Protein 1R0K (pdb70)

Radius of gyration: 46.24 Å; Cα contacts (8 Å, |Δi|>4): 3233; chains: 4; bounding box: 137×102×82 Å

Nearest PDB structures (foldseek):
  1r0k-assembly2_C  TM=1.003E+00  e=1.838E-68  Zymomonas mobilis
  1r0k-assembly1_B  TM=1.001E+00  e=4.245E-64  Zymomonas mobilis
  1r0k-assembly2_D  TM=1.001E+00  e=3.640E-64  Zymomonas mobilis
  1r0l-assembly1_A  TM=9.999E-01  e=1.976E-63  Zymomonas mobilis
  1r0l-assembly2_D  TM=9.991E-01  e=1.616E-62  Zymomonas mobilis

Foldseek 3Di:
DQAAEEEEEALPDPLNVLLLVVCLVPLRRHAYEEYEHAACLPVQLVSCQSSVYQEYEYADPVCQVVNCVSQPPHNYHYYYHLVVLLVSLQPDGLEYEQADEDLSSQNNQLSNLLSQHEYAYDYLCCQLLVLVVSLVSNVVSNHHYAYQDQQLLFCVVADDPPCLVFFQAKEAEALCAPCVPPDLVVQQADALCSQLCVSLVSLCSSLVLVVLSVLRSNCSVRVDDSVRYFYKYKNVCQFRIWTAGPVGDIRTDGADPSSSQSSQVSVQPVHGDDDPGDGDDCVVVVDIDIDHHDCPSRVSNVQSSVQVVVNFRSSLLLVLLLVLLSVCRNVVNHTSVCSSVLSVVLSVPDDDGGDPDSVVSVVSSVVSNVSSVVCSVVPD/DAAEEEEEALPDPLNVLLLQVCLVPLVRYQYAEYEHAACLPVQLVSCQSRVYQEYEYADPVCQVVNCVSCPPGNYHTYYHLVVLLVSLQPDGLEYEQADEDLSSQNNQLSNLLSQHEYADDHLCCQLQVLVVSLVSCVVRVYHYHYQDLLRLFCVVAADPPCLVQFQAKEAEALCAPCNPPALVVLQVDALVRQQDDVPDDSLVSLCSVLVLVVLSVLRSNCSVRVDDSVRYFYKHKNVCQFRIWTAGPVRDIRTDGADPSSSQSSQPSVQPVHGDDDPGDGDDCVVVVDIDIDHGDCVSRVSNVQSSVQVVVDARSSLLLVLLLVLLSVCRSVVLHGSVCSVVLSVVLSVVDDDGGDPDSVVSVVSSVVSNVSSNVVSNVD/DAAEEEEQALPDPLNVLLLVVCLVPLVNHQYAEYEHAAPLLSQLVSCQSSVYQEYEYADPVCQVVNCVSNPPGNYHYYYHLVVSLVSLQPQGLEYEQQDEDLSSQNNQLSNLLSAHEYADDYQCCQLLVLVVSLVSNVVRVHHYAYQDLLLLFCVVAADPPCNVQFQAKEAEALCAPCNPPFLVVLQADALVSQQVSLCSLCSSLVLVVLSVLRNNCSVRVDDSVRYFYKHKNVCQFRIWTAGPVGDIDTDGADPSSSQSSQPSVQPVHGDDDPGDGDDCVVVVDIDIDHHDCVSRVSNVQSSVQVVVDFSSSLLLVLLLVLLSVCRNVVLHTSVCSSVLSVVLSVPDDDGGDPDSVVSVVSSVVSNVSSNVCSVVPPD/DLAEEEEEALPDPLNVLLLVVCLVPLVSYQYEEYEHEACLPVQLCSCQSSVYQEYEYADPVCQVVNCVSQPPHNYHYYYHLVVLLVSLQPDGLEYEQADEDLSSQNNQLSNLLSAHEYAYDYLCCQLQVLVVSLVSCVVRVYHYAYQDLQLLFCVVAADPPCLVQFQAKEAEALCAPCNPPDLVVQQVDALVNQQDDCDDSLVSLCNNLVLVVLSVLRSSCSVSVDDSVRYFYKHKNVCQFRIWTAGPVRDIRTDGADPDSSQSSQPSVQPVHGDDDPGDGDDCVVVVDIDIDHHDCPSRVSNVQSSVQVVVDARSSLLLVLLLVLLSVCRSVVLHTSVCSSVLSVVLSVVDDDGGDPDSVSSVVSSVVSNVSSNVVSVD

InterPro domains:
  IPR003821 1-deoxy-D-xylulose 5-phosphate reductoisomerase [MF_00183] (7-382)
  IPR003821 1-deoxy-D-xylulose 5-phosphate reductoisomerase [PIRSF006205] (5-384)
  IPR003821 1-deoxy-D-xylulose 5-phosphate reductoisomerase [PTHR30525] (3-383)
  IPR003821 1-deoxy-D-xylulose 5-phosphate reductoisomerase [TIGR00243] (6-379)
  IPR013512 1-deoxy-D-xylulose 5-phosphate reductoisomerase, N-terminal [PF02670] (7-132)
  IPR013644 1-deoxy-D-xylulose 5-phosphate reductoisomerase, C-terminal [PF08436] (146-229)
  IPR026877 DXP reductoisomerase, C-terminal domain [PF13288] (261-376)
  IPR036169 DXP reductoisomerase, C-terminal domain superfamily [SSF69055] (291-384)
  IPR036291 NAD(P)-binding domain superfamily [SSF51735] (3-150)

Organism: Zymomonas mobilis subsp. mobilis (strain ATCC 31821 / ZM4 / CP4) (NCBI:txid264203)

Solvent-accessible surface area: 60230 Å² total; per-residue (Å²): 156,156,65,57,36,0,2,0,0,12,1,32,42,95,31,0,127,25,0,9,37,0,0,53,139,20,65,117,110,20,90,2,13,0,0,0,5,96,131,57,20,171,67,0,6,61,5,0,120,132,4,105,2,94,54,0,0,0,17,44,92,93,23,83,89,76,0,92,128,46,7,76,97,35,95,10,77,28,23,27,8,74,113,11,10,37,97,1,6,92,54,46,8,54,0,6,0,0,13,24,147,24,28,80,0,0,90,2,1,15,9,3,0,136,89,18,105,13,1,0,9,10,3,65,19,0,1,4,8,4,4,42,42,0,12,68,10,17,152,138,70,59,13,42,24,0,3,0,21,36,29,4,2,0,0,22,25,2,16,16,63,174,62,114,111,36,0,58,27,0,0,0,6,2,44,3,18,50,0,71,106,27,54,72,80,121,0,46,113,24,70,14,98,88,2,52,150,98,40,46,86,36,0,1,27,0,10,3,1,27,10,0,7,17,8,0,5,0,57,28,30,8,73,4,68,18,125,58,19,76,16,13,4,0,37,58,46,12,0,25,0,0,0,0,10,42,0,1,0,0,19,0,5,0,2,12,120,36,50,50,4,12,0,0,6,0,1,14,85,104,128,38,4,98,8,60,6,124,38,20,52,4,57,173,42,139,40,0,36,4,64,58,18,49,95,143,48,6,62,2,1,52,11,0,56,94,2,8,134,79,18,48,5,75,6,2,1,0,7,0,0,0,45,35,0,0,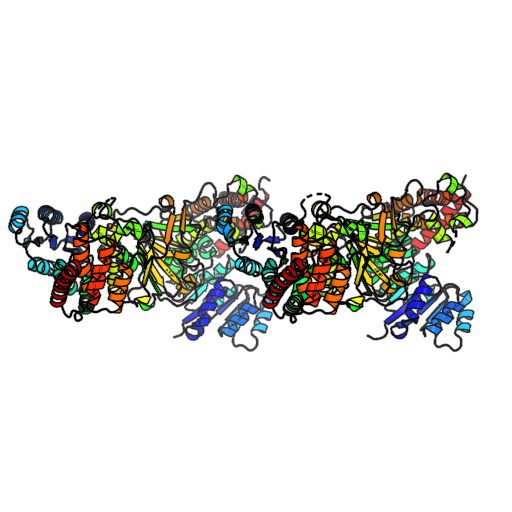58,6,4,54,87,142,140,21,28,4,48,33,1,11,109,0,0,85,79,0,7,89,141,32,86,36,87,87,21,90,38,6,91,54,0,57,60,8,7,90,65,0,84,108,51,0,35,52,38,28,129,91,46,161,221,58,59,32,0,1,0,0,13,1,25,42,92,32,0,93,26,0,5,43,0,0,52,138,20,56,82,95,11,90,5,22,0,0,1,4,96,142,73,15,149,27,0,2,46,0,0,67,110,9,43,1,109,49,0,0,0,20,31,92,94,26,88,102,74,0,107,123,34,7,79,43,48,73,13,71,29,20,28,9,74,111,11,11,35,96,1,5,92,48,44,8,54,0,6,0,0,12,23,147,24,30,80,0,0,89,1,0,12,11,4,0,134,88,16,106,13,1,0,9,10,3,98,21,0,2,3,9,3,3,39,36,0,20,78,10,24,167,134,64,60,12,40,22,1,3,0,21,35,32,4,2,1,0,21,25,3,18,15,68,179,66,118,118,34,0,61,26,0,1,0,6,2,46,2,18,79,5,70,108,16,58,70,81,78,1,55,95,7,67,15,93,108,2,38,128,72,174,142,95,38,43,53,96,6,0,8,29,0,11,3,0,45,10,0,11,18,0,0,6,0,56,32,30,7,74,5,69,13,142,57,10,73,8,9,6,0,35,60,49,14,0,25,0,0,0,0,10,30,0,0,0,0,20,0,6,0,2,9,123,38,47,47,6,13,0,0,8,0,0,8,86,106,139,38,5,110,4,63,6,130,40,22,76,4,67,179,42,138,40,0,38,5,62,59,25,46,81,143,47,7,49,1,0,50,6,0,31,89,2,12,149,72,21,39,1,73,9,1,0,0,7,0,0,0,47,32,0,1,56,4,2,55,92,132,123,18,29,5,41,30,0,11,109,0,0,83,97,0,18,110,118,34,67,29,85,96,16,90,37,4,92,52,0,64,58,7,14,80,61,0,86,98,39,0,29,60,38,17,127,100,88,219,69,56,34,0,1,0,0,13,0,24,40,88,31,0,88,26,0,6,44,0,0,54,137,41,66,123,87,12,80,4,13,0,0,1,5,92,135,74,19,152,32,0,1,44,0,0,91,127,6,101,1,99,48,0,0,0,18,44,94,94,25,80,103,68,0,120,122,33,6,77,92,43,93,11,81,27,21,26,8,76,113,12,12,34,98,1,6,88,60,44,9,53,0,6,0,0,14,23,147,23,30,83,0,0,88,2,0,13,8,4,0,134,91,18,106,14,1,0,9,12,3,77,20,0,2,5,10,4,3,38,39,0,14,71,10,19,155,136,68,58,12,42,22,0,4,0,21,35,32,4,2,0,0,22,22,2,18,18,68,182,65,122,109,38,0,63,30,0,0,0,6,2,45,3,17,56,6,57,80,31,52,72,81,119,0,44,114,21,63,12,48,98,3,79,94,41,44,96,35,0,2,28,0,10,5,1,33,9,0,11,19,7,0,4,0,51,30,29,10,66,4,64,18,138,58,24,51,12,0,5,0,38,58,46,12,0,25,0,0,0,0,9,29,0,0,0,0,19,0,6,0,2,10,120,35,48,49,5,13,0,0,6,0,2,5,83,107,126,36,7,103,7,62,7,126,43,22,69,4,61,173,40,120,35,0,40,3,41,58,18,46,103,152,47,6,58,1,2,52,10,0,40,87,2,10,124,80,18,46,5,73,6,3,1,0,8,0,0,0,43,34,0,0,57,4,3,55,88,126,122,20,28,6,45,32,1,11,108,0,0,83,78,0,6,90,141,32,92,37,88,89,18,91,38,6,95,54,0,62,60,8,12,90,63,0,84,100,53,0,33,55,40,17,118,84,25,122,150,151,85,44,34,0,1,0,0,11,1,37,42,97,31,0,128,25,0,10,33,0,0,59,143,23,64,121,78,12,101,3,19,0,0,1,5,101,139,56,18,168,70,0,6,64,6,0,112,131,4,108,2,97,49,0,0,0,20,38,89,92,24,77,92,72,0,90,120,45,8,76,94,31,97,11,70,29,20,26,8,75,110,11,10,36,96,1,5,92,50,44,8,52,0,6,0,0,11,24,146,23,26,80,0,0,87,1,0,15,11,4,0,134,88,18,106,14,2,0,8,9,4,88,20,0,3,4,8,2,3,40,40,0,21,75,8,24,161,137,67,61,12,40,23,0,4,0,22,33,29,4,2,0,0,21,24,3,20,17,70,181,70,123,114,35,0,62,24,0,1,0,6,2,46,3,19,76,4,71,109,13,61,82,80,78,1,54,96,7,66,16,92,108,2,41,130,86,180,133,34,41,50,101,5,0,9,28,0,12,3,0,40,10,0,11,19,0,0,5,0,59,33,30,9,72,5,65,12,143,59,8,75,8,9,5,0,35,62,48,14,0,23,0,0,0,0,10,27,0,1,0,0,18,0,5,0,2,7,121,35,49,50,5,13,0,0,7,0,0,13,86,104,134,36,5,103,8,60,6,131,42,22,56,1,38,162,43,132,68,0,38,5,66,62,23,48,75,152,49,8,56,1,0,50,7,0,35,89,2,11,154,67,21,41,1,59,8,1,0,0,7,0,0,0,47,31,0,2,56,3,2,52,92,135,130,27,29,5,47,49,0,12,111,8,0,86,113,0,13,110,117,31,75,34,86,90,16,92,40,5,92,54,0,66,60,8,13,86,66,0,87,103,36,0,37,54,44,30,142,131

Secondary structure (DSSP, 8-state):
-PPEEEEEETTTSHHHHHHHHHHHHTGGGEEEEEEEESS-HHHHHHHHHHTT-SEEEES-GGGHHHHHHHTTT-SSEEEESHHHHHHHHTS--SEEEE---SGGGHHHHHHHHHTTSEEEE--SHHHHTTHHHHHHHHHHHT-EEEE-SHHHHHHHHH--TT-GGGEEEEEEEE---TTTT--HHHHTT--HHHHH--HHHHHHHHHTHHHHHHHHHHHHHH---GGGEEEEE-TT--EEEEEEETTS-EEEEE--S-THHHHHHHHHTTS-----PPPP-HHHH-EEE-B---TTT-HHHHHHHHHHHH-TTHHHHHHHHHHHHHHHHHTTSS-TTHHHHHHHHHHHH---PPPSSHHHHHHHHHHHHHHHHHHHHT--/-PEEEEEES-SSHHHHHHHHHHHTTTTTEEEEEEEESS-HHHHHHHHHHTT-SEEEES-GGGHHHHHHHHTTSS-EEEESHHHHHHHHTS--SEEEE---SGGGHHHHHHHHHTTSEEEE--SHHHHTTHHHHHHHHHHHT-EEEE-SHHHHHHHHHS-TT-GGGEEEEEEEE---TTTT--HHHHTT--HHHHT------HHHHHHHHHTHHHHHHHHHHHHHH---GGGEEEEE-TT--EEEEEEETTS-EEEEE--S-THHHHHHHHHTTS-----PPPP-HHHH-EEE-B---TTT-THHHHHHHHHHH-TTHHHHHHHHHHHHHHHHHTTSS-TTHHHHHHHHHHHH--PPPPSSHHHHHHHHHHHHHHHHHHHHH-/-PEEEEEET-SSHHHHHHHHHHHHTTTTEEEEEEEESS-HHHHHHHHHHTT-SEEEESSGGGHHHHHHHTTTSS-EEEESHHHHHHHHTS--SEEEE---SGGGHHHHHHHHHTTSEEEE--SHHHHTTHHHHHHHHHHHT-EEEE-SHHHHHHHHH--TT-GGGEEEEEEEE---TTTT--HHHHTT--HHHH--HHHHHHHHHTHHHHHHHHHHHHHH---GGGEEEEE-TT--EEEEEEETTS-EEEEE--S-THHHHHHHHHTTS-----PPPP-HHHH-EEE-B---TTT-THHHHHHHHHHH-TTHHHHHHHHHHHHHHHHHTTSS-TTHHHHHHHHHHHH---PPPSSHHHHHHHHHHHHHHHHHHHHHS--/-PEEEEEESTTSHHHHHHHHHHHHTGGGEEEEEEEESS-HHHHHHHHHHTT-SEEEES-GGGHHHHHHHTTTSS-EEEESHHHHHHHHTS--SEEEE---SGGGHHHHHHHHHTTSEEEE--SHHHHTSHHHHHHHHHHHT-EEEE-SHHHHHHHHHS-TT-GGGEEEEEEEE---TTTT--HHHHTT--HHHHT-----HHHHHHHHHTHHHHHHHHHHHHHH---GGGEEEEE-TT--EEEEEEETTS-EEEEE--S-THHHHHHHHHTTS-----PPPP-HHHH-EEE-B---TTT-HHHHHHHHHHHH-TTHHHHHHHHHHHHHHHHHTTSS-TTHHHHHHHHHHHH--PPPPSSHHHHHHHHHHHHHHHHHHHH-

Sequence (1521 aa):
SQPRTVTVLGATGSIGHSTLDLIERNLDRYQVIALTANRNVKDLADAAKRTNAKRAVIADPSLYNDLKEALAGSSVEAAAGADALVEAAMMGADWTMAAIIGCAGLKATLAAIRKGKTVALANKESLVSAGGLMIDAVREHGTTLLPVDSEHNAIFQCFPHHNRDYVRRIIITASGGPFRTTSLAEMATVTPERAVQGAKISIDSATMMNKGLELIEAFHLFQIPLEKFEILVHPQSVIHSMVEYLDGSILAQIGSPDMRTPIGHTLAWPKRMETPAESLDFTKLRQMDFEAPDYERFPALTLAMESIKSGGARPAVMNAANEIAVAAFLDKKIGFLDIAKIVEKTLDHYTPATPSSLEDVFAIDNEARIQAAALMESLPQPRTVTVLGATGSIGHSTLDLIERNLDRYQVIALTANRNVKDLADAAKRTNAKRAVIADPSLYNDLKEALAGSSVEAAAGADALVEAAMMGADWTMAAIIGCAGLKATLAAIRKGKTVALANKESLVSAGGLMIDAVREHGTTLLPVDSEHNAIFQCFPHHNRDYVRRIIITASGGPFRTTSLAEMATVTPERAVQHPSMGAKISIDSATMMNKGLELIEAFHLFQIPLEKFEILVHPQSVIHSMVEYLDGSILAQIGSPDMRTPIGHTLAWPKRMETPAESLDFTKLRQMDFEAPDYERFPALTLAMESIKSGGARPAVMNAANEIAVAAFLDKKIGFLDIAKIVEKTLDHYTPATPSSLEDVFAIDNEARIQAAALMESLQPRTVTVLGATGSIGHSTLDLIERNLDRYQVIALTANRNVKDLADAAKRTNAKRAVIADPSLYNDLKEALAGSSVEAAAGADALVEAAMMGADWTMAAIIGCAGLKATLAAIRKGKTVALANKESLVSAGGLMIDAVREHGTTLLPVDSEHNAIFQCFPHHNRDYVRRIIITASGGPFRTTSLAEMATVTPERAVGAKISIDSATMMNKGLELIEAFHLFQIPLEKFEILVHPQSVIHSMVEYLDGSILAQIGSPDMRTPIGHTLAWPKRMETPAESLDFTKLRQMDFEAPDYERFPALTLAMESIKSGGARPAVMNAANEIAVAAFLDKKIGFLDIAKIVEKTLDHYTPATPSSLEDVFAIDNEARIQAAALMESLPAQPRTVTVLGATGSIGHSTLDLIERNLDRYQVIALTANRNVKDLADAAKRTNAKRAVIADPSLYNDLKEALAGSSVEAAAGADALVEAAMMGADWTMAAIIGCAGLKATLAAIRKGKTVALANKESLVSAGGLMIDAVREHGTTLLPVDSEHNAIFQCFPHHNRDYVRRIIITASGGPFRTTSLAEMATVTPERAVQHPMGAKISIDSATMMNKGLELIEAFHLFQIPLEKFEILVHPQSVIHSMVEYLDGSILAQIGSPDMRTPIGHTLAWPKRMETPAESLDFTKLRQMDFEAPDYERFPALTLAMESIKSGGARPAVMNAANEIAVAAFLDKKIGFLDIAKIVEKTLDHYTPATPSSLEDVFAIDNEARIQAAALMES

B-factor: mean 20.62, std 8.51, range [6.1, 66.74]

Structure (mmCIF, N/CA/C/O backbone):
data_1R0K
#
_entry.id   1R0K
#
_cell.length_a   87.700
_cell.length_b   93.200
_cell.length_c   98.600
_cell.angle_alpha   90.00
_cell.angle_beta   90.50
_cell.angle_gamma   90.00
#
_symmetry.space_group_name_H-M   'P 1 21 1'
#
loop_
_entity.id
_entity.type
_entity.pdbx_description
1 polymer '1-deoxy-D-xylulose 5-phosphate reductoisomerase'
2 non-polymer 'ACETATE ION'
3 water water
#
loop_
_atom_site.group_PDB
_atom_site.id
_atom_site.type_symbol
_atom_site.label_atom_id
_atom_site.label_alt_id
_atom_site.label_comp_id
_atom_site.label_asym_id
_atom_site.label_entity_id
_atom_site.label_seq_id
_atom_site.pdbx_PDB_ins_code
_atom_site.Cartn_x
_atom_site.Cartn_y
_atom_site.Cartn_z
_atom_site.occupancy
_atom_site.B_iso_or_equiv
_atom_site.auth_seq_id
_atom_site.auth_comp_id
_atom_site.auth_asym_id
_atom_site.auth_atom_id
_atom_site.pdbx_PDB_model_num
ATOM 1 N N . SER A 1 2 ? 70.709 70.267 40.378 1.00 37.32 2 SER A N 1
ATOM 2 C CA . SER A 1 2 ? 71.874 69.478 40.879 1.00 36.81 2 SER A CA 1
ATOM 3 C C . SER A 1 2 ? 73.145 70.328 40.932 1.00 34.54 2 SER A C 1
ATOM 4 O O . SER A 1 2 ? 73.215 71.396 40.318 1.00 34.63 2 SER A O 1
ATOM 7 N N . GLN A 1 3 ? 74.144 69.857 41.673 1.00 31.16 3 GLN A N 1
ATOM 8 C CA . GLN A 1 3 ? 75.407 70.577 41.799 1.00 28.50 3 GLN A CA 1
ATOM 9 C C . GLN A 1 3 ? 76.112 70.699 40.449 1.00 25.70 3 GLN A C 1
ATOM 10 O O . GLN A 1 3 ? 75.744 70.032 39.480 1.00 23.27 3 GLN A O 1
ATOM 16 N N . PRO A 1 4 ? 77.133 71.565 40.367 1.00 23.00 4 PRO A N 1
ATOM 17 C CA . PRO A 1 4 ? 77.851 71.727 39.101 1.00 22.06 4 PRO A CA 1
ATOM 18 C C . PRO A 1 4 ? 78.462 70.406 38.640 1.00 19.71 4 PRO A C 1
ATOM 19 O O . PRO A 1 4 ? 78.960 69.626 39.450 1.00 20.24 4 PRO A O 1
ATOM 23 N N . ARG A 1 5 ? 78.409 70.159 37.338 1.00 16.21 5 ARG A N 1
ATOM 24 C CA . ARG A 1 5 ? 78.964 68.938 36.766 1.00 14.55 5 ARG A CA 1
ATOM 25 C C . ARG A 1 5 ? 80.421 69.162 36.364 1.00 13.99 5 ARG A C 1
ATOM 26 O O . ARG A 1 5 ? 80.768 70.225 35.846 1.00 12.45 5 ARG A O 1
ATOM 34 N N . THR A 1 6 ? 81.266 68.162 36.600 1.00 10.78 6 THR A N 1
ATOM 35 C CA . THR A 1 6 ? 82.680 68.272 36.265 1.00 11.29 6 THR A CA 1
ATOM 36 C C . THR A 1 6 ? 82.900 67.971 34.778 1.00 11.48 6 THR A C 1
ATOM 37 O O . THR A 1 6 ? 82.415 66.965 34.258 1.00 10.65 6 THR A O 1
ATOM 41 N N . VAL A 1 7 ? 83.632 68.856 34.110 1.00 9.24 7 VAL A N 1
ATOM 42 C CA . VAL A 1 7 ? 83.903 68.735 32.684 1.00 10.75 7 VAL A CA 1
ATOM 43 C C . VAL A 1 7 ? 85.377 68.963 32.358 1.00 11.05 7 VAL A C 1
ATOM 44 O O . VAL A 1 7 ? 86.061 69.740 33.024 1.00 12.40 7 VAL A O 1
ATOM 48 N N . THR A 1 8 ? 85.864 68.263 31.340 1.00 11.21 8 THR A N 1
ATOM 49 C CA . THR A 1 8 ? 87.242 68.405 30.883 1.00 10.89 8 THR A CA 1
ATOM 50 C C . THR A 1 8 ? 87.188 68.503 29.367 1.00 12.22 8 THR A C 1
ATOM 51 O O . THR A 1 8 ? 86.402 67.807 28.725 1.00 11.02 8 THR A O 1
ATOM 55 N N . VAL A 1 9 ? 88.006 69.381 28.797 1.00 11.43 9 VAL A N 1
ATOM 56 C CA . VAL A 1 9 ? 88.033 69.528 27.347 1.00 11.07 9 VAL A CA 1
ATOM 57 C C . VAL A 1 9 ? 89.442 69.300 26.812 1.00 11.23 9 VAL A C 1
ATOM 58 O O . VAL A 1 9 ? 90.367 70.073 27.084 1.00 10.37 9 VAL A O 1
ATOM 62 N N . LEU A 1 10 ? 89.596 68.205 26.076 1.00 8.99 10 LEU A N 1
ATOM 63 C CA . LEU A 1 10 ? 90.869 67.855 25.468 1.00 10.30 10 LEU A CA 1
ATOM 64 C C . LEU A 1 10 ? 90.810 68.481 24.077 1.00 11.61 10 LEU A C 1
ATOM 65 O O . LEU A 1 10 ? 89.964 68.101 23.258 1.00 11.70 10 LEU A O 1
ATOM 70 N N . GLY A 1 11 ? 91.698 69.441 23.822 1.00 10.43 11 GLY A N 1
ATOM 71 C CA . GLY A 1 11 ? 91.706 70.133 22.542 1.00 13.29 11 GLY A CA 1
ATOM 72 C C . GLY A 1 11 ? 90.713 71.273 22.651 1.00 12.36 11 GLY A C 1
ATOM 73 O O . GLY A 1 11 ? 89.799 71.403 21.845 1.00 15.12 11 GLY A O 1
ATOM 74 N N . ALA A 1 12 ? 90.913 72.116 23.654 1.00 12.78 12 ALA A N 1
ATOM 75 C CA . ALA A 1 12 ? 90.007 73.224 23.930 1.00 12.68 12 ALA A CA 1
ATOM 76 C C . ALA A 1 12 ? 90.174 74.507 23.120 1.00 14.93 12 ALA A C 1
ATOM 77 O O . ALA A 1 12 ? 89.369 75.426 23.266 1.00 14.05 12 ALA A O 1
ATOM 79 N N . THR A 1 13 ? 91.191 74.581 22.268 1.00 16.74 13 THR A N 1
ATOM 80 C CA . THR A 1 13 ? 91.413 75.804 21.496 1.00 18.67 13 THR A CA 1
ATOM 81 C C . THR A 1 13 ? 91.121 75.703 20.006 1.00 20.16 13 THR A C 1
ATOM 82 O O . THR A 1 13 ? 91.238 76.694 19.288 1.00 22.93 13 THR A O 1
ATOM 86 N N . GLY A 1 14 ? 90.746 74.512 19.545 1.00 19.78 14 GLY A N 1
ATOM 87 C CA . GLY A 1 14 ? 90.418 74.333 18.138 1.00 19.12 14 GLY A CA 1
ATOM 88 C C . GLY A 1 14 ? 88.979 74.761 17.897 1.00 17.12 14 GLY A C 1
ATOM 89 O O . GLY A 1 14 ? 88.340 75.293 18.798 1.00 15.86 14 GLY A O 1
ATOM 90 N N . SER A 1 15 ? 88.458 74.532 16.694 1.00 19.28 15 SER A N 1
ATOM 91 C CA . SER A 1 15 ? 87.085 74.924 16.392 1.00 18.77 15 SER A CA 1
ATOM 92 C C . SER A 1 15 ? 86.087 74.240 17.321 1.00 16.48 15 SER A C 1
ATOM 93 O O . SER A 1 15 ? 85.270 74.906 17.953 1.00 13.91 15 SER A O 1
ATOM 96 N N . ILE A 1 16 ? 86.154 72.916 17.414 1.00 14.74 16 ILE A N 1
ATOM 97 C CA . ILE A 1 16 ? 85.236 72.192 18.292 1.00 15.91 16 ILE A CA 1
ATOM 98 C C . ILE A 1 16 ? 85.439 72.625 19.743 1.00 12.89 16 ILE A C 1
ATOM 99 O O . ILE A 1 16 ? 84.479 72.859 20.472 1.00 13.43 16 ILE A O 1
ATOM 104 N N . GLY A 1 17 ? 86.695 72.733 20.156 1.00 13.79 17 GLY A N 1
ATOM 105 C CA . GLY A 1 17 ? 86.987 73.141 21.517 1.00 13.07 17 GLY A CA 1
ATOM 106 C C . GLY A 1 17 ? 86.461 74.526 21.826 1.00 13.81 17 GLY A C 1
ATOM 107 O O . GLY A 1 17 ? 85.919 74.773 22.903 1.00 13.52 17 GLY A O 1
ATOM 108 N N . HIS A 1 18 ? 86.615 75.442 20.878 1.00 15.08 18 HIS A N 1
ATOM 109 C CA . HIS A 1 18 ? 86.141 76.805 21.081 1.00 16.09 18 HIS A CA 1
ATOM 110 C C . HIS A 1 18 ? 84.621 76.838 21.220 1.00 15.22 18 HIS A C 1
ATOM 111 O O . HIS A 1 18 ? 84.073 77.555 22.062 1.00 14.74 18 HIS A O 1
ATOM 118 N N . SER A 1 19 ? 83.935 76.067 20.385 1.00 15.20 19 SER A N 1
ATOM 119 C CA . SER A 1 19 ? 82.477 76.024 20.444 1.00 13.91 19 SER A CA 1
ATOM 120 C C . SER A 1 19 ? 82.031 75.395 21.761 1.00 14.10 19 SER A C 1
ATOM 121 O O . SER A 1 19 ? 81.015 75.783 22.339 1.00 12.05 19 SER A O 1
ATOM 124 N N . THR A 1 20 ? 82.808 74.428 22.240 1.00 13.43 20 THR A N 1
ATOM 125 C CA . THR A 1 20 ? 82.494 73.753 23.490 1.00 12.11 20 THR A CA 1
ATOM 126 C C . THR A 1 20 ? 82.616 74.738 24.644 1.00 14.15 20 THR A C 1
ATOM 127 O O . THR A 1 20 ? 81.699 74.886 25.458 1.00 14.58 20 THR A O 1
ATOM 131 N N . LEU A 1 21 ? 83.754 75.414 24.712 1.00 14.38 21 LEU A N 1
ATOM 132 C CA . LEU A 1 21 ? 83.978 76.385 25.768 1.00 15.44 21 LEU A CA 1
ATOM 133 C C . LEU A 1 21 ? 82.939 77.489 25.728 1.00 15.99 21 LEU A C 1
ATOM 134 O O . LEU A 1 21 ? 82.532 78.000 26.766 1.00 17.41 21 LEU A O 1
ATOM 139 N N . ASP A 1 22 ? 82.501 77.856 24.531 1.00 15.49 22 ASP A N 1
ATOM 140 C CA . ASP A 1 22 ? 81.504 78.903 24.425 1.00 15.15 22 ASP A CA 1
ATOM 141 C C . ASP A 1 22 ? 80.274 78.484 25.213 1.00 15.91 22 ASP A C 1
ATOM 142 O O . ASP A 1 22 ? 79.689 79.280 25.942 1.00 14.77 22 ASP A O 1
ATOM 147 N N . LEU A 1 23 ? 79.890 77.221 25.077 1.00 14.57 23 LEU A N 1
ATOM 148 C CA . LEU A 1 23 ? 78.723 76.730 25.788 1.00 14.47 23 LEU A CA 1
ATOM 149 C C . LEU A 1 23 ? 78.992 76.561 27.273 1.00 13.51 23 LEU A C 1
ATOM 150 O O . LEU A 1 23 ? 78.136 76.869 28.097 1.00 14.65 23 LEU A O 1
ATOM 155 N N . ILE A 1 24 ? 80.181 76.069 27.615 1.00 13.68 24 ILE A N 1
ATOM 156 C CA . ILE A 1 24 ? 80.528 75.870 29.017 1.00 14.57 24 ILE A CA 1
ATOM 157 C C . ILE A 1 24 ? 80.553 77.224 29.722 1.00 15.77 24 ILE A C 1
ATOM 158 O O . ILE A 1 24 ? 79.954 77.402 30.779 1.00 15.51 24 ILE A O 1
ATOM 163 N N . GLU A 1 25 ? 81.239 78.181 29.114 1.00 17.32 25 GLU A N 1
ATOM 164 C CA . GLU A 1 25 ? 81.329 79.519 29.674 1.00 18.31 25 GLU A CA 1
ATOM 165 C C . GLU A 1 25 ? 79.950 80.151 29.820 1.00 18.00 25 GLU A C 1
ATOM 166 O O . GLU A 1 25 ? 79.629 80.717 30.867 1.00 17.01 25 GLU A O 1
ATOM 172 N N . ARG A 1 26 ? 79.130 80.048 28.778 1.00 18.76 26 ARG A N 1
ATOM 173 C CA . ARG A 1 26 ? 77.781 80.610 28.823 1.00 19.39 26 ARG A CA 1
ATOM 174 C C . ARG A 1 26 ? 76.975 80.022 29.973 1.00 19.49 26 ARG A C 1
ATOM 175 O O . ARG A 1 26 ? 76.037 80.645 30.465 1.00 21.62 26 ARG A O 1
ATOM 183 N N . ASN A 1 27 ? 77.344 78.818 30.398 1.00 20.07 27 ASN A N 1
ATOM 184 C CA . ASN A 1 27 ? 76.655 78.133 31.489 1.00 19.81 27 ASN A CA 1
ATOM 185 C C . ASN A 1 27 ? 77.639 77.723 32.579 1.00 20.66 27 ASN A C 1
ATOM 186 O O . ASN A 1 27 ? 77.514 76.647 33.175 1.00 18.37 27 ASN A O 1
ATOM 191 N N . LEU A 1 28 ? 78.613 78.585 32.849 1.00 19.77 28 LEU A N 1
ATOM 192 C CA . LEU A 1 28 ? 79.618 78.283 33.857 1.00 20.16 28 LEU A CA 1
ATOM 193 C C . LEU A 1 28 ? 79.010 77.942 35.212 1.00 20.70 28 LEU A C 1
ATOM 194 O O . LEU A 1 28 ? 79.605 77.201 36.000 1.00 20.35 28 LEU A O 1
ATOM 199 N N . ASP A 1 29 ? 77.828 78.485 35.484 1.00 21.20 29 ASP A N 1
ATOM 200 C CA . ASP A 1 29 ? 77.149 78.224 36.750 1.00 22.40 29 ASP A CA 1
ATOM 201 C C . ASP A 1 29 ? 76.801 76.738 36.907 1.00 23.16 29 ASP A C 1
ATOM 202 O O . ASP A 1 29 ? 76.631 76.244 38.021 1.00 23.25 29 ASP A O 1
ATOM 207 N N . ARG A 1 30 ? 76.704 76.028 35.788 1.00 22.73 30 ARG A N 1
ATOM 208 C CA . ARG A 1 30 ? 76.354 74.609 35.810 1.00 24.10 30 ARG A CA 1
ATOM 209 C C . ARG A 1 30 ?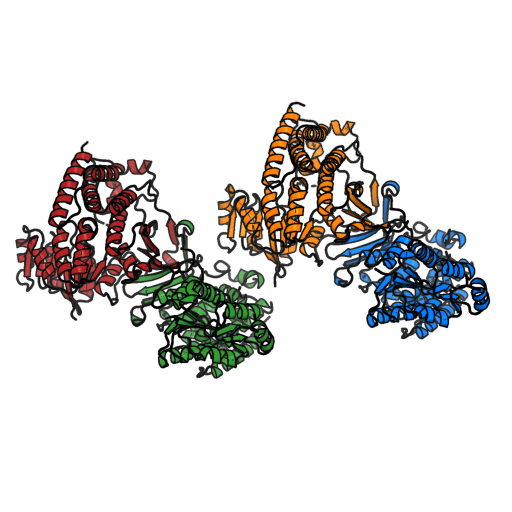 77.552 73.671 35.749 1.00 21.96 30 ARG A C 1
ATOM 210 O O . ARG A 1 30 ? 77.401 72.463 35.929 1.00 20.96 30 ARG A O 1
ATOM 218 N N . TYR A 1 31 ? 78.736 74.216 35.503 1.00 19.90 31 TYR A N 1
ATOM 219 C CA . TYR A 1 31 ? 79.912 73.373 35.355 1.00 18.75 31 TYR A CA 1
ATOM 220 C C . TYR A 1 31 ? 81.149 73.696 36.182 1.00 18.10 31 TYR A C 1
ATOM 221 O O . TYR A 1 31 ? 81.427 74.852 36.488 1.00 19.37 31 TYR A O 1
ATOM 230 N N . GLN A 1 32 ? 81.885 72.649 36.540 1.00 15.68 32 GLN A N 1
ATOM 231 C CA . GLN A 1 32 ? 83.134 72.793 37.277 1.00 16.02 32 GLN A CA 1
ATOM 232 C C . GLN A 1 32 ? 84.194 72.244 36.327 1.00 14.97 32 GLN A C 1
ATOM 233 O O . GLN A 1 32 ? 84.295 71.031 36.123 1.00 14.50 32 GLN A O 1
ATOM 239 N N . VAL A 1 33 ? 84.968 73.143 35.735 1.00 12.85 33 VAL A N 1
ATOM 240 C CA . VAL A 1 33 ? 85.996 72.751 34.786 1.00 12.20 33 VAL A CA 1
ATOM 241 C C . VAL A 1 33 ? 87.203 72.148 35.473 1.00 11.13 33 VAL A C 1
ATOM 242 O O . VAL A 1 33 ? 87.821 72.771 36.333 1.00 10.71 33 VAL A O 1
ATOM 246 N N . ILE A 1 34 ? 87.531 70.923 35.086 1.00 10.71 34 ILE A N 1
ATOM 247 C CA . ILE A 1 34 ? 88.666 70.226 35.660 1.00 10.79 34 ILE A CA 1
ATOM 248 C C . ILE A 1 34 ? 89.906 70.535 34.830 1.00 10.41 34 ILE A C 1
ATOM 249 O O . ILE A 1 34 ? 90.756 71.312 35.248 1.00 12.44 34 ILE A O 1
ATOM 254 N N . ALA A 1 35 ? 90.004 69.949 33.644 1.00 9.71 35 ALA A N 1
ATOM 255 C CA . ALA A 1 35 ? 91.166 70.200 32.810 1.00 9.51 35 ALA A CA 1
ATOM 256 C C . ALA A 1 35 ? 90.836 70.649 31.394 1.00 11.18 35 ALA A C 1
ATOM 257 O O . ALA A 1 35 ? 89.809 70.271 30.819 1.00 12.47 35 ALA A O 1
ATOM 259 N N . LEU A 1 36 ? 91.719 71.479 30.852 1.00 10.37 36 LEU A N 1
ATOM 260 C CA . LEU A 1 36 ? 91.606 71.972 29.484 1.00 10.50 36 LEU A CA 1
ATOM 261 C C . LEU A 1 36 ? 92.986 71.761 28.882 1.00 9.10 36 LEU A C 1
ATOM 262 O O . LEU A 1 36 ? 93.992 71.946 29.563 1.00 10.42 36 LEU A O 1
ATOM 267 N N . THR A 1 37 ? 93.046 71.362 27.617 1.00 11.34 37 THR A N 1
ATOM 268 C CA . THR A 1 37 ? 94.332 71.153 26.976 1.00 11.31 37 THR A CA 1
ATOM 269 C C . THR A 1 37 ? 94.336 71.784 25.599 1.00 12.71 37 THR A C 1
ATOM 270 O O . THR A 1 37 ? 93.284 72.007 25.007 1.00 11.29 37 THR A O 1
ATOM 274 N N . ALA A 1 38 ? 95.532 72.080 25.101 1.00 13.47 38 ALA A N 1
ATOM 275 C CA . ALA A 1 38 ? 95.694 72.664 23.779 1.00 14.72 38 ALA A CA 1
ATOM 276 C C . ALA A 1 38 ? 96.978 72.081 23.211 1.00 15.41 38 ALA A C 1
ATOM 277 O O . ALA A 1 38 ? 97.724 71.406 23.919 1.00 15.74 38 ALA A O 1
ATOM 279 N N . ASN A 1 39 ? 97.237 72.335 21.935 1.00 16.05 39 ASN A N 1
ATOM 280 C CA . ASN A 1 39 ? 98.437 71.809 21.300 1.00 17.65 39 ASN A CA 1
ATOM 281 C C . ASN A 1 39 ? 99.578 72.812 21.429 1.00 16.53 39 ASN A C 1
ATOM 282 O O . ASN A 1 39 ? 100.592 72.533 22.074 1.00 16.47 39 ASN A O 1
ATOM 287 N N . ARG A 1 40 ? 99.409 73.989 20.836 1.00 15.47 40 ARG A N 1
ATOM 288 C CA . ARG A 1 40 ? 100.438 75.016 20.917 1.00 17.16 40 ARG A CA 1
ATOM 289 C C . ARG A 1 40 ? 99.865 76.391 21.220 1.00 17.62 40 ARG A C 1
ATOM 290 O O . ARG A 1 40 ? 100.611 77.338 21.455 1.00 16.99 40 ARG A O 1
ATOM 298 N N . ASN A 1 41 ? 98.541 76.502 21.225 1.00 18.23 41 ASN A N 1
ATOM 299 C CA . ASN A 1 41 ? 97.898 77.784 21.493 1.00 18.48 41 ASN A CA 1
ATOM 300 C C . ASN A 1 41 ? 97.903 78.113 22.982 1.00 18.01 41 ASN A C 1
ATOM 301 O O . ASN A 1 41 ? 96.866 78.036 23.642 1.00 17.58 41 ASN A O 1
ATOM 306 N N . VAL A 1 42 ? 99.067 78.491 23.503 1.00 18.12 42 VAL A N 1
ATOM 307 C CA . VAL A 1 42 ? 99.200 78.823 24.918 1.00 17.82 42 VAL A CA 1
ATOM 308 C C . VAL A 1 42 ? 98.328 79.999 25.341 1.00 19.11 42 VAL A C 1
ATOM 309 O O . VAL A 1 42 ? 97.758 79.987 26.432 1.00 16.10 42 VAL A O 1
ATOM 313 N N . LYS A 1 43 ? 98.220 81.013 24.487 1.00 19.56 43 LYS A N 1
ATOM 314 C CA . LYS A 1 43 ? 97.417 82.179 24.834 1.00 20.53 43 LYS A CA 1
ATOM 315 C C . LYS A 1 43 ? 95.938 81.864 25.031 1.00 19.29 43 LYS A C 1
ATOM 316 O O . LYS A 1 43 ? 95.350 82.250 26.039 1.00 20.90 43 LYS A O 1
ATOM 322 N N . ASP A 1 44 ? 95.328 81.178 24.073 1.00 18.31 44 ASP A N 1
ATOM 323 C CA . ASP A 1 44 ? 93.912 80.845 24.204 1.00 19.79 44 ASP A CA 1
ATOM 324 C C . ASP A 1 44 ? 93.667 79.802 25.296 1.00 18.12 44 ASP A C 1
ATOM 325 O O . ASP A 1 44 ? 92.597 79.774 25.911 1.00 18.54 44 ASP A O 1
ATOM 330 N N . LEU A 1 45 ? 94.659 78.952 25.542 1.00 15.65 45 LEU A N 1
ATOM 331 C CA . LEU A 1 45 ? 94.525 77.925 26.569 1.00 13.83 45 LEU A CA 1
ATOM 332 C C . LEU A 1 45 ? 94.474 78.575 27.946 1.00 14.30 45 LEU A C 1
ATOM 333 O O . LEU A 1 45 ? 93.540 78.342 28.714 1.00 13.36 45 LEU A O 1
ATOM 338 N N . ALA A 1 46 ? 95.477 79.397 28.252 1.00 15.36 46 ALA A N 1
ATOM 339 C CA . ALA A 1 46 ? 95.540 80.079 29.542 1.00 15.40 46 ALA A CA 1
ATOM 340 C C . ALA A 1 46 ? 94.293 80.925 29.751 1.00 15.42 46 ALA A C 1
ATOM 341 O O . ALA A 1 46 ? 93.726 80.954 30.839 1.00 15.21 46 ALA A O 1
ATOM 343 N N . ASP A 1 47 ? 93.871 81.617 28.700 1.00 15.50 47 ASP A N 1
ATOM 344 C CA . ASP A 1 47 ? 92.685 82.449 28.778 1.00 14.37 47 ASP A CA 1
ATOM 345 C C . ASP A 1 47 ? 91.447 81.604 29.075 1.00 15.25 47 ASP A C 1
ATOM 346 O O . ASP A 1 47 ? 90.634 81.961 29.925 1.00 13.88 47 ASP A O 1
ATOM 351 N N . ALA A 1 48 ? 91.296 80.485 28.371 1.00 15.29 48 ALA A N 1
ATOM 352 C CA . ALA A 1 48 ? 90.143 79.615 28.599 1.00 13.73 48 ALA A CA 1
ATOM 353 C C . ALA A 1 48 ? 90.182 79.064 30.020 1.00 14.68 48 ALA A C 1
ATOM 354 O O . ALA A 1 48 ? 89.158 78.968 30.686 1.00 15.10 48 ALA A O 1
ATOM 356 N N . ALA A 1 49 ? 91.374 78.704 30.482 1.00 14.24 49 ALA A N 1
ATOM 357 C CA . ALA A 1 49 ? 91.520 78.158 31.822 1.00 13.40 49 ALA A CA 1
ATOM 358 C C . ALA A 1 49 ? 91.137 79.185 32.887 1.00 12.53 49 ALA A C 1
ATOM 359 O O . ALA A 1 49 ? 90.379 78.881 33.802 1.00 11.65 49 ALA A O 1
ATOM 361 N N . LYS A 1 50 ? 91.656 80.402 32.765 1.00 13.74 50 LYS A N 1
ATOM 362 C CA . LYS A 1 50 ? 91.358 81.448 33.741 1.00 17.01 50 LYS A CA 1
ATOM 363 C C . LYS A 1 50 ? 89.903 81.895 33.660 1.00 16.85 50 LYS A C 1
ATOM 364 O O . LYS A 1 50 ? 89.300 82.274 34.657 1.00 16.84 50 LYS A O 1
ATOM 370 N N . ARG A 1 51 ? 89.358 81.833 32.452 1.00 18.56 51 ARG A N 1
ATOM 371 C CA . ARG A 1 51 ? 87.987 82.229 32.149 1.00 20.27 51 ARG A CA 1
ATOM 372 C C . ARG A 1 51 ? 86.951 81.251 32.719 1.00 20.45 51 ARG A C 1
ATOM 373 O O . ARG A 1 51 ? 85.773 81.588 32.857 1.00 18.08 51 ARG A O 1
ATOM 381 N N . THR A 1 52 ? 87.393 80.043 33.052 1.00 17.70 52 THR A N 1
ATOM 382 C CA . THR A 1 52 ? 86.495 79.030 33.594 1.00 15.91 52 THR A CA 1
ATOM 383 C C . THR A 1 52 ? 86.958 78.546 34.971 1.00 17.18 52 THR A C 1
ATOM 384 O O . THR A 1 52 ? 86.403 77.590 35.524 1.00 17.01 52 THR A O 1
ATOM 388 N N . ASN A 1 53 ? 87.977 79.203 35.520 1.00 16.36 53 ASN A N 1
ATOM 389 C CA . ASN A 1 53 ? 88.527 78.826 36.824 1.00 16.03 53 ASN A CA 1
ATOM 390 C C . ASN A 1 53 ? 88.887 77.339 36.813 1.00 16.03 53 ASN A C 1
ATOM 391 O O . ASN A 1 53 ? 88.652 76.623 37.789 1.00 14.92 53 ASN A O 1
ATOM 396 N N . ALA A 1 54 ? 89.456 76.885 35.701 1.00 15.12 54 ALA A N 1
ATOM 397 C CA . ALA A 1 54 ? 89.840 75.485 35.530 1.00 13.54 54 ALA A CA 1
ATOM 398 C C . ALA A 1 54 ? 90.878 75.028 36.553 1.00 13.77 54 ALA A C 1
ATOM 399 O O . ALA A 1 54 ? 91.686 75.828 37.027 1.00 13.74 54 ALA A O 1
ATOM 401 N N . LYS A 1 55 ? 90.861 73.739 36.888 1.00 13.16 55 LYS A N 1
ATOM 402 C CA . LYS A 1 55 ? 91.835 73.209 37.838 1.00 14.14 55 LYS A CA 1
ATOM 403 C C . LYS A 1 55 ? 93.202 73.080 37.189 1.00 12.84 55 LYS A C 1
ATOM 404 O O . LYS A 1 55 ? 94.222 73.338 37.823 1.00 12.22 55 LYS A O 1
ATOM 410 N N . ARG A 1 56 ? 93.225 72.692 35.918 1.00 10.73 56 ARG A N 1
ATOM 411 C CA . ARG A 1 56 ? 94.498 72.501 35.243 1.00 10.19 56 ARG A CA 1
ATOM 412 C C . ARG A 1 56 ? 94.457 72.771 33.748 1.00 10.33 56 ARG A C 1
ATOM 413 O O . ARG A 1 56 ? 93.451 72.511 33.084 1.00 8.55 56 ARG A O 1
ATOM 421 N N . ALA A 1 57 ? 95.565 73.296 33.234 1.00 9.95 57 ALA A N 1
ATOM 422 C CA . ALA A 1 57 ? 95.707 73.583 31.811 1.00 11.06 57 ALA A CA 1
ATOM 423 C C . ALA A 1 57 ? 96.943 72.822 31.337 1.00 12.34 57 ALA A C 1
ATOM 424 O O . ALA A 1 57 ? 97.991 72.850 31.988 1.00 12.07 57 ALA A O 1
ATOM 426 N N . VAL A 1 58 ? 96.818 72.125 30.214 1.00 12.25 58 VAL A N 1
ATOM 427 C CA . VAL A 1 58 ? 97.934 71.353 29.688 1.00 10.57 58 VAL A CA 1
ATOM 428 C C . VAL A 1 58 ? 98.248 71.728 28.247 1.00 12.08 58 VAL A C 1
ATOM 429 O O . VAL A 1 58 ? 97.363 71.730 27.385 1.00 11.23 58 VAL A O 1
ATOM 433 N N . ILE A 1 59 ? 99.507 72.067 27.994 1.00 11.91 59 ILE A N 1
ATOM 434 C CA . ILE A 1 59 ? 99.930 72.411 26.646 1.00 12.75 59 ILE A CA 1
ATOM 435 C C . ILE A 1 59 ? 100.666 71.173 26.126 1.00 14.23 59 ILE A C 1
ATOM 436 O O . ILE A 1 59 ? 101.569 70.657 26.784 1.00 13.50 59 ILE A O 1
ATOM 441 N N . ALA A 1 60 ? 100.263 70.687 24.956 1.00 14.65 60 ALA A N 1
ATOM 442 C CA . ALA A 1 60 ? 100.849 69.476 24.381 1.00 16.56 60 ALA A CA 1
ATOM 443 C C . ALA A 1 60 ? 102.368 69.482 24.209 1.00 18.46 60 ALA A C 1
ATOM 444 O O . ALA A 1 60 ? 103.029 68.504 24.549 1.00 17.35 60 ALA A O 1
ATOM 446 N N . ASP A 1 61 ? 102.911 70.579 23.682 1.00 19.51 61 ASP A N 1
ATOM 447 C CA . ASP A 1 61 ? 104.350 70.698 23.444 1.00 20.59 61 ASP A CA 1
ATOM 448 C C . ASP A 1 61 ? 105.131 71.060 24.698 1.00 19.31 61 ASP A C 1
ATOM 449 O O . ASP A 1 61 ? 104.977 72.156 25.237 1.00 18.66 61 ASP A O 1
ATOM 454 N N . PRO A 1 62 ? 105.996 70.145 25.168 1.00 19.62 62 PRO A N 1
ATOM 455 C CA . PRO A 1 62 ? 106.810 70.365 26.370 1.00 19.62 62 PRO A CA 1
ATOM 456 C C . PRO A 1 62 ? 107.578 71.681 26.272 1.00 20.35 62 PRO A C 1
ATOM 457 O O . PRO A 1 62 ? 107.831 72.350 27.273 1.00 19.24 62 PRO A O 1
ATOM 461 N N . SER A 1 63 ? 107.930 72.041 25.043 1.00 20.87 63 SER A N 1
ATOM 462 C CA . SER A 1 63 ? 108.674 73.259 24.750 1.00 21.75 63 SER A CA 1
ATOM 463 C C . SER A 1 63 ? 107.960 74.513 25.233 1.00 19.21 63 SER A C 1
ATOM 464 O O . SER A 1 63 ? 108.597 75.516 25.546 1.00 19.18 63 SER A O 1
ATOM 467 N N . LEU A 1 64 ? 106.635 74.454 25.290 1.00 18.16 64 LEU A N 1
ATOM 468 C CA . LEU A 1 64 ? 105.843 75.611 25.694 1.00 17.79 64 LEU A CA 1
ATOM 469 C C . LEU A 1 64 ? 105.464 75.654 27.171 1.00 17.71 64 LEU A C 1
ATOM 470 O O . LEU A 1 64 ? 104.726 76.541 27.602 1.00 16.31 64 LEU A O 1
ATOM 475 N N . TYR A 1 65 ? 105.983 74.709 27.947 1.00 18.08 65 TYR A N 1
ATOM 476 C CA . TYR A 1 65 ? 105.677 74.634 29.376 1.00 19.38 65 TYR A CA 1
ATOM 477 C C . TYR A 1 65 ? 105.942 75.931 30.144 1.00 20.12 65 TYR A C 1
ATOM 478 O O . TYR A 1 65 ? 105.078 76.413 30.879 1.00 20.17 65 TYR A O 1
ATOM 487 N N . ASN A 1 66 ? 107.130 76.501 29.981 1.00 21.65 66 ASN A N 1
ATOM 488 C CA . ASN A 1 66 ? 107.451 77.740 30.676 1.00 22.65 66 ASN A CA 1
ATOM 489 C C . ASN A 1 66 ? 106.499 78.860 30.280 1.00 21.18 66 ASN A C 1
ATOM 490 O O . ASN A 1 66 ? 106.067 79.642 31.123 1.00 22.85 66 ASN A O 1
ATOM 495 N N . ASP A 1 67 ? 106.162 78.931 28.998 1.00 21.22 67 ASP A N 1
ATOM 496 C CA . ASP A 1 67 ? 105.242 79.957 28.517 1.00 21.19 67 ASP A CA 1
ATOM 497 C C . ASP A 1 67 ? 103.878 79.816 29.191 1.00 20.50 67 ASP A C 1
ATOM 498 O O . ASP A 1 67 ? 103.252 80.814 29.568 1.00 18.35 67 ASP A O 1
ATOM 503 N N . LEU A 1 68 ? 103.412 78.579 29.335 1.00 18.75 68 LEU A N 1
ATOM 504 C CA . LEU A 1 68 ? 102.125 78.344 29.972 1.00 19.42 68 LEU A CA 1
ATOM 505 C C . LEU A 1 68 ? 102.211 78.764 31.439 1.00 21.54 68 LEU A C 1
ATOM 506 O O . LEU A 1 68 ? 101.336 79.471 31.942 1.00 20.09 68 LEU A O 1
ATOM 511 N N . LYS A 1 69 ? 103.271 78.339 32.123 1.00 24.60 69 LYS A N 1
ATOM 512 C CA . LYS A 1 69 ? 103.452 78.694 33.532 1.00 28.00 69 LYS A CA 1
ATOM 513 C C . LYS A 1 69 ? 103.397 80.205 33.723 1.00 27.65 69 LYS A C 1
ATOM 514 O O . LYS A 1 69 ? 102.753 80.703 34.646 1.00 27.74 69 LYS A O 1
ATOM 520 N N . GLU A 1 70 ? 104.080 80.934 32.849 1.00 29.59 70 GLU A N 1
ATOM 521 C CA . GLU A 1 70 ? 104.097 82.387 32.940 1.00 30.74 70 GLU A CA 1
ATOM 522 C C . GLU A 1 70 ? 102.715 82.974 32.707 1.00 30.15 70 GLU A C 1
ATOM 523 O O . GLU A 1 70 ? 102.277 83.858 33.444 1.00 28.99 70 GLU A O 1
ATOM 529 N N . ALA A 1 71 ? 102.024 82.476 31.689 1.00 28.60 71 ALA A N 1
ATOM 530 C CA . ALA A 1 71 ? 100.683 82.957 31.395 1.00 27.89 71 ALA A CA 1
ATOM 531 C C . ALA A 1 71 ? 99.772 82.674 32.589 1.00 26.98 71 ALA A C 1
ATOM 532 O O . ALA A 1 71 ? 98.815 83.405 32.836 1.00 27.79 71 ALA A O 1
ATOM 534 N N . LEU A 1 72 ? 100.081 81.618 33.337 1.00 25.37 72 LEU A N 1
ATOM 535 C CA . LEU A 1 72 ? 99.276 81.249 34.501 1.00 25.00 72 LEU A CA 1
ATOM 536 C C . LEU A 1 72 ? 99.896 81.683 35.824 1.00 26.86 72 LEU A C 1
ATOM 537 O O . LEU A 1 72 ? 99.436 81.284 36.896 1.00 26.56 72 LEU A O 1
ATOM 542 N N . ALA A 1 73 ? 100.943 82.496 35.750 1.00 28.14 73 ALA A N 1
ATOM 543 C CA . ALA A 1 73 ? 101.612 82.968 36.955 1.00 29.71 73 ALA A CA 1
ATOM 544 C C . ALA A 1 73 ? 100.618 83.665 37.877 1.00 29.52 73 ALA A C 1
ATOM 545 O O . ALA A 1 73 ? 99.781 84.449 37.421 1.00 29.16 73 ALA A O 1
ATOM 547 N N . GLY A 1 74 ? 100.708 83.365 39.170 1.00 31.02 74 GLY A N 1
ATOM 548 C CA . GLY A 1 74 ? 99.816 83.974 40.141 1.00 32.03 74 GLY A CA 1
ATOM 549 C C . GLY A 1 74 ? 98.372 83.531 39.982 1.00 32.39 74 GLY A C 1
ATOM 550 O O . GLY A 1 74 ? 97.446 84.205 40.438 1.00 31.96 74 GLY A O 1
ATOM 551 N N . SER A 1 75 ? 98.182 82.390 39.329 1.00 30.36 75 SER A N 1
ATOM 552 C CA . SER A 1 75 ? 96.850 81.847 39.103 1.00 27.55 75 SER A CA 1
ATOM 553 C C . SER A 1 75 ? 96.664 80.549 39.877 1.00 26.01 75 SER A C 1
ATOM 554 O O . SER A 1 75 ? 97.633 79.853 40.181 1.00 24.59 75 SER A O 1
ATOM 557 N N . SER A 1 76 ? 95.414 80.230 40.201 1.00 23.50 76 SER A N 1
ATOM 558 C CA . SER A 1 76 ? 95.109 78.998 40.915 1.00 21.08 76 SER A CA 1
ATOM 559 C C . SER A 1 76 ? 95.134 77.840 39.919 1.00 19.69 76 SER A C 1
ATOM 560 O O . SER A 1 76 ? 95.118 76.672 40.305 1.00 17.93 76 SER A O 1
ATOM 563 N N . VAL A 1 77 ? 95.183 78.176 38.634 1.00 16.84 77 VAL A N 1
ATOM 564 C CA . VAL A 1 77 ? 95.205 77.167 37.584 1.00 17.16 77 VAL A CA 1
ATOM 565 C C . VAL A 1 77 ? 96.552 76.455 37.531 1.00 17.70 77 VAL A C 1
ATOM 566 O O . VAL A 1 77 ? 97.600 77.094 37.445 1.00 18.00 77 VAL A O 1
ATOM 570 N N . GLU A 1 78 ? 96.513 75.128 37.594 1.00 18.13 78 GLU A N 1
ATOM 571 C CA . GLU A 1 78 ? 97.722 74.312 37.532 1.00 17.66 78 GLU A CA 1
ATOM 572 C C . GLU A 1 78 ? 98.190 74.244 36.084 1.00 17.46 78 GLU A C 1
ATOM 573 O O . GLU A 1 78 ? 97.375 74.179 35.163 1.00 16.59 78 GLU A O 1
ATOM 579 N N . ALA A 1 79 ? 99.502 74.250 35.885 1.00 15.70 79 ALA A N 1
ATOM 580 C CA . ALA A 1 79 ? 100.065 74.176 34.544 1.00 15.20 79 ALA A CA 1
ATOM 581 C C . ALA A 1 79 ? 100.835 72.869 34.359 1.00 15.01 79 ALA A C 1
ATOM 582 O O . ALA A 1 79 ? 101.504 72.399 35.278 1.00 14.43 79 ALA A O 1
ATOM 584 N N . ALA A 1 80 ? 100.731 72.280 33.172 1.00 14.87 80 ALA A N 1
ATOM 585 C CA . ALA A 1 80 ? 101.440 71.041 32.864 1.00 13.12 80 ALA A CA 1
ATOM 586 C C . ALA A 1 80 ? 101.662 70.973 31.359 1.00 14.36 80 ALA A C 1
ATOM 587 O O . ALA A 1 80 ? 101.043 71.726 30.605 1.00 12.66 80 ALA A O 1
ATOM 589 N N . ALA A 1 81 ? 102.535 70.067 30.924 1.00 14.45 81 ALA A N 1
ATOM 590 C CA . ALA A 1 81 ? 102.850 69.940 29.504 1.00 14.76 81 ALA A CA 1
ATOM 591 C C . ALA A 1 81 ? 103.361 68.563 29.097 1.00 15.08 81 ALA A C 1
ATOM 592 O O . ALA A 1 81 ? 103.848 67.790 29.928 1.00 15.05 81 ALA A O 1
ATOM 594 N N . GLY A 1 82 ? 103.254 68.271 27.803 1.00 15.17 82 GLY A N 1
ATOM 595 C CA . GLY A 1 82 ? 103.727 67.000 27.287 1.00 15.74 82 GLY A CA 1
ATOM 596 C C . GLY A 1 82 ? 102.622 66.006 26.998 1.00 16.53 82 GLY A C 1
ATOM 597 O O . GLY A 1 82 ? 101.492 66.163 27.461 1.00 14.24 82 GLY A O 1
ATOM 598 N N . ALA A 1 83 ? 102.960 64.971 26.235 1.00 15.55 83 ALA A N 1
ATOM 599 C CA . ALA A 1 83 ? 102.003 63.938 25.866 1.00 15.38 83 ALA A CA 1
ATOM 600 C C . ALA A 1 83 ? 101.454 63.197 27.084 1.00 16.56 83 ALA A C 1
ATOM 601 O O . ALA A 1 83 ? 100.250 62.941 27.171 1.00 14.36 83 ALA A O 1
ATOM 603 N N . ASP A 1 84 ? 102.330 62.853 28.023 1.00 15.67 84 ASP A N 1
ATOM 604 C CA . ASP A 1 84 ? 101.895 62.144 29.224 1.00 16.96 84 ASP A CA 1
ATOM 605 C C . ASP A 1 84 ? 100.896 62.958 30.026 1.00 14.48 84 ASP A C 1
ATOM 606 O O . ASP A 1 84 ? 99.935 62.414 30.574 1.00 14.30 84 ASP A O 1
ATOM 611 N N . ALA A 1 85 ? 101.141 64.261 30.098 1.00 12.56 85 ALA A N 1
ATOM 612 C CA . ALA A 1 85 ? 100.284 65.181 30.839 1.00 11.44 85 ALA A CA 1
ATOM 613 C C . ALA A 1 85 ? 98.885 65.257 30.243 1.00 11.96 85 ALA A C 1
ATOM 614 O O . ALA A 1 85 ? 97.909 65.486 30.961 1.00 10.10 85 ALA A O 1
ATOM 616 N N . LEU A 1 86 ? 98.792 65.080 28.928 1.00 11.59 86 LEU A N 1
ATOM 617 C CA . LEU A 1 86 ? 97.501 65.106 28.255 1.00 11.23 86 LEU A CA 1
ATOM 618 C C . LEU A 1 86 ? 96.690 63.914 28.738 1.00 11.31 86 LEU A C 1
ATOM 619 O O . LEU A 1 86 ? 95.494 64.028 29.021 1.00 12.38 86 LEU A O 1
ATOM 624 N N . VAL A 1 87 ? 97.348 62.765 28.836 1.00 12.63 87 VAL A N 1
ATOM 625 C CA . VAL A 1 87 ? 96.685 61.554 29.290 1.00 12.21 87 VAL A CA 1
ATOM 626 C C . VAL A 1 87 ? 96.280 61.677 30.754 1.00 13.15 87 VAL A C 1
ATOM 627 O O . VAL A 1 87 ? 95.206 61.226 31.146 1.00 14.09 87 VAL A O 1
ATOM 631 N N . GLU A 1 88 ? 97.141 62.288 31.562 1.00 14.80 88 GLU A N 1
ATOM 632 C CA . GLU A 1 88 ? 96.842 62.472 32.974 1.00 13.20 88 GLU A CA 1
ATOM 633 C C . GLU A 1 88 ? 95.630 63.380 33.147 1.00 12.92 88 GLU A C 1
ATOM 634 O O . GLU A 1 88 ? 94.770 63.121 33.986 1.00 13.15 88 GLU A O 1
ATOM 640 N N . ALA A 1 89 ? 95.560 64.444 32.352 1.00 13.41 89 ALA A N 1
ATOM 641 C CA . ALA A 1 89 ? 94.428 65.364 32.429 1.00 12.88 89 ALA A CA 1
ATOM 642 C C . ALA A 1 89 ? 93.145 64.609 32.117 1.00 11.09 89 ALA A C 1
ATOM 643 O O . ALA A 1 89 ? 92.115 64.827 32.752 1.00 12.70 89 ALA A O 1
ATOM 645 N N . ALA A 1 90 ? 93.213 63.722 31.131 1.00 10.93 90 ALA A N 1
ATOM 646 C CA . ALA A 1 90 ? 92.050 62.938 30.727 1.00 12.42 90 ALA A CA 1
ATOM 647 C C . ALA A 1 90 ? 91.640 61.966 31.823 1.00 12.85 90 ALA A C 1
ATOM 648 O O . ALA A 1 90 ? 90.523 61.450 31.818 1.00 11.61 90 ALA A O 1
ATOM 650 N N . MET A 1 91 ? 92.547 61.716 32.760 1.00 12.71 91 MET A N 1
ATOM 651 C CA . MET A 1 91 ? 92.265 60.791 33.851 1.00 14.03 91 MET A CA 1
ATOM 652 C C . MET A 1 91 ? 91.951 61.501 35.160 1.00 14.25 91 MET A C 1
ATOM 653 O O . MET A 1 91 ? 91.844 60.858 36.204 1.00 13.59 91 MET A O 1
ATOM 658 N N . MET A 1 92 ? 91.784 62.819 35.109 1.00 12.46 92 MET A N 1
ATOM 659 C CA . MET A 1 92 ? 91.503 63.573 36.325 1.00 11.49 92 MET A CA 1
ATOM 660 C C . MET A 1 92 ? 90.137 63.312 36.954 1.00 11.59 92 MET A C 1
ATOM 661 O O . MET A 1 92 ? 89.892 63.733 38.081 1.00 13.70 92 MET A O 1
ATOM 666 N N . GLY A 1 93 ? 89.249 62.637 36.231 1.00 11.58 93 GLY A N 1
ATOM 667 C CA . GLY A 1 93 ? 87.954 62.294 36.803 1.00 10.42 93 GLY A CA 1
ATOM 668 C C . GLY A 1 93 ? 86.700 63.037 36.387 1.00 11.09 93 GLY A C 1
ATOM 669 O O . GLY A 1 93 ? 85.641 62.806 36.958 1.00 13.10 93 GLY A O 1
ATOM 670 N N . ALA A 1 94 ? 86.805 63.913 35.394 1.00 10.51 94 ALA A N 1
ATOM 671 C CA . ALA A 1 94 ? 85.655 64.678 34.934 1.00 9.54 94 ALA A CA 1
ATOM 672 C C . ALA A 1 94 ? 84.519 63.758 34.505 1.00 9.59 94 ALA A C 1
ATOM 673 O O . ALA A 1 94 ? 84.743 62.754 33.823 1.00 11.55 94 ALA A O 1
ATOM 675 N N . ASP A 1 95 ? 83.296 64.102 34.891 1.00 10.21 95 ASP A N 1
ATOM 676 C CA . ASP A 1 95 ? 82.154 63.283 34.519 1.00 9.76 95 ASP A CA 1
ATOM 677 C C . ASP A 1 95 ? 81.894 63.359 33.017 1.00 11.10 95 ASP A C 1
ATOM 678 O O . ASP A 1 95 ? 81.414 62.399 32.409 1.00 11.07 95 ASP A O 1
ATOM 683 N N . TRP A 1 96 ? 82.194 64.514 32.433 1.00 9.61 96 TRP A N 1
ATOM 684 C CA . TRP A 1 96 ? 81.982 64.740 31.006 1.00 9.55 96 TRP A CA 1
ATOM 685 C C . TRP A 1 96 ? 83.296 65.177 30.381 1.00 9.84 96 TRP A C 1
ATOM 686 O O . TRP A 1 96 ? 83.922 66.126 30.857 1.00 10.53 96 TRP A O 1
ATOM 697 N N . THR A 1 97 ? 83.710 64.486 29.318 1.00 10.67 97 THR A N 1
ATOM 698 C CA . THR A 1 97 ? 84.957 64.807 28.627 1.00 10.51 97 THR A CA 1
ATOM 699 C C . THR A 1 97 ? 84.758 65.036 27.134 1.00 11.48 97 THR A C 1
ATOM 700 O O . THR A 1 97 ? 84.189 64.199 26.435 1.00 11.22 97 THR A O 1
ATOM 704 N N . MET A 1 98 ? 85.219 66.179 26.646 1.00 11.09 98 MET A N 1
ATOM 705 C CA . MET A 1 98 ? 85.149 66.447 25.219 1.00 10.02 98 MET A CA 1
ATOM 706 C C . MET A 1 98 ? 86.503 66.005 24.676 1.00 10.87 98 MET A C 1
ATOM 707 O O . MET A 1 98 ? 87.535 66.583 25.022 1.00 10.80 98 MET A O 1
ATOM 712 N N . ALA A 1 99 ? 86.502 64.959 23.856 1.00 11.36 99 ALA A N 1
ATOM 713 C CA . ALA A 1 99 ? 87.731 64.442 23.260 1.00 11.44 99 ALA A CA 1
ATOM 714 C C . ALA A 1 99 ? 87.852 65.059 21.874 1.00 12.86 99 ALA A C 1
ATOM 715 O O . ALA A 1 99 ? 87.346 64.505 20.897 1.00 14.57 99 ALA A O 1
ATOM 717 N N . ALA A 1 100 ? 88.518 66.208 21.796 1.00 12.39 100 ALA A N 1
ATOM 718 C CA . ALA A 1 100 ? 88.669 66.922 20.538 1.00 13.79 100 ALA A CA 1
ATOM 719 C C . ALA A 1 100 ? 90.112 67.142 20.096 1.00 14.95 100 ALA A C 1
ATOM 720 O O . ALA A 1 100 ? 90.381 68.012 19.272 1.00 15.56 100 ALA A O 1
ATOM 722 N N . ILE A 1 101 ? 91.048 66.388 20.658 1.00 14.36 101 ILE A N 1
ATOM 723 C CA . ILE A 1 101 ? 92.431 66.521 20.221 1.00 16.94 101 ILE A CA 1
ATOM 724 C C . ILE A 1 101 ? 92.437 65.800 18.880 1.00 18.79 101 ILE A C 1
ATOM 725 O O . ILE A 1 101 ? 91.963 64.671 18.780 1.00 18.72 101 ILE A O 1
ATOM 730 N N . ILE A 1 102 ? 92.954 66.452 17.847 1.00 21.25 102 ILE A N 1
ATOM 731 C CA . ILE A 1 102 ? 92.972 65.852 16.520 1.00 21.43 102 ILE A CA 1
ATOM 732 C C . ILE A 1 102 ? 94.154 64.915 16.272 1.00 19.81 102 ILE A C 1
ATOM 733 O O . ILE A 1 102 ? 95.186 65.000 16.944 1.00 19.13 102 ILE A O 1
ATOM 738 N N . GLY A 1 103 ? 93.976 64.005 15.316 1.00 17.27 103 GLY A N 1
ATOM 739 C CA . GLY A 1 103 ? 95.037 63.084 14.939 1.00 17.49 103 GLY A CA 1
ATOM 740 C C . GLY A 1 103 ? 95.333 61.923 15.860 1.00 17.79 103 GLY A C 1
ATOM 741 O O . GLY A 1 103 ? 94.686 61.748 16.888 1.00 17.34 103 GLY A O 1
ATOM 742 N N . CYS A 1 104 ? 96.317 61.115 15.475 1.00 17.34 104 CYS A N 1
ATOM 743 C CA . CYS A 1 104 ? 96.706 59.968 16.278 1.00 17.54 104 CYS A CA 1
ATOM 744 C C . CYS A 1 104 ? 97.222 60.447 17.629 1.00 16.23 104 CYS A C 1
ATOM 745 O O . CYS A 1 104 ? 97.217 59.700 18.602 1.00 15.56 104 CYS A O 1
ATOM 748 N N . ALA A 1 105 ? 97.652 61.703 17.681 1.00 14.40 105 ALA A N 1
ATOM 749 C CA . ALA A 1 105 ? 98.161 62.286 18.916 1.00 15.01 105 ALA A CA 1
ATOM 750 C C . ALA A 1 105 ? 97.084 62.333 20.004 1.00 14.71 105 ALA A C 1
ATOM 751 O O . ALA A 1 105 ? 97.393 62.462 21.190 1.00 15.88 105 ALA A O 1
ATOM 753 N N . GLY A 1 106 ? 95.820 62.226 19.605 1.00 13.03 106 GLY A N 1
ATOM 754 C CA . GLY A 1 106 ? 94.754 62.270 20.589 1.00 14.00 106 GLY A CA 1
ATOM 755 C C . GLY A 1 106 ? 94.251 60.913 21.048 1.00 13.44 106 GLY A C 1
ATOM 756 O O . GLY A 1 106 ? 93.462 60.836 21.983 1.00 13.70 106 GLY A O 1
ATOM 757 N N . LEU A 1 107 ? 94.714 59.842 20.408 1.00 14.01 107 LEU A N 1
ATOM 758 C CA . LEU A 1 107 ? 94.267 58.488 20.743 1.00 14.36 107 LEU A CA 1
ATOM 759 C C . LEU A 1 107 ? 94.496 58.054 22.193 1.00 14.32 107 LEU A C 1
ATOM 760 O O . LEU A 1 107 ? 93.588 57.527 22.835 1.00 13.54 107 LEU A O 1
ATOM 765 N N . LYS A 1 108 ? 95.702 58.268 22.704 1.00 13.27 108 LYS A N 1
ATOM 766 C CA . LYS A 1 108 ? 96.016 57.886 24.076 1.00 15.04 108 LYS A CA 1
ATOM 767 C C . LYS A 1 108 ? 95.085 58.522 25.100 1.00 13.73 108 LYS A C 1
ATOM 768 O O . LYS A 1 108 ? 94.473 57.826 25.910 1.00 12.87 108 LYS A O 1
ATOM 774 N N . ALA A 1 109 ? 94.986 59.847 25.066 1.00 12.16 109 ALA A N 1
ATOM 775 C CA . ALA A 1 109 ? 94.139 60.574 26.006 1.00 11.47 109 ALA A CA 1
ATOM 776 C C . ALA A 1 109 ? 92.659 60.225 25.862 1.00 11.99 109 ALA A C 1
ATOM 777 O O . ALA A 1 109 ? 91.924 60.169 26.853 1.00 10.90 109 ALA A O 1
ATOM 779 N N . THR A 1 110 ? 92.223 59.989 24.628 1.00 11.40 110 THR A N 1
ATOM 780 C CA . THR A 1 110 ? 90.826 59.656 24.375 1.00 10.87 110 THR A CA 1
ATOM 781 C C . THR A 1 110 ? 90.474 58.293 24.962 1.00 12.33 110 THR A C 1
ATOM 782 O O . THR A 1 110 ? 89.432 58.136 25.600 1.00 11.49 110 THR A O 1
ATOM 786 N N . LEU A 1 111 ? 91.346 57.310 24.760 1.00 13.93 111 LEU A N 1
ATOM 787 C CA . LEU A 1 111 ? 91.103 55.975 25.298 1.00 13.12 111 LEU A CA 1
ATOM 788 C C . LEU A 1 111 ? 91.141 56.036 26.820 1.00 13.51 111 LEU A C 1
ATOM 789 O O . LEU A 1 111 ? 90.332 55.402 27.492 1.00 12.37 111 LEU A O 1
ATOM 794 N N . ALA A 1 112 ? 92.088 56.795 27.363 1.00 13.03 112 ALA A N 1
ATOM 795 C CA . ALA A 1 112 ? 92.191 56.928 28.813 1.00 12.57 112 ALA A CA 1
ATOM 796 C C . ALA A 1 112 ? 90.884 57.470 29.409 1.00 12.35 112 ALA A C 1
ATOM 797 O O . ALA A 1 112 ? 90.405 56.976 30.438 1.00 12.26 112 ALA A O 1
ATOM 799 N N . ALA A 1 113 ? 90.304 58.483 28.768 1.00 10.06 113 ALA A N 1
ATOM 800 C CA . ALA A 1 113 ? 89.048 59.062 29.253 1.00 11.24 113 ALA A CA 1
ATOM 801 C C . ALA A 1 113 ? 87.942 58.016 29.160 1.00 11.26 113 ALA A C 1
ATOM 802 O O . ALA A 1 113 ? 87.130 57.862 30.072 1.00 9.19 113 ALA A O 1
ATOM 804 N N . ILE A 1 114 ? 87.919 57.299 28.042 1.00 11.13 114 ILE A N 1
ATOM 805 C CA . ILE A 1 114 ? 86.926 56.262 27.823 1.00 13.43 114 ILE A CA 1
ATOM 806 C C . ILE A 1 114 ? 87.019 55.189 28.905 1.00 14.52 114 ILE A C 1
ATOM 807 O O . ILE A 1 114 ? 86.001 54.732 29.422 1.00 13.64 114 ILE A O 1
ATOM 812 N N . ARG A 1 115 ? 88.240 54.795 29.251 1.00 14.49 115 ARG A N 1
ATOM 813 C CA . ARG A 1 115 ? 88.432 53.774 30.274 1.00 15.23 115 ARG A CA 1
ATOM 814 C C . ARG A 1 115 ? 87.900 54.198 31.643 1.00 17.02 115 ARG A C 1
ATOM 815 O O . ARG A 1 115 ? 87.623 53.350 32.491 1.00 15.88 115 ARG A O 1
ATOM 823 N N . LYS A 1 116 ? 87.751 55.503 31.858 1.00 17.09 116 LYS A N 1
ATOM 824 C CA . LYS A 1 116 ? 87.234 55.999 33.131 1.00 18.57 116 LYS A CA 1
ATOM 825 C C . LYS A 1 116 ? 85.752 55.669 33.282 1.00 17.00 116 LYS A C 1
ATOM 826 O O . LYS A 1 116 ? 85.178 55.802 34.363 1.00 18.34 116 LYS A O 1
ATOM 832 N N . GLY A 1 117 ? 85.137 55.256 32.181 1.00 15.24 117 GLY A N 1
ATOM 833 C CA . GLY A 1 117 ? 83.742 54.853 32.202 1.00 14.20 117 GLY A CA 1
ATOM 834 C C . GLY A 1 117 ? 82.649 55.883 32.380 1.00 15.56 117 GLY A C 1
ATOM 835 O O . GLY A 1 117 ? 81.501 55.504 32.600 1.00 15.85 117 GLY A O 1
ATOM 836 N N . LYS A 1 118 ? 82.969 57.171 32.293 1.00 13.64 118 LYS A N 1
ATOM 837 C CA . LYS A 1 118 ? 81.929 58.187 32.449 1.00 13.65 118 LYS A CA 1
ATOM 838 C C . LYS A 1 118 ? 81.381 58.579 31.084 1.00 14.82 118 LYS A C 1
ATOM 839 O O . LYS A 1 118 ? 81.128 57.715 30.243 1.00 14.27 118 LYS A O 1
ATOM 845 N N . THR A 1 119 ? 81.194 59.876 30.864 1.00 12.68 119 THR A N 1
ATOM 846 C CA . THR A 1 119 ? 80.677 60.344 29.586 1.00 13.23 119 THR A CA 1
ATOM 847 C C . THR A 1 119 ? 81.785 60.985 28.766 1.00 13.33 119 THR A C 1
ATOM 848 O O . THR A 1 119 ? 82.542 61.831 29.255 1.00 12.48 119 THR A O 1
ATOM 852 N N . VAL A 1 120 ? 81.871 60.563 27.511 1.00 12.34 120 VAL A N 1
ATOM 853 C CA . VAL A 1 120 ? 82.873 61.076 26.595 1.00 11.63 120 VAL A CA 1
ATOM 854 C C . VAL A 1 120 ? 82.202 61.534 25.311 1.00 12.27 120 VAL A C 1
ATOM 855 O O . VAL A 1 120 ? 81.533 60.750 24.642 1.00 12.09 120 VAL A O 1
ATOM 859 N N . ALA A 1 121 ? 82.355 62.817 24.996 1.00 12.37 121 ALA A N 1
ATOM 860 C CA . ALA A 1 121 ? 81.816 63.375 23.759 1.00 12.52 121 ALA A CA 1
ATOM 861 C C . ALA A 1 121 ? 83.001 63.247 22.809 1.00 13.66 121 ALA A C 1
ATOM 862 O O . ALA A 1 121 ? 84.011 63.936 22.963 1.00 13.49 121 ALA A O 1
ATOM 864 N N . LEU A 1 122 ? 82.881 62.347 21.840 1.00 12.45 122 LEU A N 1
ATOM 865 C CA . LEU A 1 122 ? 83.964 62.079 20.907 1.00 12.74 122 LEU A CA 1
ATOM 866 C C . LEU A 1 122 ? 83.973 62.892 19.621 1.00 12.36 122 LEU A C 1
ATOM 867 O O . LEU A 1 122 ? 83.056 62.798 18.810 1.00 10.47 122 LEU A O 1
ATOM 872 N N . ALA A 1 123 ? 85.031 63.674 19.433 1.00 14.86 123 ALA A N 1
ATOM 873 C CA . ALA A 1 123 ? 85.181 64.479 18.226 1.00 16.95 123 ALA A CA 1
ATOM 874 C C . ALA A 1 123 ? 86.366 63.953 17.402 1.00 19.64 123 ALA A C 1
ATOM 875 O O . ALA A 1 123 ? 86.360 64.018 16.172 1.00 22.99 123 ALA A O 1
ATOM 877 N N . ASN A 1 124 ? 87.378 63.421 18.082 1.00 19.69 124 ASN A N 1
ATOM 878 C CA . ASN A 1 124 ? 88.556 62.880 17.402 1.00 18.14 124 ASN A CA 1
ATOM 879 C C . ASN A 1 124 ? 88.161 61.764 16.431 1.00 17.60 124 ASN A C 1
ATOM 880 O O . ASN A 1 124 ? 87.582 60.758 16.830 1.00 16.43 124 ASN A O 1
ATOM 885 N N . LYS A 1 125 ? 88.489 61.957 15.155 1.00 16.96 125 LYS A N 1
ATOM 886 C CA . LYS A 1 125 ? 88.162 61.000 14.102 1.00 16.31 125 LYS A CA 1
ATOM 887 C C . LYS A 1 125 ? 88.980 59.709 14.087 1.00 15.51 125 LYS A C 1
ATOM 888 O O . LYS A 1 125 ? 88.437 58.631 13.843 1.00 14.87 125 LYS A O 1
ATOM 894 N N . GLU A 1 126 ? 90.280 59.816 14.336 1.00 16.02 126 GLU A N 1
ATOM 895 C CA . GLU A 1 126 ? 91.152 58.645 14.322 1.00 16.99 126 GLU A CA 1
ATOM 896 C C . GLU A 1 126 ? 90.697 57.552 15.284 1.00 18.03 126 GLU A C 1
ATOM 897 O O . GLU A 1 126 ? 90.885 56.363 15.023 1.00 19.70 126 GLU A O 1
ATOM 903 N N . SER A 1 127 ? 90.098 57.956 16.397 1.00 17.09 127 SER A N 1
ATOM 904 C CA . SER A 1 127 ? 89.633 57.002 17.390 1.00 17.57 127 SER A CA 1
ATOM 905 C C . SER A 1 127 ? 88.784 55.900 16.781 1.00 18.71 127 SER A C 1
ATOM 906 O O . SER A 1 127 ? 88.932 54.728 17.137 1.00 20.86 127 SER A O 1
ATOM 909 N N . LEU A 1 128 ? 87.904 56.266 15.854 1.00 17.18 128 LEU A N 1
ATOM 910 C CA . LEU A 1 128 ? 87.035 55.281 15.232 1.00 18.49 128 LEU A CA 1
ATOM 911 C C . LEU A 1 128 ? 87.499 54.821 13.856 1.00 19.11 128 LEU A C 1
ATOM 912 O O . LEU A 1 128 ? 87.281 53.671 13.477 1.00 21.07 128 LEU A O 1
ATOM 917 N N . VAL A 1 129 ? 88.136 55.714 13.111 1.00 19.09 129 VAL A N 1
ATOM 918 C CA . VAL A 1 129 ? 88.617 55.370 11.778 1.00 20.28 129 VAL A CA 1
ATOM 919 C C . VAL A 1 129 ? 89.841 54.465 11.830 1.00 20.15 129 VAL A C 1
ATOM 920 O O . VAL A 1 129 ? 89.918 53.468 11.117 1.00 22.54 129 VAL A O 1
ATOM 924 N N . SER A 1 130 ? 90.790 54.812 12.688 1.00 18.04 130 SER A N 1
ATOM 925 C CA . SER A 1 130 ? 92.019 54.047 12.794 1.00 19.37 130 SER A CA 1
ATOM 926 C C . SER A 1 130 ? 92.053 53.037 13.931 1.00 20.16 130 SER A C 1
ATOM 927 O O . SER A 1 130 ? 92.730 52.016 13.825 1.00 22.82 130 SER A O 1
ATOM 930 N N . ALA A 1 131 ? 91.327 53.310 15.011 1.00 20.35 131 ALA A N 1
ATOM 931 C CA . ALA A 1 131 ? 91.308 52.405 16.161 1.00 20.94 131 ALA A CA 1
ATOM 932 C C . ALA A 1 131 ? 89.891 52.078 16.628 1.00 22.01 131 ALA A C 1
ATOM 933 O O . ALA A 1 131 ? 89.656 51.855 17.822 1.00 22.46 131 ALA A O 1
ATOM 935 N N . GLY A 1 132 ? 88.955 52.039 15.684 1.00 20.99 132 GLY A N 1
ATOM 936 C CA . GLY A 1 132 ? 87.565 51.765 16.011 1.00 21.34 132 GLY A CA 1
ATOM 937 C C . GLY A 1 132 ? 87.277 50.570 16.902 1.00 22.76 132 GLY A C 1
ATOM 938 O O . GLY A 1 132 ? 86.627 50.704 17.942 1.00 20.73 132 GLY A O 1
ATOM 939 N N . GLY A 1 133 ? 87.751 49.395 16.498 1.00 22.21 133 GLY A N 1
ATOM 940 C CA . GLY A 1 133 ? 87.508 48.198 17.281 1.00 21.14 133 GLY A CA 1
ATOM 941 C C . GLY A 1 133 ? 87.971 48.321 18.718 1.00 21.49 133 GLY A C 1
ATOM 942 O O . GLY A 1 133 ? 87.243 47.963 19.646 1.00 21.38 133 GLY A O 1
ATOM 943 N N . LEU A 1 134 ? 89.183 48.835 18.899 1.00 21.00 134 LEU A N 1
ATOM 944 C CA . LEU A 1 134 ? 89.768 49.002 20.222 1.00 21.80 134 LEU A CA 1
ATOM 945 C C . LEU A 1 134 ? 88.984 49.976 21.088 1.00 20.59 134 LEU A C 1
ATOM 946 O O . LEU A 1 134 ? 88.694 49.689 22.249 1.00 19.87 134 LEU A O 1
ATOM 951 N N . MET A 1 135 ? 88.644 51.130 20.522 1.00 18.87 135 MET A N 1
ATOM 952 C CA . MET A 1 135 ? 87.903 52.143 21.264 1.00 17.99 135 MET A CA 1
ATOM 953 C C . MET A 1 135 ? 86.532 51.643 21.690 1.00 16.28 135 MET A C 1
ATOM 954 O O . MET A 1 135 ? 86.140 51.797 22.844 1.00 16.72 135 MET A O 1
ATOM 959 N N . ILE A 1 136 ? 85.800 51.038 20.765 1.00 15.63 136 ILE A N 1
ATOM 960 C CA . ILE A 1 136 ? 84.476 50.537 21.099 1.00 17.69 136 ILE A CA 1
ATOM 961 C C . ILE A 1 136 ? 84.561 49.400 22.116 1.00 19.75 136 ILE A C 1
ATOM 962 O O . ILE A 1 136 ? 83.653 49.221 22.930 1.00 21.60 136 ILE A O 1
ATOM 967 N N . ASP A 1 137 ? 85.648 48.635 22.071 1.00 20.61 137 ASP A N 1
ATOM 968 C CA . ASP A 1 137 ? 85.833 47.536 23.016 1.00 20.65 137 ASP A CA 1
ATOM 969 C C . ASP A 1 137 ? 85.952 48.095 24.427 1.00 19.58 137 ASP A C 1
ATOM 970 O O . ASP A 1 137 ? 85.366 47.561 25.372 1.00 18.89 137 ASP A O 1
ATOM 975 N N . ALA A 1 138 ? 86.722 49.171 24.556 1.00 17.33 138 ALA A N 1
ATOM 976 C CA . ALA A 1 138 ? 86.932 49.828 25.839 1.00 18.07 138 ALA A CA 1
ATOM 977 C C . ALA A 1 138 ? 85.627 50.439 26.336 1.00 18.14 138 ALA A C 1
ATOM 978 O O . ALA A 1 138 ? 85.313 50.375 27.526 1.00 17.45 138 ALA A O 1
ATOM 980 N N . VAL A 1 139 ? 84.871 51.037 25.419 1.00 18.06 139 VAL A N 1
ATOM 981 C CA . VAL A 1 139 ? 83.592 51.643 25.773 1.00 17.54 139 VAL A CA 1
ATOM 982 C C . VAL A 1 139 ? 82.675 50.579 26.379 1.00 17.96 139 VAL A C 1
ATOM 983 O O . VAL A 1 139 ? 82.075 50.791 27.432 1.00 16.42 139 VAL A O 1
ATOM 987 N N . ARG A 1 140 ? 82.578 49.429 25.717 1.00 18.17 140 ARG A N 1
ATOM 988 C CA . ARG A 1 140 ? 81.722 48.350 26.202 1.00 21.75 140 ARG A CA 1
ATOM 989 C C . ARG A 1 140 ? 82.234 47.748 27.507 1.00 20.60 140 ARG A C 1
ATOM 990 O O . ARG A 1 140 ? 81.457 47.460 28.417 1.00 19.60 140 ARG A O 1
ATOM 998 N N . GLU A 1 141 ? 83.546 47.584 27.607 1.00 21.18 141 GLU A N 1
ATOM 999 C CA . GLU A 1 141 ? 84.144 47.017 28.807 1.00 22.95 141 GLU A CA 1
ATOM 1000 C C . GLU A 1 141 ? 83.927 47.894 30.044 1.00 21.87 141 GLU A C 1
ATOM 1001 O O . GLU A 1 141 ? 83.603 47.389 31.118 1.00 21.79 141 GLU A O 1
ATOM 1007 N N . HIS A 1 142 ? 84.089 49.205 29.891 1.00 19.84 142 HIS A N 1
ATOM 1008 C CA . HIS A 1 142 ? 83.944 50.113 31.024 1.00 19.35 142 HIS A CA 1
ATOM 1009 C C . HIS A 1 142 ? 82.607 50.822 31.206 1.00 19.59 142 HIS A C 1
ATOM 1010 O O . HIS A 1 142 ? 82.487 51.698 32.065 1.00 19.74 142 HIS A O 1
ATOM 1017 N N . GLY A 1 143 ? 81.611 50.451 30.406 1.00 18.20 143 GLY A N 1
ATOM 1018 C CA . GLY A 1 143 ? 80.298 51.061 30.521 1.00 18.13 143 GLY A CA 1
ATOM 1019 C C . GLY A 1 143 ? 80.276 52.554 30.242 1.00 18.32 143 GLY A C 1
ATOM 1020 O O . GLY A 1 143 ? 79.433 53.286 30.760 1.00 17.63 143 GLY A O 1
ATOM 1021 N N . THR A 1 144 ? 81.203 53.004 29.407 1.00 16.50 144 THR A N 1
ATOM 1022 C CA . THR A 1 144 ? 81.297 54.412 29.054 1.00 15.50 144 THR A CA 1
ATOM 1023 C C . THR A 1 144 ? 80.114 54.868 28.217 1.00 14.62 144 THR A C 1
ATOM 1024 O O . THR A 1 144 ? 79.545 54.093 27.452 1.00 14.23 144 THR A O 1
ATOM 1028 N N . THR A 1 145 ? 79.744 56.134 28.375 1.00 14.08 145 THR A N 1
ATOM 1029 C CA . THR A 1 145 ? 78.667 56.715 27.592 1.00 13.65 145 THR A CA 1
ATOM 1030 C C . THR A 1 145 ? 79.377 57.503 26.491 1.00 12.57 145 THR A C 1
ATOM 1031 O O . THR A 1 145 ? 79.949 58.561 26.747 1.00 12.50 145 THR A O 1
ATOM 1035 N N . LEU A 1 146 ? 79.365 56.966 25.274 1.00 12.85 146 LEU A N 1
ATOM 1036 C CA . LEU A 1 146 ? 80.031 57.602 24.144 1.00 12.59 146 LEU A CA 1
ATOM 1037 C C . LEU A 1 146 ? 79.039 58.386 23.311 1.00 11.87 146 LEU A C 1
ATOM 1038 O O . LEU A 1 146 ? 78.092 57.823 22.768 1.00 11.28 146 LEU A O 1
ATOM 1043 N N . LEU A 1 147 ? 79.263 59.688 23.202 1.00 11.16 147 LEU A N 1
ATOM 1044 C CA . LEU A 1 147 ? 78.369 60.551 22.436 1.00 11.27 147 LEU A CA 1
ATOM 1045 C C . LEU A 1 147 ? 79.140 61.178 21.274 1.00 12.54 147 LEU A C 1
ATOM 1046 O O . LEU A 1 147 ? 80.073 61.952 21.488 1.00 13.60 147 LEU A O 1
ATOM 1051 N N . PRO A 1 148 ? 78.760 60.848 20.030 1.00 10.35 148 PRO A N 1
ATOM 1052 C CA . PRO A 1 148 ? 79.448 61.401 18.857 1.00 10.13 148 PRO A CA 1
ATOM 1053 C C . PRO A 1 148 ? 79.183 62.902 18.708 1.00 11.11 148 PRO A C 1
ATOM 1054 O O . PRO A 1 148 ? 78.061 63.364 18.902 1.00 11.63 148 PRO A O 1
ATOM 1058 N N . VAL A 1 149 ? 80.219 63.652 18.347 1.00 11.98 149 VAL A N 1
ATOM 1059 C CA . VAL A 1 149 ? 80.110 65.103 18.219 1.00 11.08 149 VAL A CA 1
ATOM 1060 C C . VAL A 1 149 ? 79.935 65.669 16.802 1.00 11.72 149 VAL A C 1
ATOM 1061 O O . VAL A 1 149 ? 79.235 66.666 16.623 1.00 12.71 149 VAL A O 1
ATOM 1065 N N . ASP A 1 150 ? 80.553 65.051 15.799 1.00 11.84 150 ASP A N 1
ATOM 1066 C CA . ASP A 1 150 ? 80.427 65.562 14.435 1.00 11.53 150 ASP A CA 1
ATOM 1067 C C . ASP A 1 150 ? 78.973 65.556 13.934 1.00 12.05 150 ASP A C 1
ATOM 1068 O O . ASP A 1 150 ? 78.172 64.689 14.291 1.00 12.34 150 ASP A O 1
ATOM 1073 N N . SER A 1 151 ? 78.651 66.536 13.098 1.00 10.74 151 SER A N 1
ATOM 1074 C CA . SER A 1 151 ? 77.304 66.725 12.558 1.00 10.91 151 SER A CA 1
ATOM 1075 C C . SER A 1 151 ? 76.483 65.495 12.167 1.00 10.59 151 SER A C 1
ATOM 1076 O O . SER A 1 151 ? 75.388 65.285 12.686 1.00 8.20 151 SER A O 1
ATOM 1079 N N . GLU A 1 152 ? 76.997 64.701 11.237 1.00 9.59 152 GLU A N 1
ATOM 1080 C CA . GLU A 1 152 ? 76.276 63.529 10.769 1.00 10.82 152 GLU A CA 1
ATOM 1081 C C . GLU A 1 152 ? 76.061 62.482 11.849 1.00 9.18 152 GLU A C 1
ATOM 1082 O O . GLU A 1 152 ? 74.950 61.984 12.024 1.00 10.37 152 GLU A O 1
ATOM 1088 N N . HIS A 1 153 ? 77.122 62.148 12.574 1.00 8.62 153 HIS A N 1
ATOM 1089 C CA . HIS A 1 153 ? 77.028 61.145 13.630 1.00 8.89 153 HIS A CA 1
ATOM 1090 C C . HIS A 1 153 ? 76.092 61.568 14.748 1.00 9.27 153 HIS A C 1
ATOM 1091 O O . HIS A 1 153 ? 75.348 60.749 15.279 1.00 7.51 153 HIS A O 1
ATOM 1098 N N . ASN A 1 154 ? 76.129 62.845 15.115 1.00 8.84 154 ASN A N 1
ATOM 1099 C CA . ASN A 1 154 ? 75.265 63.331 16.185 1.00 9.62 154 ASN A CA 1
ATOM 1100 C C . ASN A 1 154 ? 73.814 63.290 15.724 1.00 8.01 154 ASN A C 1
ATOM 1101 O O . ASN A 1 154 ? 72.912 62.952 16.495 1.00 7.28 154 ASN A O 1
ATOM 1106 N N . ALA A 1 155 ? 73.598 63.629 14.458 1.00 6.70 155 ALA A N 1
ATOM 1107 C CA . ALA A 1 155 ? 72.263 63.614 13.882 1.00 7.11 155 ALA A CA 1
ATOM 1108 C C . ALA A 1 155 ? 71.727 62.178 13.944 1.00 8.65 155 ALA A C 1
ATOM 1109 O O . ALA A 1 155 ? 70.591 61.943 14.355 1.00 10.17 155 ALA A O 1
ATOM 1111 N N . ILE A 1 156 ? 72.559 61.221 13.548 1.00 9.92 156 ILE A N 1
ATOM 1112 C CA . ILE A 1 156 ? 72.171 59.813 13.573 1.00 9.53 156 ILE A CA 1
ATOM 1113 C C . ILE A 1 156 ? 71.841 59.378 14.999 1.00 9.99 156 ILE A C 1
ATOM 1114 O O . ILE A 1 156 ? 70.808 58.757 15.243 1.00 9.98 156 ILE A O 1
ATOM 1119 N N . PHE A 1 157 ? 72.718 59.722 15.938 1.00 9.43 157 PHE A N 1
ATOM 1120 C CA . PHE A 1 157 ? 72.526 59.360 17.336 1.00 9.97 157 PHE A CA 1
ATOM 1121 C C . PHE A 1 157 ? 71.178 59.855 17.839 1.00 10.19 157 PHE A C 1
ATOM 1122 O O . PHE A 1 157 ? 70.443 59.118 18.502 1.00 8.06 157 PHE A O 1
ATOM 1130 N N . GLN A 1 158 ? 70.854 61.104 17.522 1.00 9.71 158 GLN A N 1
ATOM 1131 C CA . GLN A 1 158 ? 69.590 61.682 17.955 1.00 10.31 158 GLN A CA 1
ATOM 1132 C C . GLN A 1 158 ? 68.370 60.995 17.340 1.00 10.39 158 GLN A C 1
ATOM 1133 O O . GLN A 1 158 ? 67.261 61.149 17.837 1.00 12.47 158 GLN A O 1
ATOM 1139 N N . CYS A 1 159 ? 68.569 60.233 16.268 1.00 9.16 159 CYS A N 1
ATOM 1140 C CA . CYS A 1 159 ? 67.453 59.546 15.610 1.00 9.72 159 CYS A CA 1
ATOM 1141 C C . CYS A 1 159 ? 67.571 58.031 15.724 1.00 11.70 159 CYS A C 1
ATOM 1142 O O . CYS A 1 159 ? 66.761 57.295 15.154 1.00 11.87 159 CYS A O 1
ATOM 1145 N N . PHE A 1 160 ? 68.577 57.574 16.461 1.00 11.04 160 PHE A N 1
ATOM 1146 C CA . PHE A 1 160 ? 68.874 56.150 16.598 1.00 12.94 160 PHE A CA 1
ATOM 1147 C C . PHE A 1 160 ? 68.235 55.439 17.793 1.00 15.43 160 PHE A C 1
ATOM 1148 O O . PHE A 1 160 ? 68.205 55.969 18.902 1.00 13.61 160 PHE A O 1
ATOM 1156 N N . PRO A 1 161 ? 67.716 54.216 17.578 1.00 16.61 161 PRO A N 1
ATOM 1157 C CA . PRO A 1 161 ? 67.097 53.474 18.679 1.00 18.97 161 PRO A CA 1
ATOM 1158 C C . PRO A 1 161 ? 68.176 52.739 19.471 1.00 20.18 161 PRO A C 1
ATOM 1159 O O . PRO A 1 161 ? 68.485 51.579 19.194 1.00 20.65 161 PRO A O 1
ATOM 1163 N N . HIS A 1 162 ? 68.766 53.428 20.437 1.00 21.29 162 HIS A N 1
ATOM 1164 C CA . HIS A 1 162 ? 69.806 52.825 21.259 1.00 26.48 162 HIS A CA 1
ATOM 1165 C C . HIS A 1 162 ? 69.182 51.658 22.021 1.00 27.17 162 HIS A C 1
ATOM 1166 O O . HIS A 1 162 ? 68.046 51.751 22.484 1.00 28.25 162 HIS A O 1
ATOM 1173 N N . HIS A 1 163 ? 69.920 50.560 22.132 1.00 29.59 163 HIS A N 1
ATOM 1174 C CA . HIS A 1 163 ? 69.445 49.366 22.833 1.00 31.48 163 HIS A CA 1
ATOM 1175 C C . HIS A 1 163 ? 68.481 48.535 21.990 1.00 30.79 163 HIS A C 1
ATOM 1176 O O . HIS A 1 163 ? 67.935 47.541 22.462 1.00 29.76 163 HIS A O 1
ATOM 1183 N N . ASN A 1 164 ? 68.266 48.952 20.746 1.00 29.38 164 ASN A N 1
ATOM 1184 C CA . ASN A 1 164 ? 67.386 48.228 19.832 1.00 27.35 164 ASN A CA 1
ATOM 1185 C C . ASN A 1 164 ? 67.859 48.457 18.404 1.00 26.35 164 ASN A C 1
ATOM 1186 O O . ASN A 1 164 ? 67.117 48.981 17.573 1.00 23.94 164 ASN A O 1
ATOM 1191 N N . ARG A 1 165 ? 69.100 48.064 18.132 1.00 25.26 165 ARG A N 1
ATOM 1192 C CA . ARG A 1 165 ? 69.699 48.231 16.811 1.00 25.95 165 ARG A CA 1
ATOM 1193 C C . ARG A 1 165 ? 68.907 47.515 15.724 1.00 24.86 165 ARG A C 1
ATOM 1194 O O . ARG A 1 165 ? 68.899 47.945 14.571 1.00 24.26 165 ARG A O 1
ATOM 1202 N N . ASP A 1 166 ? 68.247 46.423 16.094 1.00 23.94 166 ASP A N 1
ATOM 1203 C CA . ASP A 1 166 ? 67.459 45.642 15.147 1.00 24.18 166 ASP A CA 1
ATOM 1204 C C . ASP A 1 166 ? 66.262 46.399 14.581 1.00 21.65 166 ASP A C 1
ATOM 1205 O O . ASP A 1 166 ? 65.631 45.945 13.628 1.00 20.02 166 ASP A O 1
ATOM 1210 N N . TYR A 1 167 ? 65.948 47.549 15.166 1.00 18.69 167 TYR A N 1
ATOM 1211 C CA . TYR A 1 167 ? 64.833 48.351 14.686 1.00 17.49 167 TYR A CA 1
ATOM 1212 C C . TYR A 1 167 ? 65.226 49.157 13.446 1.00 15.45 167 TYR A C 1
ATOM 1213 O O . TYR A 1 167 ? 64.365 49.632 12.702 1.00 16.26 167 TYR A O 1
ATOM 1222 N N . VAL A 1 168 ? 66.525 49.317 13.223 1.00 14.90 168 VAL A N 1
ATOM 1223 C CA . VAL A 1 168 ? 66.997 50.100 12.083 1.00 14.66 168 VAL A CA 1
ATOM 1224 C C . VAL A 1 168 ? 66.982 49.336 10.765 1.00 14.63 168 VAL A C 1
ATOM 1225 O O . VAL A 1 168 ? 67.483 48.216 10.679 1.00 15.05 168 VAL A O 1
ATOM 1229 N N . ARG A 1 169 ? 66.400 49.948 9.738 1.00 15.54 169 ARG A N 1
ATOM 1230 C CA . ARG A 1 169 ? 66.357 49.340 8.411 1.00 16.44 169 ARG A CA 1
ATOM 1231 C C . ARG A 1 169 ? 67.510 49.905 7.587 1.00 15.82 169 ARG A C 1
ATOM 1232 O O . ARG A 1 169 ? 68.119 49.202 6.775 1.00 15.45 169 ARG A O 1
ATOM 1240 N N . ARG A 1 170 ? 67.793 51.186 7.794 1.00 14.37 170 ARG A N 1
ATOM 1241 C CA . ARG A 1 170 ? 68.885 51.852 7.098 1.00 14.06 170 ARG A CA 1
ATOM 1242 C C . ARG A 1 170 ? 69.242 53.166 7.770 1.00 13.81 170 ARG A C 1
ATOM 1243 O O . ARG A 1 170 ? 68.417 53.774 8.451 1.00 12.13 170 ARG A O 1
ATOM 1251 N N . ILE A 1 171 ? 70.493 53.575 7.601 1.00 12.54 171 ILE A N 1
ATOM 1252 C CA . ILE A 1 171 ? 70.960 54.844 8.135 1.00 12.35 171 ILE A CA 1
ATOM 1253 C C . ILE A 1 171 ? 71.402 55.619 6.903 1.00 13.06 171 ILE A C 1
ATOM 1254 O O . ILE A 1 171 ? 72.160 55.113 6.076 1.00 11.84 171 ILE A O 1
ATOM 1259 N N . ILE A 1 172 ? 70.898 56.837 6.773 1.00 11.84 172 ILE A N 1
ATOM 1260 C CA . ILE A 1 172 ? 71.225 57.674 5.638 1.00 12.58 172 ILE A CA 1
ATOM 1261 C C . ILE A 1 172 ? 72.165 58.785 6.074 1.00 12.60 172 ILE A C 1
ATOM 1262 O O . ILE A 1 172 ? 71.812 59.624 6.903 1.00 12.76 172 ILE A O 1
ATOM 1267 N N . ILE A 1 173 ? 73.369 58.778 5.524 1.00 11.53 173 ILE A N 1
ATOM 1268 C CA . ILE A 1 173 ? 74.339 59.810 5.842 1.00 11.84 173 ILE A CA 1
ATOM 1269 C C . ILE A 1 173 ? 74.234 60.833 4.724 1.00 12.33 173 ILE A C 1
ATOM 1270 O O . ILE A 1 173 ? 74.528 60.528 3.567 1.00 13.41 173 ILE A O 1
ATOM 1275 N N . THR A 1 174 ? 73.789 62.037 5.056 1.00 11.22 174 THR A N 1
ATOM 1276 C CA . THR A 1 174 ? 73.667 63.080 4.046 1.00 11.44 174 THR A CA 1
ATOM 1277 C C . THR A 1 174 ? 75.039 63.675 3.737 1.00 12.86 174 THR A C 1
ATOM 1278 O O . THR A 1 174 ? 75.944 63.666 4.583 1.00 12.87 174 THR A O 1
ATOM 1282 N N . ALA A 1 175 ? 75.187 64.190 2.521 1.00 10.91 175 ALA A N 1
ATOM 1283 C CA . ALA A 1 175 ? 76.438 64.789 2.078 1.00 12.70 175 ALA A CA 1
ATOM 1284 C C . ALA A 1 175 ? 76.151 66.006 1.209 1.00 12.86 175 ALA A C 1
ATOM 1285 O O . ALA A 1 175 ? 75.307 65.955 0.317 1.00 13.16 175 ALA A O 1
ATOM 1287 N N . SER A 1 176 ? 76.845 67.104 1.470 1.00 13.22 176 SER A N 1
ATOM 1288 C CA . SER A 1 176 ? 76.649 68.305 0.670 1.00 14.56 176 SER A CA 1
ATOM 1289 C C . SER A 1 176 ? 77.069 68.013 -0.767 1.00 13.25 176 SER A C 1
ATOM 1290 O O . SER A 1 176 ? 76.538 68.595 -1.717 1.00 13.36 176 SER A O 1
ATOM 1293 N N . GLY A 1 177 ? 78.030 67.108 -0.917 1.00 12.97 177 GLY A N 1
ATOM 1294 C CA . GLY A 1 177 ? 78.526 66.765 -2.236 1.00 13.71 177 GLY A CA 1
ATOM 1295 C C . GLY A 1 177 ? 79.860 67.435 -2.511 1.00 14.71 177 GLY A C 1
ATOM 1296 O O . GLY A 1 177 ? 80.569 67.077 -3.459 1.00 15.86 177 GLY A O 1
ATOM 1297 N N . GLY A 1 178 ? 80.206 68.416 -1.683 1.00 14.27 178 GLY A N 1
ATOM 1298 C CA . GLY A 1 178 ? 81.469 69.119 -1.849 1.00 14.72 178 GLY A CA 1
ATOM 1299 C C . GLY A 1 178 ? 81.452 70.149 -2.964 1.00 15.27 178 GLY A C 1
ATOM 1300 O O . GLY A 1 178 ? 80.459 70.268 -3.683 1.00 15.47 178 GLY A O 1
ATOM 1301 N N . PRO A 1 179 ? 82.545 70.903 -3.144 1.00 16.79 179 PRO A N 1
ATOM 1302 C CA . PRO A 1 179 ? 82.635 71.930 -4.188 1.00 17.28 179 PRO A CA 1
ATOM 1303 C C . PRO A 1 179 ? 82.534 71.426 -5.627 1.00 17.73 179 PRO A C 1
ATOM 1304 O O . PRO A 1 179 ? 82.237 72.200 -6.538 1.00 19.61 179 PRO A O 1
ATOM 1308 N N . PHE A 1 180 ? 82.766 70.137 -5.840 1.00 16.02 180 PHE A N 1
ATOM 1309 C CA . PHE A 1 180 ? 82.723 69.606 -7.199 1.00 18.18 180 PHE A CA 1
ATOM 1310 C C . PHE A 1 180 ? 81.542 68.692 -7.498 1.00 17.91 180 PHE A C 1
ATOM 1311 O O . PHE A 1 180 ? 81.585 67.904 -8.442 1.00 17.87 180 PHE A O 1
ATOM 1319 N N . ARG A 1 181 ? 80.483 68.806 -6.704 1.00 18.25 181 ARG A N 1
ATOM 1320 C CA . ARG A 1 181 ? 79.299 67.975 -6.903 1.00 19.32 181 ARG A CA 1
ATOM 1321 C C . ARG A 1 181 ? 78.806 68.012 -8.343 1.00 20.43 181 ARG A C 1
ATOM 1322 O O . ARG A 1 181 ? 78.290 67.019 -8.852 1.00 21.37 181 ARG A O 1
ATOM 1330 N N . THR A 1 182 ? 78.963 69.160 -8.993 1.00 21.60 182 THR A N 1
ATOM 1331 C CA . THR A 1 182 ? 78.517 69.317 -10.374 1.00 23.86 182 THR A CA 1
ATOM 1332 C C . THR A 1 182 ? 79.672 69.612 -11.327 1.00 23.52 182 THR A C 1
ATOM 1333 O O . THR A 1 182 ? 79.476 70.217 -12.382 1.00 22.66 182 THR A O 1
ATOM 1337 N N . THR A 1 183 ? 80.874 69.190 -10.952 1.00 21.87 183 THR A N 1
ATOM 1338 C CA . THR A 1 183 ? 82.043 69.410 -11.792 1.00 22.83 183 THR A CA 1
ATOM 1339 C C . THR A 1 183 ? 82.430 68.093 -12.448 1.00 23.58 183 THR A C 1
ATOM 1340 O O . THR A 1 183 ? 82.437 67.048 -11.797 1.00 24.90 183 THR A O 1
ATOM 1344 N N . SER A 1 184 ? 82.744 68.142 -13.738 1.00 25.76 184 SER A N 1
ATOM 1345 C CA . SER A 1 184 ? 83.132 66.937 -14.470 1.00 27.50 184 SER A CA 1
ATOM 1346 C C . SER A 1 184 ? 84.535 66.504 -14.063 1.00 28.11 184 SER A C 1
ATOM 1347 O O . SER A 1 184 ? 85.331 67.325 -13.615 1.00 28.63 184 SER A O 1
ATOM 1350 N N . LEU A 1 185 ? 84.831 65.217 -14.220 1.00 29.24 185 LEU A N 1
ATOM 1351 C CA . LEU A 1 185 ? 86.154 64.695 -13.889 1.00 30.25 185 LEU A CA 1
ATOM 1352 C C . LEU A 1 185 ? 87.212 65.442 -14.686 1.00 29.47 185 LEU A C 1
ATOM 1353 O O . LEU A 1 185 ? 88.323 65.657 -14.214 1.00 28.36 185 LEU A O 1
ATOM 1358 N N . ALA A 1 186 ? 86.848 65.838 -15.901 1.00 28.97 186 ALA A N 1
ATOM 1359 C CA . ALA A 1 186 ? 87.756 66.552 -16.784 1.00 28.93 186 ALA A CA 1
ATOM 1360 C C . ALA A 1 186 ? 88.228 67.874 -16.194 1.00 29.22 186 ALA A C 1
ATOM 1361 O O . ALA A 1 186 ? 89.426 68.175 -16.198 1.00 27.92 186 ALA A O 1
ATOM 1363 N N . GLU A 1 187 ? 87.292 68.673 -15.690 1.00 28.55 187 GLU A N 1
ATOM 1364 C CA . GLU A 1 187 ? 87.662 69.958 -15.116 1.00 28.27 187 GLU A CA 1
ATOM 1365 C C . GLU A 1 187 ? 88.255 69.771 -13.719 1.00 26.49 187 GLU A C 1
ATOM 1366 O O . GLU A 1 187 ? 89.075 70.576 -13.276 1.00 26.98 187 GLU A O 1
ATOM 1372 N N . MET A 1 188 ? 87.855 68.698 -13.039 1.00 25.27 188 MET A N 1
ATOM 1373 C CA . MET A 1 188 ? 88.379 68.399 -11.707 1.00 25.12 188 MET A CA 1
ATOM 1374 C C . MET A 1 188 ? 89.874 68.088 -11.790 1.00 23.65 188 MET A C 1
ATOM 1375 O O . MET A 1 188 ? 90.657 68.491 -10.925 1.00 23.57 188 MET A O 1
ATOM 1380 N N . ALA A 1 189 ? 90.263 67.373 -12.841 1.00 22.56 189 ALA A N 1
ATOM 1381 C CA . ALA A 1 189 ? 91.658 66.990 -13.034 1.00 22.23 189 ALA A CA 1
ATOM 1382 C C . ALA A 1 189 ? 92.636 68.150 -12.904 1.00 21.39 189 ALA A C 1
ATOM 1383 O O . ALA A 1 189 ? 93.767 67.959 -12.473 1.00 21.89 189 ALA A O 1
ATOM 1385 N N . THR A 1 190 ? 92.194 69.355 -13.247 1.00 21.65 190 THR A N 1
ATOM 1386 C CA . THR A 1 190 ? 93.077 70.511 -13.201 1.00 20.88 190 THR A CA 1
ATOM 1387 C C . THR A 1 190 ? 92.790 71.576 -12.146 1.00 21.78 190 THR A C 1
ATOM 1388 O O . THR A 1 190 ? 93.343 72.672 -12.215 1.00 20.43 190 THR A O 1
ATOM 1392 N N . VAL A 1 191 ? 91.945 71.275 -11.165 1.00 21.64 191 VAL A N 1
ATOM 1393 C CA . VAL A 1 191 ? 91.653 72.272 -10.136 1.00 20.85 191 VAL A CA 1
ATOM 1394 C C . VAL A 1 191 ? 92.871 72.541 -9.252 1.00 21.64 191 VAL A C 1
ATOM 1395 O O . VAL A 1 191 ? 93.677 71.644 -8.998 1.00 22.29 191 VAL A O 1
ATOM 1399 N N . THR A 1 192 ? 93.007 73.784 -8.799 1.00 22.23 192 THR A N 1
ATOM 1400 C CA . THR A 1 192 ? 94.119 74.170 -7.931 1.00 23.01 192 THR A CA 1
ATOM 1401 C C . THR A 1 192 ? 93.702 73.960 -6.479 1.00 24.62 192 THR A C 1
ATOM 1402 O O . THR A 1 192 ? 92.508 73.883 -6.175 1.00 20.88 192 THR A O 1
ATOM 1406 N N . PRO A 1 193 ? 94.680 73.863 -5.563 1.00 25.82 193 PRO A N 1
ATOM 1407 C CA . PRO A 1 193 ? 94.378 73.668 -4.141 1.00 27.07 193 PRO A CA 1
ATOM 1408 C C . PRO A 1 193 ? 93.493 74.801 -3.615 1.00 29.50 193 PRO A C 1
ATOM 1409 O O . PRO A 1 193 ? 92.596 74.579 -2.801 1.00 29.49 193 PRO A O 1
ATOM 1413 N N . GLU A 1 194 ? 93.759 76.016 -4.088 1.00 30.41 194 GLU A N 1
ATOM 1414 C CA . GLU A 1 194 ? 92.996 77.188 -3.674 1.00 32.85 194 GLU A CA 1
ATOM 1415 C C . GLU A 1 194 ? 91.527 77.055 -4.073 1.00 33.53 194 GLU A C 1
ATOM 1416 O O . GLU A 1 194 ? 90.634 77.477 -3.339 1.00 35.00 194 GLU A O 1
ATOM 1422 N N . ARG A 1 195 ? 91.283 76.467 -5.238 1.00 33.79 195 ARG A N 1
ATOM 1423 C CA . ARG A 1 195 ? 89.923 76.269 -5.728 1.00 33.88 195 ARG A CA 1
ATOM 1424 C C . ARG A 1 195 ? 89.220 75.152 -4.956 1.00 34.00 195 ARG A C 1
ATOM 1425 O O . ARG A 1 195 ? 88.027 75.245 -4.663 1.00 33.48 195 ARG A O 1
ATOM 1433 N N . ALA A 1 196 ? 89.968 74.099 -4.632 1.00 32.80 196 ALA A N 1
ATOM 1434 C CA . ALA A 1 196 ? 89.427 72.952 -3.907 1.00 32.88 196 ALA A CA 1
ATOM 1435 C C . ALA A 1 196 ? 89.065 73.253 -2.453 1.00 33.99 196 ALA A C 1
ATOM 1436 O O . ALA A 1 196 ? 88.076 72.731 -1.939 1.00 33.66 196 ALA A O 1
ATOM 1438 N N . VAL A 1 197 ? 89.865 74.077 -1.784 1.00 35.10 197 VAL A N 1
ATOM 1439 C CA . VAL A 1 197 ? 89.586 74.424 -0.392 1.00 38.69 197 VAL A CA 1
ATOM 1440 C C . VAL A 1 197 ? 88.636 75.616 -0.360 1.00 42.03 197 VAL A C 1
ATOM 1441 O O . VAL A 1 197 ? 87.922 75.840 0.618 1.00 42.61 197 VAL A O 1
ATOM 1445 N N . GLN A 1 198 ? 88.641 76.366 -1.456 1.00 46.34 198 GLN A N 1
ATOM 1446 C CA . GLN A 1 198 ? 87.806 77.549 -1.630 1.00 48.83 198 GLN A CA 1
ATOM 1447 C C . GLN A 1 198 ? 86.430 77.392 -0.982 1.00 49.84 198 GLN A C 1
ATOM 1448 O O . GLN A 1 198 ? 85.567 76.674 -1.494 1.00 50.44 198 GLN A O 1
ATOM 1454 N N . GLY A 1 205 ? 90.381 74.084 8.446 1.00 32.26 205 GLY A N 1
ATOM 1455 C CA . GLY A 1 205 ? 91.539 73.417 7.878 1.00 31.48 205 GLY A CA 1
ATOM 1456 C C . GLY A 1 205 ? 91.322 73.005 6.434 1.00 30.09 205 GLY A C 1
ATOM 1457 O O . GLY A 1 205 ? 90.224 72.592 6.048 1.00 29.70 205 GLY A O 1
ATOM 1458 N N . ALA A 1 206 ? 92.373 73.118 5.631 1.00 29.27 206 ALA A N 1
ATOM 1459 C CA . ALA A 1 206 ? 92.299 72.753 4.224 1.00 27.45 206 ALA A CA 1
ATOM 1460 C C . ALA A 1 206 ? 92.092 71.244 4.065 1.00 26.74 206 ALA A C 1
ATOM 1461 O O . ALA A 1 206 ? 91.299 70.805 3.232 1.00 25.71 206 ALA A O 1
ATOM 1463 N N . LYS A 1 207 ? 92.807 70.461 4.869 1.00 25.51 207 LYS A N 1
ATOM 1464 C CA . LYS A 1 207 ? 92.705 69.002 4.831 1.00 25.45 207 LYS A CA 1
ATOM 1465 C C . LYS A 1 207 ? 91.247 68.560 4.778 1.00 24.55 207 LYS A C 1
ATOM 1466 O O . LYS A 1 207 ? 90.837 67.839 3.867 1.00 24.11 207 LYS A O 1
ATOM 1472 N N . ILE A 1 208 ? 90.463 69.002 5.755 1.00 25.35 208 ILE A N 1
ATOM 1473 C CA . ILE A 1 208 ? 89.053 68.648 5.810 1.00 25.64 208 ILE A CA 1
ATOM 1474 C C . ILE A 1 208 ? 88.330 69.116 4.549 1.00 24.13 208 ILE A C 1
ATOM 1475 O O . ILE A 1 208 ? 87.505 68.392 3.994 1.00 24.09 208 ILE A O 1
ATOM 1480 N N . SER A 1 209 ? 88.643 70.324 4.097 1.00 23.06 209 SER A N 1
ATOM 1481 C CA . SER A 1 209 ? 88.016 70.860 2.896 1.00 24.06 209 SER A CA 1
ATOM 1482 C C . SER A 1 209 ? 88.289 69.960 1.697 1.00 21.70 209 SER A C 1
ATOM 1483 O O . SER A 1 209 ? 87.399 69.706 0.887 1.00 21.66 209 SER A O 1
ATOM 1486 N N . ILE A 1 210 ? 89.521 69.476 1.588 1.00 19.45 210 ILE A N 1
ATOM 1487 C CA . ILE A 1 210 ? 89.889 68.603 0.480 1.00 17.43 210 ILE A CA 1
ATOM 1488 C C . ILE A 1 210 ? 89.144 67.276 0.574 1.00 17.92 210 ILE A C 1
ATOM 1489 O O . ILE A 1 210 ? 88.698 66.744 -0.441 1.00 17.05 210 ILE A O 1
ATOM 1494 N N . ASP A 1 211 ? 89.004 66.744 1.790 1.00 16.37 211 ASP A N 1
ATOM 1495 C CA . ASP A 1 211 ? 88.287 65.489 1.984 1.00 14.26 211 ASP A CA 1
ATOM 1496 C C . ASP A 1 211 ? 86.848 65.674 1.530 1.00 14.61 211 ASP A C 1
ATOM 1497 O O . ASP A 1 211 ? 86.212 64.735 1.067 1.00 15.38 211 ASP A O 1
ATOM 1502 N N . SER A 1 212 ? 86.331 66.889 1.689 1.00 13.88 212 SER A N 1
ATOM 1503 C CA . SER A 1 212 ? 84.967 67.180 1.271 1.00 15.33 212 SER A CA 1
ATOM 1504 C C . SER A 1 212 ? 84.913 67.207 -0.259 1.00 15.24 212 SER A C 1
ATOM 1505 O O . SER A 1 212 ? 83.931 66.776 -0.863 1.00 16.46 212 SER A O 1
ATOM 1508 N N . ALA A 1 213 ? 85.981 67.701 -0.879 1.00 14.93 213 ALA A N 1
ATOM 1509 C CA . ALA A 1 213 ? 86.049 67.785 -2.337 1.00 14.20 213 ALA A CA 1
ATOM 1510 C C . ALA A 1 213 ? 86.136 66.404 -2.980 1.00 14.33 213 ALA A C 1
ATOM 1511 O O . ALA A 1 213 ? 85.508 66.145 -4.005 1.00 13.83 213 ALA A O 1
ATOM 1513 N N . THR A 1 214 ? 86.917 65.517 -2.372 1.00 13.14 214 THR A N 1
ATOM 1514 C CA . THR A 1 214 ? 87.092 64.166 -2.890 1.00 12.80 214 THR A CA 1
ATOM 1515 C C . THR A 1 214 ? 86.000 63.236 -2.390 1.00 14.62 214 THR A C 1
ATOM 1516 O O . THR A 1 214 ? 85.845 62.119 -2.893 1.00 15.03 214 THR A O 1
ATOM 1520 N N . MET A 1 215 ? 85.259 63.707 -1.390 1.00 14.17 215 MET A N 1
ATOM 1521 C CA . MET A 1 215 ? 84.200 62.938 -0.747 1.00 14.70 215 MET A CA 1
ATOM 1522 C C . MET A 1 215 ? 84.792 61.865 0.158 1.00 16.53 215 MET A C 1
ATOM 1523 O O . MET A 1 215 ? 84.096 60.940 0.586 1.00 15.16 215 MET A O 1
ATOM 1528 N N . MET A 1 216 ? 86.085 61.982 0.445 1.00 14.64 216 MET A N 1
ATOM 1529 C CA . MET A 1 216 ? 86.725 61.023 1.334 1.00 16.73 216 MET A CA 1
ATOM 1530 C C . MET A 1 216 ? 86.102 61.200 2.716 1.00 16.02 216 MET A C 1
ATOM 1531 O O . MET A 1 216 ? 85.969 60.237 3.473 1.00 16.00 216 MET A O 1
ATOM 1536 N N . ASN A 1 217 ? 85.706 62.432 3.038 1.00 15.64 217 ASN A N 1
ATOM 1537 C CA . ASN A 1 217 ? 85.108 62.696 4.344 1.00 17.65 217 ASN A CA 1
ATOM 1538 C C . ASN A 1 217 ? 83.894 61.814 4.593 1.00 17.68 217 ASN A C 1
ATOM 1539 O O . ASN A 1 217 ? 83.691 61.339 5.712 1.00 17.43 217 ASN A O 1
ATOM 1544 N N . LYS A 1 218 ? 83.097 61.572 3.555 1.00 17.15 218 LYS A N 1
ATOM 1545 C CA . LYS A 1 218 ? 81.920 60.721 3.704 1.00 16.78 218 LYS A CA 1
ATOM 1546 C C . LYS A 1 218 ? 82.326 59.266 3.888 1.00 15.81 218 LYS A C 1
ATOM 1547 O O . LYS A 1 218 ? 81.676 58.516 4.615 1.00 13.19 218 LYS A O 1
ATOM 1553 N N . GLY A 1 219 ? 83.406 58.865 3.226 1.00 15.33 219 GLY A N 1
ATOM 1554 C CA . GLY A 1 219 ? 83.873 57.500 3.373 1.00 14.22 219 GLY A CA 1
ATOM 1555 C C . GLY A 1 219 ? 84.327 57.297 4.807 1.00 13.73 219 GLY A C 1
ATOM 1556 O O . GLY A 1 219 ? 84.072 56.255 5.418 1.00 13.92 219 GLY A O 1
ATOM 1557 N N . LEU A 1 220 ? 84.997 58.306 5.349 1.00 13.09 220 LEU A N 1
ATOM 1558 C CA . LEU A 1 220 ? 85.481 58.249 6.726 1.00 14.03 220 LEU A CA 1
ATOM 1559 C C . LEU A 1 220 ? 84.304 58.261 7.696 1.00 14.80 220 LEU A C 1
ATOM 1560 O O . LEU A 1 220 ? 84.298 57.521 8.677 1.00 15.30 220 LEU A O 1
ATOM 1565 N N . GLU A 1 221 ? 83.311 59.103 7.415 1.00 13.56 221 GLU A N 1
ATOM 1566 C CA . GLU A 1 221 ? 82.130 59.202 8.266 1.00 13.27 221 GLU A CA 1
ATOM 1567 C C . GLU A 1 221 ? 81.415 57.857 8.294 1.00 14.29 221 GLU A C 1
ATOM 1568 O O . GLU A 1 221 ? 80.939 57.409 9.336 1.00 12.82 221 GLU A O 1
ATOM 1574 N N . LEU A 1 222 ? 81.359 57.205 7.142 1.00 13.92 222 LEU A N 1
ATOM 1575 C CA . LEU A 1 222 ? 80.730 55.899 7.048 1.00 15.47 222 LEU A CA 1
ATOM 1576 C C . LEU A 1 222 ? 81.433 54.929 8.005 1.00 14.69 222 LEU A C 1
ATOM 1577 O O . LEU A 1 222 ? 80.793 54.241 8.794 1.00 15.90 222 LEU A O 1
ATOM 1582 N N . ILE A 1 223 ? 82.757 54.889 7.939 1.00 15.36 223 ILE A N 1
ATOM 1583 C CA . ILE A 1 223 ? 83.527 54.003 8.800 1.00 15.44 223 ILE A CA 1
ATOM 1584 C C . ILE A 1 223 ? 83.284 54.283 10.288 1.00 15.64 223 ILE A C 1
ATOM 1585 O O . ILE A 1 223 ? 83.093 53.352 11.075 1.00 15.84 223 ILE A O 1
ATOM 1590 N N . GLU A 1 224 ? 83.279 55.558 10.673 1.00 14.32 224 GLU A N 1
ATOM 1591 C CA . GLU A 1 224 ? 83.037 55.921 12.069 1.00 14.75 224 GLU A CA 1
ATOM 1592 C C . GLU A 1 224 ? 81.628 55.526 12.500 1.00 13.48 224 GLU A C 1
ATOM 1593 O O . GLU A 1 224 ? 81.419 55.050 13.617 1.00 13.72 224 GLU A O 1
ATOM 1599 N N . ALA A 1 225 ? 80.657 55.744 11.617 1.00 13.56 225 ALA A N 1
ATOM 1600 C CA . ALA A 1 225 ? 79.266 55.422 11.918 1.00 12.14 225 ALA A CA 1
ATOM 1601 C C . ALA A 1 225 ? 79.088 53.924 12.128 1.00 13.37 225 ALA A C 1
ATOM 1602 O O . ALA A 1 225 ? 78.289 53.492 12.962 1.00 12.36 225 ALA A O 1
ATOM 1604 N N . PHE A 1 226 ? 79.830 53.138 11.355 1.00 13.63 226 PHE A N 1
ATOM 1605 C CA . PHE A 1 226 ? 79.778 51.687 11.454 1.00 16.23 226 PHE A CA 1
ATOM 1606 C C . PHE A 1 226 ? 80.179 51.238 12.857 1.00 15.64 226 PHE A C 1
ATOM 1607 O O . PHE A 1 226 ? 79.557 50.350 13.437 1.00 15.95 226 PHE A O 1
ATOM 1615 N N . HIS A 1 227 ? 81.225 51.854 13.398 1.00 15.79 227 HIS A N 1
ATOM 1616 C CA . HIS A 1 227 ? 81.698 51.511 14.735 1.00 16.43 227 HIS A CA 1
ATOM 1617 C C . HIS A 1 227 ? 80.772 52.064 15.806 1.00 15.15 227 HIS A C 1
ATOM 1618 O O . HIS A 1 227 ? 80.520 51.417 16.818 1.00 13.91 227 HIS A O 1
ATOM 1625 N N . LEU A 1 228 ? 80.273 53.271 15.575 1.00 14.34 228 LEU A N 1
ATOM 1626 C CA . LEU A 1 228 ? 79.387 53.934 16.524 1.00 14.88 228 LEU A CA 1
ATOM 1627 C C . LEU A 1 228 ? 78.034 53.271 16.732 1.00 13.98 228 LEU A C 1
ATOM 1628 O O . LEU A 1 228 ? 77.558 53.146 17.859 1.00 14.53 228 LEU A O 1
ATOM 1633 N N . PHE A 1 229 ? 77.415 52.842 15.643 1.00 13.42 229 PHE A N 1
ATOM 1634 C CA . PHE A 1 229 ? 76.081 52.288 15.738 1.00 16.08 229 PHE A CA 1
ATOM 1635 C C . PHE A 1 229 ? 75.928 50.775 15.634 1.00 18.27 229 PHE A C 1
ATOM 1636 O O . PHE A 1 229 ? 74.864 50.235 15.910 1.00 18.49 229 PHE A O 1
ATOM 1644 N N . GLN A 1 230 ? 77.000 50.096 15.249 1.00 20.74 230 GLN A N 1
ATOM 1645 C CA . GLN A 1 230 ? 77.000 48.645 15.191 1.00 23.64 230 GLN A CA 1
ATOM 1646 C C . GLN A 1 230 ? 75.904 47.960 14.375 1.00 24.38 230 GLN A C 1
ATOM 1647 O O . GLN A 1 230 ? 75.265 47.029 14.864 1.00 26.34 230 GLN A O 1
ATOM 1653 N N . ILE A 1 231 ? 75.662 48.416 13.153 1.00 23.97 231 ILE A N 1
ATOM 1654 C CA . ILE A 1 231 ? 74.679 47.739 12.313 1.00 24.49 231 ILE A CA 1
ATOM 1655 C C . ILE A 1 231 ? 75.402 47.366 11.022 1.00 22.83 231 ILE A C 1
ATOM 1656 O O . ILE A 1 231 ? 76.389 48.001 10.656 1.00 20.36 231 ILE A O 1
ATOM 1661 N N . PRO A 1 232 ? 74.925 46.326 10.322 1.00 23.27 232 PRO A N 1
ATOM 1662 C CA . PRO A 1 232 ? 75.541 45.874 9.070 1.00 23.18 232 PRO A CA 1
ATOM 1663 C C . PRO A 1 232 ? 75.822 46.997 8.076 1.00 23.34 232 PRO A C 1
ATOM 1664 O O . PRO A 1 232 ? 74.985 47.874 7.865 1.00 22.05 232 PRO A O 1
ATOM 1668 N N . LEU A 1 233 ? 77.006 46.953 7.465 1.00 23.12 233 LEU A N 1
ATOM 1669 C CA . LEU A 1 233 ? 77.435 47.950 6.482 1.00 22.57 233 LEU A CA 1
ATOM 1670 C C . LEU A 1 233 ? 76.424 48.185 5.364 1.00 22.77 233 LEU A C 1
ATOM 1671 O O . LEU A 1 233 ? 76.251 49.311 4.897 1.00 21.36 233 LEU A O 1
ATOM 1676 N N . GLU A 1 234 ? 75.766 47.116 4.927 1.00 22.12 234 GLU A N 1
ATOM 1677 C CA . GLU A 1 234 ? 74.795 47.224 3.848 1.00 23.44 234 GLU A CA 1
ATOM 1678 C C . GLU A 1 234 ? 73.590 48.082 4.206 1.00 21.14 234 GLU A C 1
ATOM 1679 O O . GLU A 1 234 ? 72.823 48.460 3.325 1.00 19.47 234 GLU A O 1
ATOM 1685 N N . LYS A 1 235 ? 73.422 48.385 5.490 1.00 19.64 235 LYS A N 1
ATOM 1686 C CA . LYS A 1 235 ? 72.301 49.214 5.918 1.00 19.93 235 LYS A CA 1
ATOM 1687 C C . LYS A 1 235 ? 72.607 50.711 5.816 1.00 20.06 235 LYS A C 1
ATOM 1688 O O . LYS A 1 235 ? 71.722 51.544 6.016 1.00 19.07 235 LYS A O 1
ATOM 1694 N N . PHE A 1 236 ? 73.855 51.055 5.507 1.00 18.55 236 PHE A N 1
ATOM 1695 C CA . PHE A 1 236 ? 74.231 52.460 5.363 1.00 17.45 236 PHE A CA 1
ATOM 1696 C C . PHE A 1 236 ? 74.067 52.937 3.934 1.00 18.48 236 PHE A C 1
ATOM 1697 O O . PHE A 1 236 ? 74.346 52.207 2.983 1.00 18.97 236 PHE A O 1
ATOM 1705 N N . GLU A 1 237 ? 73.614 54.174 3.789 1.00 18.22 237 GLU A N 1
ATOM 1706 C CA . GLU A 1 237 ? 73.428 54.779 2.482 1.00 17.48 237 GLU A CA 1
ATOM 1707 C C . GLU A 1 237 ? 73.985 56.190 2.539 1.00 17.14 237 GLU A C 1
ATOM 1708 O O . GLU A 1 237 ? 73.922 56.841 3.579 1.00 17.80 237 GLU A O 1
ATOM 1714 N N . ILE A 1 238 ? 74.549 56.650 1.430 1.00 13.27 238 ILE A N 1
ATOM 1715 C CA . ILE A 1 238 ? 75.066 58.006 1.357 1.00 13.85 238 ILE A CA 1
ATOM 1716 C C . ILE A 1 238 ? 74.127 58.728 0.404 1.00 13.29 238 ILE A C 1
ATOM 1717 O O . ILE A 1 238 ? 73.882 58.265 -0.711 1.00 12.43 238 ILE A O 1
ATOM 1722 N N . LEU A 1 239 ? 73.582 59.848 0.858 1.00 12.87 239 LEU A N 1
ATOM 1723 C CA . LEU A 1 239 ? 72.648 60.615 0.048 1.00 13.70 239 LEU A CA 1
ATOM 1724 C C . LEU A 1 239 ? 73.135 62.042 -0.106 1.00 14.08 239 LEU A C 1
ATOM 1725 O O . LEU A 1 239 ? 73.363 62.735 0.883 1.00 15.69 239 LEU A O 1
ATOM 1730 N N . VAL A 1 240 ? 73.310 62.478 -1.346 1.00 12.60 240 VAL A N 1
ATOM 1731 C CA . VAL A 1 240 ? 73.759 63.837 -1.586 1.00 12.40 240 VAL A CA 1
ATOM 1732 C C . VAL A 1 240 ? 72.568 64.766 -1.367 1.00 13.98 240 VAL A C 1
ATOM 1733 O O . VAL A 1 240 ? 71.464 64.533 -1.877 1.00 12.73 240 VAL A O 1
ATOM 1737 N N . HIS A 1 241 ? 72.806 65.804 -0.576 1.00 13.72 241 HIS A N 1
ATOM 1738 C CA . HIS A 1 241 ? 71.795 66.783 -0.210 1.00 14.43 241 HIS A CA 1
ATOM 1739 C C . HIS A 1 241 ? 72.521 68.126 -0.097 1.00 14.46 241 HIS A C 1
ATOM 1740 O O . HIS A 1 241 ? 72.998 68.508 0.970 1.00 14.09 241 HIS A O 1
ATOM 1747 N N . PRO A 1 242 ? 72.616 68.854 -1.219 1.00 15.68 242 PRO A N 1
ATOM 1748 C CA . PRO A 1 242 ? 73.276 70.157 -1.351 1.00 14.96 242 PRO A CA 1
ATOM 1749 C C . PRO A 1 242 ? 73.159 71.152 -0.206 1.00 14.87 242 PRO A C 1
ATOM 1750 O O . PRO A 1 242 ? 74.171 71.697 0.240 1.00 16.04 242 PRO A O 1
ATOM 1754 N N . GLN A 1 243 ? 71.941 71.393 0.269 1.00 14.52 243 GLN A N 1
ATOM 1755 C CA . GLN A 1 243 ? 71.721 72.359 1.344 1.00 14.22 243 GLN A CA 1
ATOM 1756 C C . GLN A 1 243 ? 72.315 71.980 2.696 1.00 14.47 243 GLN A C 1
ATOM 1757 O O . GLN A 1 243 ? 72.560 72.844 3.532 1.00 14.75 243 GLN A O 1
ATOM 1763 N N . SER A 1 244 ? 72.547 70.693 2.912 1.00 14.62 244 SER A N 1
ATOM 1764 C CA . SER A 1 244 ? 73.113 70.223 4.173 1.00 15.27 244 SER A CA 1
ATOM 1765 C C . SER A 1 244 ? 72.332 70.634 5.419 1.00 13.77 244 SER A C 1
ATOM 1766 O O . SER A 1 244 ? 72.934 70.859 6.470 1.00 13.46 244 SER A O 1
ATOM 1769 N N . VAL A 1 245 ? 71.009 70.742 5.312 1.00 12.80 245 VAL A N 1
ATOM 1770 C CA . VAL A 1 245 ? 70.200 71.091 6.475 1.00 12.70 245 VAL A CA 1
ATOM 1771 C C . VAL A 1 245 ? 69.759 69.819 7.197 1.00 11.38 245 VAL A C 1
ATOM 1772 O O . VAL A 1 245 ? 69.728 69.790 8.420 1.00 12.38 245 VAL A O 1
ATOM 1776 N N . ILE A 1 246 ? 69.413 68.774 6.446 1.00 10.96 246 ILE A N 1
ATOM 1777 C CA . ILE A 1 246 ? 69.083 67.488 7.064 1.00 10.69 246 ILE A CA 1
ATOM 1778 C C . ILE A 1 246 ? 70.491 66.926 7.278 1.00 11.59 246 ILE A C 1
ATOM 1779 O O . ILE A 1 246 ? 71.224 66.696 6.316 1.00 10.42 246 ILE A O 1
ATOM 1784 N N . HIS A 1 247 ? 70.865 66.710 8.533 1.00 11.14 247 HIS A N 1
ATOM 1785 C CA . HIS A 1 247 ? 72.217 66.255 8.856 1.00 12.62 247 HIS A CA 1
ATOM 1786 C C . HIS A 1 247 ? 72.496 64.747 8.799 1.00 12.41 247 HIS A C 1
ATOM 1787 O O . HIS A 1 247 ? 73.653 64.323 8.888 1.00 12.48 247 HIS A O 1
ATOM 1794 N N . SER A 1 248 ? 71.430 63.967 8.623 1.00 12.20 248 SER A N 1
ATOM 1795 C CA . SER A 1 248 ? 71.447 62.503 8.494 1.00 10.00 248 SER A CA 1
ATOM 1796 C C . SER A 1 248 ? 70.119 61.937 8.997 1.00 11.60 248 SER A C 1
ATOM 1797 O O . SER A 1 248 ? 69.369 62.635 9.677 1.00 12.49 248 SER A O 1
ATOM 1800 N N . MET A 1 249 ? 69.824 60.682 8.667 1.00 10.93 249 MET A N 1
ATOM 1801 C CA . MET A 1 249 ? 68.544 60.092 9.053 1.00 11.49 249 MET A CA 1
ATOM 1802 C C . MET A 1 249 ? 68.622 58.609 9.375 1.00 12.13 249 MET A C 1
ATOM 1803 O O . MET A 1 249 ? 69.580 57.928 9.011 1.00 12.62 249 MET A O 1
ATOM 1808 N N . VAL A 1 250 ? 67.581 58.113 10.035 1.00 10.62 250 VAL A N 1
ATOM 1809 C CA . VAL A 1 250 ? 67.499 56.703 10.394 1.00 10.57 250 VAL A CA 1
ATOM 1810 C C . VAL A 1 250 ? 66.093 56.201 10.075 1.00 11.13 250 VAL A C 1
ATOM 1811 O O . VAL A 1 250 ? 65.102 56.792 10.515 1.00 10.96 250 VAL A O 1
ATOM 1815 N N . GLU A 1 251 ? 66.001 55.124 9.298 1.00 11.02 251 GLU A N 1
ATOM 1816 C CA . GLU A 1 251 ? 64.694 54.560 8.972 1.00 9.72 251 GLU A CA 1
ATOM 1817 C C . GLU A 1 251 ? 64.459 53.339 9.831 1.00 10.25 251 GLU A C 1
ATOM 1818 O O . GLU A 1 251 ? 65.336 52.487 9.969 1.00 9.45 251 GLU A O 1
ATOM 1824 N N . TYR A 1 252 ? 63.262 53.255 10.400 1.00 10.97 252 TYR A N 1
ATOM 1825 C CA . TYR A 1 252 ? 62.899 52.142 11.257 1.00 11.97 252 TYR A CA 1
ATOM 1826 C C . TYR A 1 252 ? 62.122 51.097 10.467 1.00 13.16 252 TYR A C 1
ATOM 1827 O O . TYR A 1 252 ? 61.621 51.375 9.374 1.00 13.15 252 TYR A O 1
ATOM 1836 N N . LEU A 1 253 ? 62.030 49.898 11.034 1.00 13.61 253 LEU A N 1
ATOM 1837 C CA . LEU A 1 253 ? 61.333 48.779 10.412 1.00 16.50 253 LEU A CA 1
ATOM 1838 C C . LEU A 1 253 ? 59.887 49.078 10.046 1.00 16.18 253 LEU A C 1
ATOM 1839 O O . LEU A 1 253 ? 59.326 48.430 9.165 1.00 14.22 253 LEU A O 1
ATOM 1844 N N . ASP A 1 254 ? 59.274 50.044 10.723 1.00 14.73 254 ASP A N 1
ATOM 1845 C CA . ASP A 1 254 ? 57.889 50.368 10.421 1.00 12.42 254 ASP A CA 1
ATOM 1846 C C . ASP A 1 254 ? 57.745 51.367 9.280 1.00 13.06 254 ASP A C 1
ATOM 1847 O O . ASP A 1 254 ? 56.630 51.740 8.914 1.00 12.39 254 ASP A O 1
ATOM 1852 N N . GLY A 1 255 ? 58.876 51.789 8.717 1.00 11.76 255 GLY A N 1
ATOM 1853 C CA . GLY A 1 255 ? 58.858 52.731 7.612 1.00 9.71 255 GLY A CA 1
ATOM 1854 C C . GLY A 1 255 ? 59.106 54.170 8.029 1.00 10.80 255 GLY A C 1
ATOM 1855 O O . GLY A 1 255 ? 59.324 55.039 7.192 1.00 11.79 255 GLY A O 1
ATOM 1856 N N . SER A 1 256 ? 59.075 54.421 9.331 1.00 10.38 256 SER A N 1
ATOM 1857 C CA . SER A 1 256 ? 59.284 55.760 9.852 1.00 10.61 256 SER A CA 1
ATOM 1858 C C . SER A 1 256 ? 60.733 56.195 9.705 1.00 9.44 256 SER A C 1
ATOM 1859 O O . SER A 1 256 ? 61.647 55.454 10.049 1.00 10.20 256 SER A O 1
ATOM 1862 N N . ILE A 1 257 ? 60.944 57.399 9.185 1.00 9.75 257 ILE A N 1
ATOM 1863 C CA . ILE A 1 257 ? 62.300 57.916 9.033 1.00 10.61 257 ILE A CA 1
ATOM 1864 C C . ILE A 1 257 ? 62.478 59.106 9.968 1.00 12.95 257 ILE A C 1
ATOM 1865 O O . ILE A 1 257 ? 61.755 60.102 9.871 1.00 14.29 257 ILE A O 1
ATOM 1870 N N . LEU A 1 258 ? 63.421 58.994 10.893 1.00 11.63 258 LEU A N 1
ATOM 1871 C CA . LEU A 1 258 ? 63.680 60.089 11.810 1.00 12.08 258 LEU A CA 1
ATOM 1872 C C . LEU A 1 258 ? 64.908 60.825 11.310 1.00 11.26 258 LEU A C 1
ATOM 1873 O O . LEU A 1 258 ? 65.932 60.211 11.019 1.00 10.72 258 LEU A O 1
ATOM 1878 N N . ALA A 1 259 ? 64.790 62.143 11.208 1.00 11.79 259 ALA A N 1
ATOM 1879 C CA . ALA A 1 259 ? 65.879 62.972 10.727 1.00 11.18 259 ALA A CA 1
ATOM 1880 C C . ALA A 1 259 ? 66.172 64.100 11.701 1.00 11.98 259 ALA A C 1
ATOM 1881 O O . ALA A 1 259 ? 65.293 64.539 12.448 1.00 12.39 259 ALA A O 1
ATOM 1883 N N . GLN A 1 260 ? 67.419 64.551 11.699 1.00 10.17 260 GLN A N 1
ATOM 1884 C CA . GLN A 1 260 ? 67.837 65.666 12.542 1.00 9.70 260 GLN A CA 1
ATOM 1885 C C . GLN A 1 260 ? 68.169 66.767 11.549 1.00 9.33 260 GLN A C 1
ATOM 1886 O O . GLN A 1 260 ? 69.005 66.584 10.663 1.00 8.52 260 GLN A O 1
ATOM 1892 N N . ILE A 1 261 ? 67.497 67.903 11.696 1.00 8.75 261 ILE A N 1
ATOM 1893 C CA . ILE A 1 261 ? 67.669 69.027 10.788 1.00 10.27 261 ILE A CA 1
ATOM 1894 C C . ILE A 1 261 ? 68.020 70.275 11.577 1.00 10.93 261 ILE A C 1
ATOM 1895 O O . ILE A 1 261 ? 67.746 70.355 12.772 1.00 12.04 261 ILE A O 1
ATOM 1900 N N . GLY A 1 262 ? 68.638 71.245 10.911 1.00 11.83 262 GLY A N 1
ATOM 1901 C CA . GLY A 1 262 ? 68.972 72.480 11.592 1.00 11.02 262 GLY A CA 1
ATOM 1902 C C . GLY A 1 262 ? 70.010 73.337 10.900 1.00 13.16 262 GLY A C 1
ATOM 1903 O O . GLY A 1 262 ? 70.459 73.038 9.788 1.00 12.64 262 GLY A O 1
ATOM 1904 N N . SER A 1 263 ? 70.367 74.431 11.564 1.00 13.18 263 SER A N 1
ATOM 1905 C CA . SER A 1 263 ? 71.385 75.345 11.068 1.00 15.31 263 SER A CA 1
ATOM 1906 C C . SER A 1 263 ? 72.706 74.592 11.237 1.00 15.24 263 SER A C 1
ATOM 1907 O O . SER A 1 263 ? 72.751 73.566 11.919 1.00 14.00 263 SER A O 1
ATOM 1910 N N . PRO A 1 264 ? 73.792 75.078 10.613 1.00 15.11 264 PRO A N 1
ATOM 1911 C CA . PRO A 1 264 ? 75.100 74.421 10.710 1.00 16.09 264 PRO A CA 1
ATOM 1912 C C . PRO A 1 264 ? 75.916 74.693 11.977 1.00 15.55 264 PRO A C 1
ATOM 1913 O O . PRO A 1 264 ? 77.016 74.160 12.136 1.00 15.46 264 PRO A O 1
ATOM 1917 N N . ASP A 1 265 ? 75.383 75.513 12.873 1.00 15.34 265 ASP A N 1
ATOM 1918 C CA . ASP A 1 265 ? 76.083 75.845 14.112 1.00 14.36 265 ASP A CA 1
ATOM 1919 C C . ASP A 1 265 ? 76.485 74.561 14.856 1.00 15.27 265 ASP A C 1
ATOM 1920 O O . ASP A 1 265 ? 75.632 73.738 15.198 1.00 12.79 265 ASP A O 1
ATOM 1925 N N . MET A 1 266 ? 77.778 74.391 15.114 1.00 14.70 266 MET A N 1
ATOM 1926 C CA . MET A 1 266 ? 78.250 73.194 15.810 1.00 13.75 266 MET A CA 1
ATOM 1927 C C . MET A 1 266 ? 77.850 73.158 17.279 1.00 13.12 266 MET A C 1
ATOM 1928 O O . MET A 1 266 ? 77.962 72.121 17.934 1.00 12.75 266 MET A O 1
ATOM 1933 N N . ARG A 1 267 ? 77.381 74.284 17.805 1.00 10.50 267 ARG A N 1
ATOM 1934 C CA . ARG A 1 267 ? 76.962 74.316 19.195 1.00 11.99 267 ARG A CA 1
ATOM 1935 C C . ARG A 1 267 ? 75.702 73.476 19.420 1.00 11.60 267 ARG A C 1
ATOM 1936 O O . ARG A 1 267 ? 75.369 73.140 20.554 1.00 12.70 267 ARG A O 1
ATOM 1944 N N . THR A 1 268 ? 75.001 73.140 18.341 1.00 11.98 268 THR A N 1
ATOM 1945 C CA . THR A 1 268 ? 73.803 72.313 18.464 1.00 11.31 268 THR A CA 1
ATOM 1946 C C . THR A 1 268 ? 74.222 70.880 18.817 1.00 9.38 268 THR A C 1
ATOM 1947 O O . THR A 1 268 ? 73.820 70.350 19.859 1.00 9.98 268 THR A O 1
ATOM 1951 N N . PRO A 1 269 ? 75.042 70.235 17.965 1.00 9.95 269 PRO A N 1
ATOM 1952 C CA . PRO A 1 269 ? 75.451 68.865 18.305 1.00 9.21 269 PRO A CA 1
ATOM 1953 C C . PRO A 1 269 ? 76.281 68.825 19.595 1.00 10.83 269 PRO A C 1
ATOM 1954 O O . PRO A 1 269 ? 76.110 67.933 20.423 1.00 11.33 269 PRO A O 1
ATOM 1958 N N . ILE A 1 270 ? 77.168 69.801 19.775 1.00 12.28 270 ILE A N 1
ATOM 1959 C CA . ILE A 1 270 ? 77.986 69.840 20.983 1.00 11.47 270 ILE A CA 1
ATOM 1960 C C . ILE A 1 270 ? 77.086 70.000 22.204 1.00 11.78 270 ILE A C 1
ATOM 1961 O O . ILE A 1 270 ? 77.283 69.330 23.225 1.00 12.45 270 ILE A O 1
ATOM 1966 N N . GLY A 1 271 ? 76.093 70.880 22.089 1.00 10.35 271 GLY A N 1
ATOM 1967 C CA . GLY A 1 271 ? 75.158 71.105 23.180 1.00 9.52 271 GLY A CA 1
ATOM 1968 C C . GLY A 1 271 ? 74.360 69.844 23.480 1.00 10.77 271 GLY A C 1
ATOM 1969 O O . GLY A 1 271 ? 74.019 69.563 24.626 1.00 11.40 271 GLY A O 1
ATOM 1970 N N . HIS A 1 272 ? 74.046 69.077 22.446 1.00 9.72 272 HIS A N 1
ATOM 1971 C CA . HIS A 1 272 ? 73.313 67.843 22.661 1.00 10.56 272 HIS A CA 1
ATOM 1972 C C . HIS A 1 272 ? 74.167 66.913 23.519 1.00 10.41 272 HIS A C 1
ATOM 1973 O O . HIS A 1 272 ? 73.698 66.391 24.528 1.00 11.02 272 HIS A O 1
ATOM 1980 N N . THR A 1 273 ? 75.427 66.727 23.133 1.00 9.62 273 THR A N 1
ATOM 1981 C CA . THR A 1 273 ? 76.307 65.834 23.880 1.00 10.74 273 THR A CA 1
ATOM 1982 C C . THR A 1 273 ? 76.605 66.341 25.284 1.00 11.29 273 THR A C 1
ATOM 1983 O O . THR A 1 273 ? 76.776 65.545 26.202 1.00 11.65 273 THR A O 1
ATOM 1987 N N . LEU A 1 274 ? 76.649 67.659 25.455 1.00 10.53 274 LEU A N 1
ATOM 1988 C CA . LEU A 1 274 ? 76.936 68.248 26.763 1.00 11.05 274 LEU A CA 1
ATOM 1989 C C . LEU A 1 274 ? 75.788 68.113 27.765 1.00 11.33 274 LEU A C 1
ATOM 1990 O O . LEU A 1 274 ? 76.016 67.871 28.952 1.00 10.20 274 LEU A O 1
ATOM 1995 N N . ALA A 1 275 ? 74.557 68.261 27.284 1.00 12.57 275 ALA A N 1
ATOM 1996 C CA . ALA A 1 275 ? 73.378 68.168 28.139 1.00 13.89 275 ALA A CA 1
ATOM 1997 C C . ALA A 1 275 ? 72.800 66.757 28.283 1.00 13.88 275 ALA A C 1
ATOM 1998 O O . ALA A 1 275 ? 72.087 66.475 29.246 1.00 12.97 275 ALA A O 1
ATOM 2000 N N . TRP A 1 276 ? 73.105 65.878 27.332 1.00 13.31 276 TRP A N 1
ATOM 2001 C CA . TRP A 1 276 ? 72.590 64.509 27.352 1.00 14.28 276 TRP A CA 1
ATOM 2002 C C . TRP A 1 276 ? 72.673 63.899 28.749 1.00 14.03 276 TRP A C 1
ATOM 2003 O O . TRP A 1 276 ? 73.695 64.021 29.419 1.00 15.13 276 TRP A O 1
ATOM 2014 N N . PRO A 1 277 ? 71.614 63.200 29.195 1.00 15.21 277 PRO A N 1
ATOM 2015 C CA . PRO A 1 277 ? 70.344 62.916 28.518 1.00 16.50 277 PRO A CA 1
ATOM 2016 C C . PRO A 1 277 ? 69.356 64.079 28.504 1.00 16.40 277 PRO A C 1
ATOM 2017 O O . PRO A 1 277 ? 68.244 63.953 27.987 1.00 15.71 277 PRO A O 1
ATOM 2021 N N . LYS A 1 278 ? 69.754 65.208 29.079 1.00 16.17 278 LYS A N 1
ATOM 2022 C CA . LYS A 1 278 ? 68.891 66.381 29.101 1.00 16.29 278 LYS A CA 1
ATOM 2023 C C . LYS A 1 278 ? 69.132 67.215 27.846 1.00 15.14 278 LYS A C 1
ATOM 2024 O O . LYS A 1 278 ? 69.869 66.803 26.952 1.00 15.28 278 LYS A O 1
ATOM 2030 N N . ARG A 1 279 ? 68.496 68.377 27.781 1.00 13.39 279 ARG A N 1
ATOM 2031 C CA . ARG A 1 279 ? 68.651 69.289 26.653 1.00 13.89 279 ARG A CA 1
ATOM 2032 C C . ARG A 1 279 ? 68.963 70.664 27.225 1.00 14.93 279 ARG A C 1
ATOM 2033 O O . ARG A 1 279 ? 68.503 71.011 28.310 1.00 15.70 279 ARG A O 1
ATOM 2041 N N . MET A 1 280 ? 69.726 71.456 26.487 1.00 14.72 280 MET A N 1
ATOM 2042 C CA . MET A 1 280 ? 70.090 72.778 26.964 1.00 15.63 280 MET A CA 1
ATOM 2043 C C . MET A 1 280 ? 69.934 73.813 25.867 1.00 16.87 280 MET A C 1
ATOM 2044 O O . MET A 1 280 ? 69.961 73.490 24.684 1.00 15.49 280 MET A O 1
ATOM 2049 N N . GLU A 1 281 ? 69.784 75.065 26.274 1.00 17.15 281 GLU A N 1
ATOM 2050 C CA . GLU A 1 281 ? 69.670 76.157 25.330 1.00 18.33 281 GLU A CA 1
ATOM 2051 C C . GLU A 1 281 ? 71.040 76.467 24.739 1.00 17.45 281 GLU A C 1
ATOM 2052 O O . GLU A 1 281 ? 72.052 76.421 25.441 1.00 17.87 281 GLU A O 1
ATOM 2058 N N . THR A 1 282 ? 71.074 76.749 23.443 1.00 15.95 282 THR A N 1
ATOM 2059 C CA . THR A 1 282 ? 72.310 77.146 22.771 1.00 15.24 282 THR A CA 1
ATOM 2060 C C . THR A 1 282 ? 71.895 78.311 21.886 1.00 15.95 282 THR A C 1
ATOM 2061 O O . THR A 1 282 ? 70.722 78.457 21.551 1.00 14.71 282 THR A O 1
ATOM 2065 N N . PRO A 1 283 ? 72.845 79.175 21.522 1.00 17.89 283 PRO A N 1
ATOM 2066 C CA . PRO A 1 283 ? 72.522 80.322 20.664 1.00 18.22 283 PRO A CA 1
ATOM 2067 C C . PRO A 1 283 ? 72.410 79.957 19.180 1.00 17.29 283 PRO A C 1
ATOM 2068 O O . PRO A 1 283 ? 72.335 80.834 18.321 1.00 15.46 283 PRO A O 1
ATOM 2072 N N . ALA A 1 284 ? 72.391 78.661 18.880 1.00 15.98 284 ALA A N 1
ATOM 2073 C CA . ALA A 1 284 ? 72.287 78.215 17.497 1.00 15.58 284 ALA A CA 1
ATOM 2074 C C . ALA A 1 284 ? 71.004 78.759 16.869 1.00 16.50 284 ALA A C 1
ATOM 2075 O O . ALA A 1 284 ? 69.938 78.742 17.483 1.00 15.14 284 ALA A O 1
ATOM 2077 N N . GLU A 1 285 ? 71.113 79.245 15.641 1.00 18.43 285 GLU A N 1
ATOM 2078 C CA . GLU A 1 285 ? 69.958 79.802 14.950 1.00 20.01 285 GLU A CA 1
ATOM 2079 C C . GLU A 1 285 ? 68.923 78.732 14.622 1.00 19.02 285 GLU A C 1
ATOM 2080 O O . GLU A 1 285 ? 69.279 77.591 14.324 1.00 19.06 285 GLU A O 1
ATOM 2086 N N . SER A 1 286 ? 67.646 79.099 14.691 1.00 17.35 286 SER A N 1
ATOM 2087 C CA . SER A 1 286 ? 66.573 78.170 14.349 1.00 17.74 286 SER A CA 1
ATOM 2088 C C . SER A 1 286 ? 66.432 78.213 12.832 1.00 17.27 286 SER A C 1
ATOM 2089 O O . SER A 1 286 ? 66.252 79.286 12.253 1.00 19.25 286 SER A O 1
ATOM 2092 N N . LEU A 1 287 ? 66.524 77.054 12.189 1.00 16.01 287 LEU A N 1
ATOM 2093 C CA . LEU A 1 287 ? 66.427 76.989 10.736 1.00 14.28 287 LEU A CA 1
ATOM 2094 C C . LEU A 1 287 ? 65.123 77.577 10.223 1.00 15.02 287 LEU A C 1
ATOM 2095 O O . LEU A 1 287 ? 64.043 77.196 10.669 1.00 14.29 287 LEU A O 1
ATOM 2100 N N . ASP A 1 288 ? 65.233 78.520 9.295 1.00 15.56 288 ASP A N 1
ATOM 2101 C CA . ASP A 1 288 ? 64.061 79.164 8.706 1.00 16.58 288 ASP A CA 1
ATOM 2102 C C . ASP A 1 288 ? 63.744 78.436 7.403 1.00 14.89 288 ASP A C 1
ATOM 2103 O O . ASP A 1 288 ? 64.373 78.688 6.377 1.00 13.21 288 ASP A O 1
ATOM 2108 N N . PHE A 1 289 ? 62.773 77.531 7.445 1.00 15.07 289 PHE A N 1
ATOM 2109 C CA . PHE A 1 289 ? 62.412 76.763 6.262 1.00 15.15 289 PHE A CA 1
ATOM 2110 C C . PHE A 1 289 ? 61.855 77.613 5.133 1.00 16.19 289 PHE A C 1
ATOM 2111 O O . PHE A 1 289 ? 62.054 77.289 3.959 1.00 14.57 289 PHE A O 1
ATOM 2119 N N . THR A 1 290 ? 61.160 78.695 5.473 1.00 19.20 290 THR A N 1
ATOM 2120 C CA . THR A 1 290 ? 60.599 79.557 4.439 1.00 21.98 290 THR A CA 1
ATOM 2121 C C . THR A 1 290 ? 61.721 80.224 3.651 1.00 22.82 290 THR A C 1
ATOM 2122 O O . THR A 1 290 ? 61.630 80.368 2.431 1.00 23.60 290 THR A O 1
ATOM 2126 N N . LYS A 1 291 ? 62.788 80.622 4.338 1.00 22.95 291 LYS A N 1
ATOM 2127 C CA . LYS A 1 291 ? 63.910 81.246 3.646 1.00 21.93 291 LYS A CA 1
ATOM 2128 C C . LYS A 1 291 ? 64.718 80.186 2.900 1.00 20.15 291 LYS A C 1
ATOM 2129 O O . LYS A 1 291 ? 65.264 80.452 1.829 1.00 19.68 291 LYS A O 1
ATOM 2135 N N . LEU A 1 292 ? 64.783 78.981 3.459 1.00 17.93 292 LEU A N 1
ATOM 2136 C CA . LEU A 1 292 ? 65.499 77.881 2.817 1.00 16.66 292 LEU A CA 1
ATOM 2137 C C . LEU A 1 292 ? 64.798 77.607 1.491 1.00 17.20 292 LEU A C 1
ATOM 2138 O O . LEU A 1 292 ? 65.437 77.434 0.453 1.00 17.20 292 LEU A O 1
ATOM 2143 N N . ARG A 1 293 ? 63.472 77.563 1.554 1.00 16.06 293 ARG A N 1
ATOM 2144 C CA . ARG A 1 293 ? 62.623 77.349 0.389 1.00 18.18 293 ARG A CA 1
ATOM 2145 C C . ARG A 1 293 ? 62.650 75.952 -0.224 1.00 16.13 293 ARG A C 1
ATOM 2146 O O . ARG A 1 293 ? 61.591 75.381 -0.491 1.00 14.96 293 ARG A O 1
ATOM 2154 N N . GLN A 1 294 ? 63.842 75.399 -0.451 1.00 14.19 294 GLN A N 1
ATOM 2155 C CA . GLN A 1 294 ? 63.956 74.068 -1.054 1.00 16.14 294 GLN A CA 1
ATOM 2156 C C . GLN A 1 294 ? 65.072 73.189 -0.500 1.00 15.45 294 GLN A C 1
ATOM 2157 O O . GLN A 1 294 ? 66.079 73.678 0.014 1.00 16.23 294 GLN A O 1
ATOM 2163 N N . MET A 1 295 ? 64.874 71.882 -0.645 1.00 15.29 295 MET A N 1
ATOM 2164 C CA . MET A 1 295 ? 65.841 70.865 -0.237 1.00 15.29 295 MET A CA 1
ATOM 2165 C C . MET A 1 295 ? 65.971 69.918 -1.422 1.00 15.45 295 MET A C 1
ATOM 2166 O O . MET A 1 295 ? 64.962 69.459 -1.959 1.00 15.54 295 MET A O 1
ATOM 2171 N N . ASP A 1 296 ? 67.200 69.639 -1.841 1.00 15.08 296 ASP A N 1
ATOM 2172 C CA . ASP A 1 296 ? 67.420 68.732 -2.961 1.00 16.10 296 ASP A CA 1
ATOM 2173 C C . ASP A 1 296 ? 68.119 67.460 -2.520 1.00 14.57 296 ASP A C 1
ATOM 2174 O O . ASP A 1 296 ? 68.861 67.455 -1.534 1.00 13.73 296 ASP A O 1
ATOM 2179 N N . PHE A 1 297 ? 67.879 66.386 -3.265 1.00 14.49 297 PHE A N 1
ATOM 2180 C CA . PHE A 1 297 ? 68.478 65.091 -2.978 1.00 13.87 297 PHE A CA 1
ATOM 2181 C C . PHE A 1 297 ? 68.833 64.391 -4.282 1.00 16.17 297 PHE A C 1
ATOM 2182 O O . PHE A 1 297 ? 68.103 64.482 -5.269 1.00 15.74 297 PHE A O 1
ATOM 2190 N N . GLU A 1 298 ? 69.958 63.691 -4.283 1.00 15.41 298 GLU A N 1
ATOM 2191 C CA . GLU A 1 298 ? 70.393 62.962 -5.469 1.00 17.09 298 GLU A CA 1
ATOM 2192 C C . GLU A 1 298 ? 71.373 61.880 -5.054 1.00 16.94 298 GLU A C 1
ATOM 2193 O O . GLU A 1 298 ? 71.940 61.933 -3.965 1.00 16.60 298 GLU A O 1
ATOM 2199 N N . ALA A 1 299 ? 71.564 60.895 -5.921 1.00 16.05 299 ALA A N 1
ATOM 2200 C CA . ALA A 1 299 ? 72.471 59.798 -5.620 1.00 17.23 299 ALA A CA 1
ATOM 2201 C C . ALA A 1 299 ? 73.924 60.246 -5.735 1.00 18.15 299 ALA A C 1
ATOM 2202 O O . ALA A 1 299 ? 74.260 61.091 -6.563 1.00 18.48 299 ALA A O 1
ATOM 2204 N N . PRO A 1 300 ? 74.804 59.701 -4.887 1.00 18.98 300 PRO A N 1
ATOM 2205 C CA . PRO A 1 300 ? 76.215 60.090 -4.965 1.00 19.47 300 PRO A CA 1
ATOM 2206 C C . PRO A 1 300 ? 76.800 59.455 -6.227 1.00 20.54 300 PRO A C 1
ATOM 2207 O O . PRO A 1 300 ? 76.367 58.377 -6.631 1.00 21.31 300 PRO A O 1
ATOM 2211 N N . ASP A 1 301 ? 77.758 60.120 -6.862 1.00 20.21 301 ASP A N 1
ATOM 2212 C CA . ASP A 1 301 ? 78.359 59.576 -8.079 1.00 20.98 301 ASP A CA 1
ATOM 2213 C C . ASP A 1 301 ? 79.642 58.817 -7.746 1.00 21.53 301 ASP A C 1
ATOM 2214 O O . ASP A 1 301 ? 80.721 59.403 -7.674 1.00 20.84 301 ASP A O 1
ATOM 2219 N N . TYR A 1 302 ? 79.516 57.509 -7.546 1.00 21.17 302 TYR A N 1
ATOM 2220 C CA . TYR A 1 302 ? 80.656 56.670 -7.206 1.00 22.51 302 TYR A CA 1
ATOM 2221 C C . TYR A 1 302 ? 81.748 56.658 -8.265 1.00 23.38 302 TYR A C 1
ATOM 2222 O O . TYR A 1 302 ? 82.912 56.397 -7.960 1.00 23.20 302 TYR A O 1
ATOM 2231 N N . GLU A 1 303 ? 81.368 56.952 -9.505 1.00 24.35 303 GLU A N 1
ATOM 2232 C CA . GLU A 1 303 ? 82.315 56.989 -10.612 1.00 25.36 303 GLU A CA 1
ATOM 2233 C C . GLU A 1 303 ? 83.167 58.246 -10.547 1.00 23.92 303 GLU A C 1
ATOM 2234 O O . GLU A 1 303 ? 84.363 58.207 -10.816 1.00 25.88 303 GLU A O 1
ATOM 2240 N N . ARG A 1 304 ? 82.546 59.364 -10.195 1.00 21.55 304 ARG A N 1
ATOM 2241 C CA . ARG A 1 304 ? 83.264 60.627 -10.117 1.00 20.65 304 ARG A CA 1
ATOM 2242 C C . ARG A 1 304 ? 84.036 60.798 -8.816 1.00 19.58 304 ARG A C 1
ATOM 2243 O O . ARG A 1 304 ? 84.947 61.617 -8.734 1.00 19.87 304 ARG A O 1
ATOM 2251 N N . PHE A 1 305 ? 83.677 60.025 -7.799 1.00 19.15 305 PHE A N 1
ATOM 2252 C CA . PHE A 1 305 ? 84.370 60.117 -6.519 1.00 18.73 305 PHE A CA 1
ATOM 2253 C C . PHE A 1 305 ? 84.710 58.730 -5.984 1.00 17.79 305 PHE A C 1
ATOM 2254 O O . PHE A 1 305 ? 84.044 58.215 -5.082 1.00 17.88 305 PHE A O 1
ATOM 2262 N N . PRO A 1 306 ? 85.764 58.110 -6.542 1.00 16.63 306 PRO A N 1
ATOM 2263 C CA . PRO A 1 306 ? 86.223 56.772 -6.149 1.00 16.75 306 PRO A CA 1
ATOM 2264 C C . PRO A 1 306 ? 86.582 56.637 -4.673 1.00 16.21 306 PRO A C 1
ATOM 2265 O O . PRO A 1 306 ? 86.642 55.529 -4.143 1.00 18.03 306 PRO A O 1
ATOM 2269 N N . ALA A 1 307 ? 86.805 57.760 -4.002 1.00 15.53 307 ALA A N 1
ATOM 2270 C CA . ALA A 1 307 ? 87.134 57.720 -2.579 1.00 16.57 307 ALA A CA 1
ATOM 2271 C C . ALA A 1 307 ? 86.031 56.988 -1.805 1.00 16.92 307 ALA A C 1
ATOM 2272 O O . ALA A 1 307 ? 86.308 56.213 -0.889 1.00 17.48 307 ALA A O 1
ATOM 2274 N N . LEU A 1 308 ? 84.778 57.233 -2.178 1.00 18.43 308 LEU A N 1
ATOM 2275 C CA . LEU A 1 308 ? 83.649 56.588 -1.513 1.00 19.61 308 LEU A CA 1
ATOM 2276 C C . LEU A 1 308 ? 83.761 55.064 -1.601 1.00 20.84 308 LEU A C 1
ATOM 2277 O O . LEU A 1 308 ? 83.515 54.353 -0.627 1.00 20.45 308 LEU A O 1
ATOM 2282 N N . THR A 1 309 ? 84.135 54.567 -2.773 1.00 20.74 309 THR A N 1
ATOM 2283 C CA . THR A 1 309 ? 84.270 53.131 -2.976 1.00 23.17 309 THR A CA 1
ATOM 2284 C C . THR A 1 309 ? 85.426 52.548 -2.173 1.00 22.49 309 THR A C 1
ATOM 2285 O O . THR A 1 309 ? 85.301 51.474 -1.583 1.00 23.51 309 THR A O 1
ATOM 2289 N N . LEU A 1 310 ? 86.552 53.251 -2.154 1.00 22.53 310 LEU A N 1
ATOM 2290 C CA . LEU A 1 310 ? 87.709 52.777 -1.408 1.00 23.59 310 LEU A CA 1
ATOM 2291 C C . LEU A 1 310 ? 87.343 52.606 0.058 1.00 21.91 310 LEU A C 1
ATOM 2292 O O . LEU A 1 310 ? 87.655 51.586 0.662 1.00 22.81 310 LEU A O 1
ATOM 2297 N N . ALA A 1 311 ? 86.667 53.604 0.619 1.00 20.89 311 ALA A N 1
ATOM 2298 C CA . ALA A 1 311 ? 86.265 53.557 2.018 1.00 19.98 311 ALA A CA 1
ATOM 2299 C C . ALA A 1 311 ? 85.349 52.375 2.309 1.00 20.33 311 ALA A C 1
ATOM 2300 O O . ALA A 1 311 ? 85.489 51.709 3.335 1.00 18.08 311 ALA A O 1
ATOM 2302 N N . MET A 1 312 ? 84.403 52.118 1.412 1.00 21.54 312 MET A N 1
ATOM 2303 C CA . MET A 1 312 ? 83.484 51.009 1.611 1.00 24.94 312 MET A CA 1
ATOM 2304 C C . MET A 1 312 ? 84.244 49.688 1.582 1.00 25.14 312 MET A C 1
ATOM 2305 O O . MET A 1 312 ? 84.069 48.851 2.467 1.00 25.20 312 MET A O 1
ATOM 2310 N N . GLU A 1 313 ? 85.090 49.506 0.570 1.00 25.67 313 GLU A N 1
ATOM 2311 C CA . GLU A 1 313 ? 85.880 48.282 0.447 1.00 25.74 313 GLU A CA 1
ATOM 2312 C C . GLU A 1 313 ? 86.754 48.096 1.684 1.00 25.62 313 GLU A C 1
ATOM 2313 O O . GLU A 1 313 ? 86.918 46.983 2.182 1.00 25.16 313 GLU A O 1
ATOM 2319 N N . SER A 1 314 ? 87.313 49.199 2.171 1.00 24.56 314 SER A N 1
ATOM 2320 C CA . SER A 1 314 ? 88.182 49.173 3.337 1.00 25.82 314 SER A CA 1
ATOM 2321 C C . SER A 1 314 ? 87.490 48.665 4.593 1.00 26.57 314 SER A C 1
ATOM 2322 O O . SER A 1 314 ? 87.982 47.752 5.254 1.00 27.49 314 SER A O 1
ATOM 2325 N N . ILE A 1 315 ? 86.352 49.263 4.926 1.00 27.49 315 ILE A N 1
ATOM 2326 C CA . ILE A 1 315 ? 85.613 48.857 6.112 1.00 27.26 315 ILE A CA 1
ATOM 2327 C C . ILE A 1 315 ? 84.992 47.479 5.895 1.00 27.88 315 ILE A C 1
ATOM 2328 O O . ILE A 1 315 ? 84.850 46.693 6.832 1.00 27.07 315 ILE A O 1
ATOM 2333 N N . LYS A 1 316 ? 84.632 47.192 4.649 1.00 27.99 316 LYS A N 1
ATOM 2334 C CA . LYS A 1 316 ? 84.047 45.906 4.296 1.00 30.23 316 LYS A CA 1
ATOM 2335 C C . LYS A 1 316 ? 85.069 44.817 4.632 1.00 30.29 316 LYS A C 1
ATOM 2336 O O . LYS A 1 316 ? 84.732 43.796 5.228 1.00 30.14 316 LYS A O 1
ATOM 2342 N N . SER A 1 317 ? 86.322 45.054 4.249 1.00 30.48 317 SER A N 1
ATOM 2343 C CA . SER A 1 317 ? 87.413 44.118 4.513 1.00 30.34 317 SER A CA 1
ATOM 2344 C C . SER A 1 317 ? 87.821 44.208 5.985 1.00 29.82 317 SER A C 1
ATOM 2345 O O . SER A 1 317 ? 88.259 43.227 6.582 1.00 29.15 317 SER A O 1
ATOM 2348 N N . GLY A 1 318 ? 87.673 45.396 6.562 1.00 28.83 318 GLY A N 1
ATOM 2349 C CA . GLY A 1 318 ? 88.017 45.591 7.958 1.00 29.03 318 GLY A CA 1
ATOM 2350 C C . GLY A 1 318 ? 89.501 45.492 8.250 1.00 28.93 318 GLY A C 1
ATOM 2351 O O . GLY A 1 318 ? 90.340 45.861 7.426 1.00 30.18 318 GLY A O 1
ATOM 2352 N N . GLY A 1 319 ? 89.827 44.988 9.435 1.00 29.04 319 GLY A N 1
ATOM 2353 C CA . GLY A 1 319 ? 91.219 44.860 9.819 1.00 27.90 319 GLY A CA 1
ATOM 2354 C C . GLY A 1 319 ? 91.870 46.224 9.917 1.00 26.25 319 GLY A C 1
ATOM 2355 O O . GLY A 1 319 ? 91.325 47.130 10.544 1.00 27.52 319 GLY A O 1
ATOM 2356 N N . ALA A 1 320 ? 93.023 46.382 9.280 1.00 25.25 320 ALA A N 1
ATOM 2357 C CA . ALA A 1 320 ? 93.748 47.648 9.315 1.00 24.04 320 ALA A CA 1
ATOM 2358 C C . ALA A 1 320 ? 93.498 48.497 8.073 1.00 22.61 320 ALA A C 1
ATOM 2359 O O . ALA A 1 320 ? 94.050 49.588 7.941 1.00 20.89 320 ALA A O 1
ATOM 2361 N N . ARG A 1 321 ? 92.669 47.994 7.165 1.00 22.44 321 ARG A N 1
ATOM 2362 C CA . ARG A 1 321 ? 92.365 48.716 5.933 1.00 23.75 321 ARG A CA 1
ATOM 2363 C C . ARG A 1 321 ? 92.008 50.185 6.162 1.00 22.13 321 ARG A C 1
ATOM 2364 O O . ARG A 1 321 ? 92.613 51.071 5.567 1.00 21.73 321 ARG A O 1
ATOM 2372 N N . PRO A 1 322 ? 91.021 50.462 7.031 1.00 21.11 322 PRO A N 1
ATOM 2373 C CA . PRO A 1 322 ? 90.612 51.844 7.308 1.00 20.54 322 PRO A CA 1
ATOM 2374 C C . PRO A 1 322 ? 91.756 52.714 7.808 1.00 20.53 322 PRO A C 1
ATOM 2375 O O . PRO A 1 322 ? 91.905 53.869 7.389 1.00 19.63 322 PRO A O 1
ATOM 2379 N N . ALA A 1 323 ? 92.564 52.155 8.704 1.00 18.25 323 ALA A N 1
ATOM 2380 C CA . ALA A 1 323 ? 93.690 52.888 9.254 1.00 17.02 323 ALA A CA 1
ATOM 2381 C C . ALA A 1 323 ? 94.672 53.213 8.137 1.00 16.60 323 ALA A C 1
ATOM 2382 O O . ALA A 1 323 ? 95.155 54.341 8.035 1.00 16.48 323 ALA A O 1
ATOM 2384 N N . VAL A 1 324 ? 94.968 52.225 7.300 1.00 15.97 324 VAL A N 1
ATOM 2385 C CA . VAL A 1 324 ? 95.892 52.441 6.193 1.00 15.88 324 VAL A CA 1
ATOM 2386 C C . VAL A 1 324 ? 95.322 53.483 5.236 1.00 16.25 324 VAL A C 1
ATOM 2387 O O . VAL A 1 324 ? 96.029 54.394 4.809 1.00 17.12 324 VAL A O 1
ATOM 2391 N N . MET A 1 325 ? 94.040 53.353 4.907 1.00 14.64 325 MET A N 1
ATOM 2392 C CA . MET A 1 325 ? 93.400 54.294 3.995 1.00 15.69 325 MET A CA 1
ATOM 2393 C C . MET A 1 325 ? 93.484 55.723 4.520 1.00 15.11 325 MET A C 1
ATOM 2394 O O . MET A 1 325 ? 93.891 56.637 3.800 1.00 15.75 325 MET A O 1
ATOM 2399 N N . ASN A 1 326 ? 93.107 55.905 5.782 1.00 15.37 326 ASN A N 1
ATOM 2400 C CA . ASN A 1 326 ? 93.129 57.221 6.421 1.00 15.41 326 ASN A CA 1
ATOM 2401 C C . ASN A 1 326 ? 94.526 57.830 6.391 1.00 15.89 326 ASN A C 1
ATOM 2402 O O . ASN A 1 326 ? 94.696 59.023 6.125 1.00 16.85 326 ASN A O 1
ATOM 2407 N N . ALA A 1 327 ? 95.526 57.001 6.670 1.00 14.19 327 ALA A N 1
ATOM 2408 C CA . ALA A 1 327 ? 96.906 57.459 6.695 1.00 14.00 327 ALA A CA 1
ATOM 2409 C C . ALA A 1 327 ? 97.386 57.912 5.320 1.00 14.29 327 ALA A C 1
ATOM 2410 O O . ALA A 1 327 ? 97.963 58.993 5.183 1.00 13.48 327 ALA A O 1
ATOM 2412 N N . ALA A 1 328 ? 97.147 57.085 4.308 1.00 13.73 328 ALA A N 1
ATOM 2413 C CA . ALA A 1 328 ? 97.564 57.404 2.946 1.00 13.93 328 ALA A CA 1
ATOM 2414 C C . ALA A 1 328 ? 96.903 58.689 2.475 1.00 15.28 328 ALA A C 1
ATOM 2415 O O . ALA A 1 328 ? 97.517 59.491 1.768 1.00 13.69 328 ALA A O 1
ATOM 2417 N N . ASN A 1 329 ? 95.646 58.881 2.863 1.00 15.48 329 ASN A N 1
ATOM 2418 C CA . ASN A 1 329 ? 94.915 60.075 2.470 1.00 14.63 329 ASN A CA 1
ATOM 2419 C C . ASN A 1 329 ? 95.569 61.328 3.046 1.00 15.05 329 ASN A C 1
ATOM 2420 O O . ASN A 1 329 ? 95.628 62.366 2.388 1.00 14.32 329 ASN A O 1
ATOM 2425 N N . GLU A 1 330 ? 96.051 61.235 4.282 1.00 16.35 330 GLU A N 1
ATOM 2426 C CA . GLU A 1 330 ? 96.705 62.371 4.915 1.00 15.81 330 GLU A CA 1
ATOM 2427 C C . GLU A 1 330 ? 97.882 62.787 4.037 1.00 16.44 330 GLU A C 1
ATOM 2428 O O . GLU A 1 330 ? 98.068 63.968 3.746 1.00 14.23 330 GLU A O 1
ATOM 2434 N N . ILE A 1 331 ? 98.672 61.804 3.614 1.00 16.21 331 ILE A N 1
ATOM 2435 C CA . ILE A 1 331 ? 99.834 62.076 2.774 1.00 16.40 331 ILE A CA 1
ATOM 2436 C C . ILE A 1 331 ? 99.432 62.663 1.421 1.00 17.18 331 ILE A C 1
ATOM 2437 O O . ILE A 1 331 ? 99.964 63.691 1.001 1.00 16.38 331 ILE A O 1
ATOM 2442 N N . ALA A 1 332 ? 98.490 62.010 0.748 1.00 16.91 332 ALA A N 1
ATOM 2443 C CA . ALA A 1 332 ? 98.036 62.464 -0.561 1.00 17.72 332 ALA A CA 1
ATOM 2444 C C . ALA A 1 332 ? 97.460 63.874 -0.523 1.00 15.90 332 ALA A C 1
ATOM 2445 O O . ALA A 1 332 ? 97.780 64.701 -1.371 1.00 18.46 332 ALA A O 1
ATOM 2447 N N . VAL A 1 333 ? 96.615 64.152 0.462 1.00 17.19 333 VAL A N 1
ATOM 2448 C CA . VAL A 1 333 ? 96.015 65.474 0.569 1.00 16.56 333 VAL A CA 1
ATOM 2449 C C . VAL A 1 333 ? 97.072 66.558 0.759 1.00 17.28 333 VAL A C 1
ATOM 2450 O O . VAL A 1 333 ? 97.039 67.590 0.087 1.00 16.46 333 VAL A O 1
ATOM 2454 N N . ALA A 1 334 ? 98.016 66.320 1.665 1.00 17.40 334 ALA A N 1
ATOM 2455 C CA . ALA A 1 334 ? 99.075 67.286 1.912 1.00 17.86 334 ALA A CA 1
ATOM 2456 C C . ALA A 1 334 ? 99.851 67.516 0.616 1.00 16.93 334 ALA A C 1
ATOM 2457 O O . ALA A 1 334 ? 100.166 68.649 0.269 1.00 19.27 334 ALA A O 1
ATOM 2459 N N . ALA A 1 335 ? 100.142 66.437 -0.100 1.00 17.02 335 ALA A N 1
ATOM 2460 C CA . ALA A 1 335 ? 100.872 66.527 -1.360 1.00 17.67 335 ALA A CA 1
ATOM 2461 C C . ALA A 1 335 ? 100.113 67.390 -2.372 1.00 19.31 335 ALA A C 1
ATOM 2462 O O . ALA A 1 335 ? 100.716 68.186 -3.097 1.00 19.53 335 ALA A O 1
ATOM 2464 N N . PHE A 1 336 ? 98.792 67.228 -2.431 1.00 19.05 336 PHE A N 1
ATOM 2465 C CA . PHE A 1 336 ? 97.989 68.021 -3.354 1.00 18.47 336 PHE A CA 1
ATOM 2466 C C . PHE A 1 336 ? 98.033 69.488 -2.959 1.00 19.10 336 PHE A C 1
ATOM 2467 O O . PHE A 1 336 ? 98.229 70.356 -3.803 1.00 21.29 336 PHE A O 1
ATOM 2475 N N . LEU A 1 337 ? 97.840 69.758 -1.672 1.00 20.29 337 LEU A N 1
ATOM 2476 C CA . LEU A 1 337 ? 97.860 71.127 -1.170 1.00 21.64 337 LEU A CA 1
ATOM 2477 C C . LEU A 1 337 ? 99.221 71.779 -1.402 1.00 23.24 337 LEU A C 1
ATOM 2478 O O . LEU A 1 337 ? 99.319 73.002 -1.501 1.00 23.31 337 LEU A O 1
ATOM 2483 N N . ASP A 1 338 ? 100.265 70.957 -1.495 1.00 24.92 338 ASP A N 1
ATOM 2484 C CA . ASP A 1 338 ? 101.621 71.456 -1.718 1.00 26.38 338 ASP A CA 1
ATOM 2485 C C . ASP A 1 338 ? 101.964 71.435 -3.210 1.00 26.49 338 ASP A C 1
ATOM 2486 O O . ASP A 1 338 ? 103.126 71.571 -3.597 1.00 26.24 338 ASP A O 1
ATOM 2491 N N . LYS A 1 339 ? 100.945 71.247 -4.041 1.00 25.63 339 LYS A N 1
ATOM 2492 C CA . LYS A 1 339 ? 101.113 71.226 -5.490 1.00 25.94 339 LYS A CA 1
ATOM 2493 C C . LYS A 1 339 ? 102.114 70.205 -6.022 1.00 24.86 339 LYS A C 1
ATOM 2494 O O . LYS A 1 339 ? 102.770 70.444 -7.033 1.00 25.51 339 LYS A O 1
ATOM 2500 N N . LYS A 1 340 ? 102.221 69.064 -5.351 1.00 24.66 340 LYS A N 1
ATOM 2501 C CA . LYS A 1 340 ? 103.128 68.007 -5.787 1.00 23.82 340 LYS A CA 1
ATOM 2502 C C . LYS A 1 340 ? 102.388 67.009 -6.676 1.00 22.79 340 LYS A C 1
ATOM 2503 O O . LYS A 1 340 ? 103.007 66.280 -7.452 1.00 21.76 340 LYS A O 1
ATOM 2509 N N . ILE A 1 341 ? 101.063 66.967 -6.545 1.00 19.51 341 ILE A N 1
ATOM 2510 C CA . ILE A 1 341 ? 100.238 66.059 -7.338 1.00 17.74 341 ILE A CA 1
ATOM 2511 C C . ILE A 1 341 ? 98.935 66.730 -7.766 1.00 17.22 341 ILE A C 1
ATOM 2512 O O . ILE A 1 341 ? 98.622 67.841 -7.339 1.00 17.02 341 ILE A O 1
ATOM 2517 N N . GLY A 1 342 ? 98.176 66.046 -8.614 1.00 17.18 342 GLY A N 1
ATOM 2518 C CA . GLY A 1 342 ? 96.917 66.598 -9.071 1.00 17.83 342 GLY A CA 1
ATOM 2519 C C . GLY A 1 342 ? 95.798 66.203 -8.130 1.00 17.31 342 GLY A C 1
ATOM 2520 O O . GLY A 1 342 ? 95.962 65.297 -7.311 1.00 17.74 342 GLY A O 1
ATOM 2521 N N . PHE A 1 343 ? 94.663 66.882 -8.241 1.00 17.42 343 PHE A N 1
ATOM 2522 C CA . PHE A 1 343 ? 93.512 66.595 -7.391 1.00 15.86 343 PHE A CA 1
ATOM 2523 C C . PHE A 1 343 ? 93.077 65.132 -7.488 1.00 16.17 343 PHE A C 1
ATOM 2524 O O . PHE A 1 343 ? 92.873 64.462 -6.472 1.00 15.07 343 PHE A O 1
ATOM 2532 N N . LEU A 1 344 ? 92.935 64.636 -8.712 1.00 15.34 344 LEU A N 1
ATOM 2533 C CA . LEU A 1 344 ? 92.507 63.262 -8.922 1.00 14.49 344 LEU A CA 1
ATOM 2534 C C . LEU A 1 344 ? 93.537 62.217 -8.505 1.00 15.07 344 LEU A C 1
ATOM 2535 O O . LEU A 1 344 ? 93.214 61.031 -8.419 1.00 17.12 344 LEU A O 1
ATOM 2540 N N . ASP A 1 345 ? 94.769 62.647 -8.238 1.00 15.66 345 ASP A N 1
ATOM 2541 C CA . ASP A 1 345 ? 95.817 61.715 -7.815 1.00 15.86 345 ASP A CA 1
ATOM 2542 C C . ASP A 1 345 ? 95.661 61.289 -6.355 1.00 16.71 345 ASP A C 1
ATOM 2543 O O . ASP A 1 345 ? 96.212 60.263 -5.936 1.00 15.80 345 ASP A O 1
ATOM 2548 N N . ILE A 1 346 ? 94.921 62.078 -5.579 1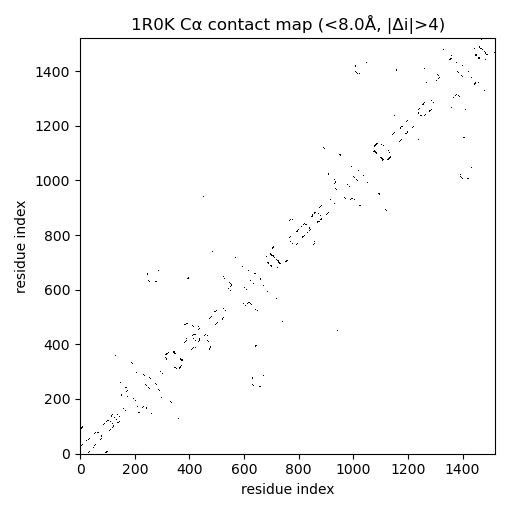.00 15.35 346 ILE A N 1
ATOM 2549 C CA . ILE A 1 346 ? 94.714 61.770 -4.164 1.00 14.21 346 ILE A CA 1
ATOM 2550 C C . ILE A 1 346 ? 94.136 60.374 -3.974 1.00 13.80 346 ILE A C 1
ATOM 2551 O O . ILE A 1 346 ? 94.721 59.540 -3.288 1.00 11.93 346 ILE A O 1
ATOM 2556 N N . ALA A 1 347 ? 92.986 60.120 -4.589 1.00 14.70 347 ALA A N 1
ATOM 2557 C CA . ALA A 1 347 ? 92.344 58.820 -4.459 1.00 15.19 347 ALA A CA 1
ATOM 2558 C C . ALA A 1 347 ? 93.191 57.705 -5.059 1.00 16.27 347 ALA A C 1
ATOM 2559 O O . ALA A 1 347 ? 93.128 56.557 -4.613 1.00 16.05 347 ALA A O 1
ATOM 2561 N N . LYS A 1 348 ? 93.978 58.037 -6.077 1.00 17.69 348 LYS A N 1
ATOM 2562 C CA . LYS A 1 348 ? 94.826 57.043 -6.722 1.00 18.17 348 LYS A CA 1
ATOM 2563 C C . LYS A 1 348 ? 95.938 56.595 -5.785 1.00 18.27 348 LYS A C 1
ATOM 2564 O O . LYS A 1 348 ? 96.267 55.410 -5.714 1.00 17.86 348 LYS A O 1
ATOM 2570 N N . ILE A 1 349 ? 96.514 57.544 -5.059 1.00 16.89 349 ILE A N 1
ATOM 2571 C CA . ILE A 1 349 ? 97.579 57.220 -4.117 1.00 18.03 349 ILE A CA 1
ATOM 2572 C C . ILE A 1 349 ? 97.023 56.400 -2.956 1.00 17.66 349 ILE A C 1
ATOM 2573 O O . ILE A 1 349 ? 97.665 55.464 -2.478 1.00 17.45 349 ILE A O 1
ATOM 2578 N N . VAL A 1 350 ? 95.824 56.750 -2.503 1.00 16.78 350 VAL A N 1
ATOM 2579 C CA . VAL A 1 350 ? 95.216 56.014 -1.412 1.00 15.68 350 VAL A CA 1
ATOM 2580 C C . VAL A 1 350 ? 94.985 54.574 -1.861 1.00 16.34 350 VAL A C 1
ATOM 2581 O O . VAL A 1 350 ? 95.333 53.635 -1.151 1.00 14.31 350 VAL A O 1
ATOM 2585 N N . GLU A 1 351 ? 94.420 54.408 -3.055 1.00 18.00 351 GLU A N 1
ATOM 2586 C CA . GLU A 1 351 ? 94.156 53.081 -3.612 1.00 20.05 351 GLU A CA 1
ATOM 2587 C C . GLU A 1 351 ? 95.426 52.229 -3.739 1.00 20.24 351 GLU A C 1
ATOM 2588 O O . GLU A 1 351 ? 95.440 51.056 -3.355 1.00 19.11 351 GLU A O 1
ATOM 2594 N N . LYS A 1 352 ? 96.486 52.819 -4.288 1.00 21.49 352 LYS A N 1
ATOM 2595 C CA . LYS A 1 352 ? 97.754 52.111 -4.455 1.00 23.07 352 LYS A CA 1
ATOM 2596 C C . LYS A 1 352 ? 98.292 51.645 -3.110 1.00 22.56 352 LYS A C 1
ATOM 2597 O O . LYS A 1 352 ? 98.713 50.494 -2.959 1.00 21.80 352 LYS A O 1
ATOM 2603 N N . THR A 1 353 ? 98.286 52.549 -2.135 1.00 21.73 353 THR A N 1
ATOM 2604 C CA . THR A 1 353 ? 98.784 52.231 -0.802 1.00 19.88 353 THR A CA 1
ATOM 2605 C C . THR A 1 353 ? 98.019 51.049 -0.218 1.00 20.57 353 THR A C 1
ATOM 2606 O O . THR A 1 353 ? 98.615 50.116 0.324 1.00 20.11 353 THR A O 1
ATOM 2610 N N . LEU A 1 354 ? 96.697 51.094 -0.327 1.00 20.43 354 LEU A N 1
ATOM 2611 C CA . LEU A 1 354 ? 95.871 50.017 0.190 1.00 23.71 354 LEU A CA 1
ATOM 2612 C C . LEU A 1 354 ? 96.239 48.699 -0.474 1.00 27.47 354 LEU A C 1
ATOM 2613 O O . LEU A 1 354 ? 96.233 47.648 0.167 1.00 30.08 354 LEU A O 1
ATOM 2618 N N . ASP A 1 355 ? 96.571 48.757 -1.758 1.00 29.77 355 ASP A N 1
ATOM 2619 C CA . ASP A 1 355 ? 96.920 47.549 -2.487 1.00 32.74 355 ASP A CA 1
ATOM 2620 C C . ASP A 1 355 ? 98.246 46.914 -2.083 1.00 33.02 355 ASP A C 1
ATOM 2621 O O . ASP A 1 355 ? 98.353 45.690 -2.028 1.00 33.57 355 ASP A O 1
ATOM 2626 N N . HIS A 1 356 ? 99.250 47.731 -1.785 1.00 33.66 356 HIS A N 1
ATOM 2627 C CA . HIS A 1 356 ? 100.556 47.185 -1.438 1.00 34.57 356 HIS A CA 1
ATOM 2628 C C . HIS A 1 356 ? 100.896 47.071 0.039 1.00 33.53 356 HIS A C 1
ATOM 2629 O O . HIS A 1 356 ? 101.895 46.449 0.396 1.00 33.19 356 HIS A O 1
ATOM 2636 N N . TYR A 1 357 ? 100.078 47.657 0.903 1.00 31.28 357 TYR A N 1
ATOM 2637 C CA . TYR A 1 357 ? 100.350 47.571 2.329 1.00 29.38 357 TYR A CA 1
ATOM 2638 C C . TYR A 1 357 ? 99.133 47.093 3.101 1.00 29.77 357 TYR A C 1
ATOM 2639 O O . TYR A 1 357 ? 98.161 47.826 3.268 1.00 28.46 357 TYR A O 1
ATOM 2648 N N . THR A 1 358 ? 99.194 45.854 3.573 1.00 30.17 358 THR A N 1
ATOM 2649 C CA . THR A 1 358 ? 98.098 45.275 4.334 1.00 31.27 358 THR A CA 1
ATOM 2650 C C . THR A 1 358 ? 98.631 44.608 5.598 1.00 30.94 358 THR A C 1
ATOM 2651 O O . THR A 1 358 ? 98.764 43.386 5.660 1.00 30.44 358 THR A O 1
ATOM 2655 N N . PRO A 1 359 ? 98.946 45.411 6.625 1.00 29.65 359 PRO A N 1
ATOM 2656 C CA . PRO A 1 359 ? 99.466 44.894 7.891 1.00 29.29 359 PRO A CA 1
ATOM 2657 C C . PRO A 1 359 ? 98.416 44.086 8.642 1.00 29.03 359 PRO A C 1
ATOM 2658 O O . PRO A 1 359 ? 97.269 43.983 8.208 1.00 30.20 359 PRO A O 1
ATOM 2662 N N . ALA A 1 360 ? 98.814 43.510 9.769 1.00 28.86 360 ALA A N 1
ATOM 2663 C CA . ALA A 1 360 ? 97.900 42.721 10.582 1.00 29.56 360 ALA A CA 1
ATOM 2664 C C . ALA A 1 360 ? 97.020 43.668 11.396 1.00 29.38 360 ALA A C 1
ATOM 2665 O O . ALA A 1 360 ? 97.407 44.804 11.662 1.00 28.67 360 ALA A O 1
ATOM 2667 N N . THR A 1 361 ? 95.839 43.199 11.785 1.00 29.96 361 THR A N 1
ATOM 2668 C CA . THR A 1 361 ? 94.907 44.010 12.560 1.00 31.55 361 THR A CA 1
ATOM 2669 C C . THR A 1 361 ? 95.501 44.395 13.915 1.00 31.68 361 THR A C 1
ATOM 2670 O O . THR A 1 361 ? 96.090 43.562 14.604 1.00 31.53 361 THR A O 1
ATOM 2674 N N . PRO A 1 362 ? 95.351 45.672 14.311 1.00 32.83 362 PRO A N 1
ATOM 2675 C CA . PRO A 1 362 ? 95.860 46.212 15.577 1.00 32.19 362 PRO A CA 1
ATOM 2676 C C . PRO A 1 362 ? 95.298 45.519 16.811 1.00 32.85 362 PRO A C 1
ATOM 2677 O O . PRO A 1 362 ? 94.131 45.130 16.844 1.00 32.31 362 PRO A O 1
ATOM 2681 N N . SER A 1 363 ? 96.140 45.385 17.827 1.00 33.14 363 SER A N 1
ATOM 2682 C CA . SER A 1 363 ? 95.749 44.763 19.083 1.00 33.30 363 SER A CA 1
ATOM 2683 C C . SER A 1 363 ? 95.852 45.825 20.170 1.00 32.34 363 SER A C 1
ATOM 2684 O O . SER A 1 363 ? 95.441 45.605 21.310 1.00 33.17 363 SER A O 1
ATOM 2687 N N . SER A 1 364 ? 96.407 46.977 19.802 1.00 29.48 364 SER A N 1
ATOM 2688 C CA . SER A 1 364 ? 96.594 48.080 20.736 1.00 25.94 364 SER A CA 1
ATOM 2689 C C . SER A 1 364 ? 96.882 49.370 19.974 1.00 24.27 364 SER A C 1
ATOM 2690 O O . SER A 1 364 ? 97.112 49.341 18.764 1.00 22.70 364 SER A O 1
ATOM 2693 N N . LEU A 1 365 ? 96.876 50.494 20.688 1.00 20.28 365 LEU A N 1
ATOM 2694 C CA . LEU A 1 365 ? 97.163 51.782 20.074 1.00 20.10 365 LEU A CA 1
ATOM 2695 C C . LEU A 1 365 ? 98.581 51.783 19.515 1.00 20.93 365 LEU A C 1
ATOM 2696 O O . LEU A 1 365 ? 98.859 52.438 18.511 1.00 21.42 365 LEU A O 1
ATOM 2701 N N . GLU A 1 366 ? 99.483 51.057 20.168 1.00 21.53 366 GLU A N 1
ATOM 2702 C CA . GLU A 1 366 ? 100.857 50.986 19.680 1.00 22.44 366 GLU A CA 1
ATOM 2703 C C . GLU A 1 366 ? 100.841 50.417 18.265 1.00 21.34 366 GLU A C 1
ATOM 2704 O O . GLU A 1 366 ? 101.537 50.917 17.378 1.00 21.04 366 GLU A O 1
ATOM 2710 N N . ASP A 1 367 ? 100.036 49.380 18.051 1.00 20.85 367 ASP A N 1
ATOM 2711 C CA . ASP A 1 367 ? 99.942 48.776 16.723 1.00 22.40 367 ASP A CA 1
ATOM 2712 C C . ASP A 1 367 ? 99.328 49.766 15.730 1.00 21.17 367 ASP A C 1
ATOM 2713 O O . ASP A 1 367 ? 99.715 49.808 14.560 1.00 20.51 367 ASP A O 1
ATOM 2718 N N . VAL A 1 368 ? 98.372 50.560 16.201 1.00 20.07 368 VAL A N 1
ATOM 2719 C CA . VAL A 1 368 ? 97.722 51.551 15.350 1.00 18.35 368 VAL A CA 1
ATOM 2720 C C . VAL A 1 368 ? 98.738 52.624 14.959 1.00 19.03 368 VAL A C 1
ATOM 2721 O O . VAL A 1 368 ? 98.808 53.036 13.801 1.00 17.99 368 VAL A O 1
ATOM 2725 N N . PHE A 1 369 ? 99.532 53.071 15.927 1.00 19.08 369 PHE A N 1
ATOM 2726 C CA . PHE A 1 369 ? 100.554 54.078 15.662 1.00 20.20 369 PHE A CA 1
ATOM 2727 C C . PHE A 1 369 ? 101.521 53.542 14.618 1.00 20.36 369 PHE A C 1
ATOM 2728 O O . PHE A 1 369 ? 101.915 54.253 13.694 1.00 20.48 369 PHE A O 1
ATOM 2736 N N . ALA A 1 370 ? 101.893 52.277 14.767 1.00 20.52 370 ALA A N 1
ATOM 2737 C CA . ALA A 1 370 ? 102.819 51.645 13.836 1.00 21.15 370 ALA A CA 1
ATOM 2738 C C . ALA A 1 370 ? 102.221 51.585 12.434 1.00 20.25 370 ALA A C 1
ATOM 2739 O O . ALA A 1 370 ? 102.889 51.903 11.451 1.00 19.57 370 ALA A O 1
ATOM 2741 N N . ILE A 1 371 ? 100.958 51.185 12.345 1.00 19.49 371 ILE A N 1
ATOM 2742 C CA . ILE A 1 371 ? 100.280 51.094 11.060 1.00 20.71 371 ILE A CA 1
ATOM 2743 C C . ILE A 1 371 ? 100.167 52.454 10.379 1.00 20.15 371 ILE A C 1
ATOM 2744 O O . ILE A 1 371 ? 100.410 52.570 9.177 1.00 20.25 371 ILE A O 1
ATOM 2749 N N . ASP A 1 372 ? 99.810 53.484 11.143 1.00 19.15 372 ASP A N 1
ATOM 2750 C CA . ASP A 1 372 ? 99.676 54.824 10.580 1.00 18.21 372 ASP A CA 1
ATOM 2751 C C . ASP A 1 372 ? 101.015 55.306 10.019 1.00 18.37 372 ASP A C 1
ATOM 2752 O O . ASP A 1 372 ? 101.092 55.798 8.892 1.00 18.38 372 ASP A O 1
ATOM 2757 N N . ASN A 1 373 ? 102.068 55.162 10.815 1.00 18.90 373 ASN A N 1
ATOM 2758 C CA . ASN A 1 373 ? 103.408 55.579 10.404 1.00 21.13 373 ASN A CA 1
ATOM 2759 C C . ASN A 1 373 ? 103.890 54.861 9.150 1.00 19.37 373 ASN A C 1
ATOM 2760 O O . ASN A 1 373 ? 104.442 55.488 8.249 1.00 20.18 373 ASN A O 1
ATOM 2765 N N . GLU A 1 374 ? 103.691 53.548 9.095 1.00 19.98 374 GLU A N 1
ATOM 2766 C CA . GLU A 1 374 ? 104.127 52.762 7.941 1.00 21.40 374 GLU A CA 1
ATOM 2767 C C . GLU A 1 374 ? 103.349 53.127 6.680 1.00 21.12 374 GLU A C 1
ATOM 2768 O O . GLU A 1 374 ? 103.934 53.322 5.613 1.00 20.54 374 GLU A O 1
ATOM 2774 N N . ALA A 1 375 ? 102.028 53.219 6.807 1.00 19.50 375 ALA A N 1
ATOM 2775 C CA . ALA A 1 375 ? 101.179 53.565 5.672 1.00 18.80 375 ALA A CA 1
ATOM 2776 C C . ALA A 1 375 ? 101.586 54.931 5.115 1.00 19.27 375 ALA A C 1
ATOM 2777 O O . ALA A 1 375 ? 101.549 55.154 3.903 1.00 17.81 375 ALA A O 1
ATOM 2779 N N . ARG A 1 376 ? 101.976 55.840 6.005 1.00 17.83 376 ARG A N 1
ATOM 2780 C CA . ARG A 1 376 ? 102.409 57.172 5.594 1.00 17.36 376 ARG A CA 1
ATOM 2781 C C . ARG A 1 376 ? 103.700 57.058 4.778 1.00 18.48 376 ARG A C 1
ATOM 2782 O O . ARG A 1 376 ? 103.889 57.768 3.789 1.00 17.38 376 ARG A O 1
ATOM 2790 N N . ILE A 1 377 ? 104.587 56.163 5.204 1.00 18.82 377 ILE A N 1
ATOM 2791 C CA . ILE A 1 377 ? 105.847 55.954 4.501 1.00 19.87 377 ILE A CA 1
ATOM 2792 C C . ILE A 1 377 ? 105.559 55.345 3.132 1.00 20.39 377 ILE A C 1
ATOM 2793 O O . ILE A 1 377 ? 106.093 55.789 2.119 1.00 19.33 377 ILE A O 1
ATOM 2798 N N . GLN A 1 378 ? 104.702 54.329 3.117 1.00 22.53 378 GLN A N 1
ATOM 2799 C CA . GLN A 1 378 ? 104.313 53.641 1.888 1.00 24.45 378 GLN A CA 1
ATOM 2800 C C . GLN A 1 378 ? 103.674 54.622 0.905 1.00 24.21 378 GLN A C 1
ATOM 2801 O O . GLN A 1 378 ? 104.030 54.669 -0.280 1.00 22.50 378 GLN A O 1
ATOM 2807 N N . ALA A 1 379 ? 102.722 55.400 1.411 1.00 21.52 379 ALA A N 1
ATOM 2808 C CA . ALA A 1 379 ? 102.013 56.378 0.600 1.00 20.71 379 ALA A CA 1
ATOM 2809 C C . ALA A 1 379 ? 102.966 57.400 -0.004 1.00 20.41 379 ALA A C 1
ATOM 2810 O O . ALA A 1 379 ? 102.844 57.752 -1.177 1.00 20.14 379 ALA A O 1
ATOM 2812 N N . ALA A 1 380 ? 103.915 57.876 0.795 1.00 20.07 380 ALA A N 1
ATOM 2813 C CA . ALA A 1 380 ? 104.876 58.862 0.314 1.00 21.99 380 ALA A CA 1
ATOM 2814 C C . ALA A 1 380 ? 105.714 58.279 -0.817 1.00 22.71 380 ALA A C 1
ATOM 2815 O O . ALA A 1 380 ? 106.009 58.961 -1.795 1.00 24.15 380 ALA A O 1
ATOM 2817 N N . ALA A 1 381 ? 106.091 57.013 -0.678 1.00 24.01 381 ALA A N 1
ATOM 2818 C CA . ALA A 1 381 ? 106.897 56.341 -1.690 1.00 26.45 381 ALA A CA 1
ATOM 2819 C C . ALA A 1 381 ? 106.137 56.261 -3.007 1.00 27.38 381 ALA A C 1
ATOM 2820 O O . ALA A 1 381 ? 106.664 56.609 -4.062 1.00 28.02 381 ALA A O 1
ATOM 2822 N N . LEU A 1 382 ? 104.893 55.801 -2.937 1.00 28.84 382 LEU A N 1
ATOM 2823 C CA . LEU A 1 382 ? 104.062 55.672 -4.126 1.00 29.96 382 LEU A CA 1
ATOM 2824 C C . LEU A 1 382 ? 103.787 57.039 -4.732 1.00 31.96 382 LEU A C 1
ATOM 2825 O O . LEU A 1 382 ? 103.775 57.202 -5.952 1.00 32.42 382 LEU A O 1
ATOM 2830 N N . MET A 1 383 ? 103.577 58.022 -3.866 1.00 35.57 383 MET A N 1
ATOM 2831 C CA . MET A 1 383 ? 103.302 59.389 -4.286 1.00 38.51 383 MET A CA 1
ATOM 2832 C C . MET A 1 383 ? 104.476 59.934 -5.101 1.00 41.52 383 MET A C 1
ATOM 2833 O O . MET A 1 383 ? 104.286 60.698 -6.048 1.00 41.95 383 MET A O 1
ATOM 2838 N N . GLU A 1 384 ? 105.688 59.524 -4.735 1.00 43.64 384 GLU A N 1
ATOM 2839 C CA . GLU A 1 384 ? 106.897 59.967 -5.425 1.00 45.68 384 GLU A CA 1
ATOM 2840 C C . GLU A 1 384 ? 107.105 59.207 -6.733 1.00 46.33 384 GLU A C 1
ATOM 2841 O O . GLU A 1 384 ? 107.537 59.779 -7.736 1.00 46.66 384 GLU A O 1
ATOM 2847 N N . SER A 1 385 ? 106.787 57.918 -6.721 1.00 47.47 385 SER A N 1
ATOM 2848 C CA . SER A 1 385 ? 106.955 57.079 -7.901 1.00 48.64 385 SER A CA 1
ATOM 2849 C C . SER A 1 385 ? 105.756 57.161 -8.831 1.00 49.45 385 SER A C 1
ATOM 2850 O O . SER A 1 385 ? 105.553 56.293 -9.680 1.00 49.37 385 SER A O 1
ATOM 2853 N N . LEU A 1 386 ? 104.964 58.213 -8.672 1.00 50.36 386 LEU A N 1
ATOM 2854 C CA . LEU A 1 386 ? 103.776 58.390 -9.496 1.00 50.88 386 LEU A CA 1
ATOM 2855 C C . LEU A 1 386 ? 104.174 58.775 -10.924 1.00 51.86 386 LEU A C 1
ATOM 2856 O O . LEU A 1 386 ? 104.947 59.714 -11.121 1.00 51.88 386 LEU A O 1
ATOM 2861 N N . PRO A 1 387 ? 103.662 58.046 -11.935 1.00 52.45 387 PRO A N 1
ATOM 2862 C CA . PRO A 1 387 ? 103.987 58.340 -13.336 1.00 53.34 387 PRO A CA 1
ATOM 2863 C C . PRO A 1 387 ? 103.331 59.635 -13.819 1.00 53.90 387 PRO A C 1
ATOM 2864 O O . PRO A 1 387 ? 104.071 60.552 -14.232 1.00 54.47 387 PRO A O 1
ATOM 2868 N N . GLN B 1 3 ? 52.543 36.073 26.720 1.00 43.23 3 GLN B N 1
ATOM 2869 C CA . GLN B 1 3 ? 51.072 35.979 26.493 1.00 42.47 3 GLN B CA 1
ATOM 2870 C C . GLN B 1 3 ? 50.647 37.011 25.449 1.00 40.34 3 GLN B C 1
ATOM 2871 O O . GLN B 1 3 ? 51.252 38.080 25.337 1.00 40.90 3 GLN B O 1
ATOM 2877 N N . PRO B 1 4 ? 49.602 36.702 24.665 1.00 37.60 4 PRO B N 1
ATOM 2878 C CA . PRO B 1 4 ? 49.110 37.618 23.629 1.00 34.70 4 PRO B CA 1
ATOM 2879 C C . PRO B 1 4 ? 48.565 38.923 24.202 1.00 31.45 4 PRO B C 1
ATOM 2880 O O . PRO B 1 4 ? 47.918 38.928 25.248 1.00 30.67 4 PRO B O 1
ATOM 2884 N N . ARG B 1 5 ? 48.830 40.026 23.512 1.00 27.72 5 ARG B N 1
ATOM 2885 C CA . ARG B 1 5 ? 48.341 41.325 23.948 1.00 22.18 5 ARG B CA 1
ATOM 2886 C C . ARG B 1 5 ? 46.945 41.488 23.352 1.00 18.84 5 ARG B C 1
ATOM 2887 O O . ARG B 1 5 ? 46.750 41.268 22.155 1.00 17.34 5 ARG B O 1
ATOM 2895 N N . THR B 1 6 ? 45.978 41.867 24.181 1.00 15.39 6 THR B N 1
ATOM 2896 C CA . THR B 1 6 ? 44.604 42.033 23.720 1.00 15.59 6 THR B CA 1
ATOM 2897 C C . THR B 1 6 ? 44.367 43.370 23.016 1.00 16.41 6 THR B C 1
ATOM 2898 O O . THR B 1 6 ? 44.811 44.421 23.486 1.00 14.96 6 THR B O 1
ATOM 2902 N N . VAL B 1 7 ? 43.659 43.320 21.893 1.00 13.73 7 VAL B N 1
ATOM 2903 C CA . VAL B 1 7 ? 43.379 44.520 21.119 1.00 13.47 7 VAL B CA 1
ATOM 2904 C C . VAL B 1 7 ? 41.925 44.653 20.680 1.00 13.75 7 VAL B C 1
ATOM 2905 O O . VAL B 1 7 ? 41.245 43.663 20.387 1.00 13.19 7 VAL B O 1
ATOM 2909 N N . THR B 1 8 ? 41.457 45.894 20.644 1.00 11.19 8 THR B N 1
ATOM 2910 C CA . THR B 1 8 ? 40.107 46.201 20.206 1.00 11.61 8 THR B CA 1
ATOM 2911 C C . THR B 1 8 ? 40.198 47.312 19.177 1.00 12.44 8 THR B C 1
ATOM 2912 O O . THR B 1 8 ? 40.943 48.279 19.355 1.00 12.69 8 THR B O 1
ATOM 2916 N N . VAL B 1 9 ? 39.454 47.159 18.091 1.00 12.21 9 VAL B N 1
ATOM 2917 C CA . VAL B 1 9 ? 39.453 48.161 17.042 1.00 13.45 9 VAL B CA 1
ATOM 2918 C C . VAL B 1 9 ? 38.055 48.744 16.890 1.00 13.87 9 VAL B C 1
ATOM 2919 O O . VAL B 1 9 ? 37.126 48.063 16.450 1.00 11.73 9 VAL B O 1
ATOM 2923 N N . LEU B 1 10 ? 37.913 50.002 17.286 1.00 12.70 10 LEU B N 1
ATOM 2924 C CA . LEU B 1 10 ? 36.642 50.705 17.176 1.00 14.47 10 LEU B CA 1
ATOM 2925 C C . LEU B 1 10 ? 36.668 51.374 15.802 1.00 15.32 10 LEU B C 1
ATOM 2926 O O . LEU B 1 10 ? 37.452 52.291 15.574 1.00 15.01 10 LEU B O 1
ATOM 2931 N N . GLY B 1 11 ? 35.818 50.904 14.891 1.00 15.63 11 GLY B N 1
ATOM 2932 C CA . GLY B 1 11 ? 35.789 51.448 13.543 1.00 15.66 11 GLY B CA 1
ATOM 2933 C C . GLY B 1 11 ? 36.812 50.667 12.735 1.00 16.85 11 GLY B C 1
ATOM 2934 O O . GLY B 1 11 ? 37.758 51.228 12.189 1.00 17.03 11 GLY B O 1
ATOM 2935 N N . ALA B 1 12 ? 36.610 49.355 12.658 1.00 15.54 12 ALA B N 1
ATOM 2936 C CA . ALA B 1 12 ? 37.537 48.469 11.969 1.00 15.03 12 ALA B CA 1
ATOM 2937 C C . ALA B 1 12 ? 37.342 48.308 10.469 1.00 15.73 12 ALA B C 1
ATOM 2938 O O . ALA B 1 12 ? 38.136 47.631 9.822 1.00 15.72 12 ALA B O 1
ATOM 2940 N N . THR B 1 13 ? 36.306 48.927 9.911 1.00 16.14 13 THR B N 1
ATOM 2941 C CA . THR B 1 13 ? 36.037 48.784 8.482 1.00 19.20 13 THR B CA 1
ATOM 2942 C C . THR B 1 13 ? 36.403 49.989 7.627 1.00 19.26 13 THR B C 1
ATOM 2943 O O . THR B 1 13 ? 36.340 49.924 6.399 1.00 20.10 13 THR B O 1
ATOM 2947 N N . GLY B 1 14 ? 36.779 51.090 8.269 1.00 19.02 14 GLY B N 1
ATOM 2948 C CA . GLY B 1 14 ? 37.176 52.270 7.522 1.00 17.77 14 GLY B CA 1
ATOM 2949 C C . GLY B 1 14 ? 38.609 52.060 7.065 1.00 16.76 14 GLY B C 1
ATOM 2950 O O . GLY B 1 14 ? 39.142 50.965 7.237 1.00 15.90 14 GLY B O 1
ATOM 2951 N N . SER B 1 15 ? 39.243 53.080 6.494 1.00 15.69 15 SER B N 1
ATOM 2952 C CA . SER B 1 15 ? 40.623 52.934 6.030 1.00 16.76 15 SER B CA 1
ATOM 2953 C C . SER B 1 15 ? 41.596 52.686 7.183 1.00 15.94 15 SER B C 1
ATOM 2954 O O . SER B 1 15 ? 42.478 51.834 7.081 1.00 16.51 15 SER B O 1
ATOM 2957 N N . ILE B 1 16 ? 41.443 53.428 8.277 1.00 15.97 16 ILE B N 1
ATOM 2958 C CA . ILE B 1 16 ? 42.324 53.242 9.431 1.00 14.77 16 ILE B CA 1
ATOM 2959 C C . ILE B 1 16 ? 42.146 51.828 9.987 1.00 13.28 16 ILE B C 1
ATOM 2960 O O . ILE B 1 16 ? 43.122 51.142 10.289 1.00 13.77 16 ILE B O 1
ATOM 2965 N N . GLY B 1 17 ? 40.892 51.401 10.114 1.00 12.48 17 GLY B N 1
ATOM 2966 C CA . GLY B 1 17 ? 40.601 50.075 10.631 1.00 13.64 17 GLY B CA 1
ATOM 2967 C C . GLY B 1 17 ? 41.202 48.973 9.781 1.00 13.78 17 GLY B C 1
ATOM 2968 O O . GLY B 1 17 ? 41.747 48.001 10.303 1.00 15.45 17 GLY B O 1
ATOM 2969 N N . HIS B 1 18 ? 41.091 49.119 8.465 1.00 14.12 18 HIS B N 1
ATOM 2970 C CA . HIS B 1 18 ? 41.648 48.136 7.548 1.00 15.64 18 HIS B CA 1
ATOM 2971 C C . HIS B 1 18 ? 43.161 48.062 7.699 1.00 13.42 18 HIS B C 1
ATOM 2972 O O . HIS B 1 18 ? 43.736 46.975 7.739 1.00 11.37 18 HIS B O 1
ATOM 2979 N N . SER B 1 19 ? 43.804 49.224 7.779 1.00 12.23 19 SER B N 1
ATOM 2980 C CA . SER B 1 19 ? 45.254 49.274 7.932 1.00 11.64 19 SER B CA 1
ATOM 2981 C C . SER B 1 19 ? 45.654 48.682 9.276 1.00 11.33 19 SER B C 1
ATOM 2982 O O . SER B 1 19 ? 46.684 48.013 9.392 1.00 10.81 19 SER B O 1
ATOM 2985 N N . THR B 1 20 ? 44.830 48.924 10.290 1.00 10.27 20 THR B N 1
ATOM 2986 C CA . THR B 1 20 ? 45.107 48.407 11.624 1.00 10.51 20 THR B CA 1
ATOM 2987 C C . THR B 1 20 ? 45.007 46.883 11.627 1.00 11.54 20 THR B C 1
ATOM 2988 O O . THR B 1 20 ? 45.869 46.206 12.177 1.00 10.89 20 THR B O 1
ATOM 2992 N N . LEU B 1 21 ? 43.959 46.342 11.009 1.00 12.30 21 LEU B N 1
ATOM 2993 C CA . LEU B 1 21 ? 43.791 44.888 10.960 1.00 13.65 21 LEU B CA 1
ATOM 2994 C C . LEU B 1 21 ? 44.912 44.223 10.167 1.00 12.97 21 LEU B C 1
ATOM 2995 O O . LEU B 1 21 ? 45.363 43.129 10.512 1.00 14.33 21 LEU B O 1
ATOM 3000 N N . ASP B 1 22 ? 45.360 44.888 9.108 1.00 14.02 22 ASP B N 1
ATOM 3001 C CA . ASP B 1 22 ? 46.446 44.369 8.286 1.00 14.80 22 ASP B CA 1
ATOM 3002 C C . ASP B 1 22 ? 47.626 44.027 9.197 1.00 14.85 22 ASP B C 1
ATOM 3003 O O . ASP B 1 22 ? 48.164 42.922 9.145 1.00 13.94 22 ASP B O 1
ATOM 3008 N N . LEU B 1 23 ? 48.014 44.970 10.050 1.00 14.15 23 LEU B N 1
ATOM 3009 C CA . LEU B 1 23 ? 49.142 44.748 10.948 1.00 14.64 23 LEU B CA 1
ATOM 3010 C C . LEU B 1 23 ? 48.847 43.712 12.024 1.00 15.15 23 LEU B C 1
ATOM 3011 O O . LEU B 1 23 ? 49.716 42.918 12.381 1.00 16.90 23 LEU B O 1
ATOM 3016 N N . ILE B 1 24 ? 47.622 43.719 12.544 1.00 16.26 24 ILE B N 1
ATOM 3017 C CA . ILE B 1 24 ? 47.242 42.757 13.576 1.00 15.57 24 ILE B CA 1
ATOM 3018 C C . ILE B 1 24 ? 47.267 41.326 13.031 1.00 14.25 24 ILE B C 1
ATOM 3019 O O . ILE B 1 24 ? 47.800 40.417 13.665 1.00 14.46 24 ILE B O 1
ATOM 3024 N N . GLU B 1 25 ? 46.700 41.135 11.848 1.00 14.92 25 GLU B N 1
ATOM 3025 C CA . GLU B 1 25 ? 46.645 39.808 11.254 1.00 16.80 25 GLU B CA 1
ATOM 3026 C C . GLU B 1 25 ? 47.989 39.219 10.822 1.00 17.31 25 GLU B C 1
ATOM 3027 O O . GLU B 1 25 ? 48.101 38.006 10.625 1.00 16.76 25 GLU B O 1
ATOM 3033 N N . ARG B 1 26 ? 49.004 40.069 10.695 1.00 16.65 26 ARG B N 1
ATOM 3034 C CA . ARG B 1 26 ? 50.352 39.619 10.345 1.00 17.54 26 ARG B CA 1
ATOM 3035 C C . ARG B 1 26 ? 51.044 39.237 11.650 1.00 17.36 26 ARG B C 1
ATOM 3036 O O . ARG B 1 26 ? 52.196 38.804 11.656 1.00 18.85 26 ARG B O 1
ATOM 3044 N N . ASN B 1 27 ? 50.329 39.400 12.758 1.00 16.85 27 ASN B N 1
ATOM 3045 C CA . ASN B 1 27 ? 50.892 39.115 14.070 1.00 16.77 27 ASN B CA 1
ATOM 3046 C C . ASN B 1 27 ? 49.872 38.537 15.044 1.00 16.95 27 ASN B C 1
ATOM 3047 O O . ASN B 1 27 ? 49.818 38.936 16.208 1.00 17.69 27 ASN B O 1
ATOM 3052 N N . LEU B 1 28 ? 49.068 37.592 14.577 1.00 17.91 28 LEU B N 1
ATOM 3053 C CA . LEU B 1 28 ? 48.061 36.990 15.432 1.00 17.77 28 LEU B CA 1
ATOM 3054 C C . LEU B 1 28 ? 48.674 36.214 16.586 1.00 19.21 28 LEU B C 1
ATOM 3055 O O . LEU B 1 28 ? 47.985 35.861 17.540 1.00 18.42 28 LEU B O 1
ATOM 3060 N N . ASP B 1 29 ? 49.973 35.952 16.507 1.00 20.85 29 ASP B N 1
ATOM 3061 C CA . ASP B 1 29 ? 50.643 35.236 17.586 1.00 22.82 29 ASP B CA 1
ATOM 3062 C C . ASP B 1 29 ? 51.019 36.234 18.681 1.00 22.62 29 ASP B C 1
ATOM 3063 O O . ASP B 1 29 ? 51.373 35.848 19.796 1.00 22.35 29 ASP B O 1
ATOM 3068 N N . ARG B 1 30 ? 50.925 37.521 18.355 1.00 22.00 30 ARG B N 1
ATOM 3069 C CA . ARG B 1 30 ? 51.264 38.590 19.296 1.00 21.85 30 ARG B CA 1
ATOM 3070 C C . ARG B 1 30 ? 50.026 39.324 19.812 1.00 20.88 30 ARG B C 1
ATOM 3071 O O . ARG B 1 30 ? 50.043 39.899 20.902 1.00 18.61 30 ARG B O 1
ATOM 3079 N N . TYR B 1 31 ? 48.954 39.296 19.027 1.00 20.22 31 TYR B N 1
ATOM 3080 C CA . TYR B 1 31 ? 47.727 39.987 19.393 1.00 19.40 31 TYR B CA 1
ATOM 3081 C C . TYR B 1 31 ? 46.474 39.132 19.410 1.00 19.49 31 TYR B C 1
ATOM 3082 O O . TYR B 1 31 ? 46.260 38.302 18.529 1.00 20.78 31 TYR B O 1
ATOM 3091 N N . GLN B 1 32 ? 45.640 39.370 20.417 1.00 19.13 32 GLN B N 1
ATOM 3092 C CA . GLN B 1 32 ? 44.372 38.672 20.582 1.00 19.76 32 GLN B CA 1
ATOM 3093 C C . GLN B 1 32 ? 43.251 39.701 20.452 1.00 18.49 32 GLN B C 1
ATOM 3094 O O . GLN B 1 32 ? 43.122 40.606 21.276 1.00 16.90 32 GLN B O 1
ATOM 3100 N N . VAL B 1 33 ? 42.443 39.560 19.409 1.00 17.15 33 VAL B N 1
ATOM 3101 C CA . VAL B 1 33 ? 41.356 40.492 19.168 1.00 17.44 33 VAL B CA 1
ATOM 3102 C C . VAL B 1 33 ? 40.168 40.290 20.097 1.00 18.32 33 VAL B C 1
ATOM 3103 O O . VAL B 1 33 ? 39.587 39.208 20.152 1.00 17.91 33 VAL B O 1
ATOM 3107 N N . ILE B 1 34 ? 39.812 41.342 20.825 1.00 15.99 34 ILE B N 1
ATOM 3108 C CA . ILE B 1 34 ? 38.676 41.290 21.727 1.00 16.88 34 ILE B CA 1
ATOM 3109 C C . ILE B 1 34 ? 37.433 41.709 20.951 1.00 16.28 34 ILE B C 1
ATOM 3110 O O . ILE B 1 34 ? 36.621 40.872 20.564 1.00 16.72 34 ILE B O 1
ATOM 3115 N N . ALA B 1 35 ? 37.288 43.005 20.706 1.00 14.92 35 ALA B N 1
ATOM 3116 C CA . ALA B 1 35 ? 36.129 43.486 19.972 1.00 14.45 35 ALA B CA 1
ATOM 3117 C C . ALA B 1 35 ? 36.486 44.256 18.714 1.00 14.28 35 ALA B C 1
ATOM 3118 O O . ALA B 1 35 ? 37.532 44.899 18.631 1.00 13.58 35 ALA B O 1
ATOM 3120 N N . LEU B 1 36 ? 35.607 44.161 17.725 1.00 14.63 36 LEU B N 1
ATOM 3121 C CA . LEU B 1 36 ? 35.756 44.891 16.477 1.00 13.65 36 LEU B CA 1
ATOM 3122 C C . LEU B 1 36 ? 34.400 45.541 16.277 1.00 14.39 36 LEU B C 1
ATOM 3123 O O . LEU B 1 36 ? 33.374 44.928 16.565 1.00 15.03 36 LEU B O 1
ATOM 3128 N N . THR B 1 37 ? 34.379 46.781 15.808 1.00 14.37 37 THR B N 1
ATOM 3129 C CA . THR B 1 37 ? 33.104 47.442 15.584 1.00 15.16 37 THR B CA 1
ATOM 3130 C C . THR B 1 37 ? 33.107 48.100 14.220 1.00 17.25 37 THR B C 1
ATOM 3131 O O . THR B 1 37 ? 34.163 48.393 13.664 1.00 16.07 37 THR B O 1
ATOM 3135 N N . ALA B 1 38 ? 31.914 48.316 13.682 1.00 18.40 38 ALA B N 1
ATOM 3136 C CA . ALA B 1 38 ? 31.761 48.969 12.393 1.00 19.74 38 ALA B CA 1
ATOM 3137 C C . ALA B 1 38 ? 30.505 49.823 12.483 1.00 21.60 38 ALA B C 1
ATOM 3138 O O . ALA B 1 38 ? 29.802 49.792 13.492 1.00 19.99 38 ALA B O 1
ATOM 3140 N N . ASN B 1 39 ? 30.230 50.593 11.438 1.00 24.45 39 ASN B N 1
ATOM 3141 C CA . ASN B 1 39 ? 29.053 51.449 11.424 1.00 27.19 39 ASN B CA 1
ATOM 3142 C C . ASN B 1 39 ? 27.912 50.787 10.656 1.00 28.37 39 ASN B C 1
ATOM 3143 O O . ASN B 1 39 ? 26.862 50.497 11.225 1.00 28.44 39 ASN B O 1
ATOM 3148 N N . ARG B 1 40 ? 28.127 50.539 9.366 1.00 28.10 40 ARG B N 1
ATOM 3149 C CA . ARG B 1 40 ? 27.102 49.913 8.538 1.00 27.82 40 ARG B CA 1
ATOM 3150 C C . ARG B 1 40 ? 27.594 48.742 7.687 1.00 28.03 40 ARG B C 1
ATOM 3151 O O . ARG B 1 40 ? 26.782 48.023 7.111 1.00 28.36 40 ARG B O 1
ATOM 3159 N N . ASN B 1 41 ? 28.907 48.538 7.610 1.00 27.51 41 ASN B N 1
ATOM 3160 C CA . ASN B 1 41 ? 29.447 47.448 6.798 1.00 28.22 41 ASN B CA 1
ATOM 3161 C C . ASN B 1 41 ? 29.514 46.120 7.542 1.00 27.89 41 ASN B C 1
ATOM 3162 O O . ASN B 1 41 ? 30.579 45.692 7.990 1.00 25.45 41 ASN B O 1
ATOM 3167 N N . VAL B 1 42 ? 28.365 45.464 7.653 1.00 27.89 42 VAL B N 1
ATOM 3168 C CA . VAL B 1 42 ? 28.263 44.183 8.337 1.00 27.78 42 VAL B CA 1
ATOM 3169 C C . VAL B 1 42 ? 29.176 43.126 7.718 1.00 27.23 42 VAL B C 1
ATOM 3170 O O . VAL B 1 42 ? 29.875 42.401 8.429 1.00 26.83 42 VAL B O 1
ATOM 3174 N N . LYS B 1 43 ? 29.166 43.040 6.392 1.00 27.65 43 LYS B N 1
ATOM 3175 C CA . LYS B 1 43 ? 29.979 42.058 5.680 1.00 28.23 43 LYS B CA 1
ATOM 3176 C C . LYS B 1 43 ? 31.445 42.113 6.088 1.00 26.34 43 LYS B C 1
ATOM 3177 O O . LYS B 1 43 ? 32.025 41.115 6.519 1.00 25.27 43 LYS B O 1
ATOM 3183 N N . ASP B 1 44 ? 32.038 43.289 5.937 1.00 26.10 44 ASP B N 1
ATOM 3184 C CA . ASP B 1 44 ? 33.434 43.495 6.279 1.00 26.51 44 ASP B CA 1
ATOM 3185 C C . ASP B 1 44 ? 33.681 43.214 7.760 1.00 24.98 44 ASP B C 1
ATOM 3186 O O . ASP B 1 44 ? 34.644 42.533 8.114 1.00 25.37 44 ASP B O 1
ATOM 3191 N N . LEU B 1 45 ? 32.803 43.725 8.622 1.00 22.91 45 LEU B N 1
ATOM 3192 C CA . LEU B 1 45 ? 32.943 43.514 10.058 1.00 20.65 45 LEU B CA 1
ATOM 3193 C C . LEU B 1 45 ? 32.981 42.032 10.403 1.00 20.94 45 LEU B C 1
ATOM 3194 O O . LEU B 1 45 ? 33.902 41.568 11.071 1.00 19.50 45 LEU B O 1
ATOM 3199 N N . ALA B 1 46 ? 31.971 41.299 9.942 1.00 22.30 46 ALA B N 1
ATOM 3200 C CA . ALA B 1 46 ? 31.855 39.871 10.210 1.00 22.95 46 ALA B CA 1
ATOM 3201 C C . ALA B 1 46 ? 33.055 39.060 9.740 1.00 22.63 46 ALA B C 1
ATOM 3202 O O . ALA B 1 46 ? 33.571 38.226 10.482 1.00 24.08 46 ALA B O 1
ATOM 3204 N N . ASP B 1 47 ? 33.493 39.294 8.508 1.00 23.33 47 ASP B N 1
ATOM 3205 C CA . ASP B 1 47 ? 34.639 38.565 7.982 1.00 24.68 47 ASP B CA 1
ATOM 3206 C C . ASP B 1 47 ? 35.872 38.792 8.844 1.00 23.46 47 ASP B C 1
ATOM 3207 O O . ASP B 1 47 ? 36.559 37.843 9.214 1.00 23.22 47 ASP B O 1
ATOM 3212 N N . ALA B 1 48 ? 36.144 40.052 9.168 1.00 22.56 48 ALA B N 1
ATOM 3213 C CA . ALA B 1 48 ? 37.294 40.397 10.001 1.00 22.31 48 ALA B CA 1
ATOM 3214 C C . ALA B 1 48 ? 37.189 39.730 11.368 1.00 22.17 48 ALA B C 1
ATOM 3215 O O . ALA B 1 48 ? 38.166 39.181 11.884 1.00 23.44 48 ALA B O 1
ATOM 3217 N N . ALA B 1 49 ? 35.997 39.780 11.953 1.00 22.96 49 ALA B N 1
ATOM 3218 C CA . ALA B 1 49 ? 35.765 39.186 13.263 1.00 22.38 49 ALA B CA 1
ATOM 3219 C C . ALA B 1 49 ? 36.042 37.686 13.243 1.00 23.05 49 ALA B C 1
ATOM 3220 O O . ALA B 1 49 ? 36.710 37.153 14.132 1.00 22.92 49 ALA B O 1
ATOM 3222 N N . LYS B 1 50 ? 35.525 37.006 12.225 1.00 22.66 50 LYS B N 1
ATOM 3223 C CA . LYS B 1 50 ? 35.719 35.568 12.107 1.00 23.75 50 LYS B CA 1
ATOM 3224 C C . LYS B 1 50 ? 37.178 35.207 11.842 1.00 23.57 50 LYS B C 1
ATOM 3225 O O . LYS B 1 50 ? 37.686 34.230 12.386 1.00 24.42 50 LYS B O 1
ATOM 3231 N N . ARG B 1 51 ? 37.850 35.999 11.014 1.00 23.02 51 ARG B N 1
ATOM 3232 C CA . ARG B 1 51 ? 39.253 35.749 10.701 1.00 24.78 51 ARG B CA 1
ATOM 3233 C C . ARG B 1 51 ? 40.113 35.825 11.954 1.00 25.59 51 ARG B C 1
ATOM 3234 O O . ARG B 1 51 ? 40.909 34.925 12.229 1.00 27.19 51 ARG B O 1
ATOM 3242 N N . THR B 1 52 ? 39.951 36.913 12.702 1.00 24.22 52 THR B N 1
ATOM 3243 C CA . THR B 1 52 ? 40.725 37.143 13.918 1.00 23.55 52 THR B CA 1
ATOM 3244 C C . THR B 1 52 ? 40.174 36.437 15.146 1.00 23.44 52 THR B C 1
ATOM 3245 O O . THR B 1 52 ? 40.703 36.600 16.246 1.00 23.21 52 THR B O 1
ATOM 3249 N N . ASN B 1 53 ? 39.116 35.655 14.960 1.00 24.04 53 ASN B N 1
ATOM 3250 C CA . ASN B 1 53 ? 38.512 34.928 16.070 1.00 25.09 53 ASN B CA 1
ATOM 3251 C C . ASN B 1 53 ? 38.185 35.918 17.187 1.00 24.70 53 ASN B C 1
ATOM 3252 O O . ASN B 1 53 ? 38.436 35.653 18.364 1.00 23.26 53 ASN B O 1
ATOM 3257 N N . ALA B 1 54 ? 37.636 37.065 16.802 1.00 24.14 54 ALA B N 1
ATOM 3258 C CA . ALA B 1 54 ? 37.276 38.105 17.759 1.00 24.92 54 ALA B CA 1
ATOM 3259 C C . ALA B 1 54 ? 36.218 37.589 18.721 1.00 24.93 54 ALA B C 1
ATOM 3260 O O . ALA B 1 54 ? 35.416 36.723 18.370 1.00 24.62 54 ALA B O 1
ATOM 3262 N N . LYS B 1 55 ? 36.216 38.124 19.937 1.00 24.81 55 LYS B N 1
ATOM 3263 C CA . LYS B 1 55 ? 35.246 37.704 20.936 1.00 24.61 55 LYS B CA 1
ATOM 3264 C C . LYS B 1 55 ? 33.890 38.341 20.675 1.00 22.16 55 LYS B C 1
ATOM 3265 O O . LYS B 1 55 ? 32.851 37.751 20.957 1.00 23.20 55 LYS B O 1
ATOM 3271 N N . ARG B 1 56 ? 33.897 39.544 20.120 1.00 20.15 56 ARG B N 1
ATOM 3272 C CA . ARG B 1 56 ? 32.645 40.233 19.847 1.00 18.74 56 ARG B CA 1
ATOM 3273 C C . ARG B 1 56 ? 32.761 41.195 18.678 1.00 17.39 56 ARG B C 1
ATOM 3274 O O . ARG B 1 56 ? 33.813 41.790 18.458 1.00 17.27 56 ARG B O 1
ATOM 3282 N N . ALA B 1 57 ? 31.671 41.334 17.932 1.00 16.90 57 ALA B N 1
ATOM 3283 C CA . ALA B 1 57 ? 31.605 42.242 16.795 1.00 16.75 57 ALA B CA 1
ATOM 3284 C C . ALA B 1 57 ? 30.383 43.124 17.006 1.00 18.93 57 ALA B C 1
ATOM 3285 O O . ALA B 1 57 ? 29.290 42.631 17.285 1.00 17.63 57 ALA B O 1
ATOM 3287 N N . VAL B 1 58 ? 30.561 44.431 16.874 1.00 18.90 58 VAL B N 1
ATOM 3288 C CA . VAL B 1 58 ? 29.450 45.342 17.079 1.00 17.56 58 VAL B CA 1
ATOM 3289 C C . VAL B 1 58 ? 29.172 46.201 15.865 1.00 19.22 58 VAL B C 1
ATOM 3290 O O . VAL B 1 58 ? 30.070 46.848 15.327 1.00 18.09 58 VAL B O 1
ATOM 3294 N N . ILE B 1 59 ? 27.920 46.191 15.422 1.00 19.62 59 ILE B N 1
ATOM 3295 C CA . ILE B 1 59 ? 27.524 47.018 14.298 1.00 20.46 59 ILE B CA 1
ATOM 3296 C C . ILE B 1 59 ? 26.781 48.198 14.931 1.00 21.23 59 ILE B C 1
ATOM 3297 O O . ILE B 1 59 ? 25.820 48.015 15.674 1.00 22.14 59 ILE B O 1
ATOM 3302 N N . ALA B 1 60 ? 27.256 49.408 14.661 1.00 21.58 60 ALA B N 1
ATOM 3303 C CA . ALA B 1 60 ? 26.669 50.616 15.231 1.00 22.93 60 ALA B CA 1
ATOM 3304 C C . ALA B 1 60 ? 25.182 50.788 14.949 1.00 24.51 60 ALA B C 1
ATOM 3305 O O . ALA B 1 60 ? 24.408 51.144 15.836 1.00 23.40 60 ALA B O 1
ATOM 3307 N N . ASP B 1 61 ? 24.791 50.541 13.707 1.00 26.01 61 ASP B N 1
ATOM 3308 C CA . ASP B 1 61 ? 23.404 50.689 13.296 1.00 28.15 61 ASP B CA 1
ATOM 3309 C C . ASP B 1 61 ? 22.530 49.560 13.847 1.00 27.35 61 ASP B C 1
ATOM 3310 O O . ASP B 1 61 ? 22.663 48.406 13.440 1.00 26.71 61 ASP B O 1
ATOM 3315 N N . PRO B 1 62 ? 21.617 49.880 14.780 1.00 27.47 62 PRO B N 1
ATOM 3316 C CA . PRO B 1 62 ? 20.745 48.852 15.359 1.00 27.48 62 PRO B CA 1
ATOM 3317 C C . PRO B 1 62 ? 19.943 48.120 14.292 1.00 27.28 62 PRO B C 1
ATOM 3318 O O . PRO B 1 62 ? 19.619 46.944 14.442 1.00 27.80 62 PRO B O 1
ATOM 3322 N N . SER B 1 63 ? 19.632 48.828 13.212 1.00 28.32 63 SER B N 1
ATOM 3323 C CA . SER B 1 63 ? 18.851 48.274 12.110 1.00 28.91 63 SER B CA 1
ATOM 3324 C C . SER B 1 63 ? 19.551 47.102 11.432 1.00 28.56 63 SER B C 1
ATOM 3325 O O . SER B 1 63 ? 18.914 46.299 10.753 1.00 28.25 63 SER B O 1
ATOM 3328 N N . LEU B 1 64 ? 20.862 47.001 11.618 1.00 27.93 64 LEU B N 1
ATOM 3329 C CA . LEU B 1 64 ? 21.627 45.935 10.984 1.00 28.55 64 LEU B CA 1
ATOM 3330 C C . LEU B 1 64 ? 21.987 44.777 11.908 1.00 28.42 64 LEU B C 1
ATOM 3331 O O . LEU B 1 64 ? 22.727 43.879 11.511 1.00 27.34 64 LEU B O 1
ATOM 3336 N N . TYR B 1 65 ? 21.460 44.782 13.128 1.00 28.81 65 TYR B N 1
ATOM 3337 C CA . TYR B 1 65 ? 21.777 43.716 14.074 1.00 30.95 65 TYR B CA 1
ATOM 3338 C C . TYR B 1 65 ? 21.508 42.312 13.543 1.00 32.36 65 TYR B C 1
ATOM 3339 O O . TYR B 1 65 ? 22.324 41.411 13.734 1.00 32.09 65 TYR B O 1
ATOM 3348 N N . ASN B 1 66 ? 20.367 42.121 12.885 1.00 34.29 66 ASN B N 1
ATOM 3349 C CA . ASN B 1 66 ? 20.018 40.810 12.342 1.00 34.87 66 ASN B CA 1
ATOM 3350 C C . ASN B 1 66 ? 21.022 40.327 11.305 1.00 33.69 66 ASN B C 1
ATOM 3351 O O . ASN B 1 66 ? 21.452 39.174 11.340 1.00 34.11 66 ASN B O 1
ATOM 3356 N N . ASP B 1 67 ? 21.393 41.205 10.380 1.00 34.31 67 ASP B N 1
ATOM 3357 C CA . ASP B 1 67 ? 22.351 40.834 9.348 1.00 34.62 67 ASP B CA 1
ATOM 3358 C C . ASP B 1 67 ? 23.655 40.367 9.982 1.00 34.37 67 ASP B C 1
ATOM 3359 O O . ASP B 1 67 ? 24.250 39.382 9.543 1.00 34.36 67 ASP B O 1
ATOM 3364 N N . LEU B 1 68 ? 24.092 41.064 11.026 1.00 34.22 68 LEU B N 1
ATOM 3365 C CA . LEU B 1 68 ? 25.332 40.702 11.703 1.00 34.13 68 LEU B CA 1
ATOM 3366 C C . LEU B 1 68 ? 25.253 39.318 12.343 1.00 35.55 68 LEU B C 1
ATOM 3367 O O . LEU B 1 68 ? 26.148 38.492 12.159 1.00 35.61 68 LEU B O 1
ATOM 3372 N N . LYS B 1 69 ? 24.185 39.062 13.093 1.00 36.50 69 LYS B N 1
ATOM 3373 C CA . LYS B 1 69 ? 24.028 37.770 13.750 1.00 38.63 69 LYS B CA 1
ATOM 3374 C C . LYS B 1 69 ? 24.067 36.622 12.743 1.00 38.83 69 LYS B C 1
ATOM 3375 O O . LYS B 1 69 ? 24.681 35.585 12.993 1.00 37.71 69 LYS B O 1
ATOM 3381 N N . GLU B 1 70 ? 23.407 36.816 11.606 1.00 39.58 70 GLU B N 1
ATOM 3382 C CA . GLU B 1 70 ? 23.366 35.801 10.561 1.00 41.14 70 GLU B CA 1
ATOM 3383 C C . GLU B 1 70 ? 24.753 35.551 9.992 1.00 40.04 70 GLU B C 1
ATOM 3384 O O . GLU B 1 70 ? 25.147 34.407 9.773 1.00 39.52 70 GLU B O 1
ATOM 3390 N N . ALA B 1 71 ? 25.490 36.630 9.756 1.00 39.00 71 ALA B N 1
ATOM 3391 C CA . ALA B 1 71 ? 26.837 36.534 9.210 1.00 38.17 71 ALA B CA 1
ATOM 3392 C C . ALA B 1 71 ? 27.772 35.776 10.143 1.00 37.34 71 ALA B C 1
ATOM 3393 O O . ALA B 1 71 ? 28.703 35.112 9.693 1.00 38.73 71 ALA B O 1
ATOM 3395 N N . LEU B 1 72 ? 27.517 35.872 11.443 1.00 36.94 72 LEU B N 1
ATOM 3396 C CA . LEU B 1 72 ? 28.352 35.210 12.438 1.00 36.21 72 LEU B CA 1
ATOM 3397 C C . LEU B 1 72 ? 27.843 33.832 12.845 1.00 36.97 72 LEU B C 1
ATOM 3398 O O . LEU B 1 72 ? 28.479 33.139 13.639 1.00 36.19 72 LEU B O 1
ATOM 3403 N N . ALA B 1 73 ? 26.698 33.434 12.304 1.00 37.54 73 ALA B N 1
ATOM 3404 C CA . ALA B 1 73 ? 26.135 32.131 12.631 1.00 38.50 73 ALA B CA 1
ATOM 3405 C C . ALA B 1 73 ? 27.156 31.031 12.347 1.00 39.00 73 ALA B C 1
ATOM 3406 O O . ALA B 1 73 ? 27.776 31.009 11.282 1.00 39.50 73 ALA B O 1
ATOM 3408 N N . GLY B 1 74 ? 27.336 30.129 13.308 1.00 38.78 74 GLY B N 1
ATOM 3409 C CA . GLY B 1 74 ? 28.279 29.040 13.131 1.00 38.70 74 GLY B CA 1
ATOM 3410 C C . GLY B 1 74 ? 29.635 29.299 13.757 1.00 38.88 74 GLY B C 1
ATOM 3411 O O . GLY B 1 74 ? 30.420 28.371 13.961 1.00 39.00 74 GLY B O 1
ATOM 3412 N N . SER B 1 75 ? 29.915 30.563 14.063 1.00 38.58 75 SER B N 1
ATOM 3413 C CA . SER B 1 75 ? 31.187 30.938 14.669 1.00 37.67 75 SER B CA 1
ATOM 3414 C C . SER B 1 75 ? 31.034 31.122 16.173 1.00 37.68 75 SER B C 1
ATOM 3415 O O . SER B 1 75 ? 29.980 30.836 16.744 1.00 38.09 75 SER B O 1
ATOM 3418 N N . SER B 1 76 ? 32.096 31.603 16.807 1.00 36.34 76 SER B N 1
ATOM 3419 C CA . SER B 1 76 ? 32.093 31.835 18.242 1.00 36.31 76 SER B CA 1
ATOM 3420 C C . SER B 1 76 ? 32.173 33.329 18.537 1.00 34.91 76 SER B C 1
ATOM 3421 O O . SER B 1 76 ? 32.445 33.739 19.664 1.00 36.00 76 SER B O 1
ATOM 3424 N N . VAL B 1 77 ? 31.930 34.138 17.511 1.00 32.97 77 VAL B N 1
ATOM 3425 C CA . VAL B 1 77 ? 31.968 35.587 17.647 1.00 31.00 77 VAL B CA 1
ATOM 3426 C C . VAL B 1 77 ? 30.631 36.121 18.153 1.00 31.24 77 VAL B C 1
ATOM 3427 O O . VAL B 1 77 ? 29.587 35.875 17.548 1.00 31.06 77 VAL B O 1
ATOM 3431 N N . GLU B 1 78 ? 30.670 36.851 19.264 1.00 30.30 78 GLU B N 1
ATOM 3432 C CA . GLU B 1 78 ? 29.468 37.438 19.843 1.00 30.44 78 GLU B CA 1
ATOM 3433 C C . GLU B 1 78 ? 29.001 38.574 18.943 1.00 28.93 78 GLU B C 1
ATOM 3434 O O . GLU B 1 78 ? 29.817 39.306 18.383 1.00 29.35 78 GLU B O 1
ATOM 3440 N N . ALA B 1 79 ? 27.689 38.717 18.806 1.00 27.50 79 ALA B N 1
ATOM 3441 C CA . ALA B 1 79 ? 27.118 39.770 17.976 1.00 24.63 79 ALA B CA 1
ATOM 3442 C C . ALA B 1 79 ? 26.393 40.802 18.832 1.00 23.51 79 ALA B C 1
ATOM 3443 O O . ALA B 1 79 ? 25.679 40.452 19.771 1.00 23.77 79 ALA B O 1
ATOM 3445 N N . ALA B 1 80 ? 26.588 42.076 18.511 1.00 21.92 80 ALA B N 1
ATOM 3446 C CA . ALA B 1 80 ? 25.935 43.153 19.246 1.00 21.36 80 ALA B CA 1
ATOM 3447 C C . ALA B 1 80 ? 25.699 44.321 18.303 1.00 21.09 80 ALA B C 1
ATOM 3448 O O . ALA B 1 80 ? 26.271 44.372 17.213 1.00 21.45 80 ALA B O 1
ATOM 3450 N N . ALA B 1 81 ? 24.847 45.253 18.714 1.00 20.62 81 ALA B N 1
ATOM 3451 C CA . ALA B 1 81 ? 24.543 46.412 17.881 1.00 21.73 81 ALA B CA 1
ATOM 3452 C C . ALA B 1 81 ? 24.042 47.584 18.712 1.00 21.26 81 ALA B C 1
ATOM 3453 O O . ALA B 1 81 ? 23.617 47.410 19.854 1.00 21.20 81 ALA B O 1
ATOM 3455 N N . GLY B 1 82 ? 24.096 48.780 18.132 1.00 21.45 82 GLY B N 1
ATOM 3456 C CA . GLY B 1 82 ? 23.627 49.962 18.835 1.00 20.45 82 GLY B CA 1
ATOM 3457 C C . GLY B 1 82 ? 24.732 50.774 19.478 1.00 21.29 82 GLY B C 1
ATOM 3458 O O . GLY B 1 82 ? 25.833 50.270 19.708 1.00 20.60 82 GLY B O 1
ATOM 3459 N N . ALA B 1 83 ? 24.425 52.033 19.781 1.00 20.65 83 ALA B N 1
ATOM 3460 C CA . ALA B 1 83 ? 25.382 52.945 20.395 1.00 19.63 83 ALA B CA 1
ATOM 3461 C C . ALA B 1 83 ? 25.938 52.443 21.725 1.00 20.52 83 ALA B C 1
ATOM 3462 O O . ALA B 1 83 ? 27.153 52.487 21.954 1.00 18.67 83 ALA B O 1
ATOM 3464 N N . ASP B 1 84 ? 25.063 51.971 22.609 1.00 19.24 84 ASP B N 1
ATOM 3465 C CA . ASP B 1 84 ? 25.527 51.485 23.906 1.00 20.42 84 ASP B CA 1
ATOM 3466 C C . ASP B 1 84 ? 26.490 50.310 23.748 1.00 18.45 84 ASP B C 1
ATOM 3467 O O . ASP B 1 84 ? 27.468 50.193 24.486 1.00 16.55 84 ASP B O 1
ATOM 3472 N N . ALA B 1 85 ? 26.203 49.441 22.784 1.00 17.94 85 ALA B N 1
ATOM 3473 C CA . ALA B 1 85 ? 27.036 48.267 22.535 1.00 17.45 85 ALA B CA 1
ATOM 3474 C C . ALA B 1 85 ? 28.469 48.677 22.210 1.00 17.09 85 ALA B C 1
ATOM 3475 O O . ALA B 1 85 ? 29.422 47.980 22.574 1.00 16.65 85 ALA B O 1
ATOM 3477 N N . LEU B 1 86 ? 28.617 49.804 21.520 1.00 14.32 86 LEU B N 1
ATOM 3478 C CA . LEU B 1 86 ? 29.939 50.308 21.160 1.00 15.43 86 LEU B CA 1
ATOM 3479 C C . LEU B 1 86 ? 30.706 50.657 22.425 1.00 14.43 86 LEU B C 1
ATOM 3480 O O . LEU B 1 86 ? 31.886 50.330 22.562 1.00 15.71 86 LEU B O 1
ATOM 3485 N N . VAL B 1 87 ? 30.035 51.330 23.349 1.00 14.33 87 VAL B N 1
ATOM 3486 C CA . VAL B 1 87 ? 30.674 51.705 24.597 1.00 14.61 87 VAL B CA 1
ATOM 3487 C C . VAL B 1 87 ? 31.066 50.453 25.369 1.00 15.35 87 VAL B C 1
ATOM 3488 O O . VAL B 1 87 ? 32.171 50.363 25.898 1.00 16.53 87 VAL B O 1
ATOM 3492 N N . GLU B 1 88 ? 30.166 49.477 25.423 1.00 15.42 88 GLU B N 1
ATOM 3493 C CA . GLU B 1 88 ? 30.454 48.240 26.137 1.00 17.18 88 GLU B CA 1
ATOM 3494 C C . GLU B 1 88 ? 31.651 47.526 25.525 1.00 15.61 88 GLU B C 1
ATOM 3495 O O . GLU B 1 88 ? 32.516 47.028 26.243 1.00 16.17 88 GLU B O 1
ATOM 3501 N N . ALA B 1 89 ? 31.710 47.480 24.197 1.00 15.90 89 ALA B N 1
ATOM 3502 C CA . ALA B 1 89 ? 32.837 46.837 23.530 1.00 15.23 89 ALA B CA 1
ATOM 3503 C C . ALA B 1 89 ? 34.138 47.519 23.952 1.00 15.36 89 ALA B C 1
ATOM 3504 O O . ALA B 1 89 ? 35.143 46.858 24.217 1.00 15.55 89 ALA B O 1
ATOM 3506 N N . ALA B 1 90 ? 34.104 48.847 24.023 1.00 14.44 90 ALA B N 1
ATOM 3507 C CA . ALA B 1 90 ? 35.271 49.636 24.400 1.00 13.61 90 ALA B CA 1
ATOM 3508 C C . ALA B 1 90 ? 35.683 49.400 25.849 1.00 13.32 90 ALA B C 1
ATOM 3509 O O . ALA B 1 90 ? 36.798 49.737 26.251 1.00 11.52 90 ALA B O 1
ATOM 3511 N N . MET B 1 91 ? 34.780 48.819 26.629 1.00 15.11 91 MET B N 1
ATOM 3512 C CA . MET B 1 91 ? 35.045 48.552 28.035 1.00 15.76 91 MET B CA 1
ATOM 3513 C C . MET B 1 91 ? 35.359 47.084 28.300 1.00 17.24 91 MET B C 1
ATOM 3514 O O . MET B 1 91 ? 35.473 46.676 29.451 1.00 15.94 91 MET B O 1
ATOM 3519 N N . MET B 1 92 ? 35.505 46.290 27.241 1.00 17.56 92 MET B N 1
ATOM 3520 C CA . MET B 1 92 ? 35.792 44.872 27.415 1.00 17.24 92 MET B CA 1
ATOM 3521 C C . MET B 1 92 ? 37.185 44.576 27.976 1.00 18.34 92 MET B C 1
ATOM 3522 O O . MET B 1 92 ? 37.492 43.432 28.308 1.00 20.14 92 MET B O 1
ATOM 3527 N N . GLY B 1 93 ? 38.029 45.600 28.078 1.00 17.03 93 GLY B N 1
ATOM 3528 C CA . GLY B 1 93 ? 39.347 45.408 28.663 1.00 17.41 93 GLY B CA 1
ATOM 3529 C C . GLY B 1 93 ? 40.591 45.263 27.801 1.00 15.63 93 GLY B C 1
ATOM 3530 O O . GLY B 1 93 ? 41.651 44.910 28.320 1.00 15.91 93 GLY B O 1
ATOM 3531 N N . ALA B 1 94 ? 40.491 45.540 26.507 1.00 14.08 94 ALA B N 1
ATOM 3532 C CA . ALA B 1 94 ? 41.650 45.420 25.624 1.00 13.10 94 ALA B CA 1
ATOM 3533 C C . ALA B 1 94 ? 42.817 46.269 26.116 1.00 12.90 94 ALA B C 1
ATOM 3534 O O . ALA B 1 94 ? 42.629 47.418 26.515 1.00 10.68 94 ALA B O 1
ATOM 3536 N N . ASP B 1 95 ? 44.024 45.711 26.086 1.00 13.31 95 ASP B N 1
ATOM 3537 C CA . ASP B 1 95 ? 45.186 46.471 26.528 1.00 13.44 95 ASP B CA 1
ATOM 3538 C C . ASP B 1 95 ? 45.481 47.565 25.509 1.00 13.79 95 ASP B C 1
ATOM 3539 O O . ASP B 1 95 ? 45.999 48.626 25.853 1.00 11.89 95 ASP B O 1
ATOM 3544 N N . TRP B 1 96 ? 45.139 47.305 24.252 1.00 10.79 96 TRP B N 1
ATOM 3545 C CA . TRP B 1 96 ? 45.380 48.270 23.191 1.00 11.51 96 TRP B CA 1
ATOM 3546 C C . TRP B 1 96 ? 44.086 48.487 22.427 1.00 11.75 96 TRP B C 1
ATOM 3547 O O . TRP B 1 96 ? 43.480 47.534 21.938 1.00 10.84 96 TRP B O 1
ATOM 3558 N N . THR B 1 97 ? 43.670 49.745 22.326 1.00 10.35 97 THR B N 1
ATOM 3559 C CA . THR B 1 97 ? 42.434 50.090 21.637 1.00 10.86 97 THR B CA 1
ATOM 3560 C C . THR B 1 97 ? 42.639 51.115 20.541 1.00 12.62 97 THR B C 1
ATOM 3561 O O . THR B 1 97 ? 43.164 52.199 20.785 1.00 12.59 97 THR B O 1
ATOM 3565 N N . MET B 1 98 ? 42.222 50.768 19.330 1.00 11.75 98 MET B N 1
ATOM 3566 C CA . MET B 1 98 ? 42.307 51.692 18.213 1.00 11.97 98 MET B CA 1
ATOM 3567 C C . MET B 1 98 ? 40.952 52.391 18.194 1.00 12.80 98 MET B C 1
ATOM 3568 O O . MET B 1 98 ? 39.927 51.760 17.939 1.00 12.76 98 MET B O 1
ATOM 3573 N N . ALA B 1 99 ? 40.946 53.686 18.497 1.00 13.32 99 ALA B N 1
ATOM 3574 C CA . ALA B 1 99 ? 39.713 54.465 18.515 1.00 11.55 99 ALA B CA 1
ATOM 3575 C C . ALA B 1 99 ? 39.585 55.129 17.157 1.00 14.11 99 ALA B C 1
ATOM 3576 O O . ALA B 1 99 ? 40.100 56.227 16.943 1.00 13.16 99 ALA B O 1
ATOM 3578 N N . ALA B 1 100 ? 38.887 54.463 16.243 1.00 13.28 100 ALA B N 1
ATOM 3579 C CA . ALA B 1 100 ? 38.743 54.982 14.895 1.00 13.69 100 ALA B CA 1
ATOM 3580 C C . ALA B 1 100 ? 37.314 55.263 14.442 1.00 14.36 100 ALA B C 1
ATOM 3581 O O . ALA B 1 100 ? 37.061 55.398 13.248 1.00 15.82 100 ALA B O 1
ATOM 3583 N N . ILE B 1 101 ? 36.381 55.337 15.384 1.00 14.50 101 ILE B N 1
ATOM 3584 C CA . ILE B 1 101 ? 34.996 55.655 15.046 1.00 16.20 101 ILE B CA 1
ATOM 3585 C C . ILE B 1 101 ? 34.996 57.167 14.816 1.00 17.67 101 ILE B C 1
ATOM 3586 O O . ILE B 1 101 ? 35.394 57.917 15.699 1.00 18.46 101 ILE B O 1
ATOM 3591 N N . ILE B 1 102 ? 34.559 57.619 13.644 1.00 18.19 102 ILE B N 1
ATOM 3592 C CA . ILE B 1 102 ? 34.564 59.056 13.361 1.00 19.67 102 ILE B CA 1
ATOM 3593 C C . ILE B 1 102 ? 33.314 59.794 13.836 1.00 18.92 102 ILE B C 1
ATOM 3594 O O . ILE B 1 102 ? 32.277 59.181 14.092 1.00 18.31 102 ILE B O 1
ATOM 3599 N N . GLY B 1 103 ? 33.436 61.113 13.966 1.00 18.83 103 GLY B N 1
ATOM 3600 C CA . GLY B 1 103 ? 32.319 61.941 14.385 1.00 18.78 103 GLY B CA 1
ATOM 3601 C C . GLY B 1 103 ? 32.053 61.938 15.877 1.00 19.20 103 GLY B C 1
ATOM 3602 O O . GLY B 1 103 ? 32.735 61.252 16.638 1.00 17.57 103 GLY B O 1
ATOM 3603 N N . CYS B 1 104 ? 31.065 62.719 16.299 1.00 17.58 104 CYS B N 1
ATOM 3604 C CA . CYS B 1 104 ? 30.714 62.784 17.705 1.00 18.40 104 CYS B CA 1
ATOM 3605 C C . CYS B 1 104 ? 30.203 61.425 18.151 1.00 16.97 104 CYS B C 1
ATOM 3606 O O . CYS B 1 104 ? 30.169 61.133 19.340 1.00 17.48 104 CYS B O 1
ATOM 3609 N N . ALA B 1 105 ? 29.816 60.594 17.188 1.00 16.60 105 ALA B N 1
ATOM 3610 C CA . ALA B 1 105 ? 29.304 59.261 17.491 1.00 17.35 105 ALA B CA 1
ATOM 3611 C C . ALA B 1 105 ? 30.381 58.355 18.081 1.00 17.38 105 ALA B C 1
ATOM 3612 O O . ALA B 1 105 ? 30.086 57.276 18.589 1.00 16.88 105 ALA B O 1
ATOM 3614 N N . GLY B 1 106 ? 31.630 58.797 18.016 1.00 16.79 106 GLY B N 1
ATOM 3615 C CA . GLY B 1 106 ? 32.710 57.992 18.551 1.00 16.24 106 GLY B CA 1
ATOM 3616 C C . GLY B 1 106 ? 33.208 58.479 19.897 1.00 15.37 106 GLY B C 1
ATOM 3617 O O . GLY B 1 106 ? 34.014 57.805 20.538 1.00 12.82 106 GLY B O 1
ATOM 3618 N N . LEU B 1 107 ? 32.723 59.639 20.336 1.00 15.29 107 LEU B N 1
ATOM 3619 C CA . LEU B 1 107 ? 33.153 60.216 21.611 1.00 15.12 107 LEU B CA 1
ATOM 3620 C C . LEU B 1 107 ? 32.947 59.319 22.835 1.00 14.25 107 LEU B C 1
ATOM 3621 O O . LEU B 1 107 ? 33.873 59.112 23.627 1.00 14.31 107 LEU B O 1
ATOM 3626 N N . LYS B 1 108 ? 31.735 58.798 22.993 1.00 14.38 108 LYS B N 1
ATOM 3627 C CA . LYS B 1 108 ? 31.399 57.945 24.130 1.00 15.80 108 LYS B CA 1
ATOM 3628 C C . LYS B 1 108 ? 32.286 56.716 24.285 1.00 14.32 108 LYS B C 1
ATOM 3629 O O . LYS B 1 108 ? 32.785 56.441 25.375 1.00 13.69 108 LYS B O 1
ATOM 3635 N N . ALA B 1 109 ? 32.476 55.971 23.201 1.00 13.07 109 ALA B N 1
ATOM 3636 C CA . ALA B 1 109 ? 33.303 54.770 23.249 1.00 12.52 109 ALA B CA 1
ATOM 3637 C C . ALA B 1 109 ? 34.764 55.139 23.469 1.00 11.53 109 ALA B C 1
ATOM 3638 O O . ALA B 1 109 ? 35.485 54.454 24.197 1.00 11.48 109 ALA B O 1
ATOM 3640 N N . THR B 1 110 ? 35.197 56.221 22.831 1.00 12.17 110 THR B N 1
ATOM 3641 C CA . THR B 1 110 ? 36.578 56.675 22.957 1.00 10.87 110 THR B CA 1
ATOM 3642 C C . THR B 1 110 ? 36.873 57.035 24.409 1.00 11.49 110 THR B C 1
ATOM 3643 O O . THR B 1 110 ? 37.880 56.608 24.972 1.00 11.28 110 THR B O 1
ATOM 3647 N N . LEU B 1 111 ? 35.986 57.810 25.022 1.00 12.22 111 LEU B N 1
ATOM 3648 C CA . LEU B 1 111 ? 36.182 58.195 26.412 1.00 11.86 111 LEU B CA 1
ATOM 3649 C C . LEU B 1 111 ? 36.164 56.960 27.304 1.00 12.66 111 LEU B C 1
ATOM 3650 O O . LEU B 1 111 ? 36.972 56.841 28.225 1.00 12.78 111 LEU B O 1
ATOM 3655 N N . ALA B 1 112 ? 35.235 56.046 27.035 1.00 11.87 112 ALA B N 1
ATOM 3656 C CA . ALA B 1 112 ? 35.139 54.822 27.822 1.00 13.23 112 ALA B CA 1
ATOM 3657 C C . ALA B 1 112 ? 36.462 54.058 27.789 1.00 13.52 112 ALA B C 1
ATOM 3658 O O . ALA B 1 112 ? 36.961 53.627 28.829 1.00 14.23 112 ALA B O 1
ATOM 3660 N N . ALA B 1 113 ? 37.026 53.890 26.595 1.00 12.32 113 ALA B N 1
ATOM 3661 C CA . ALA B 1 113 ? 38.300 53.191 26.436 1.00 12.42 113 ALA B CA 1
ATOM 3662 C C . ALA B 1 113 ? 39.407 53.919 27.208 1.00 12.45 113 ALA B C 1
ATOM 3663 O O . ALA B 1 113 ? 40.213 53.297 27.903 1.00 11.72 113 ALA B O 1
ATOM 3665 N N . ILE B 1 114 ? 39.450 55.241 27.078 1.00 9.65 114 ILE B N 1
ATOM 3666 C CA . ILE B 1 114 ? 40.457 56.019 27.783 1.00 9.98 114 ILE B CA 1
ATOM 3667 C C . ILE B 1 114 ? 40.348 55.813 29.295 1.00 11.02 114 ILE B C 1
ATOM 3668 O O . ILE B 1 114 ? 41.355 55.648 29.977 1.00 9.76 114 ILE B O 1
ATOM 3673 N N . ARG B 1 115 ? 39.121 55.802 29.810 1.00 11.58 115 ARG B N 1
ATOM 3674 C CA . ARG B 1 115 ? 38.897 55.622 31.241 1.00 12.82 115 ARG B CA 1
ATOM 3675 C C . ARG B 1 115 ? 39.368 54.271 31.784 1.00 14.69 115 ARG B C 1
ATOM 3676 O O . ARG B 1 115 ? 39.583 54.129 32.990 1.00 13.57 115 ARG B O 1
ATOM 3684 N N . LYS B 1 116 ? 39.547 53.288 30.901 1.00 15.49 116 LYS B N 1
ATOM 3685 C CA . LYS B 1 116 ? 40.020 51.969 31.325 1.00 15.04 116 LYS B CA 1
ATOM 3686 C C . LYS B 1 116 ? 41.497 52.034 31.669 1.00 14.60 116 LYS B C 1
ATOM 3687 O O . LYS B 1 116 ? 42.070 51.078 32.188 1.00 15.54 116 LYS B O 1
ATOM 3693 N N . GLY B 1 117 ? 42.115 53.165 31.348 1.00 13.19 117 GLY B N 1
ATOM 3694 C CA . GLY B 1 117 ? 43.513 53.372 31.679 1.00 13.47 117 GLY B CA 1
ATOM 3695 C C . GLY B 1 117 ? 44.619 52.604 30.985 1.00 13.17 117 GLY B C 1
ATOM 3696 O O . GLY B 1 117 ? 45.764 52.679 31.423 1.00 12.79 117 GLY B O 1
ATOM 3697 N N . LYS B 1 118 ? 44.316 51.873 29.918 1.00 12.50 118 LYS B N 1
ATOM 3698 C CA . LYS B 1 118 ? 45.368 51.138 29.225 1.00 13.05 118 LYS B CA 1
ATOM 3699 C C . LYS B 1 118 ? 45.925 51.968 28.075 1.00 13.24 118 LYS B C 1
ATOM 3700 O O . LYS B 1 118 ? 46.207 53.156 28.248 1.00 14.75 118 LYS B O 1
ATOM 3706 N N . THR B 1 119 ? 46.091 51.359 26.905 1.00 11.42 119 THR B N 1
ATOM 3707 C CA . THR B 1 119 ? 46.626 52.095 25.763 1.00 11.03 119 THR B CA 1
ATOM 3708 C C . THR B 1 119 ? 45.552 52.370 24.721 1.00 11.38 119 THR B C 1
ATOM 3709 O O . THR B 1 119 ? 44.809 51.473 24.316 1.00 12.20 119 THR B O 1
ATOM 3713 N N . VAL B 1 120 ? 45.467 53.628 24.303 1.00 10.73 120 VAL B N 1
ATOM 3714 C CA . VAL B 1 120 ? 44.490 54.038 23.307 1.00 9.67 120 VAL B CA 1
ATOM 3715 C C . VAL B 1 120 ? 45.164 54.751 22.145 1.00 10.22 120 VAL B C 1
ATOM 3716 O O . VAL B 1 120 ? 45.793 55.797 22.328 1.00 11.79 120 VAL B O 1
ATOM 3720 N N . ALA B 1 121 ? 45.059 54.167 20.957 1.00 9.45 121 ALA B N 1
ATOM 3721 C CA . ALA B 1 121 ? 45.614 54.785 19.752 1.00 10.50 121 ALA B CA 1
ATOM 3722 C C . ALA B 1 121 ? 44.437 55.628 19.258 1.00 12.19 121 ALA B C 1
ATOM 3723 O O . ALA B 1 121 ? 43.396 55.092 18.870 1.00 13.33 121 ALA B O 1
ATOM 3725 N N . LEU B 1 122 ? 44.600 56.947 19.287 1.00 14.02 122 LEU B N 1
ATOM 3726 C CA . LEU B 1 122 ? 43.522 57.860 18.918 1.00 12.94 122 LEU B CA 1
ATOM 3727 C C . LEU B 1 122 ? 43.509 58.385 17.491 1.00 13.59 122 LEU B C 1
ATOM 3728 O O . LEU B 1 122 ? 44.429 59.077 17.063 1.00 12.10 122 LEU B O 1
ATOM 3733 N N . ALA B 1 123 ? 42.439 58.054 16.771 1.00 14.90 123 ALA B N 1
ATOM 3734 C CA . ALA B 1 123 ? 42.249 58.493 15.395 1.00 15.92 123 ALA B CA 1
ATOM 3735 C C . ALA B 1 123 ? 41.048 59.448 15.326 1.00 16.96 123 ALA B C 1
ATOM 3736 O O . ALA B 1 123 ? 41.038 60.385 14.527 1.00 20.32 123 ALA B O 1
ATOM 3738 N N . ASN B 1 124 ? 40.042 59.209 16.163 1.00 18.34 124 ASN B N 1
ATOM 3739 C CA . ASN B 1 124 ? 38.849 60.062 16.208 1.00 18.26 124 ASN B CA 1
ATOM 3740 C C . ASN B 1 124 ? 39.264 61.509 16.483 1.00 19.23 124 ASN B C 1
ATOM 3741 O O . ASN B 1 124 ? 39.928 61.791 17.478 1.00 18.36 124 ASN B O 1
ATOM 3746 N N . LYS B 1 125 ? 38.859 62.423 15.605 1.00 19.56 125 LYS B N 1
ATOM 3747 C CA . LYS B 1 125 ? 39.225 63.833 15.738 1.00 19.23 125 LYS B CA 1
ATOM 3748 C C . LYS B 1 125 ? 38.380 64.662 16.711 1.00 19.82 125 LYS B C 1
ATOM 3749 O O . LYS B 1 125 ? 38.899 65.559 17.376 1.00 18.03 125 LYS B O 1
ATOM 3755 N N . GLU B 1 126 ? 37.084 64.378 16.789 1.00 17.59 126 GLU B N 1
ATOM 3756 C CA . GLU B 1 126 ? 36.210 65.131 17.685 1.00 18.86 126 GLU B CA 1
ATOM 3757 C C . GLU B 1 126 ? 36.680 65.042 19.135 1.00 17.61 126 GLU B C 1
ATOM 3758 O O . GLU B 1 126 ? 36.501 65.981 19.917 1.00 17.25 126 GLU B O 1
ATOM 3764 N N . SER B 1 127 ? 37.286 63.913 19.486 1.00 15.54 127 SER B N 1
ATOM 3765 C CA . SER B 1 127 ? 37.774 63.705 20.840 1.00 16.20 127 SER B CA 1
ATOM 3766 C C . SER B 1 127 ? 38.639 64.858 21.338 1.00 16.64 127 SER B C 1
ATOM 3767 O O . SER B 1 127 ? 38.478 65.307 22.473 1.00 19.08 127 SER B O 1
ATOM 3770 N N . LEU B 1 128 ? 39.549 65.347 20.501 1.00 15.13 128 LEU B N 1
ATOM 3771 C CA . LEU B 1 128 ? 40.420 66.440 20.923 1.00 16.34 128 LEU B CA 1
ATOM 3772 C C . LEU B 1 128 ? 40.002 67.800 20.377 1.00 17.52 128 LEU B C 1
ATOM 3773 O O . LEU B 1 128 ? 40.287 68.835 20.975 1.00 18.99 128 LEU B O 1
ATOM 3778 N N . VAL B 1 129 ? 39.322 67.802 19.240 1.00 17.72 129 VAL B N 1
ATOM 3779 C CA . VAL B 1 129 ? 38.871 69.056 18.659 1.00 19.56 129 VAL B CA 1
ATOM 3780 C C . VAL B 1 129 ? 37.711 69.622 19.467 1.00 19.03 129 VAL B C 1
ATOM 3781 O O . VAL B 1 129 ? 37.717 70.790 19.852 1.00 21.92 129 VAL B O 1
ATOM 3785 N N . SER B 1 130 ? 36.722 68.781 19.737 1.00 18.02 130 SER B N 1
ATOM 3786 C CA . SER B 1 130 ? 35.540 69.225 20.461 1.00 17.52 130 SER B CA 1
ATOM 3787 C C . SER B 1 130 ? 35.565 68.971 21.965 1.00 17.40 130 SER B C 1
ATOM 3788 O O . SER B 1 130 ? 35.023 69.764 22.735 1.00 16.90 130 SER B O 1
ATOM 3791 N N . ALA B 1 131 ? 36.191 67.877 22.386 1.00 14.65 131 ALA B N 1
ATOM 3792 C CA . ALA B 1 131 ? 36.249 67.544 23.806 1.00 15.18 131 ALA B CA 1
ATOM 3793 C C . ALA B 1 131 ? 37.676 67.352 24.324 1.00 14.84 131 ALA B C 1
ATOM 3794 O O . ALA B 1 131 ? 37.906 66.557 25.238 1.00 15.86 131 ALA B O 1
ATOM 3796 N N . GLY B 1 132 ? 38.622 68.087 23.746 1.00 15.24 132 GLY B N 1
ATOM 3797 C CA . GLY B 1 132 ? 40.015 67.972 24.153 1.00 16.00 132 GLY B CA 1
ATOM 3798 C C . GLY B 1 132 ? 40.296 68.060 25.645 1.00 16.06 132 GLY B C 1
ATOM 3799 O O . GLY B 1 132 ? 41.004 67.213 26.201 1.00 15.23 132 GLY B O 1
ATOM 3800 N N . GLY B 1 133 ? 39.753 69.087 26.295 1.00 16.04 133 GLY B N 1
ATOM 3801 C CA . GLY B 1 133 ? 39.964 69.261 27.723 1.00 17.24 133 GLY B CA 1
ATOM 3802 C C . GLY B 1 133 ? 39.519 68.066 28.543 1.00 17.06 133 GLY B C 1
ATOM 3803 O O . GLY B 1 133 ? 40.262 67.573 29.391 1.00 16.15 133 GLY B O 1
ATOM 3804 N N . LEU B 1 134 ? 38.303 67.598 28.286 1.00 15.39 134 LEU B N 1
ATOM 3805 C CA . LEU B 1 134 ? 37.745 66.453 28.991 1.00 16.18 134 LEU B CA 1
ATOM 3806 C C . LEU B 1 134 ? 38.539 65.176 28.748 1.00 16.99 134 LEU B C 1
ATOM 3807 O O . LEU B 1 134 ? 38.803 64.414 29.677 1.00 15.36 134 LEU B O 1
ATOM 3812 N N . MET B 1 135 ? 38.911 64.943 27.493 1.00 14.88 135 MET B N 1
ATOM 3813 C CA . MET B 1 135 ? 39.667 63.751 27.133 1.00 14.98 135 MET B CA 1
ATOM 3814 C C . MET B 1 135 ? 41.036 63.730 27.802 1.00 12.55 135 MET B C 1
ATOM 3815 O O . MET B 1 135 ? 41.433 62.722 28.378 1.00 13.26 135 MET B O 1
ATOM 3820 N N . ILE B 1 136 ? 41.760 64.841 27.726 1.00 12.89 136 ILE B N 1
ATOM 3821 C CA . ILE B 1 136 ? 43.076 64.903 28.345 1.00 13.54 136 ILE B CA 1
ATOM 3822 C C . ILE B 1 136 ? 42.940 64.763 29.861 1.00 13.86 136 ILE B C 1
ATOM 3823 O O . ILE B 1 136 ? 43.806 64.188 30.515 1.00 13.81 136 ILE B O 1
ATOM 3828 N N . ASP B 1 137 ? 41.853 65.287 30.421 1.00 14.09 137 ASP B N 1
ATOM 3829 C CA . ASP B 1 137 ? 41.629 65.164 31.859 1.00 13.54 137 ASP B CA 1
ATOM 3830 C C . ASP B 1 137 ? 41.418 63.687 32.209 1.00 12.97 137 ASP B C 1
ATOM 3831 O O . ASP B 1 137 ? 41.913 63.201 33.228 1.00 12.65 137 ASP B O 1
ATOM 3836 N N . ALA B 1 138 ? 40.674 62.978 31.365 1.00 12.44 138 ALA B N 1
ATOM 3837 C CA . ALA B 1 138 ? 40.415 61.559 31.596 1.00 12.82 138 ALA B CA 1
ATOM 3838 C C . ALA B 1 138 ? 41.727 60.782 31.554 1.00 12.56 138 ALA B C 1
ATOM 3839 O O . ALA B 1 138 ? 41.951 59.884 32.361 1.00 13.90 138 ALA B O 1
ATOM 3841 N N . VAL B 1 139 ? 42.590 61.137 30.610 1.00 12.38 139 VAL B N 1
ATOM 3842 C CA . VAL B 1 139 ? 43.884 60.480 30.462 1.00 11.93 139 VAL B CA 1
ATOM 3843 C C . VAL B 1 139 ? 44.714 60.646 31.735 1.00 12.79 139 VAL B C 1
ATOM 3844 O O . VAL B 1 139 ? 45.272 59.679 32.258 1.00 12.67 139 VAL B O 1
ATOM 3848 N N . ARG B 1 140 ? 44.788 61.875 32.235 1.00 13.33 140 ARG B N 1
ATOM 3849 C CA . ARG B 1 140 ? 45.547 62.163 33.448 1.00 14.85 140 ARG B CA 1
ATOM 3850 C C . ARG B 1 140 ? 44.967 61.417 34.643 1.00 14.36 140 ARG B C 1
ATOM 3851 O O . ARG B 1 140 ? 45.705 60.907 35.479 1.00 12.50 140 ARG B O 1
ATOM 3859 N N . GLU B 1 141 ? 43.643 61.334 34.711 1.00 14.99 141 GLU B N 1
ATOM 3860 C CA . GLU B 1 141 ? 43.008 60.649 35.825 1.00 16.27 141 GLU B CA 1
ATOM 3861 C C . GLU B 1 141 ? 43.223 59.141 35.834 1.00 15.36 141 GLU B C 1
ATOM 3862 O O . GLU B 1 141 ? 43.405 58.545 36.896 1.00 15.57 141 GLU B O 1
ATOM 3868 N N . HIS B 1 142 ? 43.207 58.516 34.662 1.00 13.91 142 HIS B N 1
ATOM 3869 C CA . HIS B 1 142 ? 43.368 57.067 34.618 1.00 15.33 142 HIS B CA 1
ATOM 3870 C C . HIS B 1 142 ? 44.727 56.542 34.178 1.00 15.30 142 HIS B C 1
ATOM 3871 O O . HIS B 1 142 ? 44.883 55.345 33.958 1.00 14.94 142 HIS B O 1
ATOM 3878 N N . GLY B 1 143 ? 45.710 57.430 34.077 1.00 15.48 143 GLY B N 1
ATOM 3879 C CA . GLY B 1 143 ? 47.048 57.016 33.685 1.00 16.24 143 GLY B CA 1
ATOM 3880 C C . GLY B 1 143 ? 47.066 56.328 32.335 1.00 16.18 143 GLY B C 1
ATOM 3881 O O . GLY B 1 143 ? 47.870 55.428 32.085 1.00 14.29 143 GLY B O 1
ATOM 3882 N N . THR B 1 144 ? 46.173 56.770 31.459 1.00 14.20 144 THR B N 1
ATOM 3883 C CA . THR B 1 144 ? 46.049 56.208 30.126 1.00 13.38 144 THR B CA 1
ATOM 3884 C C . THR B 1 144 ? 47.234 56.563 29.235 1.00 13.41 144 THR B C 1
ATOM 3885 O O . THR B 1 144 ? 47.789 57.660 29.319 1.00 10.35 144 THR B O 1
ATOM 3889 N N . THR B 1 145 ? 47.623 55.624 28.380 1.00 13.28 145 THR B N 1
ATOM 3890 C CA . THR B 1 145 ? 48.692 55.878 27.434 1.00 13.01 145 THR B CA 1
ATOM 3891 C C . THR B 1 145 ? 47.969 56.280 26.155 1.00 14.18 145 THR B C 1
ATOM 3892 O O . THR B 1 145 ? 47.355 55.440 25.495 1.00 12.45 145 THR B O 1
ATOM 3896 N N . LEU B 1 146 ? 48.025 57.566 25.818 1.00 12.77 146 LEU B N 1
ATOM 3897 C CA . LEU B 1 146 ? 47.351 58.064 24.620 1.00 12.66 146 LEU B CA 1
ATOM 3898 C C . LEU B 1 146 ? 48.338 58.252 23.466 1.00 11.35 146 LEU B C 1
ATOM 3899 O O . LEU B 1 146 ? 49.292 59.025 23.575 1.00 12.06 146 LEU B O 1
ATOM 3904 N N . LEU B 1 147 ? 48.106 57.546 22.363 1.00 9.60 147 LEU B N 1
ATOM 3905 C CA . LEU B 1 147 ? 48.989 57.635 21.209 1.00 9.67 147 LEU B CA 1
ATOM 3906 C C . LEU B 1 147 ? 48.220 58.137 19.991 1.00 10.36 147 LEU B C 1
ATOM 3907 O O . LEU B 1 147 ? 47.300 57.476 19.515 1.00 12.18 147 LEU B O 1
ATOM 3912 N N . PRO B 1 148 ? 48.588 59.323 19.475 1.00 9.88 148 PRO B N 1
ATOM 3913 C CA . PRO B 1 148 ? 47.920 59.911 18.306 1.00 9.30 148 PRO B CA 1
ATOM 3914 C C . PRO B 1 148 ? 48.238 59.135 17.031 1.00 11.13 148 PRO B C 1
ATOM 3915 O O . PRO B 1 148 ? 49.398 58.830 16.754 1.00 10.00 148 PRO B O 1
ATOM 3919 N N . VAL B 1 149 ? 47.199 58.847 16.254 1.00 11.88 149 VAL B N 1
ATOM 3920 C CA . VAL B 1 149 ? 47.333 58.070 15.026 1.00 12.94 149 VAL B CA 1
ATOM 3921 C C . VAL B 1 149 ? 47.561 58.852 13.733 1.00 13.05 149 VAL B C 1
ATOM 3922 O O . VAL B 1 149 ? 48.312 58.409 12.862 1.00 12.47 149 VAL B O 1
ATOM 3926 N N . ASP B 1 150 ? 46.918 60.006 13.597 1.00 13.34 150 ASP B N 1
ATOM 3927 C CA . ASP B 1 150 ? 47.058 60.789 12.376 1.00 12.68 150 ASP B CA 1
ATOM 3928 C C . ASP B 1 150 ? 48.502 61.201 12.071 1.00 11.70 150 ASP B C 1
ATOM 3929 O O . ASP B 1 150 ? 49.304 61.426 12.974 1.00 10.31 150 ASP B O 1
ATOM 3934 N N . SER B 1 151 ? 48.811 61.297 10.780 1.00 9.72 151 SER B N 1
ATOM 3935 C CA . SER B 1 151 ? 50.156 61.609 10.295 1.00 10.17 151 SER B CA 1
ATOM 3936 C C . SER B 1 151 ? 50.966 62.695 10.971 1.00 10.09 151 SER B C 1
ATOM 3937 O O . SER B 1 151 ? 52.100 62.453 11.372 1.00 10.35 151 SER B O 1
ATOM 3940 N N . GLU B 1 152 ? 50.411 63.894 11.076 1.00 8.10 152 GLU B N 1
ATOM 3941 C CA . GLU B 1 152 ? 51.138 64.989 11.696 1.00 9.50 152 GLU B CA 1
ATOM 3942 C C . GLU B 1 152 ? 51.349 64.782 13.191 1.00 9.97 152 GLU B C 1
ATOM 3943 O O . GLU B 1 152 ? 52.443 65.001 13.716 1.00 11.60 152 GLU B O 1
ATOM 3949 N N . HIS B 1 153 ? 50.296 64.365 13.881 1.00 10.62 153 HIS B N 1
ATOM 3950 C CA . HIS B 1 153 ? 50.388 64.160 15.316 1.00 9.84 153 HIS B CA 1
ATOM 3951 C C . HIS B 1 153 ? 51.331 63.037 15.678 1.00 9.32 153 HIS B C 1
ATOM 3952 O O . HIS B 1 153 ? 52.078 63.150 16.649 1.00 6.36 153 HIS B O 1
ATOM 3959 N N . ASN B 1 154 ? 51.296 61.948 14.912 1.00 7.78 154 ASN B N 1
ATOM 3960 C CA . ASN B 1 154 ? 52.173 60.819 15.201 1.00 8.84 154 ASN B CA 1
ATOM 3961 C C . ASN B 1 154 ? 53.619 61.225 14.931 1.00 7.08 154 ASN B C 1
ATOM 3962 O O . ASN B 1 154 ? 54.531 60.836 15.665 1.00 7.83 154 ASN B O 1
ATOM 3967 N N . ALA B 1 155 ? 53.816 62.026 13.888 1.00 7.59 155 ALA B N 1
ATOM 3968 C CA . ALA B 1 155 ? 55.146 62.510 13.531 1.00 9.53 155 ALA B CA 1
ATOM 3969 C C . ALA B 1 155 ? 55.672 63.381 14.668 1.00 9.77 155 ALA B C 1
ATOM 3970 O O . ALA B 1 155 ? 56.836 63.278 15.060 1.00 8.12 155 ALA B O 1
ATOM 3972 N N . ILE B 1 156 ? 54.811 64.251 15.187 1.00 9.88 156 ILE B N 1
ATOM 3973 C CA . ILE B 1 156 ? 55.210 65.119 16.291 1.00 10.17 156 ILE B CA 1
ATOM 3974 C C . ILE B 1 156 ? 55.549 64.257 17.499 1.00 10.10 156 ILE B C 1
ATOM 3975 O O . ILE B 1 156 ? 56.584 64.439 18.141 1.00 11.09 156 ILE B O 1
ATOM 3980 N N . PHE B 1 157 ? 54.678 63.300 17.791 1.00 10.42 157 PHE B N 1
ATOM 3981 C CA . PHE B 1 157 ? 54.890 62.408 18.915 1.00 10.78 157 PHE B CA 1
ATOM 3982 C C . PHE B 1 157 ? 56.252 61.689 18.854 1.00 10.92 157 PHE B C 1
ATOM 3983 O O . PHE B 1 157 ? 56.944 61.566 19.874 1.00 9.50 157 PHE B O 1
ATOM 3991 N N . GLN B 1 158 ? 56.640 61.223 17.668 1.00 8.97 158 GLN B N 1
ATOM 3992 C CA . GLN B 1 158 ? 57.914 60.518 17.504 1.00 10.07 158 GLN B CA 1
ATOM 3993 C C . GLN B 1 158 ? 59.137 61.427 17.651 1.00 9.91 158 GLN B C 1
ATOM 3994 O O . GLN B 1 158 ? 60.248 60.947 17.827 1.00 9.02 158 GLN B O 1
ATOM 4000 N N . CYS B 1 159 ? 58.923 62.736 17.580 1.00 10.75 159 CYS B N 1
ATOM 4001 C CA . CYS B 1 159 ? 60.006 63.710 17.695 1.00 11.81 159 CYS B CA 1
ATOM 4002 C C . CYS B 1 159 ? 59.893 64.568 18.958 1.00 11.08 159 CYS B C 1
ATOM 4003 O O . CYS B 1 159 ? 60.709 65.463 19.170 1.00 12.68 159 CYS B O 1
ATOM 4006 N N . PHE B 1 160 ? 58.892 64.283 19.785 1.00 13.75 160 PHE B N 1
ATOM 4007 C CA . PHE B 1 160 ? 58.599 65.048 21.003 1.00 13.12 160 PHE B CA 1
ATOM 4008 C C . PHE B 1 160 ? 59.283 64.563 22.282 1.00 14.45 160 PHE B C 1
ATOM 4009 O O . PHE B 1 160 ? 59.371 63.366 22.537 1.00 15.75 160 PHE B O 1
ATOM 4017 N N . PRO B 1 161 ? 59.768 65.497 23.116 1.00 14.26 161 PRO B N 1
ATOM 4018 C CA . PRO B 1 161 ? 60.427 65.096 24.364 1.00 15.07 161 PRO B CA 1
ATOM 4019 C C . PRO B 1 161 ? 59.373 64.838 25.443 1.00 16.85 161 PRO B C 1
ATOM 4020 O O . PRO B 1 161 ? 59.039 65.725 26.227 1.00 16.45 161 PRO B O 1
ATOM 4024 N N . HIS B 1 162 ? 58.847 63.621 25.475 1.00 18.68 162 HIS B N 1
ATOM 4025 C CA . HIS B 1 162 ? 57.828 63.260 26.456 1.00 22.84 162 HIS B CA 1
ATOM 4026 C C . HIS B 1 162 ? 58.384 63.408 27.874 1.00 23.44 162 HIS B C 1
ATOM 4027 O O . HIS B 1 162 ? 59.514 63.014 28.144 1.00 24.94 162 HIS B O 1
ATOM 4034 N N . HIS B 1 163 ? 57.593 63.987 28.772 1.00 26.13 163 HIS B N 1
ATOM 4035 C CA . HIS B 1 163 ? 58.013 64.177 30.162 1.00 26.51 163 HIS B CA 1
ATOM 4036 C C . HIS B 1 163 ? 59.030 65.313 30.323 1.00 25.52 163 HIS B C 1
ATOM 4037 O O . HIS B 1 163 ? 59.545 65.545 31.420 1.00 23.53 163 HIS B O 1
ATOM 4044 N N . ASN B 1 164 ? 59.320 66.007 29.226 1.00 22.97 164 ASN B N 1
ATOM 4045 C CA . ASN B 1 164 ? 60.255 67.130 29.240 1.00 22.09 164 ASN B CA 1
ATOM 4046 C C . ASN B 1 164 ? 59.793 68.200 28.254 1.00 19.98 164 ASN B C 1
ATOM 4047 O O . ASN B 1 164 ? 60.575 68.683 27.442 1.00 17.93 164 ASN B O 1
ATOM 4052 N N . ARG B 1 165 ? 58.520 68.571 28.346 1.00 19.09 165 ARG B N 1
ATOM 4053 C CA . ARG B 1 165 ? 57.926 69.558 27.454 1.00 20.39 165 ARG B CA 1
ATOM 4054 C C . ARG B 1 165 ? 58.685 70.874 27.329 1.00 19.68 165 ARG B C 1
ATOM 4055 O O . ARG B 1 165 ? 58.608 71.533 26.294 1.00 19.25 165 ARG B O 1
ATOM 4063 N N . ASP B 1 166 ? 59.406 71.265 28.375 1.00 19.25 166 ASP B N 1
ATOM 4064 C CA . ASP B 1 166 ? 60.141 72.525 28.340 1.00 20.10 166 ASP B CA 1
ATOM 4065 C C . ASP B 1 166 ? 61.306 72.554 27.351 1.00 18.59 166 ASP B C 1
ATOM 4066 O O . ASP B 1 166 ? 61.839 73.623 27.059 1.00 18.67 166 ASP B O 1
ATOM 4071 N N . TYR B 1 167 ? 61.709 71.394 26.843 1.00 16.03 167 TYR B N 1
ATOM 4072 C CA . TYR B 1 167 ? 62.813 71.344 25.885 1.00 15.99 167 TYR B CA 1
ATOM 4073 C C . TYR B 1 167 ? 62.374 71.790 24.499 1.00 15.94 167 TYR B C 1
ATOM 4074 O O . TYR B 1 167 ? 63.204 72.004 23.612 1.00 16.11 167 TYR B O 1
ATOM 4083 N N . VAL B 1 168 ? 61.068 71.922 24.305 1.00 15.08 168 VAL B N 1
ATOM 4084 C CA . VAL B 1 168 ? 60.541 72.331 23.011 1.00 14.19 168 VAL B CA 1
ATOM 4085 C C . VAL B 1 168 ? 60.591 73.842 22.782 1.00 14.42 168 VAL B C 1
ATOM 4086 O O . VAL B 1 168 ? 60.123 74.619 23.614 1.00 13.91 168 VAL B O 1
ATOM 4090 N N . ARG B 1 169 ? 61.164 74.249 21.653 1.00 13.82 169 ARG B N 1
ATOM 4091 C CA . ARG B 1 169 ? 61.209 75.659 21.289 1.00 14.75 169 ARG B CA 1
ATOM 4092 C C . ARG B 1 169 ? 60.009 75.915 20.384 1.00 13.29 169 ARG B C 1
ATOM 4093 O O . ARG B 1 169 ? 59.322 76.927 20.513 1.00 12.88 169 ARG B O 1
ATOM 4101 N N . ARG B 1 170 ? 59.761 74.992 19.461 1.00 12.43 170 ARG B N 1
ATOM 4102 C CA . ARG B 1 170 ? 58.625 75.123 18.558 1.00 11.90 170 ARG B CA 1
ATOM 4103 C C . ARG B 1 170 ? 58.235 73.787 17.938 1.00 12.99 170 ARG B C 1
ATOM 4104 O O . ARG B 1 170 ? 59.061 72.888 17.797 1.00 12.77 170 ARG B O 1
ATOM 4112 N N . ILE B 1 171 ? 56.954 73.658 17.608 1.00 11.89 171 ILE B N 1
ATOM 4113 C CA . ILE B 1 171 ? 56.434 72.467 16.950 1.00 12.18 171 ILE B CA 1
ATOM 4114 C C . ILE B 1 171 ? 55.959 72.968 15.590 1.00 11.84 171 ILE B C 1
ATOM 4115 O O . ILE B 1 171 ? 55.164 73.908 15.501 1.00 13.08 171 ILE B O 1
ATOM 4120 N N . ILE B 1 172 ? 56.467 72.347 14.535 1.00 9.67 172 ILE B N 1
ATOM 4121 C CA . ILE B 1 172 ? 56.116 72.738 13.182 1.00 9.02 172 ILE B CA 1
ATOM 4122 C C . ILE B 1 172 ? 55.168 71.720 12.574 1.00 8.79 172 ILE B C 1
ATOM 4123 O O . ILE B 1 172 ? 55.540 70.572 12.349 1.00 8.98 172 ILE B O 1
ATOM 4128 N N . ILE B 1 173 ? 53.933 72.138 12.338 1.00 9.38 173 ILE B N 1
ATOM 4129 C CA . ILE B 1 173 ? 52.961 71.259 11.724 1.00 10.08 173 ILE B CA 1
ATOM 4130 C C . ILE B 1 173 ? 53.070 71.520 10.228 1.00 9.50 173 ILE B C 1
ATOM 4131 O O . ILE B 1 173 ? 52.778 72.617 9.757 1.00 9.54 173 ILE B O 1
ATOM 4136 N N . THR B 1 174 ? 53.527 70.523 9.484 1.00 11.19 174 THR B N 1
ATOM 4137 C CA . THR B 1 174 ? 53.647 70.683 8.043 1.00 10.26 174 THR B CA 1
ATOM 4138 C C . THR B 1 174 ? 52.265 70.576 7.418 1.00 10.95 174 THR B C 1
ATOM 4139 O O . THR B 1 174 ? 51.383 69.905 7.956 1.00 10.72 174 THR B O 1
ATOM 4143 N N . ALA B 1 175 ? 52.079 71.253 6.288 1.00 9.39 175 ALA B N 1
ATOM 4144 C CA . ALA B 1 175 ? 50.797 71.267 5.600 1.00 9.55 175 ALA B CA 1
ATOM 4145 C C . ALA B 1 175 ? 51.025 71.260 4.100 1.00 9.94 175 ALA B C 1
ATOM 4146 O O . ALA B 1 175 ? 51.861 72.009 3.602 1.00 9.65 175 ALA B O 1
ATOM 4148 N N . SER B 1 176 ? 50.286 70.417 3.385 1.00 10.54 176 SER B N 1
ATOM 4149 C CA . SER B 1 176 ? 50.418 70.345 1.937 1.00 11.92 176 SER B CA 1
ATOM 4150 C C . SER B 1 176 ? 49.996 71.679 1.346 1.00 12.57 176 SER B C 1
ATOM 4151 O O . SER B 1 176 ? 50.522 72.109 0.322 1.00 14.30 176 SER B O 1
ATOM 4154 N N . GLY B 1 177 ? 49.032 72.325 1.993 1.00 12.85 177 GLY B N 1
ATOM 4155 C CA . GLY B 1 177 ? 48.542 73.599 1.499 1.00 13.19 177 GLY B CA 1
ATOM 4156 C C . GLY B 1 177 ? 47.221 73.406 0.781 1.00 14.47 177 GLY B C 1
ATOM 4157 O O . GLY B 1 177 ? 46.533 74.372 0.437 1.00 14.28 177 GLY B O 1
ATOM 4158 N N . GLY B 1 178 ? 46.868 72.146 0.549 1.00 14.01 178 GLY B N 1
ATOM 4159 C CA . GLY B 1 178 ? 45.618 71.841 -0.118 1.00 14.36 178 GLY B CA 1
ATOM 4160 C C . GLY B 1 178 ? 45.657 72.084 -1.615 1.00 15.02 178 GLY B C 1
ATOM 4161 O O . GLY B 1 178 ? 46.661 72.554 -2.141 1.00 12.77 178 GLY B O 1
ATOM 4162 N N . PRO B 1 179 ? 44.564 71.781 -2.328 1.00 15.26 179 PRO B N 1
ATOM 4163 C CA . PRO B 1 179 ? 44.502 71.975 -3.779 1.00 16.36 179 PRO B CA 1
ATOM 4164 C C . PRO B 1 179 ? 44.559 73.436 -4.237 1.00 16.25 179 PRO B C 1
ATOM 4165 O O . PRO B 1 179 ? 44.886 73.709 -5.391 1.00 18.03 179 PRO B O 1
ATOM 4169 N N . PHE B 1 180 ? 44.263 74.371 -3.340 1.00 15.73 180 PHE B N 1
ATOM 4170 C CA . PHE B 1 180 ? 44.283 75.786 -3.708 1.00 16.40 180 PHE B CA 1
ATOM 4171 C C . PHE B 1 180 ? 45.432 76.558 -3.087 1.00 16.33 180 PHE B C 1
ATOM 4172 O O . PHE B 1 180 ? 45.339 77.769 -2.878 1.00 18.33 180 PHE B O 1
ATOM 4180 N N . ARG B 1 181 ? 46.522 75.851 -2.813 1.00 13.33 181 ARG B N 1
ATOM 4181 C CA . ARG B 1 181 ? 47.707 76.452 -2.212 1.00 14.73 181 ARG B CA 1
ATOM 4182 C C . ARG B 1 181 ? 48.186 77.709 -2.935 1.00 15.46 181 ARG B C 1
ATOM 4183 O O . ARG B 1 181 ? 48.651 78.654 -2.302 1.00 17.17 181 ARG B O 1
ATOM 4191 N N . THR B 1 182 ? 48.083 77.722 -4.258 1.00 16.64 182 THR B N 1
ATOM 4192 C CA . THR B 1 182 ? 48.545 78.877 -5.023 1.00 19.29 182 THR B CA 1
ATOM 4193 C C . THR B 1 182 ? 47.416 79.686 -5.654 1.00 19.07 182 THR B C 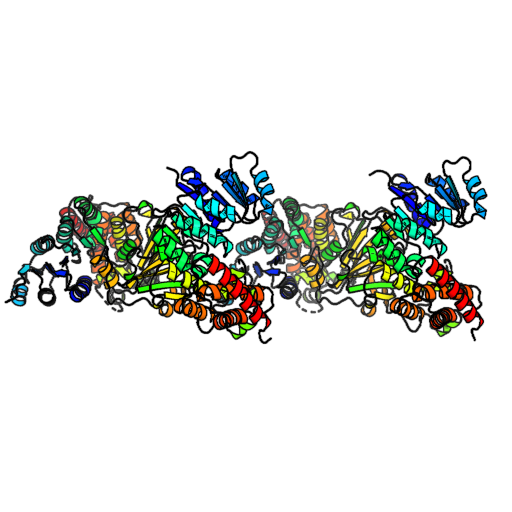1
ATOM 4194 O O . THR B 1 182 ? 47.664 80.555 -6.495 1.00 23.04 182 THR B O 1
ATOM 4198 N N . THR B 1 183 ? 46.186 79.398 -5.243 1.00 18.79 183 THR B N 1
ATOM 4199 C CA . THR B 1 183 ? 44.994 80.073 -5.764 1.00 16.49 183 THR B CA 1
ATOM 4200 C C . THR B 1 183 ? 44.685 81.342 -4.974 1.00 17.27 183 THR B C 1
ATOM 4201 O O . THR B 1 183 ? 44.739 81.348 -3.744 1.00 16.80 183 THR B O 1
ATOM 4205 N N . SER B 1 184 ? 44.354 82.414 -5.686 1.00 17.52 184 SER B N 1
ATOM 4206 C CA . SER B 1 184 ? 44.033 83.691 -5.055 1.00 17.44 184 SER B CA 1
ATOM 4207 C C . SER B 1 184 ? 42.650 83.653 -4.417 1.00 18.61 184 SER B C 1
ATOM 4208 O O . SER B 1 184 ? 41.816 82.818 -4.769 1.00 16.85 184 SER B O 1
ATOM 4211 N N . LEU B 1 185 ? 42.414 84.565 -3.480 1.00 17.44 185 LEU B N 1
ATOM 4212 C CA . LEU B 1 185 ? 41.123 84.658 -2.822 1.00 17.74 185 LEU B CA 1
ATOM 4213 C C . LEU B 1 185 ? 40.064 84.935 -3.872 1.00 16.78 185 LEU B C 1
ATOM 4214 O O . LEU B 1 185 ? 38.959 84.405 -3.807 1.00 16.61 185 LEU B O 1
ATOM 4219 N N . ALA B 1 186 ? 40.410 85.775 -4.843 1.00 16.30 186 ALA B N 1
ATOM 4220 C CA . ALA B 1 186 ? 39.475 86.131 -5.900 1.00 16.23 186 ALA B CA 1
ATOM 4221 C C . ALA B 1 186 ? 39.023 84.902 -6.677 1.00 15.82 186 ALA B C 1
ATOM 4222 O O . ALA B 1 186 ? 37.839 84.752 -6.967 1.00 15.61 186 ALA B O 1
ATOM 4224 N N . GLU B 1 187 ? 39.950 84.017 -7.025 1.00 14.03 187 GLU B N 1
ATOM 4225 C CA . GLU B 1 187 ? 39.532 82.832 -7.760 1.00 13.81 187 GLU B CA 1
ATOM 4226 C C . GLU B 1 187 ? 38.775 81.893 -6.828 1.00 12.87 187 GLU B C 1
ATOM 4227 O O . GLU B 1 187 ? 37.748 81.331 -7.206 1.00 15.30 187 GLU B O 1
ATOM 4233 N N . MET B 1 188 ? 39.272 81.727 -5.607 1.00 16.49 188 MET B N 1
ATOM 4234 C CA . MET B 1 188 ? 38.610 80.839 -4.656 1.00 15.57 188 MET B CA 1
ATOM 4235 C C . MET B 1 188 ? 37.134 81.200 -4.498 1.00 16.12 188 MET B C 1
ATOM 4236 O O . MET B 1 188 ? 36.291 80.326 -4.292 1.00 14.56 188 MET B O 1
ATOM 4241 N N . ALA B 1 189 ? 36.821 82.487 -4.612 1.00 14.97 189 ALA B N 1
ATOM 4242 C CA . ALA B 1 189 ? 35.442 82.935 -4.495 1.00 14.04 189 ALA B CA 1
ATOM 4243 C C . ALA B 1 189 ? 34.529 82.213 -5.487 1.00 14.28 189 ALA B C 1
ATOM 4244 O O . ALA B 1 189 ? 33.356 81.996 -5.207 1.00 13.40 189 ALA B O 1
ATOM 4246 N N . THR B 1 190 ? 35.077 81.829 -6.636 1.00 13.90 190 THR B N 1
ATOM 4247 C CA . THR B 1 190 ? 34.295 81.165 -7.683 1.00 15.46 190 THR B CA 1
ATOM 4248 C C . THR B 1 190 ? 34.335 79.641 -7.667 1.00 15.64 190 THR B C 1
ATOM 4249 O O . THR B 1 190 ? 33.650 78.996 -8.455 1.00 14.98 190 THR B O 1
ATOM 4253 N N . VAL B 1 191 ? 35.134 79.060 -6.785 1.00 14.44 191 VAL B N 1
ATOM 4254 C CA . VAL B 1 191 ? 35.240 77.607 -6.737 1.00 15.84 191 VAL B CA 1
ATOM 4255 C C . VAL B 1 191 ? 33.898 76.900 -6.526 1.00 16.67 191 VAL B C 1
ATOM 4256 O O . VAL B 1 191 ? 33.135 77.242 -5.620 1.00 14.35 191 VAL B O 1
ATOM 4260 N N . THR B 1 192 ? 33.615 75.916 -7.379 1.00 16.20 192 THR B N 1
ATOM 4261 C CA . THR B 1 192 ? 32.372 75.147 -7.291 1.00 17.11 192 THR B CA 1
ATOM 4262 C C . THR B 1 192 ? 32.605 73.859 -6.499 1.00 17.35 192 THR B C 1
ATOM 4263 O O . THR B 1 192 ? 33.734 73.374 -6.400 1.00 16.38 192 THR B O 1
ATOM 4267 N N . PRO B 1 193 ? 31.533 73.285 -5.925 1.00 18.72 193 PRO B N 1
ATOM 4268 C CA . PRO B 1 193 ? 31.632 72.048 -5.142 1.00 18.65 193 PRO B CA 1
ATOM 4269 C C . PRO B 1 193 ? 32.215 70.918 -5.982 1.00 19.42 193 PRO B C 1
ATOM 4270 O O . PRO B 1 193 ? 32.957 70.075 -5.483 1.00 19.58 193 PRO B O 1
ATOM 4274 N N . GLU B 1 194 ? 31.861 70.905 -7.262 1.00 19.66 194 GLU B N 1
ATOM 4275 C CA . GLU B 1 194 ? 32.346 69.873 -8.168 1.00 19.80 194 GLU B CA 1
ATOM 4276 C C . GLU B 1 194 ? 33.866 69.920 -8.334 1.00 19.21 194 GLU B C 1
ATOM 4277 O O . GLU B 1 194 ? 34.524 68.880 -8.399 1.00 19.01 194 GLU B O 1
ATOM 4283 N N . ARG B 1 195 ? 34.427 71.123 -8.388 1.00 17.97 195 ARG B N 1
ATOM 4284 C CA . ARG B 1 195 ? 35.869 71.256 -8.544 1.00 19.13 195 ARG B CA 1
ATOM 4285 C C . ARG B 1 195 ? 36.600 71.010 -7.232 1.00 19.81 195 ARG B C 1
ATOM 4286 O O . ARG B 1 195 ? 37.621 70.317 -7.198 1.00 19.05 195 ARG B O 1
ATOM 4294 N N . ALA B 1 196 ? 36.061 71.573 -6.153 1.00 19.02 196 ALA B N 1
ATOM 4295 C CA . ALA B 1 196 ? 36.663 71.463 -4.824 1.00 19.82 196 ALA B CA 1
ATOM 4296 C C . ALA B 1 196 ? 36.843 70.052 -4.273 1.00 19.09 196 ALA B C 1
ATOM 4297 O O . ALA B 1 196 ? 37.784 69.790 -3.526 1.00 21.50 196 ALA B O 1
ATOM 4299 N N . VAL B 1 197 ? 35.950 69.141 -4.629 1.00 18.64 197 VAL B N 1
ATOM 4300 C CA . VAL B 1 197 ? 36.046 67.779 -4.116 1.00 22.16 197 VAL B CA 1
ATOM 4301 C C . VAL B 1 197 ? 36.964 66.875 -4.930 1.00 23.67 197 VAL B C 1
ATOM 4302 O O . VAL B 1 197 ? 37.259 65.754 -4.513 1.00 23.83 197 VAL B O 1
ATOM 4306 N N . GLN B 1 198 ? 37.407 67.355 -6.090 1.00 24.84 198 GLN B N 1
ATOM 4307 C CA . GLN B 1 198 ? 38.292 66.569 -6.944 1.00 26.12 198 GLN B CA 1
ATOM 4308 C C . GLN B 1 198 ? 39.594 66.220 -6.238 1.00 27.64 198 GLN B C 1
ATOM 4309 O O . GLN B 1 198 ? 40.218 67.071 -5.604 1.00 26.16 198 GLN B O 1
ATOM 4315 N N . HIS B 1 199 ? 39.993 64.958 -6.350 1.00 29.81 199 HIS B N 1
ATOM 4316 C CA . HIS B 1 199 ? 41.225 64.474 -5.740 1.00 33.21 199 HIS B CA 1
ATOM 4317 C C . HIS B 1 199 ? 41.768 63.350 -6.614 1.00 34.76 199 HIS B C 1
ATOM 4318 O O . HIS B 1 199 ? 41.058 62.832 -7.472 1.00 32.34 199 HIS B O 1
ATOM 4325 N N . PRO B 1 200 ? 43.039 62.962 -6.414 1.00 36.60 200 PRO B N 1
ATOM 4326 C CA . PRO B 1 200 ? 43.646 61.888 -7.209 1.00 37.83 200 PRO B CA 1
ATOM 4327 C C . PRO B 1 200 ? 42.801 60.615 -7.242 1.00 39.97 200 PRO B C 1
ATOM 4328 O O . PRO B 1 200 ? 42.929 59.748 -6.375 1.00 42.32 200 PRO B O 1
ATOM 4332 N N . SER B 1 203 ? 38.464 58.212 -3.895 1.00 48.68 203 SER B N 1
ATOM 4333 C CA . SER B 1 203 ? 37.275 57.933 -3.099 1.00 48.17 203 SER B CA 1
ATOM 4334 C C . SER B 1 203 ? 37.017 59.027 -2.065 1.00 47.50 203 SER B C 1
ATOM 4335 O O . SER B 1 203 ? 35.929 59.599 -2.023 1.00 48.28 203 SER B O 1
ATOM 4338 N N . MET B 1 204 ? 38.029 59.297 -1.240 1.00 45.70 204 MET B N 1
ATOM 4339 C CA . MET B 1 204 ? 37.992 60.308 -0.177 1.00 43.23 204 MET B CA 1
ATOM 4340 C C . MET B 1 204 ? 36.688 61.095 -0.012 1.00 40.06 204 MET B C 1
ATOM 4341 O O . MET B 1 204 ? 36.127 61.610 -0.980 1.00 40.68 204 MET B O 1
ATOM 4346 N N . GLY B 1 205 ? 36.228 61.203 1.231 1.00 35.61 205 GLY B N 1
ATOM 4347 C CA . GLY B 1 205 ? 34.999 61.925 1.516 1.00 30.61 205 GLY B CA 1
ATOM 4348 C C . GLY B 1 205 ? 35.017 63.376 1.066 1.00 27.86 205 GLY B C 1
ATOM 4349 O O . GLY B 1 205 ? 36.056 64.038 1.106 1.00 25.37 205 GLY B O 1
ATOM 4350 N N . ALA B 1 206 ? 33.858 63.870 0.636 1.00 25.59 206 ALA B N 1
ATOM 4351 C CA . ALA B 1 206 ? 33.731 65.247 0.172 1.00 22.60 206 ALA B CA 1
ATOM 4352 C C . ALA B 1 206 ? 34.090 66.242 1.270 1.00 21.42 206 ALA B C 1
ATOM 4353 O O . ALA B 1 206 ? 34.766 67.236 1.012 1.00 19.90 206 ALA B O 1
ATOM 4355 N N . LYS B 1 207 ? 33.635 65.978 2.493 1.00 20.94 207 LYS B N 1
ATOM 4356 C CA . LYS B 1 207 ? 33.928 66.861 3.622 1.00 21.26 207 LYS B CA 1
ATOM 4357 C C . LYS B 1 207 ? 35.434 66.986 3.800 1.00 21.07 207 LYS B C 1
ATOM 4358 O O . LYS B 1 207 ? 35.972 68.090 3.927 1.00 20.30 207 LYS B O 1
ATOM 4364 N N . ILE B 1 208 ? 36.109 65.843 3.812 1.00 20.11 208 ILE B N 1
ATOM 4365 C CA . ILE B 1 208 ? 37.557 65.813 3.969 1.00 20.00 208 ILE B CA 1
ATOM 4366 C C . ILE B 1 208 ? 38.202 66.668 2.880 1.00 18.43 208 ILE B C 1
ATOM 4367 O O . ILE B 1 208 ? 39.135 67.427 3.143 1.00 16.70 208 ILE B O 1
ATOM 4372 N N . SER B 1 209 ? 37.699 66.548 1.657 1.00 16.20 209 SER B N 1
ATOM 4373 C CA . SER B 1 209 ? 38.244 67.324 0.547 1.00 18.20 209 SER B CA 1
ATOM 4374 C C . SER B 1 209 ? 38.064 68.825 0.758 1.00 17.37 209 SER B C 1
ATOM 4375 O O . SER B 1 209 ? 38.991 69.604 0.532 1.00 17.49 209 SER B O 1
ATOM 4378 N N . ILE B 1 210 ? 36.875 69.236 1.192 1.00 15.25 210 ILE B N 1
ATOM 4379 C CA . ILE B 1 210 ? 36.620 70.657 1.404 1.00 14.11 210 ILE B CA 1
ATOM 4380 C C . ILE B 1 210 ? 37.490 71.230 2.523 1.00 14.50 210 ILE B C 1
ATOM 4381 O O . ILE B 1 210 ? 38.055 72.318 2.379 1.00 15.08 210 ILE B O 1
ATOM 4386 N N . ASP B 1 211 ? 37.607 70.497 3.629 1.00 13.13 211 ASP B N 1
ATOM 4387 C CA . ASP B 1 211 ? 38.419 70.948 4.753 1.00 13.03 211 ASP B CA 1
ATOM 4388 C C . ASP B 1 211 ? 39.877 71.120 4.334 1.00 11.92 211 ASP B C 1
ATOM 4389 O O . ASP B 1 211 ? 40.595 71.978 4.859 1.00 11.23 211 ASP B O 1
ATOM 4394 N N . SER B 1 212 ? 40.310 70.293 3.392 1.00 11.50 212 SER B N 1
ATOM 4395 C CA . SER B 1 212 ? 41.672 70.377 2.885 1.00 13.88 212 SER B CA 1
ATOM 4396 C C . SER B 1 212 ? 41.793 71.650 2.037 1.00 11.61 212 SER B C 1
ATOM 4397 O O . SER B 1 212 ? 42.777 72.378 2.120 1.00 11.58 212 SER B O 1
ATOM 4400 N N . ALA B 1 213 ? 40.765 71.917 1.241 1.00 12.58 213 ALA B N 1
ATOM 4401 C CA . ALA B 1 213 ? 40.743 73.080 0.364 1.00 13.16 213 ALA B CA 1
ATOM 4402 C C . ALA B 1 213 ? 40.724 74.401 1.129 1.00 12.38 213 ALA B C 1
ATOM 4403 O O . ALA B 1 213 ? 41.360 75.367 0.720 1.00 13.88 213 ALA B O 1
ATOM 4405 N N . THR B 1 214 ? 40.001 74.443 2.244 1.00 13.19 214 THR B N 1
ATOM 4406 C CA . THR B 1 214 ? 39.910 75.663 3.043 1.00 11.62 214 THR B CA 1
ATOM 4407 C C . THR B 1 214 ? 41.002 75.703 4.107 1.00 13.47 214 THR B C 1
ATOM 4408 O O . THR B 1 214 ? 41.232 76.735 4.738 1.00 11.06 214 THR B O 1
ATOM 4412 N N . MET B 1 215 ? 41.667 74.564 4.289 1.00 13.15 215 MET B N 1
ATOM 4413 C CA . MET B 1 215 ? 42.714 74.399 5.282 1.00 14.20 215 MET B CA 1
ATOM 4414 C C . MET B 1 215 ? 42.129 74.325 6.689 1.00 16.52 215 MET B C 1
ATOM 4415 O O . MET B 1 215 ? 42.835 74.509 7.679 1.00 17.28 215 MET B O 1
ATOM 4420 N N . MET B 1 216 ? 40.832 74.042 6.772 1.00 16.76 216 MET B N 1
ATOM 4421 C CA . MET B 1 216 ? 40.171 73.898 8.062 1.00 15.97 216 MET B CA 1
ATOM 4422 C C . MET B 1 216 ? 40.752 72.641 8.710 1.00 16.04 216 MET B C 1
ATOM 4423 O O . MET B 1 216 ? 40.891 72.560 9.933 1.00 13.56 216 MET B O 1
ATOM 4428 N N . ASN B 1 217 ? 41.097 71.661 7.879 1.00 16.08 217 ASN B N 1
ATOM 4429 C CA . ASN B 1 217 ? 41.670 70.417 8.383 1.00 16.92 217 ASN B CA 1
ATOM 4430 C C . ASN B 1 217 ? 42.929 70.740 9.172 1.00 15.10 217 ASN B C 1
ATOM 4431 O O . ASN B 1 217 ? 43.168 70.144 10.218 1.00 16.94 217 ASN B O 1
ATOM 4436 N N . LYS B 1 218 ? 43.720 71.697 8.686 1.00 15.65 218 LYS B N 1
ATOM 4437 C CA . LYS B 1 218 ? 44.944 72.095 9.380 1.00 15.25 218 LYS B CA 1
ATOM 4438 C C . LYS B 1 218 ? 44.638 72.825 10.673 1.00 15.00 218 LYS B C 1
ATOM 4439 O O . LYS B 1 218 ? 45.360 72.675 11.660 1.00 14.58 218 LYS B O 1
ATOM 4445 N N . GLY B 1 219 ? 43.580 73.633 10.658 1.00 14.83 219 GLY B N 1
ATOM 4446 C CA . GLY B 1 219 ? 43.202 74.364 11.854 1.00 13.31 219 GLY B CA 1
ATOM 4447 C C . GLY B 1 219 ? 42.787 73.391 12.942 1.00 14.55 219 GLY B C 1
ATOM 4448 O O . GLY B 1 219 ? 43.128 73.567 14.110 1.00 13.05 219 GLY B O 1
ATOM 4449 N N . LEU B 1 220 ? 42.052 72.352 12.553 1.00 14.57 220 LEU B N 1
ATOM 4450 C CA . LEU B 1 220 ? 41.597 71.348 13.508 1.00 16.12 220 LEU B CA 1
ATOM 4451 C C . LEU B 1 220 ? 42.786 70.549 14.029 1.00 16.11 220 LEU B C 1
ATOM 4452 O O . LEU B 1 220 ? 42.834 70.174 15.201 1.00 17.83 220 LEU B O 1
ATOM 4457 N N . GLU B 1 221 ? 43.747 70.291 13.151 1.00 15.04 221 GLU B N 1
ATOM 4458 C CA . GLU B 1 221 ? 44.945 69.563 13.539 1.00 13.61 221 GLU B CA 1
ATOM 4459 C C . GLU B 1 221 ? 45.724 70.359 14.579 1.00 12.25 221 GLU B C 1
ATOM 4460 O O . GLU B 1 221 ? 46.300 69.794 15.503 1.00 12.07 221 GLU B O 1
ATOM 4466 N N . LEU B 1 222 ? 45.738 71.677 14.426 1.00 11.37 222 LEU B N 1
ATOM 4467 C CA . LEU B 1 222 ? 46.438 72.540 15.364 1.00 10.80 222 LEU B CA 1
ATOM 4468 C C . LEU B 1 222 ? 45.783 72.439 16.734 1.00 12.42 222 LEU B C 1
ATOM 4469 O O . LEU B 1 222 ? 46.460 72.376 17.763 1.00 11.34 222 LEU B O 1
ATOM 4474 N N . ILE B 1 223 ? 44.456 72.432 16.740 1.00 11.01 223 ILE B N 1
ATOM 4475 C CA . ILE B 1 223 ? 43.718 72.347 17.985 1.00 12.45 223 ILE B CA 1
ATOM 4476 C C . ILE B 1 223 ? 44.035 71.026 18.668 1.00 11.99 223 ILE B C 1
ATOM 4477 O O . ILE B 1 223 ? 44.341 70.996 19.855 1.00 12.99 223 ILE B O 1
ATOM 4482 N N . GLU B 1 224 ? 43.985 69.939 17.907 1.00 11.63 224 GLU B N 1
ATOM 4483 C CA . GLU B 1 224 ? 44.286 68.621 18.453 1.00 12.78 224 GLU B CA 1
ATOM 4484 C C . GLU B 1 224 ? 45.702 68.566 19.007 1.00 12.07 224 GLU B C 1
ATOM 4485 O O . GLU B 1 224 ? 45.932 68.014 20.085 1.00 10.81 224 GLU B O 1
ATOM 4491 N N . ALA B 1 225 ? 46.649 69.126 18.255 1.00 10.64 225 ALA B N 1
ATOM 4492 C CA . ALA B 1 225 ? 48.050 69.134 18.667 1.00 11.33 225 ALA B CA 1
ATOM 4493 C C . ALA B 1 225 ? 48.226 69.887 19.976 1.00 12.19 225 ALA B C 1
ATOM 4494 O O . ALA B 1 225 ? 49.013 69.493 20.841 1.00 10.90 225 ALA B O 1
ATOM 4496 N N . PHE B 1 226 ? 47.490 70.982 20.117 1.00 14.23 226 PHE B N 1
ATOM 4497 C CA . PHE B 1 226 ? 47.574 71.794 21.321 1.00 15.10 226 PHE B CA 1
ATOM 4498 C C . PHE B 1 226 ? 47.233 70.979 22.570 1.00 14.32 226 PHE B C 1
ATOM 4499 O O . PHE B 1 226 ? 47.901 71.099 23.596 1.00 14.69 226 PHE B O 1
ATOM 4507 N N . HIS B 1 227 ? 46.198 70.149 22.485 1.00 13.82 227 HIS B N 1
ATOM 4508 C CA . HIS B 1 227 ? 45.794 69.336 23.627 1.00 14.52 227 HIS B CA 1
ATOM 4509 C C . HIS B 1 227 ? 46.708 68.138 23.826 1.00 13.43 227 HIS B C 1
ATOM 4510 O O . HIS B 1 227 ? 46.994 67.754 24.949 1.00 13.37 227 HIS B O 1
ATOM 4517 N N . LEU B 1 228 ? 47.172 67.552 22.731 1.00 13.32 228 LEU B N 1
ATOM 4518 C CA . LEU B 1 228 ? 48.058 66.398 22.815 1.00 12.90 228 LEU B CA 1
ATOM 4519 C C . LEU B 1 228 ? 49.413 66.696 23.437 1.00 11.45 228 LEU B C 1
ATOM 4520 O O . LEU B 1 228 ? 49.913 65.920 24.250 1.00 12.49 228 LEU B O 1
ATOM 4525 N N . PHE B 1 229 ? 50.011 67.815 23.054 1.00 8.34 229 PHE B N 1
ATOM 4526 C CA . PHE B 1 229 ? 51.345 68.128 23.521 1.00 14.95 229 PHE B CA 1
ATOM 4527 C C . PHE B 1 229 ? 51.498 69.140 24.645 1.00 16.23 229 PHE B C 1
ATOM 4528 O O . PHE B 1 229 ? 52.587 69.319 25.181 1.00 16.96 229 PHE B O 1
ATOM 4536 N N . GLN B 1 230 ? 50.401 69.790 25.003 1.00 20.00 230 GLN B N 1
ATOM 4537 C CA . GLN B 1 230 ? 50.396 70.716 26.129 1.00 21.29 230 GLN B CA 1
ATOM 4538 C C . GLN B 1 230 ? 51.493 71.776 26.201 1.00 21.25 230 GLN B C 1
ATOM 4539 O O . GLN B 1 230 ? 52.030 72.035 27.277 1.00 23.50 230 GLN B O 1
ATOM 4545 N N . ILE B 1 231 ? 51.849 72.378 25.074 1.00 20.62 231 ILE B N 1
ATOM 4546 C CA . ILE B 1 231 ? 52.847 73.441 25.102 1.00 20.25 231 ILE B CA 1
ATOM 4547 C C . ILE B 1 231 ? 52.130 74.720 24.678 1.00 19.26 231 ILE B C 1
ATOM 4548 O O . ILE B 1 231 ? 51.078 74.664 24.043 1.00 18.93 231 ILE B O 1
ATOM 4553 N N . PRO B 1 232 ? 52.678 75.890 25.041 1.00 19.41 232 PRO B N 1
ATOM 4554 C CA . PRO B 1 232 ? 52.076 77.183 24.693 1.00 18.53 232 PRO B CA 1
ATOM 4555 C C . PRO B 1 232 ? 51.742 77.302 23.206 1.00 18.34 232 PRO B C 1
ATOM 4556 O O . PRO B 1 232 ? 52.549 76.944 22.349 1.00 17.38 232 PRO B O 1
ATOM 4560 N N . LEU B 1 233 ? 50.554 77.818 22.911 1.00 17.86 233 LEU B N 1
ATOM 4561 C CA . LEU B 1 233 ? 50.102 77.984 21.534 1.00 18.71 233 LEU B CA 1
ATOM 4562 C C . LEU B 1 233 ? 51.100 78.738 20.658 1.00 18.04 233 LEU B C 1
ATOM 4563 O O . LEU B 1 233 ? 51.288 78.398 19.491 1.00 15.60 233 LEU B O 1
ATOM 4568 N N . GLU B 1 234 ? 51.740 79.761 21.215 1.00 17.77 234 GLU B N 1
ATOM 4569 C CA . GLU B 1 234 ? 52.707 80.543 20.450 1.00 19.57 234 GLU B CA 1
ATOM 4570 C C . GLU B 1 234 ? 53.900 79.724 19.958 1.00 17.82 234 GLU B C 1
ATOM 4571 O O . GLU B 1 234 ? 54.653 80.177 19.095 1.00 17.51 234 GLU B O 1
ATOM 4577 N N . LYS B 1 235 ? 54.070 78.520 20.493 1.00 15.67 235 LYS B N 1
ATOM 4578 C CA . LYS B 1 235 ? 55.184 77.672 20.080 1.00 16.02 235 LYS B CA 1
ATOM 4579 C C . LYS B 1 235 ? 54.842 76.825 18.861 1.00 15.70 235 LYS B C 1
ATOM 4580 O O . LYS B 1 235 ? 55.659 76.028 18.406 1.00 17.46 235 LYS B O 1
ATOM 4586 N N . PHE B 1 236 ? 53.632 76.998 18.339 1.00 15.22 236 PHE B N 1
ATOM 4587 C CA . PHE B 1 236 ? 53.208 76.259 17.157 1.00 14.18 236 PHE B CA 1
ATOM 4588 C C . PHE B 1 236 ? 53.388 77.071 15.892 1.00 15.38 236 PHE B C 1
ATOM 4589 O O . PHE B 1 236 ? 53.175 78.286 15.874 1.00 15.70 236 PHE B O 1
ATOM 4597 N N . GLU B 1 237 ? 53.791 76.383 14.834 1.00 13.03 237 GLU B N 1
ATOM 4598 C CA . GLU B 1 237 ? 53.988 76.996 13.535 1.00 13.66 237 GLU B CA 1
ATOM 4599 C C . GLU B 1 237 ? 53.438 76.062 12.477 1.00 12.36 237 GLU B C 1
ATOM 4600 O O . GLU B 1 237 ? 53.571 74.845 12.587 1.00 11.53 237 GLU B O 1
ATOM 4606 N N . ILE B 1 238 ? 52.809 76.630 11.460 1.00 11.35 238 ILE B N 1
ATOM 4607 C CA . ILE B 1 238 ? 52.303 75.820 10.368 1.00 12.09 238 ILE B CA 1
ATOM 4608 C C . ILE B 1 238 ? 53.243 76.133 9.215 1.00 12.83 238 ILE B C 1
ATOM 4609 O O . ILE B 1 238 ? 53.528 77.299 8.937 1.00 12.34 238 ILE B O 1
ATOM 4614 N N . LEU B 1 239 ? 53.760 75.092 8.576 1.00 10.74 239 LEU B N 1
ATOM 4615 C CA . LEU B 1 239 ? 54.678 75.269 7.461 1.00 10.97 239 LEU B CA 1
ATOM 4616 C C . LEU B 1 239 ? 54.137 74.543 6.240 1.00 11.56 239 LEU B C 1
ATOM 4617 O O . LEU B 1 239 ? 53.925 73.330 6.280 1.00 14.25 239 LEU B O 1
ATOM 4622 N N . VAL B 1 240 ? 53.898 75.284 5.160 1.00 11.18 240 VAL B N 1
ATOM 4623 C CA . VAL B 1 240 ? 53.395 74.671 3.938 1.00 13.38 240 VAL B CA 1
ATOM 4624 C C . VAL B 1 240 ? 54.549 73.932 3.268 1.00 13.54 240 VAL B C 1
ATOM 4625 O O . VAL B 1 240 ? 55.624 74.487 3.051 1.00 14.14 240 VAL B O 1
ATOM 4629 N N . HIS B 1 241 ? 54.304 72.665 2.963 1.00 13.97 241 HIS B N 1
ATOM 4630 C CA . HIS B 1 241 ? 55.285 71.771 2.361 1.00 13.28 241 HIS B CA 1
ATOM 4631 C C . HIS B 1 241 ? 54.471 70.875 1.424 1.00 12.23 241 HIS B C 1
ATOM 4632 O O . HIS B 1 241 ? 53.931 69.852 1.834 1.00 11.73 241 HIS B O 1
ATOM 4639 N N . PRO B 1 242 ? 54.371 71.264 0.140 1.00 12.28 242 PRO B N 1
ATOM 4640 C CA . PRO B 1 242 ? 53.610 70.522 -0.874 1.00 12.83 242 PRO B CA 1
ATOM 4641 C C . PRO B 1 242 ? 53.771 69.001 -0.916 1.00 12.44 242 PRO B C 1
ATOM 4642 O O . PRO B 1 242 ? 52.779 68.274 -0.915 1.00 12.27 242 PRO B O 1
ATOM 4646 N N . GLN B 1 243 ? 55.011 68.522 -0.954 1.00 12.47 243 GLN B N 1
ATOM 4647 C CA . GLN B 1 243 ? 55.268 67.081 -1.033 1.00 12.71 243 GLN B CA 1
ATOM 4648 C C . GLN B 1 243 ? 54.712 66.268 0.133 1.00 12.26 243 GLN B C 1
ATOM 4649 O O . GLN B 1 243 ? 54.445 65.075 -0.007 1.00 12.73 243 GLN B O 1
ATOM 4655 N N . SER B 1 244 ? 54.555 66.906 1.289 1.00 12.11 244 SER B N 1
ATOM 4656 C CA . SER B 1 244 ? 54.037 66.221 2.470 1.00 13.64 244 SER B CA 1
ATOM 4657 C C . SER B 1 244 ? 54.827 64.964 2.826 1.00 12.91 244 SER B C 1
ATOM 4658 O O . SER B 1 244 ? 54.243 63.963 3.253 1.00 12.62 244 SER B O 1
ATOM 4661 N N . VAL B 1 245 ? 56.145 65.000 2.641 1.00 12.74 245 VAL B N 1
ATOM 4662 C CA . VAL B 1 245 ? 56.973 63.845 2.984 1.00 11.32 245 VAL B CA 1
ATOM 4663 C C . VAL B 1 245 ? 57.478 64.042 4.404 1.00 11.61 245 VAL B C 1
ATOM 4664 O O . VAL B 1 245 ? 57.622 63.080 5.158 1.00 10.16 245 VAL B O 1
ATOM 4668 N N . ILE B 1 246 ? 57.758 65.290 4.768 1.00 9.85 246 ILE B N 1
ATOM 4669 C CA . ILE B 1 246 ? 58.141 65.579 6.146 1.00 9.83 246 ILE B CA 1
ATOM 4670 C C . ILE B 1 246 ? 56.756 65.742 6.763 1.00 10.70 246 ILE B C 1
ATOM 4671 O O . ILE B 1 246 ? 55.997 66.649 6.392 1.00 10.19 246 ILE B O 1
ATOM 4676 N N . HIS B 1 247 ? 56.423 64.845 7.680 1.00 10.04 247 HIS B N 1
ATOM 4677 C CA . HIS B 1 247 ? 55.104 64.825 8.295 1.00 10.98 247 HIS B CA 1
ATOM 4678 C C . HIS B 1 247 ? 54.869 65.787 9.461 1.00 10.18 247 HIS B C 1
ATOM 4679 O O . HIS B 1 247 ? 53.726 65.983 9.869 1.00 10.27 247 HIS B O 1
ATOM 4686 N N . SER B 1 248 ? 55.954 66.384 9.957 1.00 10.14 248 SER B N 1
ATOM 4687 C CA . SER B 1 248 ? 55.962 67.392 11.027 1.00 9.73 248 SER B CA 1
ATOM 4688 C C . SER B 1 248 ? 57.289 67.392 11.777 1.00 9.41 248 SER B C 1
ATOM 4689 O O . SER B 1 248 ? 58.080 66.458 11.657 1.00 9.18 248 SER B O 1
ATOM 4692 N N . MET B 1 249 ? 57.543 68.443 12.551 1.00 9.80 249 MET B N 1
ATOM 4693 C CA . MET B 1 249 ? 58.820 68.536 13.242 1.00 8.96 249 MET B CA 1
ATOM 4694 C C . MET B 1 249 ? 58.745 69.184 14.617 1.00 10.55 249 MET B C 1
ATOM 4695 O O . MET B 1 249 ? 57.764 69.855 14.957 1.00 8.31 249 MET B O 1
ATOM 4700 N N . VAL B 1 250 ? 59.807 68.984 15.394 1.00 8.02 250 VAL B N 1
ATOM 4701 C CA . VAL B 1 250 ? 59.910 69.562 16.729 1.00 8.53 250 VAL B CA 1
ATOM 4702 C C . VAL B 1 250 ? 61.318 70.117 16.916 1.00 9.64 250 VAL B C 1
ATOM 4703 O O . VAL B 1 250 ? 62.304 69.389 16.751 1.00 10.56 250 VAL B O 1
ATOM 4707 N N . GLU B 1 251 ? 61.425 71.401 17.244 1.00 10.41 251 GLU B N 1
ATOM 4708 C CA . GLU B 1 251 ? 62.743 71.981 17.473 1.00 10.38 251 GLU B CA 1
ATOM 4709 C C . GLU B 1 251 ? 62.999 72.060 18.968 1.00 12.27 251 GLU B C 1
ATOM 4710 O O . GLU B 1 251 ? 62.121 72.449 19.743 1.00 12.62 251 GLU B O 1
ATOM 4716 N N . TYR B 1 252 ? 64.216 71.695 19.355 1.00 11.24 252 TYR B N 1
ATOM 4717 C CA . TYR B 1 252 ? 64.630 71.706 20.748 1.00 11.78 252 TYR B CA 1
ATOM 4718 C C . TYR B 1 252 ? 65.425 72.972 21.054 1.00 12.09 252 TYR B C 1
ATOM 4719 O O . TYR B 1 252 ? 65.886 73.659 20.141 1.00 11.83 252 TYR B O 1
ATOM 4728 N N . LEU B 1 253 ? 65.571 73.260 22.346 1.00 13.26 253 LEU B N 1
ATOM 4729 C CA . LEU B 1 253 ? 66.288 74.433 22.849 1.00 13.86 253 LEU B CA 1
ATOM 4730 C C . LEU B 1 253 ? 67.715 74.564 22.339 1.00 12.91 253 LEU B C 1
ATOM 4731 O O . LEU B 1 253 ? 68.268 75.669 22.334 1.00 12.88 253 LEU B O 1
ATOM 4736 N N . ASP B 1 254 ? 68.321 73.454 21.926 1.00 11.44 254 ASP B N 1
ATOM 4737 C CA . ASP B 1 254 ? 69.685 73.512 21.427 1.00 9.82 254 ASP B CA 1
ATOM 4738 C C . ASP B 1 254 ? 69.768 73.805 19.932 1.00 9.25 254 ASP B C 1
ATOM 4739 O O . ASP B 1 254 ? 70.856 73.884 19.369 1.00 9.50 254 ASP B O 1
ATOM 4744 N N . GLY B 1 255 ? 68.612 73.987 19.300 1.00 10.39 255 GLY B N 1
ATOM 4745 C CA . GLY B 1 255 ? 68.576 74.288 17.882 1.00 9.49 255 GLY B CA 1
ATOM 4746 C C . GLY B 1 255 ? 68.289 73.068 17.033 1.00 11.27 255 GLY B C 1
ATOM 4747 O O . GLY B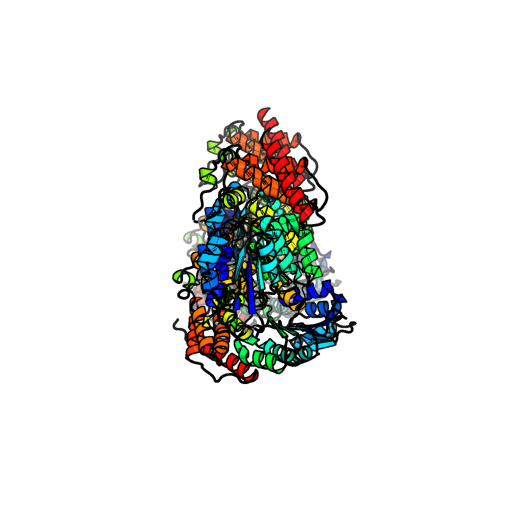 1 255 ? 68.037 73.175 15.832 1.00 11.28 255 GLY B O 1
ATOM 4748 N N . SER B 1 256 ? 68.320 71.902 17.666 1.00 11.07 256 SER B N 1
ATOM 4749 C CA . SER B 1 256 ? 68.070 70.656 16.962 1.00 13.03 256 SER B CA 1
ATOM 4750 C C . SER B 1 256 ? 66.604 70.513 16.565 1.00 12.39 256 SER B C 1
ATOM 4751 O O . SER B 1 256 ? 65.696 70.776 17.353 1.00 12.26 256 SER B O 1
ATOM 4754 N N . ILE B 1 257 ? 66.377 70.118 15.323 1.00 11.95 257 ILE B N 1
ATOM 4755 C CA . ILE B 1 257 ? 65.019 69.918 14.854 1.00 10.62 257 ILE B CA 1
ATOM 4756 C C . ILE B 1 257 ? 64.892 68.453 14.469 1.00 11.39 257 ILE B C 1
ATOM 4757 O O . ILE B 1 257 ? 65.621 67.962 13.604 1.00 12.39 257 ILE B O 1
ATOM 4762 N N . LEU B 1 258 ? 63.991 67.749 15.140 1.00 8.44 258 LEU B N 1
ATOM 4763 C CA . LEU B 1 258 ? 63.763 66.345 14.839 1.00 10.29 258 LEU B CA 1
ATOM 4764 C C . LEU B 1 258 ? 62.528 66.296 13.957 1.00 9.78 258 LEU B C 1
ATOM 4765 O O . LEU B 1 258 ? 61.521 66.930 14.252 1.00 7.63 258 LEU B O 1
ATOM 4770 N N . ALA B 1 259 ? 62.615 65.550 12.867 1.00 10.49 259 ALA B N 1
ATOM 4771 C CA . ALA B 1 259 ? 61.493 65.445 11.952 1.00 10.83 259 ALA B CA 1
ATOM 4772 C C . ALA B 1 259 ? 61.175 63.986 11.664 1.00 11.01 259 ALA B C 1
ATOM 4773 O O . ALA B 1 259 ? 62.042 63.119 11.767 1.00 11.52 259 ALA B O 1
ATOM 4775 N N . GLN B 1 260 ? 59.921 63.715 11.334 1.00 10.89 260 GLN B N 1
ATOM 4776 C CA . GLN B 1 260 ? 59.524 62.361 10.987 1.00 10.13 260 GLN B CA 1
ATOM 4777 C C . GLN B 1 260 ? 59.188 62.468 9.510 1.00 9.78 260 GLN B C 1
ATOM 4778 O O . GLN B 1 260 ? 58.409 63.335 9.099 1.00 9.83 260 GLN B O 1
ATOM 4784 N N . ILE B 1 261 ? 59.808 61.603 8.718 1.00 7.24 261 ILE B N 1
ATOM 4785 C CA . ILE B 1 261 ? 59.635 61.602 7.272 1.00 11.30 261 ILE B CA 1
ATOM 4786 C C . ILE B 1 261 ? 59.275 60.203 6.789 1.00 10.68 261 ILE B C 1
ATOM 4787 O O . ILE B 1 261 ? 59.619 59.217 7.431 1.00 12.88 261 ILE B O 1
ATOM 4792 N N . GLY B 1 262 ? 58.579 60.110 5.663 1.00 13.54 262 GLY B N 1
ATOM 4793 C CA . GLY B 1 262 ? 58.254 58.791 5.146 1.00 13.57 262 GLY B CA 1
ATOM 4794 C C . GLY B 1 262 ? 57.222 58.776 4.044 1.00 12.34 262 GLY B C 1
ATOM 4795 O O . GLY B 1 262 ? 56.749 59.824 3.618 1.00 10.98 262 GLY B O 1
ATOM 4796 N N . SER B 1 263 ? 56.895 57.579 3.566 1.00 13.28 263 SER B N 1
ATOM 4797 C CA . SER B 1 263 ? 55.875 57.412 2.539 1.00 12.49 263 SER B CA 1
ATOM 4798 C C . SER B 1 263 ? 54.549 57.725 3.236 1.00 12.31 263 SER B C 1
ATOM 4799 O O . SER B 1 263 ? 54.510 57.883 4.459 1.00 13.24 263 SER B O 1
ATOM 4802 N N . PRO B 1 264 ? 53.446 57.824 2.475 1.00 12.08 264 PRO B N 1
ATOM 4803 C CA . PRO B 1 264 ? 52.145 58.128 3.079 1.00 12.92 264 PRO B CA 1
ATOM 4804 C C . PRO B 1 264 ? 51.380 56.960 3.718 1.00 14.31 264 PRO B C 1
ATOM 4805 O O . PRO B 1 264 ? 50.307 57.162 4.289 1.00 15.03 264 PRO B O 1
ATOM 4809 N N . ASP B 1 265 ? 51.927 55.750 3.627 1.00 13.21 265 ASP B N 1
ATOM 4810 C CA . ASP B 1 265 ? 51.280 54.560 4.187 1.00 13.15 265 ASP B CA 1
ATOM 4811 C C . ASP B 1 265 ? 50.927 54.760 5.664 1.00 13.26 265 ASP B C 1
ATOM 4812 O O . ASP B 1 265 ? 51.811 54.946 6.506 1.00 11.58 265 ASP B O 1
ATOM 4817 N N . MET B 1 266 ? 49.637 54.696 5.979 1.00 11.95 266 MET B N 1
ATOM 4818 C CA . MET B 1 266 ? 49.192 54.890 7.352 1.00 12.15 266 MET B CA 1
ATOM 4819 C C . MET B 1 266 ? 49.606 53.760 8.288 1.00 11.56 266 MET B C 1
ATOM 4820 O O . MET B 1 266 ? 49.444 53.869 9.502 1.00 11.21 266 MET B O 1
ATOM 4825 N N . ARG B 1 267 ? 50.131 52.669 7.735 1.00 11.81 267 ARG B N 1
ATOM 4826 C CA . ARG B 1 267 ? 50.572 51.570 8.589 1.00 11.65 267 ARG B CA 1
ATOM 4827 C C . ARG B 1 267 ? 51.824 51.978 9.360 1.00 11.22 267 ARG B C 1
ATOM 4828 O O . ARG B 1 267 ? 52.168 51.361 10.365 1.00 12.17 267 ARG B O 1
ATOM 4836 N N . THR B 1 268 ? 52.507 53.021 8.898 1.00 9.76 268 THR B N 1
ATOM 4837 C CA . THR B 1 268 ? 53.702 53.468 9.608 1.00 9.46 268 THR B CA 1
ATOM 4838 C C . THR B 1 268 ? 53.290 54.101 10.938 1.00 8.28 268 THR B C 1
ATOM 4839 O O . THR B 1 268 ? 53.750 53.674 11.990 1.00 9.04 268 THR B O 1
ATOM 4843 N N . PRO B 1 269 ? 52.427 55.131 10.911 1.00 9.05 269 PRO B N 1
ATOM 4844 C CA . PRO B 1 269 ? 52.033 55.711 12.201 1.00 9.83 269 PRO B CA 1
ATOM 4845 C C . PRO B 1 269 ? 51.215 54.718 13.043 1.00 10.63 269 PRO B C 1
ATOM 4846 O O . PRO B 1 269 ? 51.359 54.666 14.261 1.00 9.95 269 PRO B O 1
ATOM 4850 N N . ILE B 1 270 ? 50.360 53.925 12.399 1.00 9.87 270 ILE B N 1
ATOM 4851 C CA . ILE B 1 270 ? 49.566 52.950 13.144 1.00 10.50 270 ILE B CA 1
ATOM 4852 C C . ILE B 1 270 ? 50.523 51.941 13.768 1.00 10.37 270 ILE B C 1
ATOM 4853 O O . ILE B 1 270 ? 50.427 51.634 14.955 1.00 9.73 270 ILE B O 1
ATOM 4858 N N . GLY B 1 271 ? 51.456 51.438 12.961 1.00 10.58 271 GLY B N 1
ATOM 4859 C CA . GLY B 1 271 ? 52.428 50.480 13.460 1.00 10.93 271 GLY B CA 1
ATOM 4860 C C . GLY B 1 271 ? 53.171 51.035 14.664 1.00 11.23 271 GLY B C 1
ATOM 4861 O O . GLY B 1 271 ? 53.519 50.300 15.587 1.00 10.98 271 GLY B O 1
ATOM 4862 N N . HIS B 1 272 ? 53.423 52.340 14.657 1.00 11.20 272 HIS B N 1
ATOM 4863 C CA . HIS B 1 272 ? 54.115 52.968 15.776 1.00 10.93 272 HIS B CA 1
ATOM 4864 C C . HIS B 1 272 ? 53.259 52.914 17.040 1.00 10.55 272 HIS B C 1
ATOM 4865 O O . HIS B 1 272 ? 53.767 52.615 18.119 1.00 11.51 272 HIS B O 1
ATOM 4872 N N . THR B 1 273 ? 51.964 53.189 16.914 1.00 9.15 273 THR B N 1
ATOM 4873 C CA . THR B 1 273 ? 51.108 53.179 18.096 1.00 10.71 273 THR B CA 1
ATOM 4874 C C . THR B 1 273 ? 50.836 51.762 18.578 1.00 10.90 273 THR B C 1
ATOM 4875 O O . THR B 1 273 ? 50.662 51.527 19.771 1.00 12.23 273 THR B O 1
ATOM 4879 N N . LEU B 1 274 ? 50.813 50.817 17.643 1.00 11.56 274 LEU B N 1
ATOM 4880 C CA . LEU B 1 274 ? 50.555 49.422 17.978 1.00 10.02 274 LEU B CA 1
ATOM 4881 C C . LEU B 1 274 ? 51.735 48.781 18.715 1.00 10.88 274 LEU B C 1
ATOM 4882 O O . LEU B 1 274 ? 51.548 48.071 19.703 1.00 13.00 274 LEU B O 1
ATOM 4887 N N . ALA B 1 275 ? 52.953 49.051 18.259 1.00 11.81 275 ALA B N 1
ATOM 4888 C CA . ALA B 1 275 ? 54.138 48.473 18.888 1.00 12.34 275 ALA B CA 1
ATOM 4889 C C . ALA B 1 275 ? 54.654 49.237 20.113 1.00 13.32 275 ALA B C 1
ATOM 4890 O O . ALA B 1 275 ? 55.311 48.650 20.975 1.00 11.35 275 ALA B O 1
ATOM 4892 N N . TRP B 1 276 ? 54.365 50.536 20.186 1.00 14.03 276 TRP B N 1
ATOM 4893 C CA . TRP B 1 276 ? 54.833 51.372 21.298 1.00 15.03 276 TRP B CA 1
ATOM 4894 C C . TRP B 1 276 ? 54.773 50.620 22.628 1.00 14.82 276 TRP B C 1
ATOM 4895 O O . TRP B 1 276 ? 53.771 49.974 22.930 1.00 13.75 276 TRP B O 1
ATOM 4906 N N . PRO B 1 277 ? 55.830 50.725 23.458 1.00 14.02 277 PRO B N 1
ATOM 4907 C CA . PRO B 1 277 ? 57.069 51.486 23.268 1.00 15.20 277 PRO B CA 1
ATOM 4908 C C . PRO B 1 277 ? 58.117 50.831 22.366 1.00 16.82 277 PRO B C 1
ATOM 4909 O O . PRO B 1 277 ? 59.227 51.347 22.223 1.00 16.07 277 PRO B O 1
ATOM 4913 N N . LYS B 1 278 ? 57.771 49.696 21.769 1.00 15.37 278 LYS B N 1
ATOM 4914 C CA . LYS B 1 278 ? 58.688 48.997 20.875 1.00 16.26 278 LYS B CA 1
ATOM 4915 C C . LYS B 1 278 ? 58.385 49.420 19.442 1.00 15.30 278 LYS B C 1
ATOM 4916 O O . LYS B 1 278 ? 57.569 50.310 19.207 1.00 14.10 278 LYS B O 1
ATOM 4922 N N . ARG B 1 279 ? 59.050 48.780 18.487 1.00 13.67 279 ARG B N 1
ATOM 4923 C CA . ARG B 1 279 ? 58.825 49.063 17.076 1.00 12.49 279 ARG B CA 1
ATOM 4924 C C . ARG B 1 279 ? 58.529 47.731 16.401 1.00 13.95 279 ARG B C 1
ATOM 4925 O O . ARG B 1 279 ? 59.022 46.685 16.833 1.00 13.53 279 ARG B O 1
ATOM 4933 N N . MET B 1 280 ? 57.712 47.765 15.358 1.00 12.60 280 MET B N 1
ATOM 4934 C CA . MET B 1 280 ? 57.374 46.550 14.631 1.00 14.25 280 MET B CA 1
ATOM 4935 C C . MET B 1 280 ? 57.551 46.807 13.150 1.00 15.63 280 MET B C 1
ATOM 4936 O O . MET B 1 280 ? 57.485 47.945 12.693 1.00 14.55 280 MET B O 1
ATOM 4941 N N . GLU B 1 281 ? 57.776 45.748 12.392 1.00 15.71 281 GLU B N 1
ATOM 4942 C CA . GLU B 1 281 ? 57.924 45.919 10.966 1.00 16.95 281 GLU B CA 1
ATOM 4943 C C . GLU B 1 281 ? 56.537 46.072 10.342 1.00 14.52 281 GLU B C 1
ATOM 4944 O O . GLU B 1 281 ? 55.549 45.553 10.868 1.00 13.72 281 GLU B O 1
ATOM 4950 N N . THR B 1 282 ? 56.456 46.837 9.260 1.00 11.51 282 THR B N 1
ATOM 4951 C CA . THR B 1 282 ? 55.200 46.999 8.526 1.00 13.12 282 THR B CA 1
ATOM 4952 C C . THR B 1 282 ? 55.626 46.963 7.068 1.00 13.49 282 THR B C 1
ATOM 4953 O O . THR B 1 282 ? 56.807 47.104 6.762 1.00 13.11 282 THR B O 1
ATOM 4957 N N . PRO B 1 283 ? 54.681 46.741 6.148 1.00 16.44 283 PRO B N 1
ATOM 4958 C CA . PRO B 1 283 ? 55.101 46.712 4.744 1.00 15.45 283 PRO B CA 1
ATOM 4959 C C . PRO B 1 283 ? 55.145 48.095 4.098 1.00 14.91 283 PRO B C 1
ATOM 4960 O O . PRO B 1 283 ? 55.280 48.215 2.888 1.00 14.31 283 PRO B O 1
ATOM 4964 N N . ALA B 1 284 ? 55.045 49.143 4.910 1.00 14.62 284 ALA B N 1
ATOM 4965 C CA . ALA B 1 284 ? 55.090 50.505 4.380 1.00 12.80 284 ALA B CA 1
ATOM 4966 C C . ALA B 1 284 ? 56.341 50.692 3.520 1.00 14.00 284 ALA B C 1
ATOM 4967 O O . ALA B 1 284 ? 57.422 50.207 3.857 1.00 13.33 284 ALA B O 1
ATOM 4969 N N . GLU B 1 285 ? 56.189 51.400 2.410 1.00 14.75 285 GLU B N 1
ATOM 4970 C CA . GLU B 1 285 ? 57.299 51.643 1.501 1.00 17.59 285 GLU B CA 1
ATOM 4971 C C . GLU B 1 285 ? 58.332 52.611 2.082 1.00 18.17 285 GLU B C 1
ATOM 4972 O O . GLU B 1 285 ? 57.981 53.588 2.751 1.00 16.14 285 GLU B O 1
ATOM 4978 N N . SER B 1 286 ? 59.606 52.322 1.827 1.00 17.30 286 SER B N 1
ATOM 4979 C CA . SER B 1 286 ? 60.704 53.164 2.286 1.00 16.47 286 SER B CA 1
ATOM 4980 C C . SER B 1 286 ? 60.821 54.348 1.334 1.00 17.38 286 SER B C 1
ATOM 4981 O O . SER B 1 286 ? 61.007 54.166 0.129 1.00 15.91 286 SER B O 1
ATOM 4984 N N . LEU B 1 287 ? 60.719 55.559 1.871 1.00 16.71 287 LEU B N 1
ATOM 4985 C CA . LEU B 1 287 ? 60.799 56.748 1.037 1.00 16.18 287 LEU B CA 1
ATOM 4986 C C . LEU B 1 287 ? 62.108 56.795 0.246 1.00 16.73 287 LEU B C 1
ATOM 4987 O O . LEU B 1 287 ? 63.196 56.698 0.811 1.00 15.95 287 LEU B O 1
ATOM 4992 N N . ASP B 1 288 ? 61.983 56.929 -1.070 1.00 16.83 288 ASP B N 1
ATOM 4993 C CA . ASP B 1 288 ? 63.135 57.004 -1.963 1.00 16.95 288 ASP B CA 1
ATOM 4994 C C . ASP B 1 288 ? 63.408 58.484 -2.212 1.00 15.51 288 ASP B C 1
ATOM 4995 O O . ASP B 1 288 ? 62.727 59.120 -3.021 1.00 15.19 288 ASP B O 1
ATOM 5000 N N . PHE B 1 289 ? 64.397 59.034 -1.518 1.00 13.41 289 PHE B N 1
ATOM 5001 C CA . PHE B 1 289 ? 64.724 60.449 -1.670 1.00 13.56 289 PHE B CA 1
ATOM 5002 C C . PHE B 1 289 ? 65.272 60.825 -3.047 1.00 14.87 289 PHE B C 1
ATOM 5003 O O . PHE B 1 289 ? 65.089 61.957 -3.506 1.00 14.66 289 PHE B O 1
ATOM 5011 N N . THR B 1 290 ? 65.958 59.886 -3.691 1.00 15.55 290 THR B N 1
ATOM 5012 C CA . THR B 1 290 ? 66.537 60.125 -5.012 1.00 18.16 290 THR B CA 1
ATOM 5013 C C . THR B 1 290 ? 65.423 60.337 -6.038 1.00 19.15 290 THR B C 1
ATOM 5014 O O . THR B 1 290 ? 65.531 61.179 -6.932 1.00 17.63 290 THR B O 1
ATOM 5018 N N . LYS B 1 291 ? 64.349 59.568 -5.895 1.00 19.92 291 LYS B N 1
ATOM 5019 C CA . LYS B 1 291 ? 63.209 59.671 -6.795 1.00 19.94 291 LYS B CA 1
ATOM 5020 C C . LYS B 1 291 ? 62.472 60.966 -6.475 1.00 18.63 291 LYS B C 1
ATOM 5021 O O . LYS B 1 291 ? 62.044 61.692 -7.370 1.00 15.72 291 LYS B O 1
ATOM 5027 N N . LEU B 1 292 ? 62.329 61.242 -5.184 1.00 15.98 292 LEU B N 1
ATOM 5028 C CA . LEU B 1 292 ? 61.670 62.453 -4.714 1.00 16.36 292 LEU B CA 1
ATOM 5029 C C . LEU B 1 292 ? 62.373 63.665 -5.315 1.00 15.76 292 LEU B C 1
ATOM 5030 O O . LEU B 1 292 ? 61.736 64.565 -5.871 1.00 15.30 292 LEU B O 1
ATOM 5035 N N . ARG B 1 293 ? 63.695 63.675 -5.171 1.00 16.83 293 ARG B N 1
ATOM 5036 C CA . ARG B 1 293 ? 64.554 64.727 -5.696 1.00 18.41 293 ARG B CA 1
ATOM 5037 C C . ARG B 1 293 ? 64.459 66.103 -5.044 1.00 18.53 293 ARG B C 1
ATOM 5038 O O . ARG B 1 293 ? 65.484 66.726 -4.763 1.00 18.53 293 ARG B O 1
ATOM 5046 N N . GLN B 1 294 ? 63.248 66.580 -4.781 1.00 18.87 294 GLN B N 1
ATOM 5047 C CA . GLN B 1 294 ? 63.112 67.918 -4.223 1.00 18.00 294 GLN B CA 1
ATOM 5048 C C . GLN B 1 294 ? 61.955 68.110 -3.240 1.00 17.32 294 GLN B C 1
ATOM 5049 O O . GLN B 1 294 ? 60.874 67.549 -3.413 1.00 17.10 294 GLN B O 1
ATOM 5055 N N . MET B 1 295 ? 62.210 68.903 -2.201 1.00 17.33 295 MET B N 1
ATOM 5056 C CA . MET B 1 295 ? 61.214 69.236 -1.181 1.00 16.80 295 MET B CA 1
ATOM 5057 C C . MET B 1 295 ? 61.045 70.754 -1.190 1.00 16.90 295 MET B C 1
ATOM 5058 O O . MET B 1 295 ? 62.029 71.484 -1.263 1.00 16.76 295 MET B O 1
ATOM 5063 N N . ASP B 1 296 ? 59.803 71.224 -1.124 1.00 15.39 296 ASP B N 1
ATOM 5064 C CA . ASP B 1 296 ? 59.528 72.657 -1.112 1.00 14.93 296 ASP B CA 1
ATOM 5065 C C . ASP B 1 296 ? 58.897 73.107 0.199 1.00 13.51 296 ASP B C 1
ATOM 5066 O O . ASP B 1 296 ? 58.159 72.354 0.829 1.00 15.38 296 ASP B O 1
ATOM 5071 N N . PHE B 1 297 ? 59.184 74.344 0.593 1.00 11.81 297 PHE B N 1
ATOM 5072 C CA . PHE B 1 297 ? 58.632 74.906 1.822 1.00 14.27 297 PHE B CA 1
ATOM 5073 C C . PHE B 1 297 ? 58.285 76.379 1.618 1.00 13.69 297 PHE B C 1
ATOM 5074 O O . PHE B 1 297 ? 59.009 77.105 0.943 1.00 14.89 297 PHE B O 1
ATOM 5082 N N . GLU B 1 298 ? 57.175 76.813 2.204 1.00 13.28 298 GLU B N 1
ATOM 5083 C CA . GLU B 1 298 ? 56.742 78.202 2.091 1.00 14.19 298 GLU B CA 1
ATOM 5084 C C . GLU B 1 298 ? 55.867 78.550 3.288 1.00 15.25 298 GLU B C 1
ATOM 5085 O O . GLU B 1 298 ? 55.341 77.665 3.966 1.00 16.33 298 GLU B O 1
ATOM 5091 N N . ALA B 1 299 ? 55.710 79.841 3.550 1.00 15.13 299 ALA B N 1
ATOM 5092 C CA . ALA B 1 299 ? 54.903 80.280 4.678 1.00 16.02 299 ALA B CA 1
ATOM 5093 C C . ALA B 1 299 ? 53.419 80.121 4.391 1.00 15.86 299 ALA B C 1
ATOM 5094 O O . ALA B 1 299 ? 52.977 80.232 3.250 1.00 16.27 299 ALA B O 1
ATOM 5096 N N . PRO B 1 300 ? 52.629 79.830 5.426 1.00 15.53 300 PRO B N 1
ATOM 5097 C CA . PRO B 1 300 ? 51.196 79.684 5.182 1.00 15.00 300 PRO B CA 1
ATOM 5098 C C . PRO B 1 300 ? 50.644 81.092 4.946 1.00 15.16 300 PRO B C 1
ATOM 5099 O O . PRO B 1 300 ? 51.260 82.081 5.352 1.00 15.34 300 PRO B O 1
ATOM 5103 N N . ASP B 1 301 ? 49.502 81.193 4.283 1.00 15.49 301 ASP B N 1
ATOM 5104 C CA . ASP B 1 301 ? 48.912 82.498 4.022 1.00 17.41 301 ASP B CA 1
ATOM 5105 C C . ASP B 1 301 ? 47.638 82.633 4.846 1.00 17.35 301 ASP B C 1
ATOM 5106 O O . ASP B 1 301 ? 46.584 82.141 4.454 1.00 16.36 301 ASP B O 1
ATOM 5111 N N . TYR B 1 302 ? 47.741 83.300 5.991 1.00 18.32 302 TYR B N 1
ATOM 5112 C CA . TYR B 1 302 ? 46.593 83.481 6.872 1.00 21.13 302 TYR B CA 1
ATOM 5113 C C . TYR B 1 302 ? 45.500 84.352 6.257 1.00 21.22 302 TYR B C 1
ATOM 5114 O O . TYR B 1 302 ? 44.333 84.262 6.643 1.00 21.01 302 TYR B O 1
ATOM 5123 N N . GLU B 1 303 ? 45.875 85.185 5.295 1.00 22.24 303 GLU B N 1
ATOM 5124 C CA . GLU B 1 303 ? 44.909 86.043 4.621 1.00 24.28 303 GLU B CA 1
ATOM 5125 C C . GLU B 1 303 ? 44.026 85.228 3.684 1.00 22.18 303 GLU B C 1
ATOM 5126 O O . GLU B 1 303 ? 42.808 85.378 3.675 1.00 22.51 303 GLU B O 1
ATOM 5132 N N . ARG B 1 304 ? 44.646 84.355 2.900 1.00 19.96 304 ARG B N 1
ATOM 5133 C CA . ARG B 1 304 ? 43.899 83.534 1.957 1.00 19.46 304 ARG B CA 1
ATOM 5134 C C . ARG B 1 304 ? 43.188 82.342 2.600 1.00 18.26 304 ARG B C 1
ATOM 5135 O O . ARG B 1 304 ? 42.231 81.810 2.040 1.00 17.50 304 ARG B O 1
ATOM 5143 N N . PHE B 1 305 ? 43.644 81.932 3.779 1.00 15.34 305 PHE B N 1
ATOM 5144 C CA . PHE B 1 305 ? 43.019 80.811 4.470 1.00 16.41 305 PHE B CA 1
ATOM 5145 C C . PHE B 1 305 ? 42.668 81.201 5.907 1.00 15.45 305 PHE B C 1
ATOM 5146 O O .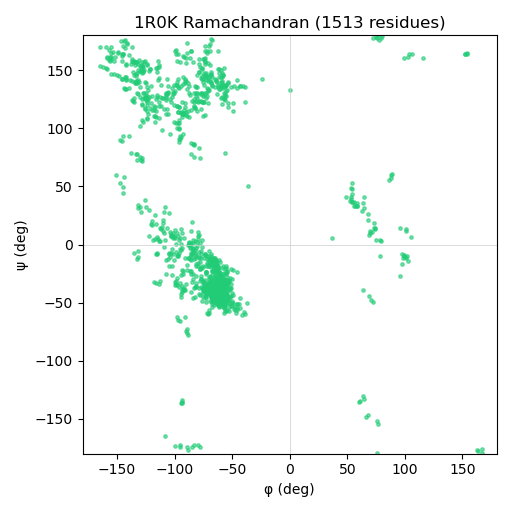 PHE B 1 305 ? 43.294 80.745 6.862 1.00 16.29 305 PHE B O 1
ATOM 5154 N N . PRO B 1 306 ? 41.641 82.055 6.072 1.00 15.36 306 PRO B N 1
ATOM 5155 C CA . PRO B 1 306 ? 41.190 82.526 7.388 1.00 15.28 306 PRO B CA 1
ATOM 5156 C C . PRO B 1 306 ? 40.820 81.433 8.387 1.00 15.75 306 PRO B C 1
ATOM 5157 O O . PRO B 1 306 ? 40.761 81.681 9.593 1.00 17.00 306 PRO B O 1
ATOM 5161 N N . ALA B 1 307 ? 40.575 80.224 7.894 1.00 14.93 307 ALA B N 1
ATOM 5162 C CA . ALA B 1 307 ? 40.239 79.121 8.788 1.00 14.88 307 ALA B CA 1
ATOM 5163 C C . ALA B 1 307 ? 41.386 78.903 9.774 1.00 13.57 307 ALA B C 1
ATOM 5164 O O . ALA B 1 307 ? 41.167 78.478 10.909 1.00 13.46 307 ALA B O 1
ATOM 5166 N N . LEU B 1 308 ? 42.609 79.194 9.337 1.00 13.00 308 LEU B N 1
ATOM 5167 C CA . LEU B 1 308 ? 43.771 79.019 10.200 1.00 14.34 308 LEU B CA 1
ATOM 5168 C C . LEU B 1 308 ? 43.690 79.994 11.366 1.00 15.46 308 LEU B C 1
ATOM 5169 O O . LEU B 1 308 ? 43.994 79.639 12.505 1.00 15.34 308 LEU B O 1
ATOM 5174 N N . THR B 1 309 ? 43.266 81.220 11.083 1.00 15.54 309 THR B N 1
ATOM 5175 C CA . THR B 1 309 ? 43.136 82.226 12.131 1.00 17.25 309 THR B CA 1
ATOM 5176 C C . THR B 1 309 ? 42.007 81.869 13.092 1.00 17.06 309 THR B C 1
ATOM 5177 O O . THR B 1 309 ? 42.139 82.029 14.309 1.00 18.22 309 THR B O 1
ATOM 5181 N N . LEU B 1 310 ? 40.896 81.384 12.543 1.00 16.63 310 LEU B N 1
ATOM 5182 C CA . LEU B 1 310 ? 39.754 80.997 13.360 1.00 16.07 310 LEU B CA 1
ATOM 5183 C C . LEU B 1 310 ? 40.169 79.922 14.360 1.00 16.68 310 LEU B C 1
ATOM 5184 O O . LEU B 1 310 ? 39.809 79.983 15.538 1.00 13.78 310 LEU B O 1
ATOM 5189 N N . ALA B 1 311 ? 40.930 78.940 13.890 1.00 15.89 311 ALA B N 1
ATOM 5190 C CA . ALA B 1 311 ? 41.394 77.864 14.759 1.00 17.93 311 ALA B CA 1
ATOM 5191 C C . ALA B 1 311 ? 42.245 78.453 15.880 1.00 18.13 311 ALA B C 1
ATOM 5192 O O . ALA B 1 311 ? 42.066 78.111 17.051 1.00 18.05 311 ALA B O 1
ATOM 5194 N N . MET B 1 312 ? 43.166 79.343 15.511 1.00 18.51 312 MET B N 1
ATOM 5195 C CA . MET B 1 312 ? 44.048 80.000 16.476 1.00 19.82 312 MET B CA 1
ATOM 5196 C C . MET B 1 312 ? 43.258 80.750 17.545 1.00 18.14 312 MET B C 1
ATOM 5197 O O . MET B 1 312 ? 43.517 80.599 18.740 1.00 16.82 312 MET B O 1
ATOM 5202 N N . GLU B 1 313 ? 42.304 81.568 17.110 1.00 17.63 313 GLU B N 1
ATOM 5203 C CA . GLU B 1 313 ? 41.494 82.350 18.041 1.00 19.89 313 GLU B CA 1
ATOM 5204 C C . GLU B 1 313 ? 40.647 81.444 18.929 1.00 18.68 313 GLU B C 1
ATOM 5205 O O . GLU B 1 313 ? 40.486 81.700 20.122 1.00 17.95 313 GLU B O 1
ATOM 5211 N N . SER B 1 314 ? 40.117 80.374 18.350 1.00 17.89 314 SER B N 1
ATOM 5212 C CA . SER B 1 314 ? 39.306 79.444 19.121 1.00 18.28 314 SER B CA 1
ATOM 5213 C C . SER B 1 314 ? 40.140 78.819 20.245 1.00 18.19 314 SER B C 1
ATOM 5214 O O . SER B 1 314 ? 39.675 78.714 21.382 1.00 18.05 314 SER B O 1
ATOM 5217 N N . ILE B 1 315 ? 41.370 78.411 19.934 1.00 18.43 315 ILE B N 1
ATOM 5218 C CA . ILE B 1 315 ? 42.244 77.809 20.942 1.00 20.22 315 ILE B CA 1
ATOM 5219 C C . ILE B 1 315 ? 42.572 78.828 22.029 1.00 20.99 315 ILE B C 1
ATOM 5220 O O . ILE B 1 315 ? 42.485 78.526 23.220 1.00 21.23 315 ILE B O 1
ATOM 5225 N N . LYS B 1 316 ? 42.957 80.031 21.609 1.00 21.85 316 LYS B N 1
ATOM 5226 C CA . LYS B 1 316 ? 43.296 81.097 22.544 1.00 24.26 316 LYS B CA 1
ATOM 5227 C C . LYS B 1 316 ? 42.158 81.319 23.523 1.00 24.70 316 LYS B C 1
ATOM 5228 O O . LYS B 1 316 ? 42.376 81.409 24.730 1.00 25.09 316 LYS B O 1
ATOM 5234 N N . SER B 1 317 ? 40.941 81.411 22.998 1.00 25.20 317 SER B N 1
ATOM 5235 C CA . SER B 1 317 ? 39.770 81.618 23.838 1.00 25.89 317 SER B CA 1
ATOM 5236 C C . SER B 1 317 ? 39.473 80.355 24.640 1.00 24.23 317 SER B C 1
ATOM 5237 O O . SER B 1 317 ? 39.006 80.424 25.773 1.00 25.14 317 SER B O 1
ATOM 5240 N N . GLY B 1 318 ? 39.749 79.199 24.047 1.00 22.10 318 GLY B N 1
ATOM 5241 C CA . GLY B 1 318 ? 39.504 77.946 24.735 1.00 19.46 318 GLY B CA 1
ATOM 5242 C C . GLY B 1 318 ? 38.027 77.706 24.967 1.00 19.27 318 GLY B C 1
ATOM 5243 O O . GLY B 1 318 ? 37.187 78.122 24.169 1.00 16.85 318 GLY B O 1
ATOM 5244 N N . GLY B 1 319 ? 37.707 77.029 26.063 1.00 18.66 319 GLY B N 1
ATOM 5245 C CA . GLY B 1 319 ? 36.319 76.748 26.368 1.00 19.08 319 GLY B CA 1
ATOM 5246 C C . GLY B 1 319 ? 35.637 75.930 25.286 1.00 18.17 319 GLY B C 1
ATOM 5247 O O . GLY B 1 319 ? 36.193 74.956 24.778 1.00 16.43 319 GLY B O 1
ATOM 5248 N N . ALA B 1 320 ? 34.427 76.336 24.923 1.00 16.38 320 ALA B N 1
ATOM 5249 C CA . ALA B 1 320 ? 33.658 75.625 23.912 1.00 17.29 320 ALA B CA 1
ATOM 5250 C C . ALA B 1 320 ? 33.914 76.095 22.482 1.00 17.22 320 ALA B C 1
ATOM 5251 O O . ALA B 1 320 ? 33.328 75.558 21.541 1.00 16.33 320 ALA B O 1
ATOM 5253 N N . ARG B 1 321 ? 34.781 77.089 22.313 1.00 17.72 321 ARG B N 1
ATOM 5254 C CA . ARG B 1 321 ? 35.067 77.624 20.981 1.00 18.69 321 ARG B CA 1
ATOM 5255 C C . ARG B 1 321 ? 35.436 76.574 19.931 1.00 17.76 321 ARG B C 1
ATOM 5256 O O . ARG B 1 321 ? 34.848 76.536 18.852 1.00 17.88 321 ARG B O 1
ATOM 5264 N N . PRO B 1 322 ? 36.422 75.714 20.225 1.00 17.48 322 PRO B N 1
ATOM 5265 C CA . PRO B 1 322 ? 36.799 74.693 19.241 1.00 17.16 322 PRO B CA 1
ATOM 5266 C C . PRO B 1 322 ? 35.618 73.809 18.825 1.00 15.21 322 PRO B C 1
ATOM 5267 O O . PRO B 1 322 ? 35.448 73.508 17.648 1.00 14.93 322 PRO B O 1
ATOM 5271 N N . ALA B 1 323 ? 34.800 73.397 19.790 1.00 13.90 323 ALA B N 1
ATOM 5272 C CA . ALA B 1 323 ? 33.648 72.562 19.476 1.00 13.36 323 ALA B CA 1
ATOM 5273 C C . ALA B 1 323 ? 32.675 73.337 18.590 1.00 14.41 323 ALA B C 1
ATOM 5274 O O . ALA B 1 323 ? 32.114 72.790 17.636 1.00 13.45 323 ALA B O 1
ATOM 5276 N N . VAL B 1 324 ? 32.474 74.611 18.908 1.00 13.37 324 VAL B N 1
ATOM 5277 C CA . VAL B 1 324 ? 31.563 75.449 18.132 1.00 13.09 324 VAL B CA 1
ATOM 5278 C C . VAL B 1 324 ? 32.090 75.608 16.719 1.00 12.08 324 VAL B C 1
ATOM 5279 O O . VAL B 1 324 ? 31.338 75.508 15.754 1.00 13.41 324 VAL B O 1
ATOM 5283 N N . MET B 1 325 ? 33.390 75.850 16.598 1.00 12.49 325 MET B N 1
ATOM 5284 C CA . MET B 1 325 ? 34.002 76.013 15.283 1.00 13.95 325 MET B CA 1
ATOM 5285 C C . MET B 1 325 ? 33.822 74.756 14.440 1.00 13.79 325 MET B C 1
ATOM 5286 O O . MET B 1 325 ? 33.457 74.834 13.266 1.00 15.76 325 MET B O 1
ATOM 5291 N N . ASN B 1 326 ? 34.081 73.600 15.045 1.00 13.45 326 ASN B N 1
ATOM 5292 C CA . ASN B 1 326 ? 33.956 72.329 14.337 1.00 14.76 326 ASN B CA 1
ATOM 5293 C C . ASN B 1 326 ? 32.530 72.080 13.863 1.00 14.45 326 ASN B C 1
ATOM 5294 O O . ASN B 1 326 ? 32.309 71.723 12.705 1.00 16.39 326 ASN B O 1
ATOM 5299 N N . ALA B 1 327 ? 31.563 72.264 14.756 1.00 12.63 327 ALA B N 1
ATOM 5300 C CA . ALA B 1 327 ? 30.164 72.053 14.401 1.00 12.80 327 ALA B CA 1
ATOM 5301 C C . ALA B 1 327 ? 29.723 73.011 13.299 1.00 12.01 327 ALA B C 1
ATOM 5302 O O . ALA B 1 327 ? 29.066 72.604 12.346 1.00 14.22 327 ALA B O 1
ATOM 5304 N N . ALA B 1 328 ? 30.077 74.284 13.426 1.00 12.27 328 ALA B N 1
ATOM 5305 C CA . ALA B 1 328 ? 29.690 75.259 12.408 1.00 13.20 328 ALA B CA 1
ATOM 5306 C C . ALA B 1 328 ? 30.288 74.894 11.054 1.00 12.50 328 ALA B C 1
ATOM 5307 O O . ALA B 1 328 ? 29.648 75.058 10.016 1.00 11.58 328 ALA B O 1
ATOM 5309 N N . ASN B 1 329 ? 31.522 74.400 11.062 1.00 13.78 329 ASN B N 1
ATOM 5310 C CA . ASN B 1 329 ? 32.175 74.019 9.815 1.00 13.44 329 ASN B CA 1
ATOM 5311 C C . ASN B 1 329 ? 31.425 72.869 9.137 1.00 13.40 329 ASN B C 1
ATOM 5312 O O . ASN B 1 329 ? 31.302 72.835 7.912 1.00 13.36 329 ASN B O 1
ATOM 5317 N N . GLU B 1 330 ? 30.921 71.928 9.930 1.00 12.90 330 GLU B N 1
ATOM 5318 C CA . GLU B 1 330 ? 30.172 70.799 9.378 1.00 13.66 330 GLU B CA 1
ATOM 5319 C C . GLU B 1 330 ? 28.983 71.308 8.567 1.00 13.69 330 GLU B C 1
ATOM 5320 O O . GLU B 1 330 ? 28.740 70.858 7.450 1.00 14.21 330 GLU B O 1
ATOM 5326 N N . ILE B 1 331 ? 28.246 72.251 9.148 1.00 13.00 331 ILE B N 1
ATOM 5327 C CA . ILE B 1 331 ? 27.078 72.841 8.509 1.00 11.94 331 ILE B CA 1
ATOM 5328 C C . ILE B 1 331 ? 27.469 73.652 7.283 1.00 11.80 331 ILE B C 1
ATOM 5329 O O . ILE B 1 331 ? 26.874 73.503 6.219 1.00 12.92 331 ILE B O 1
ATOM 5334 N N . ALA B 1 332 ? 28.472 74.510 7.441 1.00 12.88 332 ALA B N 1
ATOM 5335 C CA . ALA B 1 332 ? 28.926 75.359 6.351 1.00 12.34 332 ALA B CA 1
ATOM 5336 C C . ALA B 1 332 ? 29.410 74.550 5.151 1.00 14.21 332 ALA B C 1
ATOM 5337 O O . ALA B 1 332 ? 29.058 74.855 4.014 1.00 12.12 332 ALA B O 1
ATOM 5339 N N . VAL B 1 333 ? 30.223 73.526 5.403 1.00 13.62 333 VAL B N 1
ATOM 5340 C CA . VAL B 1 333 ? 30.729 72.685 4.321 1.00 14.56 333 VAL B CA 1
ATOM 5341 C C . VAL B 1 333 ? 29.567 72.015 3.581 1.00 14.80 333 VAL B C 1
ATOM 5342 O O . VAL B 1 333 ? 29.511 72.027 2.352 1.00 13.19 333 VAL B O 1
ATOM 5346 N N . ALA B 1 334 ? 28.632 71.442 4.335 1.00 15.98 334 ALA B N 1
ATOM 5347 C CA . ALA B 1 334 ? 27.475 70.783 3.737 1.00 15.96 334 ALA B CA 1
ATOM 5348 C C . ALA B 1 334 ? 26.674 71.772 2.891 1.00 16.74 334 ALA B C 1
ATOM 5349 O O . ALA B 1 334 ? 26.176 71.423 1.820 1.00 17.46 334 ALA B O 1
ATOM 5351 N N . ALA B 1 335 ? 26.553 73.007 3.373 1.00 16.60 335 ALA B N 1
ATOM 5352 C CA . ALA B 1 335 ? 25.820 74.044 2.649 1.00 14.96 335 ALA B CA 1
ATOM 5353 C C . ALA B 1 335 ? 26.524 74.339 1.330 1.00 15.22 335 ALA B C 1
ATOM 5354 O O . ALA B 1 335 ? 25.880 74.486 0.292 1.00 16.08 335 ALA B O 1
ATOM 5356 N N . PHE B 1 336 ? 27.850 74.431 1.375 1.00 13.06 336 PHE B N 1
ATOM 5357 C CA . PHE B 1 336 ? 28.624 74.689 0.170 1.00 14.37 336 PHE B CA 1
ATOM 5358 C C . PHE B 1 336 ? 28.395 73.562 -0.829 1.00 15.13 336 PHE B C 1
ATOM 5359 O O . PHE B 1 336 ? 28.077 73.810 -1.989 1.00 16.72 336 PHE B O 1
ATOM 5367 N N . LEU B 1 337 ? 28.561 72.324 -0.373 1.00 15.00 337 LEU B N 1
ATOM 5368 C CA . LEU B 1 337 ? 28.366 71.162 -1.231 1.00 16.78 337 LEU B CA 1
ATOM 5369 C C . LEU B 1 337 ? 26.951 71.120 -1.804 1.00 18.54 337 LEU B C 1
ATOM 5370 O O . LEU B 1 337 ? 26.743 70.661 -2.930 1.00 17.51 337 LEU B O 1
ATOM 5375 N N . ASP B 1 338 ? 25.985 71.609 -1.029 1.00 18.86 338 ASP B N 1
ATOM 5376 C CA . ASP B 1 338 ? 24.586 71.634 -1.461 1.00 20.61 338 ASP B CA 1
ATOM 5377 C C . ASP B 1 338 ? 24.317 72.871 -2.324 1.00 20.33 338 ASP B C 1
ATOM 5378 O O . ASP B 1 338 ? 23.188 73.113 -2.750 1.00 17.48 338 ASP B O 1
ATOM 5383 N N . LYS B 1 339 ? 25.365 73.658 -2.553 1.00 20.07 339 LYS B N 1
ATOM 5384 C CA . LYS B 1 339 ? 25.292 74.864 -3.373 1.00 21.25 339 LYS B CA 1
ATOM 5385 C C . LYS B 1 339 ? 24.394 75.969 -2.828 1.00 22.11 339 LYS B C 1
ATOM 5386 O O . LYS B 1 339 ? 23.675 76.627 -3.582 1.00 22.24 339 LYS B O 1
ATOM 5392 N N . LYS B 1 340 ? 24.447 76.182 -1.516 1.00 21.70 340 LYS B N 1
ATOM 5393 C CA . LYS B 1 340 ? 23.643 77.222 -0.888 1.00 21.35 340 LYS B CA 1
ATOM 5394 C C . LYS B 1 340 ? 24.492 78.451 -0.578 1.00 20.58 340 LYS B C 1
ATOM 5395 O O . LYS B 1 340 ? 23.962 79.540 -0.356 1.00 19.80 340 LYS B O 1
ATOM 5401 N N . ILE B 1 341 ? 25.809 78.265 -0.559 1.00 18.91 341 ILE B N 1
ATOM 5402 C CA . ILE B 1 341 ? 26.745 79.353 -0.294 1.00 17.34 341 ILE B CA 1
ATOM 5403 C C . ILE B 1 341 ? 28.000 79.188 -1.155 1.00 18.00 341 ILE B C 1
ATOM 5404 O O . ILE B 1 341 ? 28.202 78.147 -1.783 1.00 17.08 341 ILE B O 1
ATOM 5409 N N . GLY B 1 342 ? 28.839 80.217 -1.178 1.00 16.34 342 GLY B N 1
ATOM 5410 C CA . GLY B 1 342 ? 30.064 80.153 -1.950 1.00 16.63 342 GLY B CA 1
ATOM 5411 C C . GLY B 1 342 ? 31.176 79.504 -1.146 1.00 15.38 342 GLY B C 1
ATOM 5412 O O . GLY B 1 342 ? 31.048 79.334 0.068 1.00 16.35 342 GLY B O 1
ATOM 5413 N N . PHE B 1 343 ? 32.265 79.142 -1.818 1.00 14.03 343 PHE B N 1
ATOM 5414 C CA . PHE B 1 343 ? 33.407 78.499 -1.165 1.00 14.46 343 PHE B CA 1
ATOM 5415 C C . PHE B 1 343 ? 33.950 79.313 0.009 1.00 15.20 343 PHE B C 1
ATOM 5416 O O . PHE B 1 343 ? 34.218 78.770 1.087 1.00 14.65 343 PHE B O 1
ATOM 5424 N N . LEU B 1 344 ? 34.116 80.615 -0.199 1.00 13.21 344 LEU B N 1
ATOM 5425 C CA . LEU B 1 344 ? 34.646 81.482 0.847 1.00 14.97 344 LEU B CA 1
ATOM 5426 C C . LEU B 1 344 ? 33.658 81.789 1.960 1.00 15.14 344 LEU B C 1
ATOM 5427 O O . LEU B 1 344 ? 34.041 82.333 3.000 1.00 15.45 344 LEU B O 1
ATOM 5432 N N . ASP B 1 345 ? 32.391 81.448 1.748 1.00 15.02 345 ASP B N 1
ATOM 5433 C CA . ASP B 1 345 ? 31.374 81.692 2.767 1.00 15.06 345 ASP B CA 1
ATOM 5434 C C . ASP B 1 345 ? 31.488 80.676 3.903 1.00 15.09 345 ASP B C 1
ATOM 5435 O O . ASP B 1 345 ? 30.957 80.892 4.994 1.00 15.39 345 ASP B O 1
ATOM 5440 N N . ILE B 1 346 ? 32.170 79.565 3.645 1.00 14.74 346 ILE B N 1
ATOM 5441 C CA . ILE B 1 346 ? 32.336 78.538 4.666 1.00 14.44 346 ILE B CA 1
ATOM 5442 C C . ILE B 1 346 ? 33.003 79.124 5.902 1.00 13.79 346 ILE B C 1
ATOM 5443 O O . ILE B 1 346 ? 32.434 79.091 6.996 1.00 13.42 346 ILE B O 1
ATOM 5448 N N . ALA B 1 347 ? 34.204 79.669 5.732 1.00 13.44 347 ALA B N 1
ATOM 5449 C CA . ALA B 1 347 ? 34.920 80.262 6.856 1.00 13.73 347 ALA B CA 1
ATOM 5450 C C . ALA B 1 347 ? 34.158 81.454 7.427 1.00 15.36 347 ALA B C 1
ATOM 5451 O O . ALA B 1 347 ? 34.269 81.753 8.615 1.00 14.33 347 ALA B O 1
ATOM 5453 N N . LYS B 1 348 ? 33.397 82.148 6.587 1.00 16.35 348 LYS B N 1
ATOM 5454 C CA . LYS B 1 348 ? 32.634 83.294 7.077 1.00 18.22 348 LYS B CA 1
ATOM 5455 C C . LYS B 1 348 ? 31.521 82.837 8.009 1.00 15.96 348 LYS B C 1
ATOM 5456 O O . LYS B 1 348 ? 31.310 83.426 9.065 1.00 17.44 348 LYS B O 1
ATOM 5462 N N . ILE B 1 349 ? 30.811 81.783 7.624 1.00 16.16 349 ILE B N 1
ATOM 5463 C CA . ILE B 1 349 ? 29.739 81.261 8.460 1.00 15.44 349 ILE B CA 1
ATOM 5464 C C . ILE B 1 349 ? 30.335 80.771 9.773 1.00 15.39 349 ILE B C 1
ATOM 5465 O O . ILE B 1 349 ? 29.766 80.993 10.845 1.00 15.47 349 ILE B O 1
ATOM 5470 N N . VAL B 1 350 ? 31.485 80.106 9.695 1.00 14.20 350 VAL B N 1
ATOM 5471 C CA . VAL B 1 350 ? 32.122 79.603 10.906 1.00 15.08 350 VAL B CA 1
ATOM 5472 C C . VAL B 1 350 ? 32.461 80.774 11.822 1.00 15.70 350 VAL B C 1
ATOM 5473 O O . VAL B 1 350 ? 32.172 80.737 13.018 1.00 16.45 350 VAL B O 1
ATOM 5477 N N . GLU B 1 351 ? 33.051 81.819 11.253 1.00 17.42 351 GLU B N 1
ATOM 5478 C CA . GLU B 1 351 ? 33.422 83.002 12.025 1.00 20.15 351 GLU B CA 1
ATOM 5479 C C . GLU B 1 351 ? 32.203 83.632 12.699 1.00 20.06 351 GLU B C 1
ATOM 5480 O O . GLU B 1 351 ? 32.233 83.939 13.895 1.00 21.57 351 GLU B O 1
ATOM 5486 N N . LYS B 1 352 ? 31.139 83.839 11.926 1.00 20.63 352 LYS B N 1
ATOM 5487 C CA . LYS B 1 352 ? 29.912 84.436 12.451 1.00 20.79 352 LYS B CA 1
ATOM 5488 C C . LYS B 1 352 ? 29.347 83.618 13.604 1.00 19.82 352 LYS B C 1
ATOM 5489 O O . LYS B 1 352 ? 28.940 84.169 14.627 1.00 18.29 352 LYS B O 1
ATOM 5495 N N . THR B 1 353 ? 29.319 82.299 13.434 1.00 18.57 353 THR B N 1
ATOM 5496 C CA . THR B 1 353 ? 28.805 81.420 14.477 1.00 17.71 353 THR B CA 1
ATOM 5497 C C . THR B 1 353 ? 29.656 81.550 15.747 1.00 17.80 353 THR B C 1
ATOM 5498 O O . THR B 1 353 ? 29.122 81.642 16.850 1.00 19.04 353 THR B O 1
ATOM 5502 N N . LEU B 1 354 ? 30.974 81.575 15.586 1.00 19.47 354 LEU B N 1
ATOM 5503 C CA . LEU B 1 354 ? 31.877 81.699 16.725 1.00 21.88 354 LEU B CA 1
ATOM 5504 C C . LEU B 1 354 ? 31.645 82.987 17.503 1.00 25.07 354 LEU B C 1
ATOM 5505 O O . LEU B 1 354 ? 31.872 83.033 18.713 1.00 25.67 354 LEU B O 1
ATOM 5510 N N . ASP B 1 355 ? 31.201 84.034 16.814 1.00 26.32 355 ASP B N 1
ATOM 5511 C CA . ASP B 1 355 ? 30.943 85.303 17.481 1.00 29.26 355 ASP B CA 1
ATOM 5512 C C . ASP B 1 355 ? 29.574 85.338 18.151 1.00 29.38 355 ASP B C 1
ATOM 5513 O O . ASP B 1 355 ? 29.421 85.903 19.230 1.00 29.80 355 ASP B O 1
ATOM 5518 N N . HIS B 1 356 ? 28.588 84.716 17.516 1.00 29.31 356 HIS B N 1
ATOM 5519 C CA . HIS B 1 356 ? 27.217 84.720 18.021 1.00 29.13 356 HIS B CA 1
ATOM 5520 C C . HIS B 1 356 ? 26.888 83.707 19.120 1.00 27.27 356 HIS B C 1
ATOM 5521 O O . HIS B 1 356 ? 26.104 84.003 20.024 1.00 25.45 356 HIS B O 1
ATOM 5528 N N . TYR B 1 357 ? 27.477 82.518 19.046 1.00 23.37 357 TYR B N 1
ATOM 5529 C CA . TYR B 1 357 ? 27.204 81.477 20.030 1.00 21.52 357 TYR B CA 1
ATOM 5530 C C . TYR B 1 357 ? 28.438 81.178 20.869 1.00 21.83 357 TYR B C 1
ATOM 5531 O O . TYR B 1 357 ? 29.402 80.584 20.393 1.00 20.43 357 TYR B O 1
ATOM 5540 N N . THR B 1 358 ? 28.392 81.584 22.132 1.00 24.22 358 THR B N 1
ATOM 5541 C CA . THR B 1 358 ? 29.516 81.394 23.038 1.00 23.61 358 THR B CA 1
ATOM 5542 C C . THR B 1 358 ? 29.104 80.736 24.353 1.00 23.71 358 THR B C 1
ATOM 5543 O O . THR B 1 358 ? 29.073 81.382 25.397 1.00 22.69 358 THR B O 1
ATOM 5547 N N . PRO B 1 359 ? 28.797 79.429 24.318 1.00 22.86 359 PRO B N 1
ATOM 5548 C CA . PRO B 1 359 ? 28.385 78.684 25.511 1.00 22.14 359 PRO B CA 1
ATOM 5549 C C . PRO B 1 359 ? 29.521 78.492 26.521 1.00 22.16 359 PRO B C 1
ATOM 5550 O O . PRO B 1 359 ? 30.677 78.810 26.242 1.00 18.82 359 PRO B O 1
ATOM 5554 N N . ALA B 1 360 ? 29.181 77.968 27.695 1.00 21.55 360 ALA B N 1
ATOM 5555 C CA . ALA B 1 360 ? 30.171 77.736 28.739 1.00 22.73 360 ALA B CA 1
ATOM 5556 C C . ALA B 1 360 ? 31.050 76.537 28.400 1.00 23.07 360 ALA B C 1
ATOM 5557 O O . ALA B 1 360 ? 30.684 75.700 27.575 1.00 23.33 360 ALA B O 1
ATOM 5559 N N . THR B 1 361 ? 32.213 76.460 29.038 1.00 23.87 361 THR B N 1
ATOM 5560 C CA . THR B 1 361 ? 33.135 75.355 28.815 1.00 25.22 361 THR B CA 1
ATOM 5561 C C . THR B 1 361 ? 32.439 74.037 29.149 1.00 24.56 361 THR B C 1
ATOM 5562 O O . THR B 1 361 ? 31.765 73.926 30.170 1.00 23.85 361 THR B O 1
ATOM 5566 N N . PRO B 1 362 ? 32.593 73.021 28.289 1.00 24.69 362 PRO B N 1
ATOM 5567 C CA . PRO B 1 362 ? 31.962 71.719 28.531 1.00 24.78 362 PRO B CA 1
ATOM 5568 C C . PRO B 1 362 ? 32.530 71.071 29.791 1.00 24.75 362 PRO B C 1
ATOM 5569 O O . PRO B 1 362 ? 33.728 71.166 30.045 1.00 26.26 362 PRO B O 1
ATOM 5573 N N . SER B 1 363 ? 31.682 70.420 30.581 1.00 24.42 363 SER B N 1
ATOM 5574 C CA . SER B 1 363 ? 32.158 69.754 31.789 1.00 23.62 363 SER B CA 1
ATOM 5575 C C . SER B 1 363 ? 31.964 68.243 31.658 1.00 23.43 363 SER B C 1
ATOM 5576 O O . SER B 1 363 ? 32.445 67.473 32.487 1.00 24.25 363 SER B O 1
ATOM 5579 N N . SER B 1 364 ? 31.264 67.828 30.604 1.00 21.30 364 SER B N 1
ATOM 5580 C CA . SER B 1 364 ? 31.001 66.413 30.342 1.00 19.86 364 SER B CA 1
ATOM 5581 C C . SER B 1 364 ? 30.723 66.245 28.853 1.00 18.95 364 SER B C 1
ATOM 5582 O O . SER B 1 364 ? 30.506 67.231 28.148 1.00 18.37 364 SER B O 1
ATOM 5585 N N . LEU B 1 365 ? 30.723 65.005 28.372 1.00 18.10 365 LEU B N 1
ATOM 5586 C CA . LEU B 1 365 ? 30.443 64.762 26.962 1.00 17.57 365 LEU B CA 1
ATOM 5587 C C . LEU B 1 365 ? 29.027 65.234 26.641 1.00 17.61 365 LEU B C 1
ATOM 5588 O O . LEU B 1 365 ? 28.745 65.671 25.521 1.00 17.50 365 LEU B O 1
ATOM 5593 N N . GLU B 1 366 ? 28.134 65.151 27.625 1.00 15.70 366 GLU B N 1
ATOM 5594 C CA . GLU B 1 366 ? 26.761 65.588 27.416 1.00 16.88 366 GLU B CA 1
ATOM 5595 C C . GLU B 1 366 ? 26.732 67.065 27.017 1.00 15.16 366 GLU B C 1
ATOM 5596 O O . GLU B 1 366 ? 25.937 67.463 26.163 1.00 15.83 366 GLU B O 1
ATOM 5602 N N . ASP B 1 367 ? 27.601 67.871 27.627 1.00 14.56 367 ASP B N 1
ATOM 5603 C CA . ASP B 1 367 ? 27.672 69.296 27.298 1.00 16.19 367 ASP B CA 1
ATOM 5604 C C . ASP B 1 367 ? 28.210 69.473 25.874 1.00 16.36 367 ASP B C 1
ATOM 5605 O O . ASP B 1 367 ? 27.748 70.333 25.126 1.00 16.80 367 ASP B O 1
ATOM 5610 N N . VAL B 1 368 ? 29.196 68.659 25.510 1.00 15.18 368 VAL B N 1
ATOM 5611 C CA . VAL B 1 368 ? 29.781 68.737 24.177 1.00 13.90 368 VAL B CA 1
ATOM 5612 C C . VAL B 1 368 ? 28.712 68.483 23.113 1.00 15.69 368 VAL B C 1
ATOM 5613 O O . VAL B 1 368 ? 28.584 69.250 22.160 1.00 12.59 368 VAL B O 1
ATOM 5617 N N . PHE B 1 369 ? 27.941 67.413 23.283 1.00 16.25 369 PHE B N 1
ATOM 5618 C CA . PHE B 1 369 ? 26.884 67.087 22.336 1.00 17.12 369 PHE B CA 1
ATOM 5619 C C . PHE B 1 369 ? 25.899 68.246 22.221 1.00 17.72 369 PHE B C 1
ATOM 5620 O O . PHE B 1 369 ? 25.458 68.592 21.125 1.00 17.11 369 PHE B O 1
ATOM 5628 N N . ALA B 1 370 ? 25.555 68.844 23.357 1.00 16.19 370 ALA B N 1
ATOM 5629 C CA . ALA B 1 370 ? 24.617 69.962 23.362 1.00 16.31 370 ALA B CA 1
ATOM 5630 C C . ALA B 1 370 ? 25.207 71.148 22.600 1.00 15.59 370 ALA B C 1
ATOM 5631 O O . ALA B 1 370 ? 24.519 71.803 21.820 1.00 16.91 370 ALA B O 1
ATOM 5633 N N . ILE B 1 371 ? 26.483 71.421 22.833 1.00 16.04 371 ILE B N 1
ATOM 5634 C CA . ILE B 1 371 ? 27.161 72.520 22.160 1.00 16.82 371 ILE B CA 1
ATOM 5635 C C . ILE B 1 371 ? 27.224 72.250 20.662 1.00 16.29 371 ILE B C 1
ATOM 5636 O O . ILE B 1 371 ? 26.977 73.137 19.858 1.00 15.22 371 ILE B O 1
ATOM 5641 N N . ASP B 1 372 ? 27.549 71.016 20.292 1.00 15.01 372 ASP B N 1
ATOM 5642 C CA . ASP B 1 372 ? 27.632 70.652 18.881 1.00 15.81 372 ASP B CA 1
ATOM 5643 C C . ASP B 1 372 ? 26.271 70.866 18.228 1.00 15.80 372 ASP B C 1
ATOM 5644 O O . ASP B 1 372 ? 26.170 71.463 17.155 1.00 14.73 372 ASP B O 1
ATOM 5649 N N . ASN B 1 373 ? 25.228 70.375 18.893 1.00 15.75 373 ASN B N 1
ATOM 5650 C CA . ASN B 1 373 ? 23.860 70.489 18.396 1.00 16.00 373 ASN B CA 1
ATOM 5651 C C . ASN B 1 373 ? 23.443 71.937 18.195 1.00 15.33 373 ASN B C 1
ATOM 5652 O O . ASN B 1 373 ? 22.953 72.310 17.131 1.00 13.52 373 ASN B O 1
ATOM 5657 N N . GLU B 1 374 ? 23.634 72.747 19.230 1.00 14.49 374 GLU B N 1
ATOM 5658 C CA . GLU B 1 374 ? 23.261 74.152 19.176 1.00 14.97 374 GLU B CA 1
ATOM 5659 C C . GLU B 1 374 ? 24.075 74.919 18.133 1.00 15.88 374 GLU B C 1
ATOM 5660 O O . GLU B 1 374 ? 23.519 75.713 17.373 1.00 15.78 374 GLU B O 1
ATOM 5666 N N . ALA B 1 375 ? 25.386 74.689 18.103 1.00 12.25 375 ALA B N 1
ATOM 5667 C CA . ALA B 1 375 ? 26.249 75.367 17.135 1.00 12.75 375 ALA B CA 1
ATOM 5668 C C . ALA B 1 375 ? 25.757 75.097 15.715 1.00 13.16 375 ALA B C 1
ATOM 5669 O O . ALA B 1 375 ? 25.728 75.999 14.879 1.00 13.64 375 ALA B O 1
ATOM 5671 N N . ARG B 1 376 ? 25.380 73.848 15.448 1.00 13.25 376 ARG B N 1
ATOM 5672 C CA . ARG B 1 376 ? 24.867 73.449 14.140 1.00 13.62 376 ARG B CA 1
ATOM 5673 C C . ARG B 1 376 ? 23.605 74.226 13.779 1.00 14.80 376 ARG B C 1
ATOM 5674 O O . ARG B 1 376 ? 23.438 74.677 12.646 1.00 13.56 376 ARG B O 1
ATOM 5682 N N . ILE B 1 377 ? 22.704 74.367 14.743 1.00 14.54 377 ILE B N 1
ATOM 5683 C CA . ILE B 1 377 ? 21.463 75.088 14.507 1.00 14.77 377 ILE B CA 1
ATOM 5684 C C . ILE B 1 377 ? 21.726 76.577 14.276 1.00 15.30 377 ILE B C 1
ATOM 5685 O O . ILE B 1 377 ? 21.145 77.183 13.379 1.00 16.30 377 ILE B O 1
ATOM 5690 N N . GLN B 1 378 ? 22.609 77.159 15.080 1.00 17.28 378 GLN B N 1
ATOM 5691 C CA . GLN B 1 378 ? 22.955 78.576 14.955 1.00 17.65 378 GLN B CA 1
ATOM 5692 C C . GLN B 1 378 ? 23.661 78.865 13.627 1.00 18.73 378 GLN B C 1
ATOM 5693 O O . GLN B 1 378 ? 23.400 79.881 12.978 1.00 17.23 378 GLN B O 1
ATOM 5699 N N . ALA B 1 379 ? 24.564 77.972 13.234 1.00 16.82 379 ALA B N 1
ATOM 5700 C CA . ALA B 1 379 ? 25.293 78.132 11.985 1.00 17.03 379 ALA B CA 1
ATOM 5701 C C . ALA B 1 379 ? 24.313 78.099 10.817 1.00 17.32 379 ALA B C 1
ATOM 5702 O O . ALA B 1 379 ? 24.384 78.936 9.911 1.00 18.87 379 ALA B O 1
ATOM 5704 N N . ALA B 1 380 ? 23.399 77.132 10.844 1.00 16.38 380 ALA B N 1
ATOM 5705 C CA . ALA B 1 380 ? 22.403 76.988 9.787 1.00 18.04 380 ALA B CA 1
ATOM 5706 C C . ALA B 1 380 ? 21.561 78.253 9.669 1.00 20.04 380 ALA B C 1
ATOM 5707 O O . ALA B 1 380 ? 21.264 78.709 8.562 1.00 21.34 380 ALA B O 1
ATOM 5709 N N . ALA B 1 381 ? 21.177 78.814 10.814 1.00 20.20 381 ALA B N 1
ATOM 5710 C CA . ALA B 1 381 ? 20.369 80.028 10.836 1.00 21.84 381 ALA B CA 1
ATOM 5711 C C . ALA B 1 381 ? 21.145 81.162 10.185 1.00 24.40 381 ALA B C 1
ATOM 5712 O O . ALA B 1 381 ? 20.588 81.930 9.405 1.00 25.53 381 ALA B O 1
ATOM 5714 N N . LEU B 1 382 ? 22.432 81.259 10.510 1.00 25.20 382 LEU B N 1
ATOM 5715 C CA . LEU B 1 382 ? 23.299 82.296 9.956 1.00 27.41 382 LEU B CA 1
ATOM 5716 C C . LEU B 1 382 ? 23.559 82.063 8.469 1.00 30.96 382 LEU B C 1
ATOM 5717 O O . LEU B 1 382 ? 23.591 83.006 7.676 1.00 31.23 382 LEU B O 1
ATOM 5722 N N . MET B 1 383 ? 23.740 80.797 8.106 1.00 34.04 383 MET B N 1
ATOM 5723 C CA . MET B 1 383 ? 24.008 80.402 6.728 1.00 38.31 383 MET B CA 1
ATOM 5724 C C . MET B 1 383 ? 22.871 80.805 5.791 1.00 41.66 383 MET B C 1
ATOM 5725 O O . MET B 1 383 ? 23.112 81.210 4.652 1.00 42.28 383 MET B O 1
ATOM 5730 N N . GLU B 1 384 ? 21.636 80.709 6.275 1.00 44.85 384 GLU B N 1
ATOM 5731 C CA . GLU B 1 384 ? 20.476 81.073 5.467 1.00 48.21 384 GLU B CA 1
ATOM 5732 C C . GLU B 1 384 ? 20.236 82.577 5.454 1.00 49.39 384 GLU B C 1
ATOM 5733 O O . GLU B 1 384 ? 19.762 83.126 4.460 1.00 49.34 384 GLU B O 1
ATOM 5739 N N . SER B 1 385 ? 20.553 83.237 6.564 1.00 51.03 385 SER B N 1
ATOM 5740 C CA . SER B 1 385 ? 20.388 84.681 6.666 1.00 53.09 385 SER B CA 1
ATOM 5741 C C . SER B 1 385 ? 21.300 85.359 5.655 1.00 54.25 385 SER B C 1
ATOM 5742 O O . SER B 1 385 ? 20.995 86.439 5.148 1.00 54.43 385 SER B O 1
ATOM 5745 N N . LEU B 1 386 ? 22.429 84.710 5.385 1.00 55.47 386 LEU B N 1
ATOM 5746 C CA . LEU B 1 386 ? 23.424 85.203 4.440 1.00 57.35 386 LEU B CA 1
ATOM 5747 C C . LEU B 1 386 ? 22.956 84.992 3.004 1.00 58.32 386 LEU B C 1
ATOM 5748 O O . LEU B 1 386 ? 23.319 83.943 2.424 1.00 59.20 386 LEU B O 1
ATOM 5753 N N . GLN C 1 3 ? 26.557 23.396 64.598 1.00 32.53 3 GLN C N 1
ATOM 5754 C CA . GLN C 1 3 ? 27.878 24.059 64.787 1.00 31.60 3 GLN C CA 1
ATOM 5755 C C . GLN C 1 3 ? 28.589 24.247 63.454 1.00 30.20 3 GLN C C 1
ATOM 5756 O O . GLN C 1 3 ? 28.268 23.584 62.470 1.00 28.86 3 GLN C O 1
ATOM 5762 N N . PRO C 1 4 ? 29.565 25.166 63.405 1.00 28.89 4 PRO C N 1
ATOM 5763 C CA . PRO C 1 4 ? 30.320 25.439 62.181 1.00 26.76 4 PRO C CA 1
ATOM 5764 C C . PRO C 1 4 ? 30.956 24.176 61.609 1.00 25.45 4 PRO C C 1
ATOM 5765 O O . PRO C 1 4 ? 31.504 23.359 62.348 1.00 24.92 4 PRO C O 1
ATOM 5769 N N . ARG C 1 5 ? 30.877 24.023 60.291 1.00 22.38 5 ARG C N 1
ATOM 5770 C CA . ARG C 1 5 ? 31.452 22.863 59.625 1.00 18.67 5 ARG C CA 1
ATOM 5771 C C . ARG C 1 5 ? 32.904 23.124 59.230 1.00 16.18 5 ARG C C 1
ATOM 5772 O O . ARG C 1 5 ? 33.227 24.178 58.677 1.00 16.31 5 ARG C O 1
ATOM 5780 N N . THR C 1 6 ? 33.775 22.162 59.508 1.00 13.81 6 THR C N 1
ATOM 5781 C CA . THR C 1 6 ? 35.189 22.308 59.174 1.00 12.93 6 THR C CA 1
ATOM 5782 C C . THR C 1 6 ? 35.395 22.070 57.681 1.00 13.30 6 THR C C 1
ATOM 5783 O O . THR C 1 6 ? 34.913 21.082 57.123 1.00 13.69 6 THR C O 1
ATOM 5787 N N . VAL C 1 7 ? 36.109 22.989 57.042 1.00 12.93 7 VAL C N 1
ATOM 5788 C CA . VAL C 1 7 ? 36.374 22.907 55.617 1.00 10.35 7 VAL C CA 1
ATOM 5789 C C . VAL C 1 7 ? 37.844 23.146 55.294 1.00 11.51 7 VAL C C 1
ATOM 5790 O O . VAL C 1 7 ? 38.537 23.908 55.975 1.00 13.27 7 VAL C O 1
ATOM 5794 N N . THR C 1 8 ? 38.308 22.485 54.246 1.00 10.83 8 THR C N 1
ATOM 5795 C CA . THR C 1 8 ? 39.670 22.634 53.779 1.00 12.30 8 THR C CA 1
ATOM 5796 C C . THR C 1 8 ? 39.553 22.827 52.277 1.00 12.24 8 THR C C 1
ATOM 5797 O O . THR C 1 8 ? 38.711 22.207 51.634 1.00 10.76 8 THR C O 1
ATOM 5801 N N . VAL C 1 9 ? 40.372 23.716 51.726 1.00 12.45 9 VAL C N 1
ATOM 5802 C CA . VAL C 1 9 ? 40.351 23.958 50.291 1.00 12.25 9 VAL C CA 1
ATOM 5803 C C . VAL C 1 9 ? 41.742 23.732 49.729 1.00 11.49 9 VAL C C 1
ATOM 5804 O O . VAL C 1 9 ? 42.668 24.511 49.982 1.00 11.21 9 VAL C O 1
ATOM 5808 N N . LEU C 1 10 ? 41.882 22.638 48.987 1.00 12.57 10 LEU C N 1
ATOM 5809 C CA . LEU C 1 10 ? 43.142 22.282 48.353 1.00 12.86 10 LEU C CA 1
ATOM 5810 C C . LEU C 1 10 ? 43.108 23.011 47.011 1.00 15.44 10 LEU C C 1
ATOM 5811 O O . LEU C 1 10 ? 42.319 22.659 46.132 1.00 15.12 10 LEU C O 1
ATOM 5816 N N . GLY C 1 11 ? 43.950 24.032 46.868 1.00 14.07 11 GLY C N 1
ATOM 5817 C CA . GLY C 1 11 ? 43.969 24.815 45.644 1.00 16.57 11 GLY C CA 1
ATOM 5818 C C . GLY C 1 11 ? 42.962 25.937 45.796 1.00 17.02 11 GLY C C 1
ATOM 5819 O O . GLY C 1 11 ? 42.008 26.041 45.029 1.00 18.50 11 GLY C O 1
ATOM 5820 N N . ALA C 1 12 ? 43.181 26.788 46.792 1.00 16.46 12 ALA C N 1
ATOM 5821 C CA . ALA C 1 12 ? 42.271 27.889 47.082 1.00 16.67 12 ALA C CA 1
ATOM 5822 C C . ALA C 1 12 ? 42.488 29.147 46.253 1.00 18.31 12 ALA C C 1
ATOM 5823 O O . ALA C 1 12 ? 41.725 30.102 46.380 1.00 18.84 12 ALA C O 1
ATOM 5825 N N . THR C 1 13 ? 43.511 29.153 45.404 1.00 20.26 13 THR C N 1
ATOM 5826 C CA . THR C 1 13 ? 43.800 30.338 44.604 1.00 19.99 13 THR C CA 1
ATOM 5827 C C . THR C 1 13 ? 43.406 30.252 43.142 1.00 19.34 13 THR C C 1
ATOM 5828 O O . THR C 1 13 ? 43.471 31.249 42.431 1.00 20.25 13 THR C O 1
ATOM 5832 N N . GLY C 1 14 ? 43.004 29.068 42.690 1.00 20.11 14 GLY C N 1
ATOM 5833 C CA . GLY C 1 14 ? 42.576 28.909 41.307 1.00 18.90 14 GLY C CA 1
ATOM 5834 C C . GLY C 1 14 ? 41.162 29.454 41.171 1.00 18.32 14 GLY C C 1
ATOM 5835 O O . GLY C 1 14 ? 40.634 30.012 42.134 1.00 17.88 14 GLY C O 1
ATOM 5836 N N . SER C 1 15 ? 40.539 29.305 40.003 1.00 16.68 15 SER C N 1
ATOM 5837 C CA . SER C 1 15 ? 39.182 29.821 39.821 1.00 17.93 15 SER C CA 1
ATOM 5838 C C . SER C 1 15 ? 38.192 29.082 40.715 1.00 14.64 15 SER C C 1
ATOM 5839 O O . SER C 1 15 ? 37.386 29.703 41.401 1.00 13.31 15 SER C O 1
ATOM 5842 N N . ILE C 1 16 ? 38.257 27.756 40.707 1.00 15.89 16 ILE C N 1
ATOM 5843 C CA . ILE C 1 16 ? 37.374 26.949 41.543 1.00 16.24 16 ILE C CA 1
ATOM 5844 C C . ILE C 1 16 ? 37.573 27.357 43.002 1.00 15.19 16 ILE C C 1
ATOM 5845 O O . ILE C 1 16 ? 36.610 27.567 43.738 1.00 14.91 16 ILE C O 1
ATOM 5850 N N . GLY C 1 17 ? 38.834 27.475 43.412 1.00 16.60 17 GLY C N 1
ATOM 5851 C CA . GLY C 1 17 ? 39.137 27.862 44.781 1.00 16.40 17 GLY C CA 1
ATOM 5852 C C . GLY C 1 17 ? 38.566 29.216 45.151 1.00 16.74 17 GLY C C 1
ATOM 5853 O O . GLY C 1 17 ? 38.061 29.408 46.260 1.00 17.71 17 GLY C O 1
ATOM 5854 N N . HIS C 1 18 ? 38.654 30.166 44.226 1.00 18.46 18 HIS C N 1
ATOM 5855 C CA . HIS C 1 18 ? 38.123 31.504 44.468 1.00 20.23 18 HIS C CA 1
ATOM 5856 C C . HIS C 1 18 ? 36.614 31.446 44.629 1.00 16.86 18 HIS C C 1
ATOM 5857 O O . HIS C 1 18 ? 36.057 32.056 45.534 1.00 18.01 18 HIS C O 1
ATOM 5864 N N . SER C 1 19 ? 35.955 30.703 43.750 1.00 17.90 19 SER C N 1
ATOM 5865 C CA . SER C 1 19 ? 34.504 30.576 43.817 1.00 16.69 19 SER C CA 1
ATOM 5866 C C . SER C 1 19 ? 34.083 29.901 45.117 1.00 16.00 19 SER C C 1
ATOM 5867 O O . SER C 1 19 ? 33.065 30.257 45.714 1.00 16.80 19 SER C O 1
ATOM 5870 N N . THR C 1 20 ? 34.876 28.932 45.559 1.00 14.47 20 THR C N 1
ATOM 5871 C CA . THR C 1 20 ? 34.578 28.213 46.791 1.00 16.06 20 THR C CA 1
ATOM 5872 C C . THR C 1 20 ? 34.667 29.163 47.987 1.00 15.22 20 THR C C 1
ATOM 5873 O O . THR C 1 20 ? 33.780 29.193 48.838 1.00 15.40 20 THR C O 1
ATOM 5877 N N . LEU C 1 21 ? 35.737 29.946 48.040 1.00 18.63 21 LEU C N 1
ATOM 5878 C CA . LEU C 1 21 ? 35.921 30.897 49.126 1.00 19.51 21 LEU C CA 1
ATOM 5879 C C . LEU C 1 21 ? 34.874 32.002 49.062 1.00 20.68 21 LEU C C 1
ATOM 5880 O O . LEU C 1 21 ? 34.475 32.550 50.091 1.00 21.12 21 LEU C O 1
ATOM 5885 N N . ASP C 1 22 ? 34.426 32.329 47.853 1.00 21.22 22 ASP C N 1
ATOM 5886 C CA . ASP C 1 22 ? 33.407 33.355 47.702 1.00 21.40 22 ASP C CA 1
ATOM 5887 C C . ASP C 1 22 ? 32.188 32.931 48.503 1.00 20.92 22 ASP C C 1
ATOM 5888 O O . ASP C 1 22 ? 31.587 33.736 49.208 1.00 21.38 22 ASP C O 1
ATOM 5893 N N . LEU C 1 23 ? 31.832 31.654 48.402 1.00 19.23 23 LEU C N 1
ATOM 5894 C CA . LEU C 1 23 ? 30.672 31.136 49.117 1.00 17.81 23 LEU C CA 1
ATOM 5895 C C . LEU C 1 23 ? 30.939 30.951 50.606 1.00 18.56 23 LEU C C 1
ATOM 5896 O O . LEU C 1 23 ? 30.115 31.328 51.441 1.00 20.08 23 LEU C O 1
ATOM 5901 N N . ILE C 1 24 ? 32.090 30.371 50.935 1.00 18.17 24 ILE C N 1
ATOM 5902 C CA . ILE C 1 24 ? 32.448 30.147 52.329 1.00 19.26 24 ILE C CA 1
ATOM 5903 C C . ILE C 1 24 ? 32.402 31.458 53.099 1.00 20.41 24 ILE C C 1
ATOM 5904 O O . ILE C 1 24 ? 31.825 31.541 54.185 1.00 20.96 24 ILE C O 1
ATOM 5909 N N . GLU C 1 25 ? 33.001 32.488 52.518 1.00 21.61 25 GLU C N 1
ATOM 5910 C CA . GLU C 1 25 ? 33.058 33.790 53.162 1.00 24.91 25 GLU C CA 1
ATOM 5911 C C . GLU C 1 25 ? 31.738 34.531 53.333 1.00 25.72 25 GLU C C 1
ATOM 5912 O O . GLU C 1 25 ? 31.646 35.445 54.154 1.00 26.51 25 GLU C O 1
ATOM 5918 N N . ARG C 1 26 ? 30.714 34.142 52.577 1.00 27.65 26 ARG C N 1
ATOM 5919 C CA . ARG C 1 26 ? 29.404 34.783 52.700 1.00 28.86 26 ARG C CA 1
ATOM 5920 C C . ARG C 1 26 ? 28.662 34.177 53.891 1.00 30.79 26 ARG C C 1
ATOM 5921 O O . ARG C 1 26 ? 27.693 34.747 54.396 1.00 32.13 26 ARG C O 1
ATOM 5929 N N . ASN C 1 27 ? 29.141 33.019 54.333 1.00 31.63 27 ASN C N 1
ATOM 5930 C CA . ASN C 1 27 ? 28.555 32.288 55.451 1.00 32.27 27 ASN C CA 1
ATOM 5931 C C . ASN C 1 27 ? 29.674 31.888 56.416 1.00 32.06 27 ASN C C 1
ATOM 5932 O O . ASN C 1 27 ? 29.590 30.857 57.086 1.00 30.12 27 ASN C O 1
ATOM 5937 N N . LEU C 1 28 ? 30.711 32.718 56.486 1.00 32.38 28 LEU C N 1
ATOM 5938 C CA . LEU C 1 28 ? 31.874 32.447 57.326 1.00 32.91 28 LEU C CA 1
ATOM 5939 C C . LEU C 1 28 ? 31.565 31.971 58.741 1.00 33.74 28 LEU C C 1
ATOM 5940 O O . LEU C 1 28 ? 32.396 31.320 59.373 1.00 35.38 28 LEU C O 1
ATOM 5945 N N . ASP C 1 29 ? 30.376 32.289 59.240 1.00 35.49 29 ASP C N 1
ATOM 5946 C CA . ASP C 1 29 ? 29.982 31.876 60.585 1.00 36.34 29 ASP C CA 1
ATOM 5947 C C . ASP C 1 29 ? 29.561 30.408 60.591 1.00 35.05 29 ASP C C 1
ATOM 5948 O O . ASP C 1 29 ? 29.566 29.751 61.631 1.00 34.60 29 ASP C O 1
ATOM 5953 N N . ARG C 1 30 ? 29.198 29.908 59.418 1.00 33.75 30 ARG C N 1
ATOM 5954 C CA . ARG C 1 30 ? 28.750 28.531 59.248 1.00 33.15 30 ARG C CA 1
ATOM 5955 C C . ARG C 1 30 ? 29.940 27.589 59.030 1.00 30.83 30 ARG C C 1
ATOM 5956 O O . ARG C 1 30 ? 29.799 26.367 59.111 1.00 28.22 30 ARG C O 1
ATOM 5964 N N . TYR C 1 31 ? 31.117 28.157 58.775 1.00 27.85 31 TYR C N 1
ATOM 5965 C CA . TYR C 1 31 ? 32.299 27.337 58.527 1.00 26.39 31 TYR C CA 1
ATOM 5966 C C . TYR C 1 31 ? 33.519 27.634 59.395 1.00 24.94 31 TYR C C 1
ATOM 5967 O O . TYR C 1 31 ? 33.657 28.724 59.955 1.00 26.46 31 TYR C O 1
ATOM 5976 N N . GLN C 1 32 ? 34.389 26.635 59.512 1.00 22.11 32 GLN C N 1
ATOM 5977 C CA . GLN C 1 32 ? 35.634 26.754 60.266 1.00 20.48 32 GLN C CA 1
ATOM 5978 C C . GLN C 1 32 ? 36.713 26.245 59.319 1.00 18.64 32 GLN C C 1
ATOM 5979 O O . GLN C 1 32 ? 36.871 25.037 59.125 1.00 16.31 32 GLN C O 1
ATOM 5985 N N . VAL C 1 33 ? 37.440 27.172 58.713 1.00 18.18 33 VAL C N 1
ATOM 5986 C CA . VAL C 1 33 ? 38.485 26.813 57.772 1.00 16.06 33 VAL C CA 1
ATOM 5987 C C . VAL C 1 33 ? 39.677 26.182 58.465 1.00 15.84 33 VAL C C 1
ATOM 5988 O O . VAL C 1 33 ? 40.286 26.779 59.359 1.00 16.33 33 VAL C O 1
ATOM 5992 N N . ILE C 1 34 ? 40.001 24.962 58.053 1.00 13.61 34 ILE C N 1
ATOM 5993 C CA . ILE C 1 34 ? 41.127 24.240 58.615 1.00 13.21 34 ILE C CA 1
ATOM 5994 C C . ILE C 1 34 ? 42.372 24.575 57.812 1.00 13.65 34 ILE C C 1
ATOM 5995 O O . ILE C 1 34 ? 43.235 25.312 58.281 1.00 16.44 34 ILE C O 1
ATOM 6000 N N . ALA C 1 35 ? 42.461 24.051 56.595 1.00 11.92 35 ALA C N 1
ATOM 6001 C CA . ALA C 1 35 ? 43.622 24.322 55.761 1.00 14.43 35 ALA C CA 1
ATOM 6002 C C . ALA C 1 35 ? 43.256 24.873 54.382 1.00 14.60 35 ALA C C 1
ATOM 6003 O O . ALA C 1 35 ? 42.187 24.582 53.838 1.00 14.90 35 ALA C O 1
ATOM 6005 N N . LEU C 1 36 ? 44.153 25.693 53.839 1.00 15.50 36 LEU C N 1
ATOM 6006 C CA . LEU C 1 36 ? 43.998 26.271 52.505 1.00 14.11 36 LEU C CA 1
ATOM 6007 C C . LEU C 1 36 ? 45.349 26.080 51.847 1.00 14.60 36 LEU C C 1
ATOM 6008 O O . LEU C 1 36 ? 46.376 26.266 52.494 1.00 13.60 36 LEU C O 1
ATOM 6013 N N . THR C 1 37 ? 45.366 25.710 50.573 1.00 13.88 37 THR C N 1
ATOM 6014 C CA . THR C 1 37 ? 46.638 25.530 49.898 1.00 13.28 37 THR C CA 1
ATOM 6015 C C . THR C 1 37 ? 46.654 26.251 48.564 1.00 14.09 37 THR C C 1
ATOM 6016 O O . THR C 1 37 ? 45.611 26.562 47.996 1.00 13.08 37 THR C O 1
ATOM 6020 N N . ALA C 1 38 ? 47.857 26.526 48.081 1.00 15.47 38 ALA C N 1
ATOM 6021 C CA . ALA C 1 38 ? 48.040 27.186 46.801 1.00 16.07 38 ALA C CA 1
ATOM 6022 C C . ALA C 1 38 ? 49.320 26.628 46.202 1.00 18.13 38 ALA C C 1
ATOM 6023 O O . ALA C 1 38 ? 50.028 25.841 46.847 1.00 14.74 38 ALA C O 1
ATOM 6025 N N . ASN C 1 39 ? 49.615 27.028 44.970 1.00 19.68 39 ASN C N 1
ATOM 6026 C CA . ASN C 1 39 ? 50.812 26.558 44.289 1.00 23.43 39 ASN C CA 1
ATOM 6027 C C . ASN C 1 39 ? 51.932 27.586 44.445 1.00 24.03 39 ASN C C 1
ATOM 6028 O O . ASN C 1 39 ? 52.947 27.314 45.090 1.00 22.78 39 ASN C O 1
ATOM 6033 N N . ARG C 1 40 ? 51.739 28.772 43.876 1.00 23.97 40 ARG C N 1
ATOM 6034 C CA . ARG C 1 40 ? 52.747 29.821 43.968 1.00 24.35 40 ARG C CA 1
ATOM 6035 C C . ARG C 1 40 ? 52.195 31.195 44.359 1.00 24.89 40 ARG C C 1
ATOM 6036 O O . ARG C 1 40 ? 52.961 32.096 44.690 1.00 24.12 40 ARG C O 1
ATOM 6044 N N . ASN C 1 41 ? 50.876 31.361 44.331 1.00 25.23 41 ASN C N 1
ATOM 6045 C CA . ASN C 1 41 ? 50.285 32.652 44.681 1.00 25.63 41 ASN C CA 1
ATOM 6046 C C . ASN C 1 41 ? 50.229 32.848 46.195 1.00 24.66 41 ASN C C 1
ATOM 6047 O O . ASN C 1 41 ? 49.193 32.624 46.826 1.00 21.73 41 ASN C O 1
ATOM 6052 N N . VAL C 1 42 ? 51.345 33.284 46.769 1.00 24.61 42 VAL C N 1
ATOM 6053 C CA . VAL C 1 42 ? 51.437 33.502 48.209 1.00 24.47 42 VAL C CA 1
ATOM 6054 C C . VAL C 1 42 ? 50.489 34.575 48.724 1.00 25.06 42 VAL C C 1
ATOM 6055 O O . VAL C 1 42 ? 49.785 34.362 49.709 1.00 24.79 42 VAL C O 1
ATOM 6059 N N . LYS C 1 43 ? 50.474 35.731 48.064 1.00 26.01 43 LYS C N 1
ATOM 6060 C CA . LYS C 1 43 ? 49.617 36.834 48.491 1.00 26.14 43 LYS C CA 1
ATOM 6061 C C . LYS C 1 43 ? 48.152 36.427 48.579 1.00 25.60 43 LYS C C 1
ATOM 6062 O O . LYS C 1 43 ? 47.484 36.701 49.573 1.00 26.02 43 LYS C O 1
ATOM 6068 N N . ASP C 1 44 ? 47.657 35.791 47.523 1.00 25.31 44 ASP C N 1
ATOM 6069 C CA . ASP C 1 44 ? 46.268 35.345 47.460 1.00 26.34 44 ASP C CA 1
ATOM 6070 C C . ASP C 1 44 ? 45.978 34.363 48.595 1.00 25.73 44 ASP C C 1
ATOM 6071 O O . ASP C 1 44 ? 44.970 34.475 49.297 1.00 26.50 44 ASP C O 1
ATOM 6076 N N . LEU C 1 45 ? 46.874 33.395 48.757 1.00 24.10 45 LEU C N 1
ATOM 6077 C CA . LEU C 1 45 ? 46.748 32.379 49.793 1.00 22.20 45 LEU C CA 1
ATOM 6078 C C . LEU C 1 45 ? 46.751 33.002 51.186 1.00 22.37 45 LEU C C 1
ATOM 6079 O O . LEU C 1 45 ? 45.844 32.765 51.982 1.00 20.58 45 LEU C O 1
ATOM 6084 N N . ALA C 1 46 ? 47.774 33.800 51.477 1.00 21.91 46 ALA C N 1
ATOM 6085 C CA . ALA C 1 46 ? 47.882 34.445 52.779 1.00 22.48 46 ALA C CA 1
ATOM 6086 C C . ALA C 1 46 ? 46.693 35.353 53.076 1.00 22.74 46 ALA C C 1
ATOM 6087 O O . ALA C 1 46 ? 46.196 35.377 54.202 1.00 22.94 46 ALA C O 1
ATOM 6089 N N . ASP C 1 47 ? 46.235 36.109 52.082 1.00 23.16 47 ASP C N 1
ATOM 6090 C CA . ASP C 1 47 ? 45.094 36.989 52.309 1.00 24.33 47 ASP C CA 1
ATOM 6091 C C . ASP C 1 47 ? 43.861 36.169 52.676 1.00 23.63 47 ASP C C 1
ATOM 6092 O O . ASP C 1 47 ? 43.169 36.470 53.653 1.00 23.74 47 ASP C O 1
ATOM 6097 N N . ALA C 1 48 ? 43.596 35.128 51.895 1.00 21.74 48 ALA C N 1
ATOM 6098 C CA . ALA C 1 48 ? 42.452 34.261 52.148 1.00 20.03 48 ALA C CA 1
ATOM 6099 C C . ALA C 1 48 ? 42.546 33.622 53.531 1.00 19.34 48 ALA C C 1
ATOM 6100 O O . ALA C 1 48 ? 41.564 33.580 54.275 1.00 20.31 48 ALA C O 1
ATOM 6102 N N . ALA C 1 49 ? 43.732 33.125 53.871 1.00 18.59 49 ALA C N 1
ATOM 6103 C CA . ALA C 1 49 ? 43.957 32.483 55.162 1.00 18.60 49 ALA C CA 1
ATOM 6104 C C . ALA C 1 49 ? 43.644 33.418 56.320 1.00 20.03 49 ALA C C 1
ATOM 6105 O O . ALA C 1 49 ? 43.021 33.011 57.301 1.00 19.83 49 ALA C O 1
ATOM 6107 N N . LYS C 1 50 ? 44.084 34.669 56.211 1.00 20.91 50 LYS C N 1
ATOM 6108 C CA . LYS C 1 50 ? 43.841 35.646 57.266 1.00 23.53 50 LYS C CA 1
ATOM 6109 C C . LYS C 1 50 ? 42.379 36.080 57.336 1.00 23.62 50 LYS C C 1
ATOM 6110 O O . LYS C 1 50 ? 41.837 36.261 58.427 1.00 24.95 50 LYS C O 1
ATOM 6116 N N . ARG C 1 51 ? 41.739 36.244 56.181 1.00 24.00 51 ARG C N 1
ATOM 6117 C CA . ARG C 1 51 ? 40.330 36.639 56.155 1.00 25.77 51 ARG C CA 1
ATOM 6118 C C . ARG C 1 51 ? 39.445 35.565 56.781 1.00 25.94 51 ARG C C 1
ATOM 6119 O O . ARG C 1 51 ? 38.464 35.875 57.455 1.00 25.82 51 ARG C O 1
ATOM 6127 N N . THR C 1 52 ? 39.796 34.303 56.547 1.00 24.05 52 THR C N 1
ATOM 6128 C CA . THR C 1 52 ? 39.017 33.182 57.065 1.00 22.59 52 THR C CA 1
ATOM 6129 C C . THR C 1 52 ? 39.560 32.610 58.368 1.00 23.37 52 THR C C 1
ATOM 6130 O O . THR C 1 52 ? 39.041 31.616 58.877 1.00 23.40 52 THR C O 1
ATOM 6134 N N . ASN C 1 53 ? 40.607 33.231 58.901 1.00 23.64 53 ASN C N 1
ATOM 6135 C CA . ASN C 1 53 ? 41.210 32.773 60.147 1.00 24.40 53 ASN C CA 1
ATOM 6136 C C . ASN C 1 53 ? 41.553 31.285 60.047 1.00 23.39 53 ASN C C 1
ATOM 6137 O O . ASN C 1 53 ? 41.385 30.532 61.006 1.00 23.40 53 ASN C O 1
ATOM 6142 N N . ALA C 1 54 ? 42.031 30.870 58.879 1.00 22.11 54 ALA C N 1
ATOM 6143 C CA . ALA C 1 54 ? 42.392 29.479 58.647 1.00 21.10 54 ALA C CA 1
ATOM 6144 C C . ALA C 1 54 ? 43.433 28.991 59.647 1.00 21.80 54 ALA C C 1
ATOM 6145 O O . ALA C 1 54 ? 44.230 29.774 60.166 1.00 20.89 54 ALA C O 1
ATOM 6147 N N . LYS C 1 55 ? 43.420 27.690 59.918 1.00 21.96 55 LYS C N 1
ATOM 6148 C CA . LYS C 1 55 ? 44.378 27.105 60.845 1.00 21.81 55 LYS C CA 1
ATOM 6149 C C . LYS C 1 55 ? 45.740 26.985 60.186 1.00 20.57 55 LYS C C 1
ATOM 6150 O O . LYS C 1 55 ? 46.768 27.204 60.824 1.00 20.40 55 LYS C O 1
ATOM 6156 N N . ARG C 1 56 ? 45.747 26.649 58.901 1.00 17.82 56 ARG C N 1
ATOM 6157 C CA . ARG C 1 56 ? 47.000 26.468 58.192 1.00 17.09 56 ARG C CA 1
ATOM 6158 C C . ARG C 1 56 ? 46.936 26.834 56.717 1.00 17.95 56 ARG C C 1
ATOM 6159 O O . ARG C 1 56 ? 45.918 26.632 56.052 1.00 17.12 56 ARG C O 1
ATOM 6167 N N . ALA C 1 57 ? 48.040 27.380 56.219 1.00 15.80 57 ALA C N 1
ATOM 6168 C CA . ALA C 1 57 ? 48.152 27.759 54.821 1.00 15.97 57 ALA C CA 1
ATOM 6169 C C . ALA C 1 57 ? 49.381 27.046 54.282 1.00 15.41 57 ALA C C 1
ATOM 6170 O O . ALA C 1 57 ? 50.451 27.083 54.896 1.00 15.14 57 ALA C O 1
ATOM 6172 N N . VAL C 1 58 ? 49.224 26.384 53.143 1.00 14.11 58 VAL C N 1
ATOM 6173 C CA . VAL C 1 58 ? 50.326 25.651 52.552 1.00 12.16 58 VAL C CA 1
ATOM 6174 C C . VAL C 1 58 ? 50.622 26.110 51.138 1.00 13.56 58 VAL C C 1
ATOM 6175 O O . VAL C 1 58 ? 49.735 26.134 50.281 1.00 13.34 58 VAL C O 1
ATOM 6179 N N . ILE C 1 59 ? 51.871 26.483 50.896 1.00 14.23 59 ILE C N 1
ATOM 6180 C CA . ILE C 1 59 ? 52.274 26.892 49.565 1.00 16.13 59 ILE C CA 1
ATOM 6181 C C . ILE C 1 59 ? 53.007 25.668 49.017 1.00 16.45 59 ILE C C 1
ATOM 6182 O O . ILE C 1 59 ? 53.857 25.091 49.693 1.00 17.44 59 ILE C O 1
ATOM 6187 N N . ALA C 1 60 ? 52.656 25.255 47.805 1.00 18.37 60 ALA C N 1
ATOM 6188 C CA . ALA C 1 60 ? 53.253 24.069 47.199 1.00 19.62 60 ALA C CA 1
ATOM 6189 C C . ALA C 1 60 ? 54.766 24.124 47.004 1.00 21.52 60 ALA C C 1
ATOM 6190 O O . ALA C 1 60 ? 55.469 23.173 47.339 1.00 20.22 60 ALA C O 1
ATOM 6192 N N . ASP C 1 61 ? 55.260 25.228 46.452 1.00 23.41 61 ASP C N 1
ATOM 6193 C CA . ASP C 1 61 ? 56.692 25.384 46.199 1.00 25.66 61 ASP C CA 1
ATOM 6194 C C . ASP C 1 61 ? 57.470 25.712 47.466 1.00 24.81 61 ASP C C 1
ATOM 6195 O O . ASP C 1 61 ? 57.264 26.761 48.082 1.00 23.61 61 ASP C O 1
ATOM 6200 N N . PRO C 1 62 ? 58.386 24.813 47.862 1.00 24.78 62 PRO C N 1
ATOM 6201 C CA . PRO C 1 62 ? 59.224 24.959 49.057 1.00 25.79 62 PRO C CA 1
ATOM 6202 C C . PRO C 1 62 ? 59.965 26.290 49.086 1.00 25.37 62 PRO C C 1
ATOM 6203 O O . PRO C 1 62 ? 60.204 26.859 50.150 1.00 24.30 62 PRO C O 1
ATOM 6207 N N . SER C 1 63 ? 60.312 26.776 47.899 1.00 25.64 63 SER C N 1
ATOM 6208 C CA . SER C 1 63 ? 61.044 28.024 47.731 1.00 26.86 63 SER C CA 1
ATOM 6209 C C . SER C 1 63 ? 60.283 29.251 48.209 1.00 27.36 63 SER C C 1
ATOM 6210 O O . SER C 1 63 ? 60.882 30.300 48.456 1.00 26.81 63 SER C O 1
ATOM 6213 N N . LEU C 1 64 ? 58.966 29.129 48.337 1.00 25.99 64 LEU C N 1
ATOM 6214 C CA . LEU C 1 64 ? 58.153 30.266 48.754 1.00 26.40 64 LEU C CA 1
ATOM 6215 C C . LEU C 1 64 ? 57.760 30.229 50.225 1.00 25.88 64 LEU C C 1
ATOM 6216 O O . LEU C 1 64 ? 56.996 31.071 50.694 1.00 26.67 64 LEU C O 1
ATOM 6221 N N . TYR C 1 65 ? 58.302 29.261 50.955 1.00 27.29 65 TYR C N 1
ATOM 6222 C CA . TYR C 1 65 ? 58.007 29.110 52.376 1.00 26.42 65 TYR C CA 1
ATOM 6223 C C . TYR C 1 65 ? 58.229 30.389 53.182 1.00 26.73 65 TYR C C 1
ATOM 6224 O O . TYR C 1 65 ? 57.331 30.845 53.895 1.00 23.66 65 TYR C O 1
ATOM 6233 N N . ASN C 1 66 ? 59.425 30.965 53.077 1.00 27.45 66 ASN C N 1
ATOM 6234 C CA . ASN C 1 66 ? 59.740 32.187 53.813 1.00 28.57 66 ASN C CA 1
ATOM 6235 C C . ASN C 1 66 ? 58.767 33.310 53.489 1.00 27.86 66 ASN C C 1
ATOM 6236 O O . ASN C 1 66 ? 58.318 34.023 54.385 1.00 27.84 66 ASN C O 1
ATOM 6241 N N . ASP C 1 67 ? 58.431 33.466 52.214 1.00 27.94 67 ASP C N 1
ATOM 6242 C CA . ASP C 1 67 ? 57.497 34.513 51.818 1.00 28.45 67 ASP C CA 1
ATOM 6243 C C . ASP C 1 67 ? 56.130 34.312 52.474 1.00 28.19 67 ASP C C 1
ATOM 6244 O O . ASP C 1 67 ? 55.529 35.259 52.983 1.00 28.21 67 ASP C O 1
ATOM 6249 N N . LEU C 1 68 ? 55.643 33.074 52.464 1.00 28.02 68 LEU C N 1
ATOM 6250 C CA . LEU C 1 68 ? 54.347 32.772 53.066 1.00 26.62 68 LEU C CA 1
ATOM 6251 C C . LEU C 1 68 ? 54.379 33.047 54.566 1.00 27.95 68 LEU C C 1
ATOM 6252 O O . LEU C 1 68 ? 53.417 33.566 55.137 1.00 28.01 68 LEU C O 1
ATOM 6257 N N . LYS C 1 69 ? 55.498 32.701 55.196 1.00 29.65 69 LYS C N 1
ATOM 6258 C CA . LYS C 1 69 ? 55.665 32.902 56.628 1.00 31.07 69 LYS C CA 1
ATOM 6259 C C . LYS C 1 69 ? 55.618 34.393 56.958 1.00 31.31 69 LYS C C 1
ATOM 6260 O O . LYS C 1 69 ? 55.023 34.801 57.957 1.00 29.95 69 LYS C O 1
ATOM 6266 N N . GLU C 1 70 ? 56.241 35.204 56.111 1.00 33.63 70 GLU C N 1
ATOM 6267 C CA . GLU C 1 70 ? 56.252 36.647 56.317 1.00 35.91 70 GLU C CA 1
ATOM 6268 C C . GLU C 1 70 ? 54.844 37.193 56.140 1.00 35.22 70 GLU C C 1
ATOM 6269 O O . GLU C 1 70 ? 54.343 37.943 56.978 1.00 33.85 70 GLU C O 1
ATOM 6275 N N . ALA C 1 71 ? 54.212 36.805 55.039 1.00 35.01 71 ALA C N 1
ATOM 6276 C CA . ALA C 1 71 ? 52.860 37.248 54.733 1.00 34.30 71 ALA C CA 1
ATOM 6277 C C . ALA C 1 71 ? 51.908 36.926 55.878 1.00 33.81 71 ALA C C 1
ATOM 6278 O O . ALA C 1 71 ? 50.941 37.648 56.112 1.00 33.20 71 ALA C O 1
ATOM 6280 N N . LEU C 1 72 ? 52.192 35.847 56.599 1.00 34.24 72 LEU C N 1
ATOM 6281 C CA . LEU C 1 72 ? 51.341 35.438 57.710 1.00 34.03 72 LEU C CA 1
ATOM 6282 C C . LEU C 1 72 ? 51.815 35.954 59.061 1.00 34.82 72 LEU C C 1
ATOM 6283 O O . LEU C 1 72 ? 51.193 35.680 60.084 1.00 34.36 72 LEU C O 1
ATOM 6288 N N . ALA C 1 73 ? 52.913 36.701 59.067 1.00 36.40 73 ALA C N 1
ATOM 6289 C CA . ALA C 1 73 ? 53.447 37.237 60.314 1.00 37.75 73 ALA C CA 1
ATOM 6290 C C . ALA C 1 73 ? 52.381 38.030 61.062 1.00 38.69 73 ALA C C 1
ATOM 6291 O O . ALA C 1 73 ? 51.680 38.857 60.478 1.00 39.30 73 ALA C O 1
ATOM 6293 N N . GLY C 1 74 ? 52.260 37.769 62.358 1.00 39.35 74 GLY C N 1
ATOM 6294 C CA . GLY C 1 74 ? 51.275 38.474 63.157 1.00 39.87 74 GLY C CA 1
ATOM 6295 C C . GLY C 1 74 ? 49.972 37.717 63.324 1.00 39.19 74 GLY C C 1
ATOM 6296 O O . GLY C 1 74 ? 49.264 37.903 64.315 1.00 40.58 74 GLY C O 1
ATOM 6297 N N . SER C 1 75 ? 49.648 36.861 62.359 1.00 37.71 75 SER C N 1
ATOM 6298 C CA . SER C 1 75 ? 48.411 36.089 62.423 1.00 35.59 75 SER C CA 1
ATOM 6299 C C . SER C 1 75 ? 48.636 34.779 63.157 1.00 34.08 75 SER C C 1
ATOM 6300 O O . SER C 1 75 ? 49.765 34.432 63.499 1.00 35.30 75 SER C O 1
ATOM 6303 N N . SER C 1 76 ? 47.551 34.053 63.395 1.00 31.58 76 SER C N 1
ATOM 6304 C CA . SER C 1 76 ? 47.628 32.774 64.081 1.00 29.52 76 SER C CA 1
ATOM 6305 C C . SER C 1 76 ? 47.620 31.638 63.059 1.00 27.80 76 SER C C 1
ATOM 6306 O O . SER C 1 76 ? 47.503 30.466 63.419 1.00 26.91 76 SER C O 1
ATOM 6309 N N . VAL C 1 77 ? 47.758 31.997 61.784 1.00 25.36 77 VAL C N 1
ATOM 6310 C CA . VAL C 1 77 ? 47.762 31.020 60.697 1.00 23.54 77 VAL C CA 1
ATOM 6311 C C . VAL C 1 77 ? 49.110 30.318 60.579 1.00 24.48 77 VAL C C 1
ATOM 6312 O O . VAL C 1 77 ? 50.143 30.971 60.413 1.00 23.64 77 VAL C O 1
ATOM 6316 N N . GLU C 1 78 ? 49.097 28.989 60.666 1.00 23.73 78 GLU C N 1
ATOM 6317 C CA . GLU C 1 78 ? 50.318 28.197 60.541 1.00 23.61 78 GLU C CA 1
ATOM 6318 C C . GLU C 1 78 ? 50.737 28.166 59.080 1.00 22.19 78 GLU C C 1
ATOM 6319 O O . GLU C 1 78 ? 49.900 27.984 58.195 1.00 23.42 78 GLU C O 1
ATOM 6325 N N . ALA C 1 79 ? 52.032 28.326 58.831 1.00 19.76 79 ALA C N 1
ATOM 6326 C CA . ALA C 1 79 ? 52.546 28.293 57.469 1.00 19.37 79 ALA C CA 1
ATOM 6327 C C . ALA C 1 79 ? 53.294 26.984 57.236 1.00 18.84 79 ALA C C 1
ATOM 6328 O O . ALA C 1 79 ? 53.969 26.475 58.129 1.00 18.04 79 ALA C O 1
ATOM 6330 N N . ALA C 1 80 ? 53.158 26.441 56.033 1.00 16.69 80 ALA C N 1
ATOM 6331 C CA . ALA C 1 80 ? 53.828 25.203 55.666 1.00 16.37 80 ALA C CA 1
ATOM 6332 C C . ALA C 1 80 ? 54.048 25.256 54.160 1.00 16.17 80 ALA C C 1
ATOM 6333 O O . ALA C 1 80 ? 53.397 26.036 53.465 1.00 16.15 80 ALA C O 1
ATOM 6335 N N . ALA C 1 81 ? 54.963 24.435 53.656 1.00 16.19 81 ALA C N 1
ATOM 6336 C CA . ALA C 1 81 ? 55.254 24.424 52.228 1.00 17.07 81 ALA C CA 1
ATOM 6337 C C . ALA C 1 81 ? 55.773 23.075 51.780 1.00 17.40 81 ALA C C 1
ATOM 6338 O O . ALA C 1 81 ? 56.280 22.303 52.586 1.00 17.23 81 ALA C O 1
ATOM 6340 N N . GLY C 1 82 ? 55.641 22.794 50.488 1.00 16.89 82 GLY C N 1
ATOM 6341 C CA . GLY C 1 82 ? 56.130 21.535 49.964 1.00 17.33 82 GLY C CA 1
ATOM 6342 C C . GLY C 1 82 ? 55.052 20.530 49.636 1.00 16.97 82 GLY C C 1
ATOM 6343 O O . GLY C 1 82 ? 53.910 20.651 50.084 1.00 16.15 82 GLY C O 1
ATOM 6344 N N . ALA C 1 83 ? 55.429 19.524 48.852 1.00 16.54 83 ALA C N 1
ATOM 6345 C CA . ALA C 1 83 ? 54.512 18.471 48.444 1.00 17.14 83 ALA C CA 1
ATOM 6346 C C . ALA C 1 83 ? 53.963 17.681 49.633 1.00 17.54 83 ALA C C 1
ATOM 6347 O O . ALA C 1 83 ? 52.761 17.416 49.701 1.00 16.36 83 ALA C O 1
ATOM 6349 N N . ASP C 1 84 ? 54.834 17.301 50.564 1.00 16.66 84 ASP C N 1
ATOM 6350 C CA . ASP C 1 84 ? 54.395 16.538 51.732 1.00 17.62 84 ASP C CA 1
ATOM 6351 C C . ASP C 1 84 ? 53.401 17.318 52.572 1.00 15.81 84 ASP C C 1
ATOM 6352 O O . ASP C 1 84 ? 52.466 16.750 53.136 1.00 15.79 84 ASP C O 1
ATOM 6357 N N . ALA C 1 85 ? 53.620 18.624 52.656 1.00 14.55 85 ALA C N 1
ATOM 6358 C CA . ALA C 1 85 ? 52.766 19.510 53.432 1.00 13.55 85 ALA C CA 1
ATOM 6359 C C . ALA C 1 85 ? 51.350 19.587 52.869 1.00 13.29 85 ALA C C 1
ATOM 6360 O O . ALA C 1 85 ? 50.391 19.754 53.618 1.00 12.24 85 ALA C O 1
ATOM 6362 N N . LEU C 1 86 ? 51.221 19.479 51.549 1.00 11.94 86 LEU C N 1
ATOM 6363 C CA . LEU C 1 86 ? 49.905 19.520 50.920 1.00 11.63 86 LEU C CA 1
ATOM 6364 C C . LEU C 1 86 ? 49.124 18.298 51.384 1.00 11.65 86 LEU C C 1
ATOM 6365 O O . LEU C 1 86 ? 47.949 18.386 51.741 1.00 11.12 86 LEU C O 1
ATOM 6370 N N . VAL C 1 87 ? 49.791 17.152 51.383 1.00 11.37 87 VAL C N 1
ATOM 6371 C CA . VAL C 1 87 ? 49.157 15.915 51.813 1.00 12.58 87 VAL C CA 1
ATOM 6372 C C . VAL C 1 87 ? 48.757 16.002 53.287 1.00 13.51 87 VAL C C 1
ATOM 6373 O O . VAL C 1 87 ? 47.657 15.601 53.667 1.00 14.95 87 VAL C O 1
ATOM 6377 N N . GLU C 1 88 ? 49.649 16.536 54.112 1.00 14.41 88 GLU C N 1
ATOM 6378 C CA . GLU C 1 88 ? 49.374 16.674 55.536 1.00 15.23 88 GLU C CA 1
ATOM 6379 C C . GLU C 1 88 ? 48.152 17.549 55.776 1.00 14.24 88 GLU C C 1
ATOM 6380 O O . GLU C 1 88 ? 47.317 17.237 56.620 1.00 13.52 88 GLU C O 1
ATOM 6386 N N . ALA C 1 89 ? 48.045 18.642 55.027 1.00 14.29 89 ALA C N 1
ATOM 6387 C CA . ALA C 1 89 ? 46.906 19.538 55.173 1.00 13.92 89 ALA C CA 1
ATOM 6388 C C . ALA C 1 89 ? 45.622 18.795 54.818 1.00 13.54 89 ALA C C 1
ATOM 6389 O O . ALA C 1 89 ? 44.580 19.014 55.432 1.00 12.54 89 ALA C O 1
ATOM 6391 N N . ALA C 1 90 ? 45.707 17.910 53.830 1.00 11.49 90 ALA C N 1
ATOM 6392 C CA . ALA C 1 90 ? 44.545 17.147 53.394 1.00 12.41 90 ALA C CA 1
ATOM 6393 C C . ALA C 1 90 ? 44.140 16.107 54.428 1.00 12.38 90 ALA C C 1
ATOM 6394 O O . ALA C 1 90 ? 43.021 15.594 54.396 1.00 13.36 90 ALA C O 1
ATOM 6396 N N . MET C 1 91 ? 45.050 15.805 55.347 1.00 12.66 91 MET C N 1
ATOM 6397 C CA . MET C 1 91 ? 44.783 14.818 56.385 1.00 13.47 91 MET C CA 1
ATOM 6398 C C . MET C 1 91 ? 44.432 15.453 57.722 1.00 13.87 91 MET C C 1
ATOM 6399 O O . MET C 1 91 ? 44.284 14.749 58.717 1.00 13.46 91 MET C O 1
ATOM 6404 N N . MET C 1 92 ? 44.293 16.775 57.754 1.00 12.95 92 MET C N 1
ATOM 6405 C CA . MET C 1 92 ? 43.984 17.454 59.011 1.00 13.02 92 MET C CA 1
ATOM 6406 C C . MET C 1 92 ? 42.613 17.146 59.616 1.00 13.11 92 MET C C 1
ATOM 6407 O O . MET C 1 92 ? 42.367 17.468 60.780 1.00 13.24 92 MET C O 1
ATOM 6412 N N . GLY C 1 93 ? 41.730 16.524 58.836 1.00 12.61 93 GLY C N 1
ATOM 6413 C CA . GLY C 1 93 ? 40.422 16.142 59.349 1.00 11.35 93 GLY C CA 1
ATOM 6414 C C . GLY C 1 93 ? 39.197 16.987 59.026 1.00 13.05 93 GLY C C 1
ATOM 6415 O O . GLY C 1 93 ? 38.151 16.805 59.650 1.00 12.21 93 GLY C O 1
ATOM 6416 N N . ALA C 1 94 ? 39.301 17.898 58.063 1.00 10.91 94 ALA C N 1
ATOM 6417 C CA . ALA C 1 94 ? 38.158 18.730 57.711 1.00 11.14 94 ALA C CA 1
ATOM 6418 C C . ALA C 1 94 ? 37.004 17.838 57.277 1.00 11.22 94 ALA C C 1
ATOM 6419 O O . ALA C 1 94 ? 37.208 16.846 56.575 1.00 11.63 94 ALA C O 1
ATOM 6421 N N . ASP C 1 95 ? 35.792 18.183 57.695 1.00 10.40 95 ASP C N 1
ATOM 6422 C CA . ASP C 1 95 ? 34.641 17.383 57.314 1.00 11.94 95 ASP C CA 1
ATOM 6423 C C . ASP C 1 95 ? 34.351 17.512 55.819 1.00 12.40 95 ASP C C 1
ATOM 6424 O O . ASP C 1 95 ? 33.875 16.573 55.185 1.00 11.16 95 ASP C O 1
ATOM 6429 N N . TRP C 1 96 ? 34.636 18.688 55.270 1.00 11.20 96 TRP C N 1
ATOM 6430 C CA . TRP C 1 96 ? 34.405 18.955 53.855 1.00 12.24 96 TRP C CA 1
ATOM 6431 C C . TRP C 1 96 ? 35.704 19.430 53.225 1.00 11.45 96 TRP C C 1
ATOM 6432 O O . TRP C 1 96 ? 36.315 20.390 53.706 1.00 11.26 96 TRP C O 1
ATOM 6443 N N . THR C 1 97 ? 36.112 18.760 52.148 1.00 11.94 97 THR C N 1
ATOM 6444 C CA . THR C 1 97 ? 37.337 19.106 51.440 1.00 11.52 97 THR C CA 1
ATOM 6445 C C . THR C 1 97 ? 37.122 19.382 49.961 1.00 12.48 97 THR C C 1
ATOM 6446 O O . THR C 1 97 ? 36.546 18.564 49.236 1.00 12.23 97 THR C O 1
ATOM 6450 N N . MET C 1 98 ? 37.572 20.546 49.512 1.00 12.26 98 MET C N 1
ATOM 6451 C CA . MET C 1 98 ? 37.484 20.869 48.093 1.00 11.54 98 MET C CA 1
ATOM 6452 C C . MET C 1 98 ? 38.835 20.442 47.520 1.00 12.30 98 MET C C 1
ATOM 6453 O O . MET C 1 98 ? 39.874 21.015 47.854 1.00 10.49 98 MET C O 1
ATOM 6458 N N . ALA C 1 99 ? 38.820 19.409 46.688 1.00 11.97 99 ALA C N 1
ATOM 6459 C CA . ALA C 1 99 ? 40.039 18.908 46.070 1.00 12.81 99 ALA C CA 1
ATOM 6460 C C . ALA C 1 99 ? 40.153 19.569 44.698 1.00 14.69 99 ALA C C 1
ATOM 6461 O O . ALA C 1 99 ? 39.634 19.053 43.707 1.00 12.14 99 ALA C O 1
ATOM 6463 N N . ALA C 1 100 ? 40.827 20.718 44.654 1.00 13.68 100 ALA C N 1
ATOM 6464 C CA . ALA C 1 100 ? 40.976 21.467 43.413 1.00 15.40 100 ALA C CA 1
ATOM 6465 C C . ALA C 1 100 ? 42.419 21.660 42.966 1.00 17.72 100 ALA C C 1
ATOM 6466 O O . ALA C 1 100 ? 42.712 22.575 42.202 1.00 18.05 100 ALA C O 1
ATOM 6468 N N . ILE C 1 101 ? 43.324 20.824 43.458 1.00 17.21 101 ILE C N 1
ATOM 6469 C CA . ILE C 1 101 ? 44.709 20.916 43.026 1.00 20.90 101 ILE C CA 1
ATOM 6470 C C . ILE C 1 101 ? 44.751 20.135 41.714 1.00 21.94 101 ILE C C 1
ATOM 6471 O O . ILE C 1 101 ? 44.450 18.942 41.688 1.00 22.44 101 ILE C O 1
ATOM 6476 N N . ILE C 1 102 ? 45.113 20.814 40.630 1.00 23.84 102 ILE C N 1
ATOM 6477 C CA . ILE C 1 102 ? 45.161 20.196 39.306 1.00 25.14 102 ILE C CA 1
ATOM 6478 C C . ILE C 1 102 ? 46.393 19.346 39.024 1.00 24.67 102 ILE C C 1
ATOM 6479 O O . ILE C 1 102 ? 47.429 19.480 39.681 1.00 24.86 102 ILE C O 1
ATOM 6484 N N . GLY C 1 103 ? 46.259 18.472 38.031 1.00 23.24 103 GLY C N 1
ATOM 6485 C CA . GLY C 1 103 ? 47.353 17.610 37.624 1.00 21.10 103 GLY C CA 1
ATOM 6486 C C . GLY C 1 103 ? 47.659 16.451 38.545 1.00 20.26 103 GLY C C 1
ATOM 6487 O O . GLY C 1 103 ? 47.028 16.281 39.592 1.00 20.37 103 GLY C O 1
ATOM 6488 N N . CYS C 1 104 ? 48.639 15.645 38.148 1.00 19.59 104 CYS C N 1
ATOM 6489 C CA . CYS C 1 104 ? 49.047 14.501 38.948 1.00 20.13 104 CYS C CA 1
ATOM 6490 C C . CYS C 1 104 ? 49.594 14.996 40.283 1.00 18.78 104 CYS C C 1
ATOM 6491 O O . CYS C 1 104 ? 49.688 14.238 41.243 1.00 16.93 104 CYS C O 1
ATOM 6494 N N . ALA C 1 105 ? 49.940 16.278 40.335 1.00 17.93 105 ALA C N 1
ATOM 6495 C CA . ALA C 1 105 ? 50.480 16.879 41.549 1.00 18.87 105 ALA C CA 1
ATOM 6496 C C . ALA C 1 105 ? 49.442 16.932 42.666 1.00 19.01 105 ALA C C 1
ATOM 6497 O O . ALA C 1 105 ? 49.786 17.124 43.832 1.00 18.11 105 ALA C O 1
ATOM 6499 N N . GLY C 1 106 ? 48.172 16.768 42.313 1.00 16.96 106 GLY C N 1
ATOM 6500 C CA . GLY C 1 106 ? 47.137 16.811 43.327 1.00 16.06 106 GLY C CA 1
ATOM 6501 C C . GLY C 1 106 ? 46.619 15.447 43.733 1.00 14.86 106 GLY C C 1
ATOM 6502 O O . GLY C 1 106 ? 45.798 15.344 44.649 1.00 15.26 106 GLY C O 1
ATOM 6503 N N . LEU C 1 107 ? 47.101 14.398 43.073 1.00 12.39 107 LEU C N 1
ATOM 6504 C CA . LEU C 1 107 ? 46.643 13.041 43.358 1.00 14.26 107 LEU C CA 1
ATOM 6505 C C . LEU C 1 107 ? 46.862 12.579 44.791 1.00 14.61 107 LEU C C 1
ATOM 6506 O O . LEU C 1 107 ? 45.938 12.066 45.423 1.00 12.41 107 LEU C O 1
ATOM 6511 N N . LYS C 1 108 ? 48.082 12.745 45.296 1.00 15.47 108 LYS C N 1
ATOM 6512 C CA . LYS C 1 108 ? 48.408 12.327 46.656 1.00 15.77 108 LYS C CA 1
ATOM 6513 C C . LYS C 1 108 ? 47.477 12.912 47.704 1.00 13.54 108 LYS C C 1
ATOM 6514 O O . LYS C 1 108 ? 46.868 12.173 48.472 1.00 14.06 108 LYS C O 1
ATOM 6520 N N . ALA C 1 109 ? 47.373 14.236 47.736 1.00 11.89 109 ALA C N 1
ATOM 6521 C CA . ALA C 1 109 ? 46.516 14.916 48.703 1.00 12.87 109 ALA C CA 1
ATOM 6522 C C . ALA C 1 109 ? 45.041 14.568 48.523 1.00 13.25 109 ALA C C 1
ATOM 6523 O O . ALA C 1 109 ? 44.301 14.437 49.502 1.00 10.74 109 ALA C O 1
ATOM 6525 N N . THR C 1 110 ? 44.610 14.420 47.272 1.00 12.88 110 THR C N 1
ATOM 6526 C CA . THR C 1 110 ? 43.215 14.085 47.005 1.00 12.65 110 THR C CA 1
ATOM 6527 C C . THR C 1 110 ? 42.891 12.711 47.597 1.00 13.05 110 THR C C 1
ATOM 6528 O O . THR C 1 110 ? 41.890 12.544 48.296 1.00 11.83 110 THR C O 1
ATOM 6532 N N . LEU C 1 111 ? 43.742 11.728 47.326 1.00 13.52 111 LEU C N 1
ATOM 6533 C CA . LEU C 1 111 ? 43.522 10.389 47.862 1.00 12.54 111 LEU C CA 1
ATOM 6534 C C . LEU C 1 111 ? 43.604 10.404 49.385 1.00 13.52 111 LEU C C 1
ATOM 6535 O O . LEU C 1 111 ? 42.851 9.703 50.061 1.00 13.86 111 LEU C O 1
ATOM 6540 N N . ALA C 1 112 ? 44.526 11.193 49.926 1.00 13.54 112 ALA C N 1
ATOM 6541 C CA . ALA C 1 112 ? 44.675 11.273 51.375 1.00 13.74 112 ALA C CA 1
ATOM 6542 C C . ALA C 1 112 ? 43.372 11.776 51.995 1.00 14.56 112 ALA C C 1
ATOM 6543 O O . ALA C 1 112 ? 42.918 11.254 53.018 1.00 15.10 112 ALA C O 1
ATOM 6545 N N . ALA C 1 113 ? 42.775 12.790 51.374 1.00 11.24 113 ALA C N 1
ATOM 6546 C CA . ALA C 1 113 ? 41.520 13.354 51.861 1.00 12.38 113 ALA C CA 1
ATOM 6547 C C . ALA C 1 113 ? 40.413 12.312 51.756 1.00 11.89 113 ALA C C 1
ATOM 6548 O O . ALA C 1 113 ? 39.599 12.150 52.667 1.00 9.41 113 ALA C O 1
ATOM 6550 N N . ILE C 1 114 ? 40.379 11.613 50.631 1.00 10.95 114 ILE C N 1
ATOM 6551 C CA . ILE C 1 114 ? 39.368 10.586 50.425 1.00 13.23 114 ILE C CA 1
ATOM 6552 C C . ILE C 1 114 ? 39.478 9.483 51.478 1.00 13.38 114 ILE C C 1
ATOM 6553 O O . ILE C 1 114 ? 38.465 8.977 51.958 1.00 12.46 114 ILE C O 1
ATOM 6558 N N . ARG C 1 115 ? 40.704 9.120 51.846 1.00 14.93 115 ARG C N 1
ATOM 6559 C CA . ARG C 1 115 ? 40.910 8.064 52.835 1.00 16.39 115 ARG C CA 1
ATOM 6560 C C . ARG C 1 115 ? 40.392 8.408 54.230 1.00 16.68 115 ARG C C 1
ATOM 6561 O O . ARG C 1 115 ? 40.125 7.512 55.032 1.00 16.29 115 ARG C O 1
ATOM 6569 N N . LYS C 1 116 ? 40.255 9.699 54.521 1.00 16.26 116 LYS C N 1
ATOM 6570 C CA . LYS C 1 116 ? 39.751 10.135 55.819 1.00 15.85 116 LYS C CA 1
ATOM 6571 C C . LYS C 1 116 ? 38.255 9.850 55.958 1.00 16.66 116 LYS C C 1
ATOM 6572 O O . LYS C 1 116 ? 37.680 10.004 57.034 1.00 16.51 116 LYS C O 1
ATOM 6578 N N . GLY C 1 117 ? 37.631 9.454 54.852 1.00 14.93 117 GLY C N 1
ATOM 6579 C CA . GLY C 1 117 ? 36.225 9.088 54.862 1.00 15.28 117 GLY C CA 1
ATOM 6580 C C . GLY C 1 117 ? 35.125 10.113 55.061 1.00 16.27 117 GLY C C 1
ATOM 6581 O O . GLY C 1 117 ? 33.976 9.729 55.278 1.00 17.79 117 GLY C O 1
ATOM 6582 N N . LYS C 1 118 ? 35.431 11.403 54.993 1.00 15.30 118 LYS C N 1
ATOM 6583 C CA . LYS C 1 118 ? 34.374 12.394 55.168 1.00 15.09 118 LYS C CA 1
ATOM 6584 C C . LYS C 1 118 ? 33.821 12.804 53.802 1.00 15.60 118 LYS C C 1
ATOM 6585 O O . LYS C 1 118 ? 33.587 11.949 52.947 1.00 15.65 118 LYS C O 1
ATOM 6591 N N . THR C 1 119 ? 33.612 14.101 53.593 1.00 12.35 119 THR C N 1
ATOM 6592 C CA . THR C 1 119 ? 33.085 14.572 52.317 1.00 12.38 119 THR C CA 1
ATOM 6593 C C . THR C 1 119 ? 34.173 15.264 51.502 1.00 12.89 119 THR C C 1
ATOM 6594 O O . THR C 1 119 ? 34.872 16.154 51.997 1.00 13.35 119 THR C O 1
ATOM 6598 N N . VAL C 1 120 ? 34.306 14.844 50.249 1.00 12.23 120 VAL C N 1
ATOM 6599 C CA . VAL C 1 120 ? 35.309 15.402 49.349 1.00 11.78 120 VAL C CA 1
ATOM 6600 C C . VAL C 1 120 ? 34.654 15.891 48.058 1.00 12.38 120 VAL C C 1
ATOM 6601 O O . VAL C 1 120 ? 34.056 15.106 47.322 1.00 11.73 120 VAL C O 1
ATOM 6605 N N . ALA C 1 121 ? 34.739 17.195 47.808 1.00 13.19 121 ALA C N 1
ATOM 6606 C CA . ALA C 1 121 ? 34.194 17.776 46.582 1.00 14.51 121 ALA C CA 1
ATOM 6607 C C . ALA C 1 121 ? 35.354 17.681 45.593 1.00 15.24 121 ALA C C 1
ATOM 6608 O O . ALA C 1 121 ? 36.364 18.381 45.729 1.00 14.94 121 ALA C O 1
ATOM 6610 N N . LEU C 1 122 ? 35.208 16.808 44.602 1.00 14.84 122 LEU C N 1
ATOM 6611 C CA . LEU C 1 122 ? 36.270 16.568 43.638 1.00 16.31 122 LEU C CA 1
ATOM 6612 C C . LEU C 1 122 ? 36.263 17.416 42.376 1.00 16.05 122 LEU C C 1
ATOM 6613 O O . LEU C 1 122 ? 35.300 17.408 41.617 1.00 14.03 122 LEU C O 1
ATOM 6618 N N . ALA C 1 123 ? 37.363 18.133 42.161 1.00 16.96 123 ALA C N 1
ATOM 6619 C CA . ALA C 1 123 ? 37.544 18.968 40.979 1.00 19.98 123 ALA C CA 1
ATOM 6620 C C . ALA C 1 123 ? 38.723 18.409 40.175 1.00 22.71 123 ALA C C 1
ATOM 6621 O O . ALA C 1 123 ? 38.730 18.471 38.943 1.00 28.87 123 ALA C O 1
ATOM 6623 N N . ASN C 1 124 ? 39.711 17.849 40.871 1.00 24.21 124 ASN C N 1
ATOM 6624 C CA . ASN C 1 124 ? 40.886 17.262 40.221 1.00 23.84 124 ASN C CA 1
ATOM 6625 C C . ASN C 1 124 ? 40.434 16.189 39.223 1.00 23.09 124 ASN C C 1
ATOM 6626 O O . ASN C 1 124 ? 39.685 15.283 39.572 1.00 22.39 124 ASN C O 1
ATOM 6631 N N . LYS C 1 125 ? 40.902 16.297 37.984 1.00 23.93 125 LYS C N 1
ATOM 6632 C CA . LYS C 1 125 ? 40.524 15.361 36.929 1.00 24.33 125 LYS C CA 1
ATOM 6633 C C . LYS C 1 125 ? 41.353 14.082 36.848 1.00 24.26 125 LYS C C 1
ATOM 6634 O O . LYS C 1 125 ? 40.812 13.001 36.617 1.00 24.37 125 LYS C O 1
ATOM 6640 N N . GLU C 1 126 ? 42.664 14.199 37.024 1.00 25.37 126 GLU C N 1
ATOM 6641 C CA . GLU C 1 126 ? 43.532 13.030 36.949 1.00 23.90 126 GLU C CA 1
ATOM 6642 C C . GLU C 1 126 ? 43.069 11.937 37.907 1.00 24.24 126 GLU C C 1
ATOM 6643 O O . GLU C 1 126 ? 43.233 10.747 37.631 1.00 23.70 126 GLU C O 1
ATOM 6649 N N . SER C 1 127 ? 42.494 12.342 39.036 1.00 23.39 127 SER C N 1
ATOM 6650 C CA . SER C 1 127 ? 42.023 11.383 40.026 1.00 23.53 127 SER C CA 1
ATOM 6651 C C . SER C 1 127 ? 41.235 10.246 39.392 1.00 23.37 127 SER C C 1
ATOM 6652 O O . SER C 1 127 ? 41.525 9.073 39.635 1.00 23.92 127 SER C O 1
ATOM 6655 N N . LEU C 1 128 ? 40.253 10.597 38.566 1.00 20.69 128 LEU C N 1
ATOM 6656 C CA . LEU C 1 128 ? 39.411 9.597 37.927 1.00 19.43 128 LEU C CA 1
ATOM 6657 C C . LEU C 1 128 ? 39.910 9.102 36.572 1.00 19.27 128 LEU C C 1
ATOM 6658 O O . LEU C 1 128 ? 39.735 7.934 36.233 1.00 19.87 128 LEU C O 1
ATOM 6663 N N . VAL C 1 129 ? 40.535 9.980 35.799 1.00 19.14 129 VAL C N 1
ATOM 6664 C CA . VAL C 1 129 ? 41.035 9.585 34.485 1.00 19.62 129 VAL C CA 1
ATOM 6665 C C . VAL C 1 129 ? 42.259 8.686 34.583 1.00 19.94 129 VAL C C 1
ATOM 6666 O O . VAL C 1 129 ? 42.361 7.679 33.885 1.00 22.72 129 VAL C O 1
ATOM 6670 N N . SER C 1 130 ? 43.184 9.050 35.462 1.00 17.04 130 SER C N 1
ATOM 6671 C CA . SER C 1 130 ? 44.414 8.296 35.615 1.00 17.89 130 SER C CA 1
ATOM 6672 C C . SER C 1 130 ? 44.439 7.309 36.772 1.00 16.70 130 SER C C 1
ATOM 6673 O O . SER C 1 130 ? 45.095 6.275 36.682 1.00 18.89 130 SER C O 1
ATOM 6676 N N . ALA C 1 131 ? 43.731 7.622 37.852 1.00 15.48 131 ALA C N 1
ATOM 6677 C CA . ALA C 1 131 ? 43.708 6.754 39.028 1.00 14.26 131 ALA C CA 1
ATOM 6678 C C . ALA C 1 131 ? 42.288 6.449 39.490 1.00 16.06 131 ALA C C 1
ATOM 6679 O O . ALA C 1 131 ? 42.053 6.192 40.673 1.00 14.98 131 ALA C O 1
ATOM 6681 N N . GLY C 1 132 ? 41.351 6.477 38.548 1.00 16.63 132 GLY C N 1
ATOM 6682 C CA . GLY C 1 132 ? 39.954 6.224 38.854 1.00 17.95 132 GLY C CA 1
ATOM 6683 C C . GLY C 1 132 ? 39.658 4.989 39.684 1.00 18.79 132 GLY C C 1
ATOM 6684 O O . GLY C 1 132 ? 38.936 5.067 40.681 1.00 18.57 132 GLY C O 1
ATOM 6685 N N . GLY C 1 133 ? 40.194 3.844 39.276 1.00 19.34 133 GLY C N 1
ATOM 6686 C CA . GLY C 1 133 ? 39.954 2.616 40.017 1.00 18.54 133 GLY C CA 1
ATOM 6687 C C . GLY C 1 133 ? 40.419 2.691 41.459 1.00 18.76 133 GLY C C 1
ATOM 6688 O O . GLY C 1 133 ? 39.726 2.239 42.368 1.00 19.42 133 GLY C O 1
ATOM 6689 N N . LEU C 1 134 ? 41.599 3.262 41.669 1.00 19.17 134 LEU C N 1
ATOM 6690 C CA . LEU C 1 134 ? 42.168 3.400 43.003 1.00 19.91 134 LEU C CA 1
ATOM 6691 C C . LEU C 1 134 ? 41.380 4.385 43.851 1.00 19.16 134 LEU C C 1
ATOM 6692 O O . LEU C 1 134 ? 41.117 4.128 45.028 1.00 19.31 134 LEU C O 1
ATOM 6697 N N . MET C 1 135 ? 41.019 5.516 43.254 1.00 16.84 135 MET C N 1
ATOM 6698 C CA . MET C 1 135 ? 40.256 6.539 43.957 1.00 17.73 135 MET C CA 1
ATOM 6699 C C . MET C 1 135 ? 38.902 6.000 44.386 1.00 16.66 135 MET C C 1
ATOM 6700 O O . MET C 1 135 ? 38.476 6.204 45.519 1.00 16.09 135 MET C O 1
ATOM 6705 N N . ILE C 1 136 ? 38.221 5.312 43.480 1.00 15.78 136 ILE C N 1
ATOM 6706 C CA . ILE C 1 136 ? 36.912 4.774 43.813 1.00 15.69 136 ILE C CA 1
ATOM 6707 C C . ILE C 1 136 ? 37.018 3.652 44.844 1.00 16.85 136 ILE C C 1
ATOM 6708 O O . ILE C 1 136 ? 36.163 3.536 45.721 1.00 16.47 136 ILE C O 1
ATOM 6713 N N . ASP C 1 137 ? 38.065 2.833 44.748 1.00 17.75 137 ASP C N 1
ATOM 6714 C CA . ASP C 1 137 ? 38.247 1.751 45.716 1.00 18.36 137 ASP C CA 1
ATOM 6715 C C . ASP C 1 137 ? 38.365 2.344 47.115 1.00 18.09 137 ASP C C 1
ATOM 6716 O O . ASP C 1 137 ? 37.775 1.828 48.064 1.00 18.51 137 ASP C O 1
ATOM 6721 N N . ALA C 1 138 ? 39.126 3.432 47.231 1.00 16.68 138 ALA C N 1
ATOM 6722 C CA . ALA C 1 138 ? 39.323 4.114 48.510 1.00 17.11 138 ALA C CA 1
ATOM 6723 C C . ALA C 1 138 ? 38.023 4.733 49.014 1.00 17.20 138 ALA C C 1
ATOM 6724 O O . ALA C 1 138 ? 37.743 4.720 50.214 1.00 15.93 138 ALA C O 1
ATOM 6726 N N . VAL C 1 139 ? 37.228 5.282 48.101 1.00 17.34 139 VAL C N 1
ATOM 6727 C CA . VAL C 1 139 ? 35.955 5.881 48.487 1.00 17.45 139 VAL C CA 1
ATOM 6728 C C . VAL C 1 139 ? 35.082 4.807 49.136 1.00 18.63 139 VAL C C 1
ATOM 6729 O O . VAL C 1 139 ? 34.472 5.036 50.182 1.00 18.07 139 VAL C O 1
ATOM 6733 N N . ARG C 1 140 ? 35.039 3.631 48.513 1.00 19.00 140 ARG C N 1
ATOM 6734 C CA . ARG C 1 140 ? 34.232 2.527 49.019 1.00 20.90 140 ARG C CA 1
ATOM 6735 C C . ARG C 1 140 ? 34.773 1.932 50.311 1.00 19.90 140 ARG C C 1
ATOM 6736 O O . ARG C 1 140 ? 34.012 1.608 51.218 1.00 19.79 140 ARG C O 1
ATOM 6744 N N . GLU C 1 141 ? 36.088 1.796 50.401 1.00 19.70 141 GLU C N 1
ATOM 6745 C CA . GLU C 1 141 ? 36.695 1.244 51.602 1.00 22.52 141 GLU C CA 1
ATOM 6746 C C . GLU C 1 141 ? 36.442 2.125 52.825 1.00 21.97 141 GLU C C 1
ATOM 6747 O O . GLU C 1 141 ? 36.146 1.619 53.904 1.00 20.93 141 GLU C O 1
ATOM 6753 N N . HIS C 1 142 ? 36.543 3.441 52.656 1.00 19.32 142 HIS C N 1
ATOM 6754 C CA . HIS C 1 142 ? 36.362 4.355 53.781 1.00 19.69 142 HIS C CA 1
ATOM 6755 C C . HIS C 1 142 ? 35.009 5.045 53.935 1.00 18.39 142 HIS C C 1
ATOM 6756 O O . HIS C 1 142 ? 34.852 5.892 54.812 1.00 19.02 142 HIS C O 1
ATOM 6763 N N . GLY C 1 143 ? 34.039 4.688 53.097 1.00 17.04 143 GLY C N 1
ATOM 6764 C CA . GLY C 1 143 ? 32.721 5.294 53.190 1.00 15.37 143 GLY C CA 1
ATOM 6765 C C . GLY C 1 143 ? 32.732 6.782 52.894 1.00 17.13 143 GLY C C 1
ATOM 6766 O O . GLY C 1 143 ? 31.930 7.545 53.430 1.00 16.91 143 GLY C O 1
ATOM 6767 N N . THR C 1 144 ? 33.643 7.200 52.027 1.00 15.30 144 THR C N 1
ATOM 6768 C CA . THR C 1 144 ? 33.752 8.607 51.676 1.00 15.18 144 THR C CA 1
ATOM 6769 C C . THR C 1 144 ? 32.565 9.084 50.853 1.00 15.40 144 THR C C 1
ATOM 6770 O O . THR C 1 144 ? 32.001 8.326 50.067 1.00 15.87 144 THR C O 1
ATOM 6774 N N . THR C 1 145 ? 32.176 10.339 51.050 1.00 15.09 145 THR C N 1
ATOM 6775 C CA . THR C 1 145 ? 31.095 10.925 50.271 1.00 15.07 145 THR C CA 1
ATOM 6776 C C . THR C 1 145 ? 31.800 11.722 49.174 1.00 14.55 145 THR C C 1
ATOM 6777 O O . THR C 1 145 ? 32.352 12.792 49.438 1.00 14.26 145 THR C O 1
ATOM 6781 N N . LEU C 1 146 ? 31.801 11.192 47.954 1.00 13.45 146 LEU C N 1
ATOM 6782 C CA . LEU C 1 146 ? 32.465 11.864 46.838 1.00 13.30 146 LEU C CA 1
ATOM 6783 C C . LEU C 1 146 ? 31.469 12.685 46.028 1.00 12.56 146 LEU C C 1
ATOM 6784 O O . LEU C 1 146 ? 30.526 12.141 45.457 1.00 11.90 146 LEU C O 1
ATOM 6789 N N . LEU C 1 147 ? 31.679 13.997 45.980 1.00 11.59 147 LEU C N 1
ATOM 6790 C CA . LEU C 1 147 ? 30.779 14.890 45.253 1.00 11.76 147 LEU C CA 1
ATOM 6791 C C . LEU C 1 147 ? 31.506 15.589 44.099 1.00 12.42 147 LEU C C 1
ATOM 6792 O O . LEU C 1 147 ? 32.369 16.437 44.328 1.00 13.26 147 LEU C O 1
ATOM 6797 N N . PRO C 1 148 ? 31.160 15.240 42.845 1.00 12.00 148 PRO C N 1
ATOM 6798 C CA . PRO C 1 148 ? 31.795 15.841 41.664 1.00 12.04 148 PRO C CA 1
ATOM 6799 C C . PRO C 1 148 ? 31.520 17.334 41.532 1.00 11.03 148 PRO C C 1
ATOM 6800 O O . PRO C 1 148 ? 30.388 17.786 41.684 1.00 12.58 148 PRO C O 1
ATOM 6804 N N . VAL C 1 149 ? 32.560 18.095 41.229 1.00 11.73 149 VAL C N 1
ATOM 6805 C CA . VAL C 1 149 ? 32.426 19.540 41.103 1.00 12.40 149 VAL C CA 1
ATOM 6806 C C . VAL C 1 149 ? 32.269 20.064 39.670 1.00 12.85 149 VAL C C 1
ATOM 6807 O O . VAL C 1 149 ? 31.557 21.037 39.446 1.00 13.21 149 VAL C O 1
ATOM 6811 N N . ASP C 1 150 ? 32.921 19.429 38.702 1.00 14.09 150 ASP C N 1
ATOM 6812 C CA . ASP C 1 150 ? 32.834 19.905 37.324 1.00 15.41 150 ASP C CA 1
ATOM 6813 C C . ASP C 1 150 ? 31.391 19.940 36.813 1.00 15.20 150 ASP C C 1
ATOM 6814 O O . ASP C 1 150 ? 30.567 19.101 37.177 1.00 15.44 150 ASP C O 1
ATOM 6819 N N . SER C 1 151 ? 31.096 20.924 35.968 1.00 14.52 151 SER C N 1
ATOM 6820 C CA . SER C 1 151 ? 29.750 21.119 35.438 1.00 15.10 151 SER C CA 1
ATOM 6821 C C . SER C 1 151 ? 28.962 19.879 35.024 1.00 13.02 151 SER C C 1
ATOM 6822 O O . SER C 1 151 ? 27.886 19.621 35.556 1.00 12.06 151 SER C O 1
ATOM 6825 N N . GLU C 1 152 ? 29.481 19.132 34.060 1.00 11.80 152 GLU C N 1
ATOM 6826 C CA . GLU C 1 152 ? 28.788 17.946 33.573 1.00 11.58 152 GLU C CA 1
ATOM 6827 C C . GLU C 1 152 ? 28.561 16.884 34.648 1.00 10.61 152 GLU C C 1
ATOM 6828 O O . GLU C 1 152 ? 27.460 16.348 34.791 1.00 11.12 152 GLU C O 1
ATOM 6834 N N . HIS C 1 153 ? 29.606 16.575 35.402 1.00 9.81 153 HIS C N 1
ATOM 6835 C CA . HIS C 1 153 ? 29.497 15.559 36.436 1.00 10.05 153 HIS C CA 1
ATOM 6836 C C . HIS C 1 153 ? 28.559 15.973 37.557 1.00 10.12 153 HIS C C 1
ATOM 6837 O O . HIS C 1 153 ? 27.807 15.149 38.067 1.00 9.16 153 HIS C O 1
ATOM 6844 N N . ASN C 1 154 ? 28.593 17.245 37.943 1.00 10.63 154 ASN C N 1
ATOM 6845 C CA . ASN C 1 154 ? 27.713 17.705 39.009 1.00 11.43 154 ASN C CA 1
ATOM 6846 C C . ASN C 1 154 ? 26.266 17.669 38.525 1.00 10.42 154 ASN C C 1
ATOM 6847 O O . ASN C 1 154 ? 25.357 17.364 39.296 1.00 10.36 154 ASN C O 1
ATOM 6852 N N . ALA C 1 155 ? 26.066 17.966 37.243 1.00 9.05 155 ALA C N 1
ATOM 6853 C CA . ALA C 1 155 ? 24.734 17.948 36.640 1.00 9.99 155 ALA C CA 1
ATOM 6854 C C . ALA C 1 155 ? 24.197 16.522 36.680 1.00 10.32 155 ALA C C 1
ATOM 6855 O O . ALA C 1 155 ? 23.057 16.282 37.083 1.00 12.25 155 ALA C O 1
ATOM 6857 N N . ILE C 1 156 ? 25.031 15.574 36.265 1.00 11.33 156 ILE C N 1
ATOM 6858 C CA . ILE C 1 156 ? 24.627 14.176 36.273 1.00 10.08 156 ILE C CA 1
ATOM 6859 C C . ILE C 1 156 ? 24.253 13.776 37.695 1.00 11.14 156 ILE C C 1
ATOM 6860 O O . ILE C 1 156 ? 23.179 13.219 37.937 1.00 9.56 156 ILE C O 1
ATOM 6865 N N . PHE C 1 157 ? 25.142 14.084 38.636 1.00 10.39 157 PHE C N 1
ATOM 6866 C CA . PHE C 1 157 ? 24.907 13.747 40.032 1.00 10.63 157 PHE C CA 1
ATOM 6867 C C . PHE C 1 157 ? 23.553 14.251 40.530 1.00 11.71 157 PHE C C 1
ATOM 6868 O O . PHE C 1 157 ? 22.819 13.513 41.201 1.00 9.87 157 PHE C O 1
ATOM 6876 N N . GLN C 1 158 ? 23.217 15.499 40.208 1.00 10.10 158 GLN C N 1
ATOM 6877 C CA . GLN C 1 158 ? 21.938 16.063 40.636 1.00 11.23 158 GLN C CA 1
ATOM 6878 C C . GLN C 1 158 ? 20.728 15.396 39.980 1.00 12.50 158 GLN C C 1
ATOM 6879 O O . GLN C 1 158 ? 19.590 15.595 40.415 1.00 13.62 158 GLN C O 1
ATOM 6885 N N . CYS C 1 159 ? 20.975 14.605 38.940 1.00 11.31 159 CYS C N 1
ATOM 6886 C CA . CYS C 1 159 ? 19.904 13.916 38.211 1.00 13.36 159 CYS C CA 1
ATOM 6887 C C . CYS C 1 159 ? 20.017 12.397 38.313 1.00 13.04 159 CYS C C 1
ATOM 6888 O O . CYS C 1 159 ? 19.242 11.671 37.691 1.00 13.58 159 CYS C O 1
ATOM 6891 N N . PHE C 1 160 ? 20.975 11.927 39.107 1.00 12.92 160 PHE C N 1
ATOM 6892 C CA . PHE C 1 160 ? 21.257 10.499 39.236 1.00 15.10 160 PHE C CA 1
ATOM 6893 C C . PHE C 1 160 ? 20.630 9.788 40.437 1.00 17.50 160 PHE C C 1
ATOM 6894 O O . PHE C 1 160 ? 20.596 10.324 41.544 1.00 15.75 160 PHE C O 1
ATOM 6902 N N . PRO C 1 161 ? 20.131 8.555 40.230 1.00 17.95 161 PRO C N 1
ATOM 6903 C CA . PRO C 1 161 ? 19.521 7.805 41.333 1.00 19.01 161 PRO C CA 1
ATOM 6904 C C . PRO C 1 161 ? 20.594 7.054 42.121 1.00 20.03 161 PRO C C 1
ATOM 6905 O O . PRO C 1 161 ? 20.902 5.899 41.833 1.00 19.29 161 PRO C O 1
ATOM 6909 N N . HIS C 1 162 ? 21.178 7.725 43.103 1.00 22.04 162 HIS C N 1
ATOM 6910 C CA . HIS C 1 162 ? 22.206 7.106 43.922 1.00 25.91 162 HIS C CA 1
ATOM 6911 C C . HIS C 1 162 ? 21.559 5.909 44.615 1.00 27.30 162 HIS C C 1
ATOM 6912 O O . HIS C 1 162 ? 20.382 5.966 44.976 1.00 30.11 162 HIS C O 1
ATOM 6919 N N . HIS C 1 163 ? 22.318 4.828 44.780 1.00 29.64 163 HIS C N 1
ATOM 6920 C CA . HIS C 1 163 ? 21.821 3.614 45.439 1.00 30.97 163 HIS C CA 1
ATOM 6921 C C . HIS C 1 163 ? 20.943 2.755 44.533 1.00 30.18 163 HIS C C 1
ATOM 6922 O O . HIS C 1 163 ? 20.589 1.633 44.892 1.00 29.17 163 HIS C O 1
ATOM 6929 N N . ASN C 1 164 ? 20.581 3.285 43.367 1.00 27.72 164 ASN C N 1
ATOM 6930 C CA . ASN C 1 164 ? 19.757 2.540 42.420 1.00 25.82 164 ASN C CA 1
ATOM 6931 C C . ASN C 1 164 ? 20.167 2.830 40.982 1.00 24.21 164 ASN C C 1
ATOM 6932 O O . ASN C 1 164 ? 19.359 3.270 40.164 1.00 21.31 164 ASN C O 1
ATOM 6937 N N . ARG C 1 165 ? 21.432 2.565 40.678 1.00 22.20 165 ARG C N 1
ATOM 6938 C CA . ARG C 1 165 ? 21.952 2.816 39.346 1.00 24.29 165 ARG C CA 1
ATOM 6939 C C . ARG C 1 165 ? 21.303 1.983 38.249 1.00 23.35 165 ARG C C 1
ATOM 6940 O O . ARG C 1 165 ? 21.433 2.308 37.071 1.00 22.49 165 ARG C O 1
ATOM 6948 N N . ASP C 1 166 ? 20.599 0.918 38.626 1.00 23.11 166 ASP C N 1
ATOM 6949 C CA . ASP C 1 166 ? 19.926 0.080 37.636 1.00 22.57 166 ASP C CA 1
ATOM 6950 C C . ASP C 1 166 ? 18.692 0.796 37.089 1.00 20.29 166 ASP C C 1
ATOM 6951 O O . ASP C 1 166 ? 18.065 0.324 36.148 1.00 19.06 166 ASP C O 1
ATOM 6956 N N . TYR C 1 167 ? 18.336 1.926 37.692 1.00 17.92 167 TYR C N 1
ATOM 6957 C CA . TYR C 1 167 ? 17.185 2.696 37.233 1.00 16.69 167 TYR C CA 1
ATOM 6958 C C . TYR C 1 167 ? 17.567 3.556 36.032 1.00 15.76 167 TYR C C 1
ATOM 6959 O O . TYR C 1 167 ? 16.706 4.154 35.387 1.00 14.43 167 TYR C O 1
ATOM 6968 N N . VAL C 1 168 ? 18.860 3.624 35.743 1.00 13.88 168 VAL C N 1
ATOM 6969 C CA . VAL C 1 168 ? 19.344 4.442 34.638 1.00 15.10 168 VAL C CA 1
ATOM 6970 C C . VAL C 1 168 ? 19.345 3.734 33.285 1.00 14.29 168 VAL C C 1
ATOM 6971 O O . VAL C 1 168 ? 19.876 2.631 33.151 1.00 15.38 168 VAL C O 1
ATOM 6975 N N . ARG C 1 169 ? 18.750 4.374 32.284 1.00 14.14 169 ARG C N 1
ATOM 6976 C CA . ARG C 1 169 ? 18.729 3.816 30.941 1.00 15.38 169 ARG C CA 1
ATOM 6977 C C . ARG C 1 169 ? 19.917 4.379 30.170 1.00 15.26 169 ARG C C 1
ATOM 6978 O O . ARG C 1 169 ? 20.572 3.672 29.406 1.00 14.52 169 ARG C O 1
ATOM 6986 N N . ARG C 1 170 ? 20.185 5.664 30.365 1.00 14.15 170 ARG C N 1
ATOM 6987 C CA . ARG C 1 170 ? 21.316 6.294 29.705 1.00 14.57 170 ARG C CA 1
ATOM 6988 C C . ARG C 1 170 ? 21.702 7.595 30.386 1.00 13.62 170 ARG C C 1
ATOM 6989 O O . ARG C 1 170 ? 20.879 8.239 31.034 1.00 11.98 170 ARG C O 1
ATOM 6997 N N . ILE C 1 171 ? 22.975 7.951 30.268 1.00 12.34 171 ILE C N 1
ATOM 6998 C CA . ILE C 1 171 ? 23.465 9.202 30.816 1.00 12.19 171 ILE C CA 1
ATOM 6999 C C . ILE C 1 171 ? 23.902 10.004 29.599 1.00 13.72 171 ILE C C 1
ATOM 7000 O O . ILE C 1 171 ? 24.633 9.502 28.743 1.00 13.68 171 ILE C O 1
ATOM 7005 N N . ILE C 1 172 ? 23.430 11.240 29.508 1.00 12.88 172 ILE C N 1
ATOM 7006 C CA . ILE C 1 172 ? 23.770 12.085 28.376 1.00 12.83 172 ILE C CA 1
ATOM 7007 C C . ILE C 1 172 ? 24.710 13.193 28.813 1.00 14.11 172 ILE C C 1
ATOM 7008 O O . ILE C 1 172 ? 24.354 14.027 29.642 1.00 14.59 172 ILE C O 1
ATOM 7013 N N . ILE C 1 173 ? 25.921 13.187 28.271 1.00 12.28 173 ILE C N 1
ATOM 7014 C CA . ILE C 1 173 ? 26.886 14.224 28.598 1.00 13.39 173 ILE C CA 1
ATOM 7015 C C . ILE C 1 173 ? 26.799 15.266 27.486 1.00 12.99 173 ILE C C 1
ATOM 7016 O O . ILE C 1 173 ? 27.115 14.977 26.335 1.00 14.06 173 ILE C O 1
ATOM 7021 N N . THR C 1 174 ? 26.356 16.470 27.818 1.00 13.64 174 THR C N 1
ATOM 7022 C CA . THR C 1 174 ? 26.248 17.521 26.810 1.00 13.16 174 THR C CA 1
ATOM 7023 C C . THR C 1 174 ? 27.609 18.153 26.523 1.00 13.69 174 THR C C 1
ATOM 7024 O O . THR C 1 174 ? 28.467 18.229 27.405 1.00 12.76 174 THR C O 1
ATOM 7028 N N . ALA C 1 175 ? 27.797 18.599 25.282 1.00 12.27 175 ALA C N 1
ATOM 7029 C CA . ALA C 1 175 ? 29.050 19.215 24.857 1.00 14.15 175 ALA C CA 1
ATOM 7030 C C . ALA C 1 175 ? 28.777 20.414 23.960 1.00 13.10 175 ALA C C 1
ATOM 7031 O O . ALA C 1 175 ? 27.945 20.341 23.060 1.00 13.17 175 ALA C O 1
ATOM 7033 N N . SER C 1 176 ? 29.474 21.518 24.197 1.00 13.80 176 SER C N 1
ATOM 7034 C CA . SER C 1 176 ? 29.271 22.700 23.364 1.00 16.01 176 SER C CA 1
ATOM 7035 C C . SER C 1 176 ? 29.706 22.384 21.931 1.00 16.92 176 SER C C 1
ATOM 7036 O O . SER C 1 176 ? 29.209 22.975 20.970 1.00 15.82 176 SER C O 1
ATOM 7039 N N . GLY C 1 177 ? 30.631 21.438 21.800 1.00 15.96 177 GLY C N 1
ATOM 7040 C CA . GLY C 1 177 ? 31.134 21.073 20.489 1.00 16.30 177 GLY C CA 1
ATOM 7041 C C . GLY C 1 177 ? 32.479 21.725 20.206 1.00 15.25 177 GLY C C 1
ATOM 7042 O O . GLY C 1 177 ? 33.149 21.391 19.225 1.00 16.86 177 GLY C O 1
ATOM 7043 N N . GLY C 1 178 ? 32.877 22.663 21.061 1.00 14.63 178 GLY C N 1
ATOM 7044 C CA . GLY C 1 178 ? 34.154 23.338 20.880 1.00 13.73 178 GLY C CA 1
ATOM 7045 C C . GLY C 1 178 ? 34.177 24.324 19.720 1.00 12.82 178 GLY C C 1
ATOM 7046 O O . GLY C 1 178 ? 33.192 24.453 18.998 1.00 11.56 178 GLY C O 1
ATOM 7047 N N . PRO C 1 179 ? 35.297 25.033 19.513 1.00 12.96 179 PRO C N 1
ATOM 7048 C CA . PRO C 1 179 ? 35.429 26.012 18.431 1.00 15.01 179 PRO C CA 1
ATOM 7049 C C . PRO C 1 179 ? 35.263 25.477 17.012 1.00 15.78 179 PRO C C 1
ATOM 7050 O O . PRO C 1 179 ? 34.867 26.219 16.113 1.00 15.86 179 PRO C O 1
ATOM 7054 N N . PHE C 1 180 ? 35.542 24.196 16.799 1.00 14.18 180 PHE C N 1
ATOM 7055 C CA . PHE C 1 180 ? 35.432 23.650 15.450 1.00 14.68 180 PHE C CA 1
ATOM 7056 C C . PHE C 1 180 ? 34.217 22.765 15.202 1.00 14.35 180 PHE C C 1
ATOM 7057 O O . PHE C 1 180 ? 34.240 21.897 14.327 1.00 14.91 180 PHE C O 1
ATOM 7065 N N . ARG C 1 181 ? 33.151 23.002 15.955 1.00 15.03 181 ARG C N 1
ATOM 7066 C CA . ARG C 1 181 ? 31.924 22.225 15.800 1.00 16.32 181 ARG C CA 1
ATOM 7067 C C . ARG C 1 181 ? 31.457 22.201 14.348 1.00 17.02 181 ARG C C 1
ATOM 7068 O O . ARG C 1 181 ? 30.970 21.184 13.863 1.00 16.45 181 ARG C O 1
ATOM 7076 N N . THR C 1 182 ? 31.603 23.325 13.654 1.00 18.67 182 THR C N 1
ATOM 7077 C CA . THR C 1 182 ? 31.170 23.402 12.261 1.00 19.64 182 THR C CA 1
ATOM 7078 C C . THR C 1 182 ? 32.320 23.512 11.266 1.00 19.63 182 THR C C 1
ATOM 7079 O O . THR C 1 182 ? 32.103 23.850 10.103 1.00 20.37 182 THR C O 1
ATOM 7083 N N . THR C 1 183 ? 33.536 23.218 11.713 1.00 17.54 183 THR C N 1
ATOM 7084 C CA . THR C 1 183 ? 34.705 23.312 10.846 1.00 16.02 183 THR C CA 1
ATOM 7085 C C . THR C 1 183 ? 35.072 21.960 10.243 1.00 16.78 183 THR C C 1
ATOM 7086 O O . THR C 1 183 ? 35.115 20.955 10.949 1.00 17.74 183 THR C O 1
ATOM 7090 N N . SER C 1 184 ? 35.359 21.937 8.944 1.00 17.05 184 SER C N 1
ATOM 7091 C CA . SER C 1 184 ? 35.717 20.681 8.280 1.00 19.13 184 SER C CA 1
ATOM 7092 C C . SER C 1 184 ? 37.109 20.220 8.693 1.00 18.52 184 SER C C 1
ATOM 7093 O O . SER C 1 184 ? 37.886 20.993 9.250 1.00 17.57 184 SER C O 1
ATOM 7096 N N . LEU C 1 185 ? 37.419 18.956 8.420 1.00 20.80 185 LEU C N 1
ATOM 7097 C CA . LEU C 1 185 ? 38.735 18.413 8.737 1.00 21.06 185 LEU C CA 1
ATOM 7098 C C . LEU C 1 185 ? 39.787 19.142 7.918 1.00 20.82 185 LEU C C 1
ATOM 7099 O O . LEU C 1 185 ? 40.855 19.473 8.422 1.00 19.30 185 LEU C O 1
ATOM 7104 N N . ALA C 1 186 ? 39.475 19.396 6.650 1.00 20.32 186 ALA C N 1
ATOM 7105 C CA . ALA C 1 186 ? 40.397 20.090 5.759 1.00 20.78 186 ALA C CA 1
ATOM 7106 C C . ALA C 1 186 ? 40.832 21.426 6.338 1.00 19.97 186 ALA C C 1
ATOM 7107 O O . ALA C 1 186 ? 42.009 21.780 6.286 1.00 19.44 186 ALA C O 1
ATOM 7109 N N . GLU C 1 187 ? 39.885 22.174 6.896 1.00 19.19 187 GLU C N 1
ATOM 7110 C CA . GLU C 1 187 ? 40.229 23.471 7.468 1.00 18.74 187 GLU C CA 1
ATOM 7111 C C . GLU C 1 187 ? 40.823 23.359 8.878 1.00 17.28 187 GLU C C 1
ATOM 7112 O O . GLU C 1 187 ? 41.611 24.208 9.290 1.00 17.22 187 GLU C O 1
ATOM 7118 N N . MET C 1 188 ? 40.465 22.310 9.614 1.00 15.24 188 MET C N 1
ATOM 7119 C CA . MET C 1 188 ? 41.031 22.122 10.952 1.00 15.75 188 MET C CA 1
ATOM 7120 C C . MET C 1 188 ? 42.519 21.783 10.838 1.00 14.77 188 MET C C 1
ATOM 7121 O O . MET C 1 188 ? 43.320 22.081 11.730 1.00 13.11 188 MET C O 1
ATOM 7126 N N . ALA C 1 189 ? 42.884 21.162 9.724 1.00 13.43 189 ALA C N 1
ATOM 7127 C CA . ALA C 1 189 ? 44.261 20.752 9.499 1.00 13.88 189 ALA C CA 1
ATOM 7128 C C . ALA C 1 189 ? 45.262 21.891 9.629 1.00 14.23 189 ALA C C 1
ATOM 7129 O O . ALA C 1 189 ? 46.365 21.699 10.125 1.00 14.31 189 ALA C O 1
ATOM 7131 N N . THR C 1 190 ? 44.868 23.085 9.209 1.00 15.10 190 THR C N 1
ATOM 7132 C CA . THR C 1 190 ? 45.777 24.219 9.256 1.00 16.03 190 THR C CA 1
ATOM 7133 C C . THR C 1 190 ? 45.510 25.265 10.336 1.00 16.82 190 THR C C 1
ATOM 7134 O O . THR C 1 190 ? 46.075 26.360 10.285 1.00 14.94 190 THR C O 1
ATOM 7138 N N . VAL C 1 191 ? 44.674 24.945 11.320 1.00 15.50 191 VAL C N 1
ATOM 7139 C CA . VAL C 1 191 ? 44.401 25.926 12.368 1.00 15.81 191 VAL C CA 1
ATOM 7140 C C . VAL C 1 191 ? 45.623 26.176 13.238 1.00 16.21 191 VAL C C 1
ATOM 7141 O O . VAL C 1 191 ? 46.434 25.274 13.474 1.00 15.22 191 VAL C O 1
ATOM 7145 N N . THR C 1 192 ? 45.758 27.415 13.701 1.00 16.02 192 THR C N 1
ATOM 7146 C CA . THR C 1 192 ? 46.876 27.794 14.549 1.00 16.73 192 THR C CA 1
ATOM 7147 C C . THR C 1 192 ? 46.474 27.632 16.007 1.00 17.05 192 THR C C 1
ATOM 7148 O O . THR C 1 192 ? 45.286 27.551 16.326 1.00 16.36 192 THR C O 1
ATOM 7152 N N . PRO C 1 193 ? 47.461 27.575 16.912 1.00 18.55 193 PRO C N 1
ATOM 7153 C CA . PRO C 1 193 ? 47.169 27.430 18.340 1.00 20.78 193 PRO C CA 1
ATOM 7154 C C . PRO C 1 193 ? 46.363 28.637 18.820 1.00 23.25 193 PRO C C 1
ATOM 7155 O O . PRO C 1 193 ? 45.452 28.503 19.637 1.00 23.30 193 PRO C O 1
ATOM 7159 N N . GLU C 1 194 ? 46.707 29.818 18.307 1.00 25.28 194 GLU C N 1
ATOM 7160 C CA . GLU C 1 194 ? 46.006 31.038 18.695 1.00 28.81 194 GLU C CA 1
ATOM 7161 C C . GLU C 1 194 ? 44.542 31.024 18.273 1.00 29.67 194 GLU C C 1
ATOM 7162 O O . GLU C 1 194 ? 43.711 31.684 18.893 1.00 31.96 194 GLU C O 1
ATOM 7168 N N . ARG C 1 195 ? 44.217 30.276 17.223 1.00 29.39 195 ARG C N 1
ATOM 7169 C CA . ARG C 1 195 ? 42.827 30.200 16.791 1.00 29.53 195 ARG C CA 1
ATOM 7170 C C . ARG C 1 195 ? 42.066 29.130 17.576 1.00 27.87 195 ARG C C 1
ATOM 7171 O O . ARG C 1 195 ? 40.872 29.273 17.832 1.00 27.70 195 ARG C O 1
ATOM 7179 N N . ALA C 1 196 ? 42.763 28.064 17.959 1.00 27.57 196 ALA C N 1
ATOM 7180 C CA . ALA C 1 196 ? 42.147 26.968 18.704 1.00 27.37 196 ALA C CA 1
ATOM 7181 C C . ALA C 1 196 ? 41.826 27.337 20.151 1.00 28.29 196 ALA C C 1
ATOM 7182 O O . ALA C 1 196 ? 40.959 26.728 20.773 1.00 29.11 196 ALA C O 1
ATOM 7184 N N . VAL C 1 197 ? 42.529 28.327 20.689 1.00 29.31 197 VAL C N 1
ATOM 7185 C CA . VAL C 1 197 ? 42.288 28.763 22.060 1.00 30.93 197 VAL C CA 1
ATOM 7186 C C . VAL C 1 197 ? 41.612 30.128 22.063 1.00 32.58 197 VAL C C 1
ATOM 7187 O O . VAL C 1 197 ? 40.540 30.299 22.643 1.00 36.87 197 VAL C O 1
ATOM 7191 N N . GLY C 1 205 ? 45.229 27.972 30.886 1.00 30.42 205 GLY C N 1
ATOM 7192 C CA . GLY C 1 205 ? 43.959 27.397 30.484 1.00 29.12 205 GLY C CA 1
ATOM 7193 C C . GLY C 1 205 ? 43.910 27.035 29.011 1.00 27.20 205 GLY C C 1
ATOM 7194 O O . GLY C 1 205 ? 42.862 26.627 28.499 1.00 29.01 205 GLY C O 1
ATOM 7195 N N . ALA C 1 206 ? 45.041 27.186 28.327 1.00 25.62 206 ALA C N 1
ATOM 7196 C CA . ALA C 1 206 ? 45.130 26.874 26.900 1.00 23.63 206 ALA C CA 1
ATOM 7197 C C . ALA C 1 206 ? 44.927 25.383 26.633 1.00 23.16 206 ALA C C 1
ATOM 7198 O O . ALA C 1 206 ? 44.245 25.003 25.683 1.00 21.88 206 ALA C O 1
ATOM 7200 N N . LYS C 1 207 ? 45.535 24.544 27.469 1.00 22.51 207 LYS C N 1
ATOM 7201 C CA . LYS C 1 207 ? 45.411 23.095 27.338 1.00 23.56 207 LYS C CA 1
ATOM 7202 C C . LYS C 1 207 ? 43.934 22.726 27.383 1.00 24.04 207 LYS C C 1
ATOM 7203 O O . LYS C 1 207 ? 43.456 21.920 26.586 1.00 23.36 207 LYS C O 1
ATOM 7209 N N . ILE C 1 208 ? 43.209 23.331 28.317 1.00 23.97 208 ILE C N 1
ATOM 7210 C CA . ILE C 1 208 ? 41.788 23.058 28.448 1.00 24.73 208 ILE C CA 1
ATOM 7211 C C . ILE C 1 208 ? 41.052 23.482 27.184 1.00 22.91 208 ILE C C 1
ATOM 7212 O O . ILE C 1 208 ? 40.133 22.801 26.732 1.00 22.74 208 ILE C O 1
ATOM 7217 N N . SER C 1 209 ? 41.461 24.604 26.607 1.00 22.43 209 SER C N 1
ATOM 7218 C CA . SER C 1 209 ? 40.830 25.085 25.389 1.00 21.70 209 SER C CA 1
ATOM 7219 C C . SER C 1 209 ? 41.105 24.143 24.220 1.00 19.76 209 SER C C 1
ATOM 7220 O O . SER C 1 209 ? 40.235 23.915 23.383 1.00 19.26 209 SER C O 1
ATOM 7223 N N . ILE C 1 210 ? 42.315 23.595 24.160 1.00 16.99 210 ILE C N 1
ATOM 7224 C CA . ILE C 1 210 ? 42.663 22.681 23.076 1.00 15.06 210 ILE C CA 1
ATOM 7225 C C . ILE C 1 210 ? 41.863 21.379 23.195 1.00 14.42 210 ILE C C 1
ATOM 7226 O O . ILE C 1 210 ? 41.405 20.841 22.188 1.00 12.89 210 ILE C O 1
ATOM 7231 N N . ASP C 1 211 ? 41.680 20.880 24.419 1.00 11.32 211 ASP C N 1
ATOM 7232 C CA . ASP C 1 211 ? 40.910 19.649 24.620 1.00 12.26 211 ASP C CA 1
ATOM 7233 C C . ASP C 1 211 ? 39.462 19.844 24.186 1.00 11.66 211 ASP C C 1
ATOM 7234 O O . ASP C 1 211 ? 38.800 18.902 23.769 1.00 12.93 211 ASP C O 1
ATOM 7239 N N . SER C 1 212 ? 38.964 21.067 24.309 1.00 11.82 212 SER C N 1
ATOM 7240 C CA . SER C 1 212 ? 37.595 21.358 23.903 1.00 11.49 212 SER C CA 1
ATOM 7241 C C . SER C 1 212 ? 37.542 21.358 22.374 1.00 10.42 212 SER C C 1
ATOM 7242 O O . SER C 1 212 ? 36.558 20.929 21.770 1.00 13.73 212 SER C O 1
ATOM 7245 N N . ALA C 1 213 ? 38.617 21.833 21.755 1.00 11.41 213 ALA C N 1
ATOM 7246 C CA . ALA C 1 213 ? 38.704 21.892 20.299 1.00 10.86 213 ALA C CA 1
ATOM 7247 C C . ALA C 1 213 ? 38.777 20.497 19.676 1.00 12.57 213 ALA C C 1
ATOM 7248 O O . ALA C 1 213 ? 38.173 20.238 18.633 1.00 12.74 213 ALA C O 1
ATOM 7250 N N . THR C 1 214 ? 39.524 19.602 20.314 1.00 11.95 214 THR C N 1
ATOM 7251 C CA . THR C 1 214 ? 39.682 18.237 19.819 1.00 11.47 214 THR C CA 1
ATOM 7252 C C . THR C 1 214 ? 38.583 17.328 20.350 1.00 11.06 214 THR C C 1
ATOM 7253 O O . THR C 1 214 ? 38.425 16.197 19.885 1.00 11.38 214 THR C O 1
ATOM 7257 N N . MET C 1 215 ? 37.841 17.831 21.331 1.00 12.23 215 MET C N 1
ATOM 7258 C CA . MET C 1 215 ? 36.769 17.087 21.982 1.00 12.93 215 MET C CA 1
ATOM 7259 C C . MET C 1 215 ? 37.328 16.014 22.911 1.00 15.73 215 MET C C 1
ATOM 7260 O O . MET C 1 215 ? 36.599 15.129 23.359 1.00 15.47 215 MET C O 1
ATOM 7265 N N . MET C 1 216 ? 38.625 16.089 23.195 1.00 14.18 216 MET C N 1
ATOM 7266 C CA . MET C 1 216 ? 39.243 15.130 24.102 1.00 15.94 216 MET C CA 1
ATOM 7267 C C . MET C 1 216 ? 38.663 15.379 25.493 1.00 16.51 216 MET C C 1
ATOM 7268 O O . MET C 1 216 ? 38.601 14.473 26.324 1.00 16.96 216 MET C O 1
ATOM 7273 N N . ASN C 1 217 ? 38.226 16.609 25.741 1.00 16.76 217 ASN C N 1
ATOM 7274 C CA . ASN C 1 217 ? 37.658 16.939 27.041 1.00 16.03 217 ASN C CA 1
ATOM 7275 C C . ASN C 1 217 ? 36.420 16.097 27.307 1.00 16.64 217 ASN C C 1
ATOM 7276 O O . ASN C 1 217 ? 36.175 15.686 28.445 1.00 15.63 217 ASN C O 1
ATOM 7281 N N . LYS C 1 218 ? 35.646 15.823 26.259 1.00 16.02 218 LYS C N 1
ATOM 7282 C CA . LYS C 1 218 ? 34.452 14.996 26.409 1.00 16.24 218 LYS C CA 1
ATOM 7283 C C . LYS C 1 218 ? 34.841 13.532 26.584 1.00 16.31 218 LYS C C 1
ATOM 7284 O O . LYS C 1 218 ? 34.158 12.777 27.274 1.00 17.29 218 LYS C O 1
ATOM 7290 N N . GLY C 1 219 ? 35.942 13.130 25.956 1.00 16.52 219 GLY C N 1
ATOM 7291 C CA . GLY C 1 219 ? 36.394 11.758 26.099 1.00 15.23 219 GLY C CA 1
ATOM 7292 C C . GLY C 1 219 ? 36.806 11.521 27.541 1.00 15.26 219 GLY C C 1
ATOM 7293 O O . GLY C 1 219 ? 36.501 10.484 28.132 1.00 15.48 219 GLY C O 1
ATOM 7294 N N . LEU C 1 220 ? 37.487 12.504 28.116 1.00 13.36 220 LEU C N 1
ATOM 7295 C CA . LEU C 1 220 ? 37.944 12.425 29.501 1.00 14.06 220 LEU C CA 1
ATOM 7296 C C . LEU C 1 220 ? 36.773 12.525 30.487 1.00 14.91 220 LEU C C 1
ATOM 7297 O O . LEU C 1 220 ? 36.755 11.846 31.515 1.00 14.61 220 LEU C O 1
ATOM 7302 N N . GLU C 1 221 ? 35.805 13.382 30.175 1.00 13.04 221 GLU C N 1
ATOM 7303 C CA . GLU C 1 221 ? 34.633 13.551 31.027 1.00 13.26 221 GLU C CA 1
ATOM 7304 C C . GLU C 1 221 ? 33.847 12.250 31.057 1.00 14.63 221 GLU C C 1
ATOM 7305 O O . GLU C 1 221 ? 33.227 11.906 32.061 1.00 14.00 221 GLU C O 1
ATOM 7311 N N . LEU C 1 222 ? 33.877 11.529 29.941 1.00 15.19 222 LEU C N 1
ATOM 7312 C CA . LEU C 1 222 ? 33.190 10.253 29.844 1.00 16.47 222 LEU C CA 1
ATOM 7313 C C . LEU C 1 222 ? 33.855 9.269 30.810 1.00 17.02 222 LEU C C 1
ATOM 7314 O O . LEU C 1 222 ? 33.185 8.599 31.593 1.00 18.20 222 LEU C O 1
ATOM 7319 N N . ILE C 1 223 ? 35.180 9.200 30.756 1.00 16.42 223 ILE C N 1
ATOM 7320 C CA . ILE C 1 223 ? 35.937 8.305 31.622 1.00 15.20 223 ILE C CA 1
ATOM 7321 C C . ILE C 1 223 ? 35.646 8.616 33.092 1.00 14.58 223 ILE C C 1
ATOM 7322 O O . ILE C 1 223 ? 35.377 7.716 33.888 1.00 14.05 223 ILE C O 1
ATOM 7327 N N . GLU C 1 224 ? 35.688 9.896 33.442 1.00 13.77 224 GLU C N 1
ATOM 7328 C CA . GLU C 1 224 ? 35.423 10.319 34.812 1.00 14.01 224 GLU C CA 1
ATOM 7329 C C . GLU C 1 224 ? 34.024 9.906 35.255 1.00 13.35 224 GLU C C 1
ATOM 7330 O O . GLU C 1 224 ? 33.833 9.383 36.359 1.00 11.19 224 GLU C O 1
ATOM 7336 N N . ALA C 1 225 ? 33.045 10.158 34.389 1.00 11.52 225 ALA C N 1
ATOM 7337 C CA . ALA C 1 225 ? 31.653 9.834 34.677 1.00 12.45 225 ALA C CA 1
ATOM 7338 C C . ALA C 1 225 ? 31.464 8.332 34.866 1.00 13.33 225 ALA C C 1
ATOM 7339 O O . ALA C 1 225 ? 30.655 7.891 35.686 1.00 13.14 225 ALA C O 1
ATOM 7341 N N . PHE C 1 226 ? 32.211 7.552 34.097 1.00 12.89 226 PHE C N 1
ATOM 7342 C CA . PHE C 1 226 ? 32.136 6.099 34.172 1.00 15.73 226 PHE C CA 1
ATOM 7343 C C . PHE C 1 226 ? 32.539 5.615 35.560 1.00 15.59 226 PHE C C 1
ATOM 7344 O O . PHE C 1 226 ? 31.919 4.713 36.119 1.00 18.39 226 PHE C O 1
ATOM 7352 N N . HIS C 1 227 ? 33.586 6.217 36.111 1.00 14.92 227 HIS C N 1
ATOM 7353 C CA . HIS C 1 227 ? 34.057 5.851 37.434 1.00 15.35 227 HIS C CA 1
ATOM 7354 C C . HIS C 1 227 ? 33.149 6.410 38.516 1.00 14.17 227 HIS C C 1
ATOM 7355 O O . HIS C 1 227 ? 32.879 5.748 39.512 1.00 13.09 227 HIS C O 1
ATOM 7362 N N . LEU C 1 228 ? 32.674 7.634 38.322 1.00 15.12 228 LEU C N 1
ATOM 7363 C CA . LEU C 1 228 ? 31.808 8.264 39.310 1.00 15.28 228 LEU C CA 1
ATOM 7364 C C . LEU C 1 228 ? 30.448 7.603 39.472 1.00 16.16 228 LEU C C 1
ATOM 7365 O O . LEU C 1 228 ? 29.936 7.485 40.581 1.00 16.11 228 LEU C O 1
ATOM 7370 N N . PHE C 1 229 ? 29.861 7.164 38.369 1.00 15.87 229 PHE C N 1
ATOM 7371 C CA . PHE C 1 229 ? 28.522 6.612 38.446 1.00 18.32 229 PHE C CA 1
ATOM 7372 C C . PHE C 1 229 ? 28.346 5.105 38.339 1.00 19.68 229 PHE C C 1
ATOM 7373 O O . PHE C 1 229 ? 27.272 4.578 38.629 1.00 20.04 229 PHE C O 1
ATOM 7381 N N . GLN C 1 230 ? 29.400 4.411 37.935 1.00 20.45 230 GLN C N 1
ATOM 7382 C CA . GLN C 1 230 ? 29.360 2.960 37.873 1.00 21.45 230 GLN C CA 1
ATOM 7383 C C . GLN C 1 230 ? 28.230 2.331 37.068 1.00 21.31 230 GLN C C 1
ATOM 7384 O O . GLN C 1 230 ? 27.501 1.491 37.588 1.00 20.95 230 GLN C O 1
ATOM 7390 N N . ILE C 1 231 ? 28.058 2.740 35.818 1.00 20.87 231 ILE C N 1
ATOM 7391 C CA . ILE C 1 231 ? 27.044 2.116 34.982 1.00 21.79 231 ILE C CA 1
ATOM 7392 C C . ILE C 1 231 ? 27.745 1.721 33.692 1.00 21.36 231 ILE C C 1
ATOM 7393 O O . ILE C 1 231 ? 28.759 2.309 33.328 1.00 20.79 231 ILE C O 1
ATOM 7398 N N . PRO C 1 232 ? 27.223 0.708 32.989 1.00 22.46 232 PRO C N 1
ATOM 7399 C CA . PRO C 1 232 ? 27.831 0.251 31.735 1.00 22.14 232 PRO C CA 1
ATOM 7400 C C . PRO C 1 232 ? 28.213 1.382 30.783 1.00 21.91 232 PRO C C 1
ATOM 7401 O O . PRO C 1 232 ? 27.489 2.368 30.652 1.00 20.42 232 PRO C O 1
ATOM 7405 N N . LEU C 1 233 ? 29.357 1.227 30.122 1.00 22.11 233 LEU C N 1
ATOM 7406 C CA . LEU C 1 233 ? 29.843 2.223 29.172 1.00 21.70 233 LEU C CA 1
ATOM 7407 C C . LEU C 1 233 ? 28.851 2.477 28.043 1.00 20.60 233 LEU C C 1
ATOM 7408 O O . LEU C 1 233 ? 28.727 3.601 27.562 1.00 19.14 233 LEU C O 1
ATOM 7413 N N . GLU C 1 234 ? 28.146 1.434 27.618 1.00 19.74 234 GLU C N 1
ATOM 7414 C CA . GLU C 1 234 ? 27.181 1.568 26.532 1.00 21.49 234 GLU C CA 1
ATOM 7415 C C . GLU C 1 234 ? 26.002 2.483 26.841 1.00 19.70 234 GLU C C 1
ATOM 7416 O O . GLU C 1 234 ? 25.312 2.928 25.927 1.00 19.26 234 GLU C O 1
ATOM 7422 N N . LYS C 1 235 ? 25.767 2.772 28.116 1.00 18.16 235 LYS C N 1
ATOM 7423 C CA . LYS C 1 235 ? 24.654 3.640 28.475 1.00 18.52 235 LYS C CA 1
ATOM 7424 C C . LYS C 1 235 ? 25.021 5.115 28.376 1.00 18.14 235 LYS C C 1
ATOM 7425 O O . LYS C 1 235 ? 24.176 5.984 28.570 1.00 18.12 235 LYS C O 1
ATOM 7431 N N . PHE C 1 236 ? 26.283 5.400 28.074 1.00 18.37 236 PHE C N 1
ATOM 7432 C CA . PHE C 1 236 ? 26.718 6.782 27.948 1.00 16.55 236 PHE C CA 1
ATOM 7433 C C . PHE C 1 236 ? 26.533 7.316 26.534 1.00 17.40 236 PHE C C 1
ATOM 7434 O O . PHE C 1 236 ? 26.796 6.626 25.545 1.00 15.16 236 PHE C O 1
ATOM 7442 N N . GLU C 1 237 ? 26.085 8.562 26.460 1.00 16.49 237 GLU C N 1
ATOM 7443 C CA . GLU C 1 237 ? 25.846 9.231 25.196 1.00 18.12 237 GLU C CA 1
ATOM 7444 C C . GLU C 1 237 ? 26.433 10.636 25.251 1.00 17.24 237 GLU C C 1
ATOM 7445 O O . GLU C 1 237 ? 26.332 11.312 26.272 1.00 18.04 237 GLU C O 1
ATOM 7451 N N . ILE C 1 238 ? 27.066 11.067 24.167 1.00 14.66 238 ILE C N 1
ATOM 7452 C CA . ILE C 1 238 ? 27.601 12.419 24.116 1.00 15.58 238 ILE C CA 1
ATOM 7453 C C . ILE C 1 238 ? 26.686 13.175 23.158 1.00 15.33 238 ILE C C 1
ATOM 7454 O O . ILE C 1 238 ? 26.429 12.722 22.042 1.00 14.01 238 ILE C O 1
ATOM 7459 N N . LEU C 1 239 ? 26.178 14.316 23.613 1.00 14.06 239 LEU C N 1
ATOM 7460 C CA . LEU C 1 239 ? 25.263 15.126 22.820 1.00 13.78 239 LEU C CA 1
ATOM 7461 C C . LEU C 1 239 ? 25.774 16.550 22.654 1.00 14.57 239 LEU C C 1
ATOM 7462 O O . LEU C 1 239 ? 26.053 17.231 23.643 1.00 15.43 239 LEU C O 1
ATOM 7467 N N . VAL C 1 240 ? 25.901 16.997 21.408 1.00 13.33 240 VAL C N 1
ATOM 7468 C CA . VAL C 1 240 ? 26.367 18.350 21.146 1.00 12.29 240 VAL C CA 1
ATOM 7469 C C . VAL C 1 240 ? 25.208 19.301 21.399 1.00 13.38 240 VAL C C 1
ATOM 7470 O O . VAL C 1 240 ? 24.095 19.097 20.908 1.00 14.51 240 VAL C O 1
ATOM 7474 N N . HIS C 1 241 ? 25.483 20.334 22.185 1.00 13.15 241 HIS C N 1
ATOM 7475 C CA . HIS C 1 241 ? 24.495 21.326 22.571 1.00 14.41 241 HIS C CA 1
ATOM 7476 C C . HIS C 1 241 ? 25.253 22.645 22.708 1.00 14.88 241 HIS C C 1
ATOM 7477 O O . HIS C 1 241 ? 25.752 22.987 23.783 1.00 15.37 241 HIS C O 1
ATOM 7484 N N . PRO C 1 242 ? 25.348 23.404 21.603 1.00 15.12 242 PRO C N 1
ATOM 7485 C CA . PRO C 1 242 ? 26.045 24.692 21.528 1.00 15.24 242 PRO C CA 1
ATOM 7486 C C . PRO C 1 242 ? 25.853 25.693 22.663 1.00 15.98 242 PRO C C 1
ATOM 7487 O O . PRO C 1 242 ? 26.833 26.270 23.135 1.00 16.09 242 PRO C O 1
ATOM 7491 N N . GLN C 1 243 ? 24.613 25.910 23.097 1.00 15.63 243 GLN C N 1
ATOM 7492 C CA . GLN C 1 243 ? 24.345 26.877 24.163 1.00 15.99 243 GLN C CA 1
ATOM 7493 C C . GLN C 1 243 ? 24.896 26.439 25.508 1.00 16.47 243 GLN C C 1
ATOM 7494 O O . GLN C 1 243 ? 25.115 27.270 26.389 1.00 14.53 243 GLN C O 1
ATOM 7500 N N . SER C 1 244 ? 25.107 25.136 25.665 1.00 15.34 244 SER C N 1
ATOM 7501 C CA . SER C 1 244 ? 25.638 24.590 26.909 1.00 17.25 244 SER C CA 1
ATOM 7502 C C . SER C 1 244 ? 24.858 25.023 28.145 1.00 16.15 244 SER C C 1
ATOM 7503 O O . SER C 1 244 ? 25.461 25.278 29.187 1.00 17.41 244 SER C O 1
ATOM 7506 N N . VAL C 1 245 ? 23.534 25.120 28.047 1.00 15.50 245 VAL C N 1
ATOM 7507 C CA . VAL C 1 245 ? 22.749 25.503 29.218 1.00 14.80 245 VAL C CA 1
ATOM 7508 C C . VAL C 1 245 ? 22.314 24.253 29.969 1.00 14.49 245 VAL C C 1
ATOM 7509 O O . VAL C 1 245 ? 22.306 24.239 31.201 1.00 15.66 245 VAL C O 1
ATOM 7513 N N . ILE C 1 246 ? 21.950 23.205 29.239 1.00 11.92 246 ILE C N 1
ATOM 7514 C CA . ILE C 1 246 ? 21.620 21.940 29.886 1.00 12.31 246 ILE C CA 1
ATOM 7515 C C . ILE C 1 246 ? 23.027 21.372 30.086 1.00 13.75 246 ILE C C 1
ATOM 7516 O O . ILE C 1 246 ? 23.742 21.120 29.114 1.00 13.41 246 ILE C O 1
ATOM 7521 N N . HIS C 1 247 ? 23.420 21.171 31.336 1.00 12.93 247 HIS C N 1
ATOM 7522 C CA . HIS C 1 247 ? 24.767 20.700 31.644 1.00 12.27 247 HIS C CA 1
ATOM 7523 C C . HIS C 1 247 ? 25.029 19.194 31.584 1.00 13.40 247 HIS C C 1
ATOM 7524 O O . HIS C 1 247 ? 26.179 18.764 31.701 1.00 13.31 247 HIS C O 1
ATOM 7531 N N . SER C 1 248 ? 23.959 18.424 31.382 1.00 12.44 248 SER C N 1
ATOM 7532 C CA . SER C 1 248 ? 23.964 16.957 31.234 1.00 13.09 248 SER C CA 1
ATOM 7533 C C . SER C 1 248 ? 22.631 16.375 31.702 1.00 14.12 248 SER C C 1
ATOM 7534 O O . SER C 1 248 ? 21.863 17.057 32.380 1.00 15.34 248 SER C O 1
ATOM 7537 N N . MET C 1 249 ? 22.349 15.123 31.342 1.00 12.73 249 MET C N 1
ATOM 7538 C CA . MET C 1 249 ? 21.066 14.520 31.693 1.00 13.50 249 MET C CA 1
ATOM 7539 C C . MET C 1 249 ? 21.138 13.038 32.004 1.00 13.38 249 MET C C 1
ATOM 7540 O O . MET C 1 249 ? 22.106 12.365 31.660 1.00 11.18 249 MET C O 1
ATOM 7545 N N . VAL C 1 250 ? 20.081 12.539 32.634 1.00 11.04 250 VAL C N 1
ATOM 7546 C CA . VAL C 1 250 ? 19.983 11.130 32.978 1.00 11.22 250 VAL C CA 1
ATOM 7547 C C . VAL C 1 250 ? 18.576 10.633 32.659 1.00 11.82 250 VAL C C 1
ATOM 7548 O O . VAL C 1 250 ? 17.593 11.205 33.131 1.00 12.61 250 VAL C O 1
ATOM 7552 N N . GLU C 1 251 ? 18.480 9.581 31.850 1.00 12.15 251 GLU C N 1
ATOM 7553 C CA . GLU C 1 251 ? 17.179 9.020 31.510 1.00 12.15 251 GLU C CA 1
ATOM 7554 C C . GLU C 1 251 ? 16.902 7.801 32.376 1.00 13.46 251 GLU C C 1
ATOM 7555 O O . GLU C 1 251 ? 17.780 6.953 32.580 1.00 11.75 251 GLU C O 1
ATOM 7561 N N . TYR C 1 252 ? 15.673 7.711 32.870 1.00 11.99 252 TYR C N 1
ATOM 7562 C CA . TYR C 1 252 ? 15.278 6.592 33.710 1.00 12.33 252 TYR C CA 1
ATOM 7563 C C . TYR C 1 252 ? 14.498 5.549 32.912 1.00 12.89 252 TYR C C 1
ATOM 7564 O O . TYR C 1 252 ? 14.065 5.806 31.788 1.00 11.28 252 TYR C O 1
ATOM 7573 N N . LEU C 1 253 ? 14.333 4.368 33.502 1.00 14.39 253 LEU C N 1
ATOM 7574 C CA . LEU C 1 253 ? 13.623 3.259 32.871 1.00 14.09 253 LEU C CA 1
ATOM 7575 C C . LEU C 1 253 ? 12.202 3.585 32.416 1.00 14.69 253 LEU C C 1
ATOM 7576 O O . LEU C 1 253 ? 11.678 2.935 31.508 1.00 13.98 253 LEU C O 1
ATOM 7581 N N . ASP C 1 254 ? 11.565 4.568 33.045 1.00 13.53 254 ASP C N 1
ATOM 7582 C CA . ASP C 1 254 ? 10.203 4.913 32.662 1.00 11.30 254 ASP C CA 1
ATOM 7583 C C . ASP C 1 254 ? 10.122 5.932 31.531 1.00 12.75 254 ASP C C 1
ATOM 7584 O O . ASP C 1 254 ? 9.027 6.303 31.099 1.00 13.34 254 ASP C O 1
ATOM 7589 N N . GLY C 1 255 ? 11.281 6.369 31.047 1.00 11.40 255 GLY C N 1
ATOM 7590 C CA . GLY C 1 255 ? 11.318 7.338 29.968 1.00 10.67 255 GLY C CA 1
ATOM 7591 C C . GLY C 1 255 ? 11.591 8.753 30.451 1.00 11.60 255 GLY C C 1
ATOM 7592 O O . GLY C 1 255 ? 11.850 9.656 29.649 1.00 11.38 255 GLY C O 1
ATOM 7593 N N . SER C 1 256 ? 11.528 8.957 31.763 1.00 11.62 256 SER C N 1
ATOM 7594 C CA . SER C 1 256 ? 11.775 10.277 32.323 1.00 11.61 256 SER C CA 1
ATOM 7595 C C . SER C 1 256 ? 13.230 10.654 32.130 1.00 11.21 256 SER C C 1
ATOM 7596 O O . SER C 1 256 ? 14.127 9.836 32.338 1.00 11.00 256 SER C O 1
ATOM 7599 N N . ILE C 1 257 ? 13.468 11.896 31.736 1.00 10.80 257 ILE C N 1
ATOM 7600 C CA . ILE C 1 257 ? 14.833 12.365 31.584 1.00 11.76 257 ILE C CA 1
ATOM 7601 C C . ILE C 1 257 ? 14.986 13.559 32.508 1.00 12.46 257 ILE C C 1
ATOM 7602 O O . ILE C 1 257 ? 14.280 14.555 32.363 1.00 14.24 257 ILE C O 1
ATOM 7607 N N . LEU C 1 258 ? 15.879 13.444 33.484 1.00 10.80 258 LEU C N 1
ATOM 7608 C CA . LEU C 1 258 ? 16.105 14.541 34.409 1.00 12.30 258 LEU C CA 1
ATOM 7609 C C . LEU C 1 258 ? 17.323 15.307 33.917 1.00 13.28 258 LEU C C 1
ATOM 7610 O O . LEU C 1 258 ? 18.322 14.706 33.517 1.00 13.32 258 LEU C O 1
ATOM 7615 N N . ALA C 1 259 ? 17.226 16.632 33.916 1.00 12.35 259 ALA C N 1
ATOM 7616 C CA . ALA C 1 259 ? 18.330 17.463 33.462 1.00 14.82 259 ALA C CA 1
ATOM 7617 C C . ALA C 1 259 ? 18.626 18.589 34.446 1.00 14.60 259 ALA C C 1
ATOM 7618 O O . ALA C 1 259 ? 17.740 19.052 35.168 1.00 15.52 259 ALA C O 1
ATOM 7620 N N . GLN C 1 260 ? 19.891 18.993 34.496 1.00 12.97 260 GLN C N 1
ATOM 7621 C CA . GLN C 1 260 ? 20.310 20.095 35.343 1.00 12.19 260 GLN C CA 1
ATOM 7622 C C . GLN C 1 260 ? 20.629 21.179 34.326 1.00 13.58 260 GLN C C 1
ATOM 7623 O O . GLN C 1 260 ? 21.402 20.957 33.391 1.00 11.81 260 GLN C O 1
ATOM 7629 N N . ILE C 1 261 ? 20.014 22.341 34.505 1.00 12.82 261 ILE C N 1
ATOM 7630 C CA . ILE C 1 261 ? 20.178 23.459 33.587 1.00 14.50 261 ILE C CA 1
ATOM 7631 C C . ILE C 1 261 ? 20.523 24.715 34.373 1.00 14.52 261 ILE C C 1
ATOM 7632 O O . ILE C 1 261 ? 20.178 24.825 35.547 1.00 16.45 261 ILE C O 1
ATOM 7637 N N . GLY C 1 262 ? 21.207 25.656 33.734 1.00 14.08 262 GLY C N 1
ATOM 7638 C CA . GLY C 1 262 ? 21.539 26.886 34.429 1.00 15.98 262 GLY C CA 1
ATOM 7639 C C . GLY C 1 262 ? 22.571 27.778 33.771 1.00 15.09 262 GLY C C 1
ATOM 7640 O O . GLY C 1 262 ? 23.036 27.524 32.660 1.00 14.34 262 GLY C O 1
ATOM 7641 N N . SER C 1 263 ? 22.908 28.853 34.473 1.00 17.09 263 SER C N 1
ATOM 7642 C CA . SER C 1 263 ? 23.910 29.790 34.003 1.00 18.51 263 SER C CA 1
ATOM 7643 C C . SER C 1 263 ? 25.229 29.046 34.194 1.00 17.86 263 SER C C 1
ATOM 7644 O O . SER C 1 263 ? 25.265 28.019 34.870 1.00 17.89 263 SER C O 1
ATOM 7647 N N . PRO C 1 264 ? 26.321 29.539 33.590 1.00 18.89 264 PRO C N 1
ATOM 7648 C CA . PRO C 1 264 ? 27.626 28.879 33.722 1.00 19.12 264 PRO C CA 1
ATOM 7649 C C . PRO C 1 264 ? 28.370 29.095 35.047 1.00 19.03 264 PRO C C 1
ATOM 7650 O O . PRO C 1 264 ? 29.413 28.485 35.281 1.00 19.77 264 PRO C O 1
ATOM 7654 N N . ASP C 1 265 ? 27.829 29.952 35.907 1.00 18.17 265 ASP C N 1
ATOM 7655 C CA . ASP C 1 265 ? 28.447 30.264 37.197 1.00 16.71 265 ASP C CA 1
ATOM 7656 C C . ASP C 1 265 ? 28.844 28.999 37.970 1.00 17.04 265 ASP C C 1
ATOM 7657 O O . ASP C 1 265 ? 27.985 28.219 38.377 1.00 17.81 265 ASP C O 1
ATOM 7662 N N . MET C 1 266 ? 30.141 28.799 38.186 1.00 16.88 266 MET C N 1
ATOM 7663 C CA . MET C 1 266 ? 30.597 27.611 38.904 1.00 16.76 266 MET C CA 1
ATOM 7664 C C . MET C 1 266 ? 30.161 27.574 40.366 1.00 15.81 266 MET C C 1
ATOM 7665 O O . MET C 1 266 ? 30.295 26.550 41.036 1.00 16.64 266 MET C O 1
ATOM 7670 N N . ARG C 1 267 ? 29.643 28.681 40.876 1.00 14.32 267 ARG C N 1
ATOM 7671 C CA . ARG C 1 267 ? 29.197 28.675 42.256 1.00 15.13 267 ARG C CA 1
ATOM 7672 C C . ARG C 1 267 ? 27.961 27.797 42.445 1.00 14.09 267 ARG C C 1
ATOM 7673 O O . ARG C 1 267 ? 27.666 27.373 43.561 1.00 13.43 267 ARG C O 1
ATOM 7681 N N . THR C 1 268 ? 27.251 27.509 41.356 1.00 14.32 268 THR C N 1
ATOM 7682 C CA . THR C 1 268 ? 26.072 26.651 41.442 1.00 13.87 268 THR C CA 1
ATOM 7683 C C . THR C 1 268 ? 26.523 25.215 41.748 1.00 13.30 268 THR C C 1
ATOM 7684 O O . THR C 1 268 ? 26.125 24.645 42.756 1.00 13.37 268 THR C O 1
ATOM 7688 N N . PRO C 1 269 ? 27.367 24.611 40.890 1.00 12.96 269 PRO C N 1
ATOM 7689 C CA . PRO C 1 269 ? 27.780 23.243 41.227 1.00 12.77 269 PRO C CA 1
ATOM 7690 C C . PRO C 1 269 ? 28.592 23.174 42.534 1.00 13.96 269 PRO C C 1
ATOM 7691 O O . PRO C 1 269 ? 28.418 22.253 43.335 1.00 13.13 269 PRO C O 1
ATOM 7695 N N . ILE C 1 270 ? 29.468 24.151 42.762 1.00 14.49 270 ILE C N 1
ATOM 7696 C CA . ILE C 1 270 ? 30.264 24.161 43.991 1.00 13.98 270 ILE C CA 1
ATOM 7697 C C . ILE C 1 270 ? 29.343 24.326 45.196 1.00 14.08 270 ILE C C 1
ATOM 7698 O O . ILE C 1 270 ? 29.515 23.663 46.222 1.00 15.44 270 ILE C O 1
ATOM 7703 N N . GLY C 1 271 ? 28.365 25.218 45.065 1.00 13.47 271 GLY C N 1
ATOM 7704 C CA . GLY C 1 271 ? 27.415 25.443 46.140 1.00 13.51 271 GLY C CA 1
ATOM 7705 C C . GLY C 1 271 ? 26.652 24.165 46.415 1.00 14.42 271 GLY C C 1
ATOM 7706 O O . GLY C 1 271 ? 26.265 23.881 47.553 1.00 12.80 271 GLY C O 1
ATOM 7707 N N . HIS C 1 272 ? 26.421 23.389 45.363 1.00 13.61 272 HIS C N 1
ATOM 7708 C CA . HIS C 1 272 ? 25.720 22.123 45.517 1.00 13.83 272 HIS C CA 1
ATOM 7709 C C . HIS C 1 272 ? 26.537 21.175 46.393 1.00 12.40 272 HIS C C 1
ATOM 7710 O O . HIS C 1 272 ? 26.020 20.608 47.352 1.00 14.47 272 HIS C O 1
ATOM 7717 N N . THR C 1 273 ? 27.818 21.014 46.076 1.00 12.85 273 THR C N 1
ATOM 7718 C CA . THR C 1 273 ? 28.671 20.109 46.844 1.00 12.44 273 THR C CA 1
ATOM 7719 C C . THR C 1 273 ? 28.919 20.606 48.260 1.00 12.33 273 THR C C 1
ATOM 7720 O O . THR C 1 273 ? 29.030 19.814 49.192 1.00 11.89 273 THR C O 1
ATOM 7724 N N . LEU C 1 274 ? 28.995 21.919 48.426 1.00 13.13 274 LEU C N 1
ATOM 7725 C CA . LEU C 1 274 ? 29.246 22.487 49.744 1.00 13.69 274 LEU C CA 1
ATOM 7726 C C . LEU C 1 274 ? 28.078 22.294 50.711 1.00 14.09 274 LEU C C 1
ATOM 7727 O O . LEU C 1 274 ? 28.282 21.967 51.883 1.00 14.28 274 LEU C O 1
ATOM 7732 N N . ALA C 1 275 ? 26.857 22.479 50.221 1.00 13.70 275 ALA C N 1
ATOM 7733 C CA . ALA C 1 275 ? 25.673 22.345 51.064 1.00 16.02 275 ALA C CA 1
ATOM 7734 C C . ALA C 1 275 ? 25.130 20.914 51.193 1.00 16.43 275 ALA C C 1
ATOM 7735 O O . ALA C 1 275 ? 24.480 20.588 52.186 1.00 16.58 275 ALA C O 1
ATOM 7737 N N . TRP C 1 276 ? 25.393 20.071 50.195 1.00 14.82 276 TRP C N 1
ATOM 7738 C CA . TRP C 1 276 ? 24.905 18.686 50.193 1.00 15.65 276 TRP C CA 1
ATOM 7739 C C . TRP C 1 276 ? 25.014 18.035 51.574 1.00 15.46 276 TRP C C 1
ATOM 7740 O O . TRP C 1 276 ? 26.041 18.172 52.245 1.00 15.62 276 TRP C O 1
ATOM 7751 N N . PRO C 1 277 ? 23.974 17.296 52.008 1.00 16.57 277 PRO C N 1
ATOM 7752 C CA . PRO C 1 277 ? 22.699 17.000 51.339 1.00 18.15 277 PRO C CA 1
ATOM 7753 C C . PRO C 1 277 ? 21.668 18.134 51.341 1.00 19.20 277 PRO C C 1
ATOM 7754 O O . PRO C 1 277 ? 20.540 17.953 50.879 1.00 19.63 277 PRO C O 1
ATOM 7758 N N . LYS C 1 278 ? 22.041 19.295 51.868 1.00 18.42 278 LYS C N 1
ATOM 7759 C CA . LYS C 1 278 ? 21.123 20.424 51.878 1.00 19.03 278 LYS C CA 1
ATOM 7760 C C . LYS C 1 278 ? 21.417 21.298 50.668 1.00 17.25 278 LYS C C 1
ATOM 7761 O O . LYS C 1 278 ? 22.203 20.917 49.801 1.00 16.21 278 LYS C O 1
ATOM 7767 N N . ARG C 1 279 ? 20.772 22.457 50.605 1.00 16.50 279 ARG C N 1
ATOM 7768 C CA . ARG C 1 279 ? 20.972 23.402 49.510 1.00 15.96 279 ARG C CA 1
ATOM 7769 C C . ARG C 1 279 ? 21.265 24.767 50.126 1.00 16.27 279 ARG C C 1
ATOM 7770 O O . ARG C 1 279 ? 20.832 25.056 51.241 1.00 16.44 279 ARG C O 1
ATOM 7778 N N . MET C 1 280 ? 21.992 25.608 49.401 1.00 15.78 280 MET C N 1
ATOM 7779 C CA . MET C 1 280 ? 22.330 26.927 49.914 1.00 17.15 280 MET C CA 1
ATOM 7780 C C . MET C 1 280 ? 22.164 27.997 48.851 1.00 17.33 280 MET C C 1
ATOM 7781 O O . MET C 1 280 ? 22.160 27.713 47.653 1.00 16.67 280 MET C O 1
ATOM 7786 N N . GLU C 1 281 ? 22.036 29.237 49.301 1.00 17.98 281 GLU C N 1
ATOM 7787 C CA . GLU C 1 281 ? 21.907 30.363 48.394 1.00 20.20 281 GLU C CA 1
ATOM 7788 C C . GLU C 1 281 ? 23.272 30.686 47.799 1.00 19.49 281 GLU C C 1
ATOM 7789 O O . GLU C 1 281 ? 24.294 30.564 48.473 1.00 18.42 281 GLU C O 1
ATOM 7795 N N . THR C 1 282 ? 23.282 31.066 46.528 1.00 18.14 282 THR C N 1
ATOM 7796 C CA . THR C 1 282 ? 24.509 31.467 45.849 1.00 19.70 282 THR C CA 1
ATOM 7797 C C . THR C 1 282 ? 24.071 32.615 44.959 1.00 19.60 282 THR C C 1
ATOM 7798 O O . THR C 1 282 ? 22.901 32.711 44.598 1.00 18.78 282 THR C O 1
ATOM 7802 N N . PRO C 1 283 ? 24.996 33.514 44.612 1.00 21.27 283 PRO C N 1
ATOM 7803 C CA . PRO C 1 283 ? 24.650 34.651 43.756 1.00 21.91 283 PRO C CA 1
ATOM 7804 C C . PRO C 1 283 ? 24.568 34.320 42.266 1.00 20.43 283 PRO C C 1
ATOM 7805 O O . PRO C 1 283 ? 24.407 35.214 41.437 1.00 22.09 283 PRO C O 1
ATOM 7809 N N . ALA C 1 284 ? 24.663 33.038 41.927 1.00 18.09 284 ALA C N 1
ATOM 7810 C CA . ALA C 1 284 ? 24.595 32.621 40.530 1.00 17.85 284 ALA C CA 1
ATOM 7811 C C . ALA C 1 284 ? 23.327 33.163 39.879 1.00 18.41 284 ALA C C 1
ATOM 7812 O O . ALA C 1 284 ? 22.256 33.165 40.483 1.00 16.56 284 ALA C O 1
ATOM 7814 N N . GLU C 1 285 ? 23.467 33.623 38.643 1.00 20.58 285 GLU C N 1
ATOM 7815 C CA . GLU C 1 285 ? 22.356 34.177 37.881 1.00 22.43 285 GLU C CA 1
ATOM 7816 C C . GLU C 1 285 ? 21.323 33.118 37.509 1.00 22.14 285 GLU C C 1
ATOM 7817 O O . GLU C 1 285 ? 21.675 31.992 37.161 1.00 21.58 285 GLU C O 1
ATOM 7823 N N . SER C 1 286 ? 20.046 33.478 37.594 1.00 21.29 286 SER C N 1
ATOM 7824 C CA . SER C 1 286 ? 18.975 32.552 37.235 1.00 20.94 286 SER C CA 1
ATOM 7825 C C . SER C 1 286 ? 18.812 32.634 35.727 1.00 20.41 286 SER C C 1
ATOM 7826 O O . SER C 1 286 ? 18.577 33.711 35.178 1.00 21.59 286 SER C O 1
ATOM 7829 N N . LEU C 1 287 ? 18.951 31.496 35.059 1.00 18.29 287 LEU C N 1
ATOM 7830 C CA . LEU C 1 287 ? 18.844 31.439 33.609 1.00 17.93 287 LEU C CA 1
ATOM 7831 C C . LEU C 1 287 ? 17.533 32.016 33.083 1.00 19.55 287 LEU C C 1
ATOM 7832 O O . LEU C 1 287 ? 16.451 31.628 33.524 1.00 18.12 287 LEU C O 1
ATOM 7837 N N . ASP C 1 288 ? 17.644 32.944 32.138 1.00 18.96 288 ASP C N 1
ATOM 7838 C CA . ASP C 1 288 ? 16.475 33.570 31.530 1.00 20.29 288 ASP C CA 1
ATOM 7839 C C . ASP C 1 288 ? 16.187 32.850 30.211 1.00 18.82 288 ASP C C 1
ATOM 7840 O O . ASP C 1 288 ? 16.839 33.104 29.202 1.00 19.53 288 ASP C O 1
ATOM 7845 N N . PHE C 1 289 ? 15.213 31.948 30.220 1.00 19.23 289 PHE C N 1
ATOM 7846 C CA . PHE C 1 289 ? 14.876 31.190 29.022 1.00 19.43 289 PHE C CA 1
ATOM 7847 C C . PHE C 1 289 ? 14.322 32.052 27.895 1.00 20.19 289 PHE C C 1
ATOM 7848 O O . PHE C 1 289 ? 14.569 31.774 26.722 1.00 20.09 289 PHE C O 1
ATOM 7856 N N . THR C 1 290 ? 13.575 33.095 28.244 1.00 21.57 290 THR C N 1
ATOM 7857 C CA . THR C 1 290 ? 13.018 33.969 27.223 1.00 23.95 290 THR C CA 1
ATOM 7858 C C . THR C 1 290 ? 14.165 34.664 26.494 1.00 24.84 290 THR C C 1
ATOM 7859 O O . THR C 1 290 ? 14.103 34.869 25.281 1.00 25.39 290 THR C O 1
ATOM 7863 N N . LYS C 1 291 ? 15.218 35.011 27.234 1.00 24.35 291 LYS C N 1
ATOM 7864 C CA . LYS C 1 291 ? 16.387 35.664 26.646 1.00 24.60 291 LYS C CA 1
ATOM 7865 C C . LYS C 1 291 ? 17.167 34.654 25.804 1.00 23.92 291 LYS C C 1
ATOM 7866 O O . LYS C 1 291 ? 17.654 34.974 24.719 1.00 25.05 291 LYS C O 1
ATOM 7872 N N . LEU C 1 292 ? 17.287 33.435 26.320 1.00 22.41 292 LEU C N 1
ATOM 7873 C CA . LEU C 1 292 ? 17.980 32.352 25.625 1.00 21.00 292 LEU C CA 1
ATOM 7874 C C . LEU C 1 292 ? 17.272 32.100 24.297 1.00 20.73 292 LEU C C 1
ATOM 7875 O O . LEU C 1 292 ? 17.909 31.991 23.249 1.00 19.81 292 LEU C O 1
ATOM 7880 N N . ARG C 1 293 ? 15.948 31.990 24.368 1.00 20.21 293 ARG C N 1
ATOM 7881 C CA . ARG C 1 293 ? 15.101 31.776 23.200 1.00 21.26 293 ARG C CA 1
ATOM 7882 C C . ARG C 1 293 ? 15.159 30.391 22.561 1.00 20.10 293 ARG C C 1
ATOM 7883 O O . ARG C 1 293 ? 14.113 29.790 22.311 1.00 18.03 293 ARG C O 1
ATOM 7891 N N . GLN C 1 294 ? 16.366 29.890 22.291 1.00 18.98 294 GLN C N 1
ATOM 7892 C CA . GLN C 1 294 ? 16.530 28.575 21.661 1.00 19.29 294 GLN C CA 1
ATOM 7893 C C . GLN C 1 294 ? 17.644 27.709 22.242 1.00 18.29 294 GLN C C 1
ATOM 7894 O O . GLN C 1 294 ? 18.619 28.207 22.802 1.00 20.52 294 GLN C O 1
ATOM 7900 N N . MET C 1 295 ? 17.480 26.402 22.070 1.00 17.78 295 MET C N 1
ATOM 7901 C CA . MET C 1 295 ? 18.442 25.396 22.500 1.00 18.15 295 MET C CA 1
ATOM 7902 C C . MET C 1 295 ? 18.604 24.480 21.295 1.00 17.60 295 MET C C 1
ATOM 7903 O O . MET C 1 295 ? 17.611 24.040 20.720 1.00 19.39 295 MET C O 1
ATOM 7908 N N . ASP C 1 296 ? 19.842 24.204 20.903 1.00 15.12 296 ASP C N 1
ATOM 7909 C CA . ASP C 1 296 ? 20.079 23.327 19.764 1.00 15.73 296 ASP C CA 1
ATOM 7910 C C . ASP C 1 296 ? 20.785 22.052 20.192 1.00 14.23 296 ASP C C 1
ATOM 7911 O O . ASP C 1 296 ? 21.515 22.038 21.184 1.00 12.94 296 ASP C O 1
ATOM 7916 N N . PHE C 1 297 ? 20.547 20.978 19.447 1.00 14.65 297 PHE C N 1
ATOM 7917 C CA . PHE C 1 297 ? 21.158 19.687 19.740 1.00 15.92 297 PHE C CA 1
ATOM 7918 C C . PHE C 1 297 ? 21.506 18.975 18.439 1.00 17.34 297 PHE C C 1
ATOM 7919 O O . PHE C 1 297 ? 20.784 19.087 17.447 1.00 15.83 297 PHE C O 1
ATOM 7927 N N . GLU C 1 298 ? 22.618 18.247 18.447 1.00 17.11 298 GLU C N 1
ATOM 7928 C CA . GLU C 1 298 ? 23.048 17.497 17.273 1.00 19.18 298 GLU C CA 1
ATOM 7929 C C . GLU C 1 298 ? 23.992 16.393 17.719 1.00 19.46 298 GLU C C 1
ATOM 7930 O O . GLU C 1 298 ? 24.558 16.448 18.813 1.00 18.93 298 GLU C O 1
ATOM 7936 N N . ALA C 1 299 ? 24.160 15.388 16.874 1.00 17.98 299 ALA C N 1
ATOM 7937 C CA . ALA C 1 299 ? 25.035 14.281 17.208 1.00 19.45 299 ALA C CA 1
ATOM 7938 C C . ALA C 1 299 ? 26.494 14.690 17.052 1.00 19.95 299 ALA C C 1
ATOM 7939 O O . ALA C 1 299 ? 26.834 15.487 16.184 1.00 19.06 299 ALA C O 1
ATOM 7941 N N . PRO C 1 300 ? 27.373 14.169 17.916 1.00 20.53 300 PRO C N 1
ATOM 7942 C CA . PRO C 1 300 ? 28.789 14.520 17.799 1.00 20.05 300 PRO C CA 1
ATOM 7943 C C . PRO C 1 300 ? 29.321 13.798 16.560 1.00 19.76 300 PRO C C 1
ATOM 7944 O O . PRO C 1 300 ? 28.868 12.701 16.245 1.00 21.12 300 PRO C O 1
ATOM 7948 N N . ASP C 1 301 ? 30.262 14.414 15.854 1.00 18.07 301 ASP C N 1
ATOM 7949 C CA . ASP C 1 301 ? 30.822 13.815 14.645 1.00 18.91 301 ASP C CA 1
ATOM 7950 C C . ASP C 1 301 ? 32.074 13.014 14.990 1.00 19.14 301 ASP C C 1
ATOM 7951 O O . ASP C 1 301 ? 33.171 13.569 15.069 1.00 16.57 301 ASP C O 1
ATOM 7956 N N . TYR C 1 302 ? 31.904 11.711 15.193 1.00 19.48 302 TYR C N 1
ATOM 7957 C CA . TYR C 1 302 ? 33.014 10.832 15.552 1.00 20.03 302 TYR C CA 1
ATOM 7958 C C . TYR C 1 302 ? 34.118 10.770 14.501 1.00 21.26 302 TYR C C 1
ATOM 7959 O O . TYR C 1 302 ? 35.281 10.522 14.829 1.00 19.54 302 TYR C O 1
ATOM 7968 N N . GLU C 1 303 ? 33.760 11.006 13.243 1.00 21.31 303 GLU C N 1
ATOM 7969 C CA . GLU C 1 303 ? 34.737 10.969 12.164 1.00 23.08 303 GLU C CA 1
ATOM 7970 C C . GLU C 1 303 ? 35.630 12.202 12.183 1.00 22.45 303 GLU C C 1
ATOM 7971 O O . GLU C 1 303 ? 36.804 12.127 11.835 1.00 24.42 303 GLU C O 1
ATOM 7977 N N . ARG C 1 304 ? 35.072 13.336 12.589 1.00 20.87 304 ARG C N 1
ATOM 7978 C CA . ARG C 1 304 ? 35.828 14.582 12.637 1.00 18.88 304 ARG C CA 1
ATOM 7979 C C . ARG C 1 304 ? 36.604 14.765 13.936 1.00 17.06 304 ARG C C 1
ATOM 7980 O O . ARG C 1 304 ? 37.586 15.502 13.977 1.00 14.98 304 ARG C O 1
ATOM 7988 N N . PHE C 1 305 ? 36.168 14.094 14.996 1.00 16.01 305 PHE C N 1
ATOM 7989 C CA . PHE C 1 305 ? 36.844 14.209 16.284 1.00 16.07 305 PHE C CA 1
ATOM 7990 C C . PHE C 1 305 ? 37.180 12.832 16.835 1.00 16.26 305 PHE C C 1
ATOM 7991 O O . PHE C 1 305 ? 36.539 12.347 17.774 1.00 16.36 305 PHE C O 1
ATOM 7999 N N . PRO C 1 306 ? 38.207 12.190 16.256 1.00 15.74 306 PRO C N 1
ATOM 8000 C CA . PRO C 1 306 ? 38.678 10.857 16.641 1.00 17.14 306 PRO C CA 1
ATOM 8001 C C . PRO C 1 306 ? 39.030 10.700 18.113 1.00 16.86 306 PRO C C 1
ATOM 8002 O O . PRO C 1 306 ? 39.028 9.587 18.637 1.00 16.23 306 PRO C O 1
ATOM 8006 N N . ALA C 1 307 ? 39.327 11.806 18.788 1.00 15.46 307 ALA C N 1
ATOM 8007 C CA . ALA C 1 307 ? 39.660 11.726 20.206 1.00 14.62 307 ALA C CA 1
ATOM 8008 C C . ALA C 1 307 ? 38.533 11.036 20.983 1.00 13.99 307 ALA C C 1
ATOM 8009 O O . ALA C 1 307 ? 38.782 10.321 21.953 1.00 13.72 307 ALA C O 1
ATOM 8011 N N . LEU C 1 308 ? 37.292 11.252 20.562 1.00 14.01 308 LEU C N 1
ATOM 8012 C CA . LEU C 1 308 ? 36.154 10.635 21.244 1.00 14.86 308 LEU C CA 1
ATOM 8013 C C . LEU C 1 308 ? 36.246 9.108 21.205 1.00 16.32 308 LEU C C 1
ATOM 8014 O O . LEU C 1 308 ? 35.991 8.432 22.201 1.00 14.85 308 LEU C O 1
ATOM 8019 N N . THR C 1 309 ? 36.620 8.575 20.048 1.00 15.89 309 THR C N 1
ATOM 8020 C CA . THR C 1 309 ? 36.760 7.136 19.872 1.00 19.07 309 THR C CA 1
ATOM 8021 C C . THR C 1 309 ? 37.937 6.617 20.685 1.00 18.64 309 THR C C 1
ATOM 8022 O O . THR C 1 309 ? 37.842 5.577 21.342 1.00 18.05 309 THR C O 1
ATOM 8026 N N . LEU C 1 310 ? 39.050 7.341 20.637 1.00 17.23 310 LEU C N 1
ATOM 8027 C CA . LEU C 1 310 ? 40.229 6.936 21.387 1.00 18.31 310 LEU C CA 1
ATOM 8028 C C . LEU C 1 310 ? 39.868 6.799 22.857 1.00 18.00 310 LEU C C 1
ATOM 8029 O O . LEU C 1 310 ? 40.268 5.844 23.518 1.00 19.98 310 LEU C O 1
ATOM 8034 N N . ALA C 1 311 ? 39.101 7.760 23.363 1.00 17.26 311 ALA C N 1
ATOM 8035 C CA . ALA C 1 311 ? 38.688 7.753 24.758 1.00 17.27 311 ALA C CA 1
ATOM 8036 C C . ALA C 1 311 ? 37.780 6.569 25.078 1.00 18.76 311 ALA C C 1
ATOM 8037 O O . ALA C 1 311 ? 37.948 5.911 26.107 1.00 16.08 311 ALA C O 1
ATOM 8039 N N . MET C 1 312 ? 36.810 6.304 24.207 1.00 19.26 312 MET C N 1
ATOM 8040 C CA . MET C 1 312 ? 35.892 5.194 24.435 1.00 21.77 312 MET C CA 1
ATOM 8041 C C . MET C 1 312 ? 36.653 3.866 24.427 1.00 22.00 312 MET C C 1
ATOM 8042 O O . MET C 1 312 ? 36.468 3.030 25.312 1.00 21.81 312 MET C O 1
ATOM 8047 N N . GLU C 1 313 ? 37.516 3.682 23.432 1.00 21.93 313 GLU C N 1
ATOM 8048 C CA . GLU C 1 313 ? 38.306 2.460 23.325 1.00 23.08 313 GLU C CA 1
ATOM 8049 C C . GLU C 1 313 ? 39.207 2.286 24.546 1.00 22.89 313 GLU C C 1
ATOM 8050 O O . GLU C 1 313 ? 39.403 1.172 25.032 1.00 20.89 313 GLU C O 1
ATOM 8056 N N . SER C 1 314 ? 39.753 3.392 25.042 1.00 21.05 314 SER C N 1
ATOM 8057 C CA . SER C 1 314 ? 40.639 3.348 26.197 1.00 21.17 314 SER C CA 1
ATOM 8058 C C . SER C 1 314 ? 39.949 2.877 27.471 1.00 21.44 314 SER C C 1
ATOM 8059 O O . SER C 1 314 ? 40.497 2.062 28.215 1.00 21.72 314 SER C O 1
ATOM 8062 N N . ILE C 1 315 ? 38.754 3.392 27.734 1.00 21.31 315 ILE C N 1
ATOM 8063 C CA . ILE C 1 315 ? 38.035 2.992 28.933 1.00 20.74 315 ILE C CA 1
ATOM 8064 C C . ILE C 1 315 ? 37.406 1.613 28.736 1.00 21.31 315 ILE C C 1
ATOM 8065 O O . ILE C 1 315 ? 37.248 0.850 29.692 1.00 20.42 315 ILE C O 1
ATOM 8070 N N . LYS C 1 316 ? 37.068 1.291 27.492 1.00 21.22 316 LYS C N 1
ATOM 8071 C CA . LYS C 1 316 ? 36.483 -0.005 27.174 1.00 24.33 316 LYS C CA 1
ATOM 8072 C C . LYS C 1 316 ? 37.527 -1.076 27.496 1.00 25.30 316 LYS C C 1
ATOM 8073 O O . LYS C 1 316 ? 37.213 -2.099 28.101 1.00 24.69 316 LYS C O 1
ATOM 8079 N N . SER C 1 317 ? 38.772 -0.824 27.089 1.00 26.19 317 SER C N 1
ATOM 8080 C CA . SER C 1 317 ? 39.882 -1.744 27.338 1.00 26.56 317 SER C CA 1
ATOM 8081 C C . SER C 1 317 ? 40.267 -1.695 28.810 1.00 25.53 317 SER C C 1
ATOM 8082 O O . SER C 1 317 ? 40.649 -2.708 29.395 1.00 25.40 317 SER C O 1
ATOM 8085 N N . GLY C 1 318 ? 40.179 -0.506 29.397 1.00 24.19 318 GLY C N 1
ATOM 8086 C CA . GLY C 1 318 ? 40.501 -0.343 30.804 1.00 23.43 318 GLY C CA 1
ATOM 8087 C C . GLY C 1 318 ? 41.979 -0.352 31.148 1.00 22.52 318 GLY C C 1
ATOM 8088 O O . GLY C 1 318 ? 42.832 0.033 30.346 1.00 22.50 318 GLY C O 1
ATOM 8089 N N . GLY C 1 319 ? 42.281 -0.788 32.364 1.00 23.18 319 GLY C N 1
ATOM 8090 C CA . GLY C 1 319 ? 43.661 -0.842 32.807 1.00 23.88 319 GLY C CA 1
ATOM 8091 C C . GLY C 1 319 ? 44.327 0.519 32.816 1.00 22.56 319 GLY C C 1
ATOM 8092 O O . GLY C 1 319 ? 43.751 1.505 33.276 1.00 22.39 319 GLY C O 1
ATOM 8093 N N . ALA C 1 320 ? 45.546 0.571 32.293 1.00 22.51 320 ALA C N 1
ATOM 8094 C CA . ALA C 1 320 ? 46.310 1.811 32.248 1.00 22.55 320 ALA C CA 1
ATOM 8095 C C . ALA C 1 320 ? 46.002 2.657 31.016 1.00 20.99 320 ALA C C 1
ATOM 8096 O O . ALA C 1 320 ? 46.532 3.757 30.876 1.00 21.34 320 ALA C O 1
ATOM 8098 N N . ARG C 1 321 ? 45.146 2.150 30.133 1.00 20.53 321 ARG C N 1
ATOM 8099 C CA . ARG C 1 321 ? 44.796 2.862 28.904 1.00 21.27 321 ARG C CA 1
ATOM 8100 C C . ARG C 1 321 ? 44.443 4.337 29.103 1.00 18.87 321 ARG C C 1
ATOM 8101 O O . ARG C 1 321 ? 45.041 5.213 28.479 1.00 16.19 321 ARG C O 1
ATOM 8109 N N . PRO C 1 322 ? 43.459 4.631 29.966 1.00 18.66 322 PRO C N 1
ATOM 8110 C CA . PRO C 1 322 ? 43.060 6.021 30.213 1.00 18.02 322 PRO C CA 1
ATOM 8111 C C . PRO C 1 322 ? 44.210 6.911 30.670 1.00 16.59 322 PRO C C 1
ATOM 8112 O O . PRO C 1 322 ? 44.356 8.041 30.200 1.00 16.61 322 PRO C O 1
ATOM 8116 N N . ALA C 1 323 ? 45.023 6.394 31.586 1.00 15.89 323 ALA C N 1
ATOM 8117 C CA . ALA C 1 323 ? 46.159 7.137 32.110 1.00 14.76 323 ALA C CA 1
ATOM 8118 C C . ALA C 1 323 ? 47.147 7.440 30.995 1.00 15.38 323 ALA C C 1
ATOM 8119 O O . ALA C 1 323 ? 47.671 8.555 30.895 1.00 15.68 323 ALA C O 1
ATOM 8121 N N . VAL C 1 324 ? 47.405 6.439 30.162 1.00 13.66 324 VAL C N 1
ATOM 8122 C CA . VAL C 1 324 ? 48.334 6.608 29.054 1.00 13.82 324 VAL C CA 1
ATOM 8123 C C . VAL C 1 324 ? 47.789 7.635 28.078 1.00 14.36 324 VAL C C 1
ATOM 8124 O O . VAL C 1 324 ? 48.514 8.518 27.621 1.00 13.89 324 VAL C O 1
ATOM 8128 N N . MET C 1 325 ? 46.505 7.520 27.761 1.00 13.21 325 MET C N 1
ATOM 8129 C CA . MET C 1 325 ? 45.878 8.451 26.833 1.00 14.32 325 MET C CA 1
ATOM 8130 C C . MET C 1 325 ? 45.978 9.887 27.337 1.00 14.30 325 MET C C 1
ATOM 8131 O O . MET C 1 325 ? 46.309 10.803 26.581 1.00 15.30 325 MET C O 1
ATOM 8136 N N . ASN C 1 326 ? 45.697 10.075 28.620 1.00 14.22 326 ASN C N 1
ATOM 8137 C CA . ASN C 1 326 ? 45.742 11.398 29.235 1.00 14.41 326 ASN C CA 1
ATOM 8138 C C . ASN C 1 326 ? 47.137 12.016 29.176 1.00 14.00 326 ASN C C 1
ATOM 8139 O O . ASN C 1 326 ? 47.305 13.198 28.859 1.00 13.75 326 ASN C O 1
ATOM 8144 N N . ALA C 1 327 ? 48.139 11.209 29.501 1.00 13.42 327 ALA C N 1
ATOM 8145 C CA . ALA C 1 327 ? 49.519 11.667 29.493 1.00 12.83 327 ALA C CA 1
ATOM 8146 C C . ALA C 1 327 ? 49.960 12.034 28.080 1.00 14.29 327 ALA C C 1
ATOM 8147 O O . ALA C 1 327 ? 50.524 13.110 27.855 1.00 15.20 327 ALA C O 1
ATOM 8149 N N . ALA C 1 328 ? 49.706 11.135 27.132 1.00 13.23 328 ALA C N 1
ATOM 8150 C CA . ALA C 1 328 ? 50.080 11.372 25.742 1.00 13.76 328 ALA C CA 1
ATOM 8151 C C . ALA C 1 328 ? 49.455 12.677 25.252 1.00 14.37 328 ALA C C 1
ATOM 8152 O O . ALA C 1 328 ? 50.119 13.495 24.615 1.00 13.71 328 ALA C O 1
ATOM 8154 N N . ASN C 1 329 ? 48.175 12.866 25.560 1.00 14.09 329 ASN C N 1
ATOM 8155 C CA . ASN C 1 329 ? 47.459 14.071 25.158 1.00 14.20 329 ASN C CA 1
ATOM 8156 C C . ASN C 1 329 ? 48.143 15.328 25.702 1.00 14.28 329 ASN C C 1
ATOM 8157 O O . ASN C 1 329 ? 48.240 16.337 24.999 1.00 12.77 329 ASN C O 1
ATOM 8162 N N . GLU C 1 330 ? 48.618 15.273 26.947 1.00 14.89 330 GLU C N 1
ATOM 8163 C CA . GLU C 1 330 ? 49.300 16.423 27.543 1.00 15.62 330 GLU C CA 1
ATOM 8164 C C . GLU C 1 330 ? 50.490 16.804 26.664 1.00 14.96 330 GLU C C 1
ATOM 8165 O O . GLU C 1 330 ? 50.689 17.974 26.334 1.00 14.32 330 GLU C O 1
ATOM 8171 N N . ILE C 1 331 ? 51.285 15.806 26.292 1.00 13.99 331 ILE C N 1
ATOM 8172 C CA . ILE C 1 331 ? 52.457 16.036 25.458 1.00 12.64 331 ILE C CA 1
ATOM 8173 C C . ILE C 1 331 ? 52.077 16.572 24.079 1.00 12.71 331 ILE C C 1
ATOM 8174 O O . ILE C 1 331 ? 52.670 17.542 23.608 1.00 12.78 331 ILE C O 1
ATOM 8179 N N . ALA C 1 332 ? 51.091 15.938 23.443 1.00 11.25 332 ALA C N 1
ATOM 8180 C CA . ALA C 1 332 ? 50.639 16.333 22.110 1.00 12.02 332 ALA C CA 1
ATOM 8181 C C . ALA C 1 332 ? 50.072 17.747 22.082 1.00 11.76 332 ALA C C 1
ATOM 8182 O O . ALA C 1 332 ? 50.350 18.515 21.161 1.00 13.50 332 ALA C O 1
ATOM 8184 N N . VAL C 1 333 ? 49.269 18.084 23.084 1.00 11.49 333 VAL C N 1
ATOM 8185 C CA . VAL C 1 333 ? 48.680 19.409 23.151 1.00 13.29 333 VAL C CA 1
ATOM 8186 C C . VAL C 1 333 ? 49.764 20.458 23.321 1.00 14.01 333 VAL C C 1
ATOM 8187 O O . VAL C 1 333 ? 49.751 21.483 22.639 1.00 15.41 333 VAL C O 1
ATOM 8191 N N . ALA C 1 334 ? 50.708 20.200 24.223 1.00 12.95 334 ALA C N 1
ATOM 8192 C CA . ALA C 1 334 ? 51.794 21.145 24.445 1.00 14.39 334 ALA C CA 1
ATOM 8193 C C . ALA C 1 334 ? 52.565 21.362 23.148 1.00 14.86 334 ALA C C 1
ATOM 8194 O O . ALA C 1 334 ? 52.929 22.488 22.816 1.00 16.59 334 ALA C O 1
ATOM 8196 N N . ALA C 1 335 ? 52.801 20.279 22.412 1.00 14.73 335 ALA C N 1
ATOM 8197 C CA . ALA C 1 335 ? 53.537 20.351 21.155 1.00 14.23 335 ALA C CA 1
ATOM 8198 C C . ALA C 1 335 ? 52.805 21.226 20.141 1.00 14.84 335 ALA C C 1
ATOM 8199 O O . ALA C 1 335 ? 53.422 22.012 19.425 1.00 14.92 335 ALA C O 1
ATOM 8201 N N . PHE C 1 336 ? 51.487 21.085 20.079 1.00 14.13 336 PHE C N 1
ATOM 8202 C CA . PHE C 1 336 ? 50.692 21.880 19.154 1.00 14.72 336 PHE C CA 1
ATOM 8203 C C . PHE C 1 336 ? 50.773 23.356 19.532 1.00 15.44 336 PHE C C 1
ATOM 8204 O O . PHE C 1 336 ? 51.001 24.211 18.679 1.00 16.62 336 PHE C O 1
ATOM 8212 N N . LEU C 1 337 ? 50.582 23.653 20.814 1.00 16.77 337 LEU C N 1
ATOM 8213 C CA . LEU C 1 337 ? 50.646 25.032 21.290 1.00 18.72 337 LEU C CA 1
ATOM 8214 C C . LEU C 1 337 ? 52.025 25.626 21.029 1.00 19.71 337 LEU C C 1
ATOM 8215 O O . LEU C 1 337 ? 52.174 26.842 20.908 1.00 20.70 337 LEU C O 1
ATOM 8220 N N . ASP C 1 338 ? 53.028 24.760 20.945 1.00 21.00 338 ASP C N 1
ATOM 8221 C CA . ASP C 1 338 ? 54.403 25.186 20.706 1.00 22.39 338 ASP C CA 1
ATOM 8222 C C . ASP C 1 338 ? 54.733 25.152 19.211 1.00 22.17 338 ASP C C 1
ATOM 8223 O O . ASP C 1 338 ? 55.892 25.297 18.811 1.00 20.87 338 ASP C O 1
ATOM 8228 N N . LYS C 1 339 ? 53.706 24.949 18.394 1.00 22.03 339 LYS C N 1
ATOM 8229 C CA . LYS C 1 339 ? 53.859 24.905 16.944 1.00 23.05 339 LYS C CA 1
ATOM 8230 C C . LYS C 1 339 ? 54.824 23.840 16.433 1.00 22.02 339 LYS C C 1
ATOM 8231 O O . LYS C 1 339 ? 55.489 24.045 15.419 1.00 22.43 339 LYS C O 1
ATOM 8237 N N . LYS C 1 340 ? 54.902 22.709 17.127 1.00 20.22 340 LYS C N 1
ATOM 8238 C CA . LYS C 1 340 ? 55.781 21.619 16.702 1.00 19.29 340 LYS C CA 1
ATOM 8239 C C . LYS C 1 340 ? 55.015 20.633 15.826 1.00 17.14 340 LYS C C 1
ATOM 8240 O O . LYS C 1 340 ? 55.606 19.879 15.054 1.00 15.47 340 LYS C O 1
ATOM 8246 N N . ILE C 1 341 ? 53.695 20.627 15.964 1.00 16.48 341 ILE C N 1
ATOM 8247 C CA . ILE C 1 341 ? 52.853 19.731 15.185 1.00 14.72 341 ILE C CA 1
ATOM 8248 C C . ILE C 1 341 ? 51.580 20.452 14.773 1.00 14.36 341 ILE C C 1
ATOM 8249 O O . ILE C 1 341 ? 51.330 21.575 15.200 1.00 14.61 341 ILE C O 1
ATOM 8254 N N . GLY C 1 342 ? 50.783 19.798 13.938 1.00 14.60 342 GLY C N 1
ATOM 8255 C CA . GLY C 1 342 ? 49.537 20.390 13.498 1.00 14.31 342 GLY C CA 1
ATOM 8256 C C . GLY C 1 342 ? 48.415 19.970 14.427 1.00 13.82 342 GLY C C 1
ATOM 8257 O O . GLY C 1 342 ? 48.544 18.987 15.157 1.00 13.24 342 GLY C O 1
ATOM 8258 N N . PHE C 1 343 ? 47.313 20.712 14.397 1.00 13.45 343 PHE C N 1
ATOM 8259 C CA . PHE C 1 343 ? 46.157 20.423 15.240 1.00 12.64 343 PHE C CA 1
ATOM 8260 C C . PHE C 1 343 ? 45.671 18.971 15.141 1.00 13.43 343 PHE C C 1
ATOM 8261 O O . PHE C 1 343 ? 45.378 18.336 16.157 1.00 11.04 343 PHE C O 1
ATOM 8269 N N . LEU C 1 344 ? 45.578 18.449 13.920 1.00 12.98 344 LEU C N 1
ATOM 8270 C CA . LEU C 1 344 ? 45.110 17.080 13.721 1.00 14.18 344 LEU C CA 1
ATOM 8271 C C . LEU C 1 344 ? 46.107 16.009 14.163 1.00 12.12 344 LEU C C 1
ATOM 8272 O O . LEU C 1 344 ? 45.748 14.835 14.281 1.00 15.21 344 LEU C O 1
ATOM 8277 N N . ASP C 1 345 ? 47.348 16.416 14.417 1.00 11.70 345 ASP C N 1
ATOM 8278 C CA . ASP C 1 345 ? 48.387 15.492 14.867 1.00 13.14 345 ASP C CA 1
ATOM 8279 C C . ASP C 1 345 ? 48.236 15.125 16.347 1.00 13.63 345 ASP C C 1
ATOM 8280 O O . ASP C 1 345 ? 48.787 14.123 16.810 1.00 11.13 345 ASP C O 1
ATOM 8285 N N . ILE C 1 346 ? 47.501 15.946 17.089 1.00 12.27 346 ILE C N 1
ATOM 8286 C CA . ILE C 1 346 ? 47.299 15.689 18.512 1.00 12.74 346 ILE C CA 1
ATOM 8287 C C . ILE C 1 346 ? 46.705 14.304 18.747 1.00 12.82 346 ILE C C 1
ATOM 8288 O O . ILE C 1 346 ? 47.284 13.480 19.461 1.00 11.18 346 ILE C O 1
ATOM 8293 N N . ALA C 1 347 ? 45.550 14.051 18.143 1.00 12.29 347 ALA C N 1
ATOM 8294 C CA . ALA C 1 347 ? 44.884 12.765 18.301 1.00 15.31 347 ALA C CA 1
ATOM 8295 C C . ALA C 1 347 ? 45.726 11.629 17.735 1.00 16.23 347 ALA C C 1
ATOM 8296 O O . ALA C 1 347 ? 45.710 10.511 18.258 1.00 16.35 347 ALA C O 1
ATOM 8298 N N . LYS C 1 348 ? 46.462 11.916 16.666 1.00 15.41 348 LYS C N 1
ATOM 8299 C CA . LYS C 1 348 ? 47.297 10.903 16.039 1.00 17.32 348 LYS C CA 1
ATOM 8300 C C . LYS C 1 348 ? 48.416 10.458 16.973 1.00 16.50 348 LYS C C 1
ATOM 8301 O O . LYS C 1 348 ? 48.736 9.272 17.060 1.00 17.02 348 LYS C O 1
ATOM 8307 N N . ILE C 1 349 ? 49.005 11.412 17.680 1.00 15.26 349 ILE C N 1
ATOM 8308 C CA . ILE C 1 349 ? 50.082 11.096 18.607 1.00 15.20 349 ILE C CA 1
ATOM 8309 C C . ILE C 1 349 ? 49.555 10.296 19.793 1.00 14.77 349 ILE C C 1
ATOM 8310 O O . ILE C 1 349 ? 50.216 9.379 20.280 1.00 15.11 349 ILE C O 1
ATOM 8315 N N . VAL C 1 350 ? 48.363 10.644 20.260 1.00 14.73 350 VAL C N 1
ATOM 8316 C CA . VAL C 1 350 ? 47.778 9.934 21.387 1.00 13.98 350 VAL C CA 1
ATOM 8317 C C . VAL C 1 350 ? 47.489 8.490 20.987 1.00 14.54 350 VAL C C 1
ATOM 8318 O O . VAL C 1 350 ? 47.784 7.557 21.739 1.00 11.59 350 VAL C O 1
ATOM 8322 N N . GLU C 1 351 ? 46.930 8.314 19.791 1.00 14.95 351 GLU C N 1
ATOM 8323 C CA . GLU C 1 351 ? 46.611 6.987 19.268 1.00 17.96 351 GLU C CA 1
ATOM 8324 C C . GLU C 1 351 ? 47.872 6.126 19.145 1.00 18.35 351 GLU C C 1
ATOM 8325 O O . GLU C 1 351 ? 47.892 4.975 19.591 1.00 18.13 351 GLU C O 1
ATOM 8331 N N . LYS C 1 352 ? 48.919 6.690 18.543 1.00 18.94 352 LYS C N 1
ATOM 8332 C CA . LYS C 1 352 ? 50.191 5.986 18.374 1.00 20.25 352 LYS C CA 1
ATOM 8333 C C . LYS C 1 352 ? 50.760 5.556 19.721 1.00 20.17 352 LYS C C 1
ATOM 8334 O O . LYS C 1 352 ? 51.165 4.405 19.894 1.00 19.92 352 LYS C O 1
ATOM 8340 N N . THR C 1 353 ? 50.801 6.492 20.670 1.00 18.72 353 THR C N 1
ATOM 8341 C CA . THR C 1 353 ? 51.321 6.209 22.003 1.00 17.84 353 THR C CA 1
ATOM 8342 C C . THR C 1 353 ? 50.534 5.054 22.606 1.00 19.15 353 THR C C 1
ATOM 8343 O O . THR C 1 353 ? 51.116 4.101 23.118 1.00 20.84 353 THR C O 1
ATOM 8347 N N . LEU C 1 354 ? 49.208 5.144 22.542 1.00 20.39 354 LEU C N 1
ATOM 8348 C CA . LEU C 1 354 ? 48.345 4.096 23.074 1.00 21.92 354 LEU C CA 1
ATOM 8349 C C . LEU C 1 354 ? 48.673 2.746 22.456 1.00 24.17 354 LEU C C 1
ATOM 8350 O O . LEU C 1 354 ? 48.583 1.716 23.118 1.00 25.35 354 LEU C O 1
ATOM 8355 N N . ASP C 1 355 ? 49.061 2.753 21.185 1.00 26.41 355 ASP C N 1
ATOM 8356 C CA . ASP C 1 355 ? 49.393 1.514 20.494 1.00 28.70 355 ASP C CA 1
ATOM 8357 C C . ASP C 1 355 ? 50.705 0.880 20.935 1.00 29.06 355 ASP C C 1
ATOM 8358 O O . ASP C 1 355 ? 50.801 -0.341 21.026 1.00 29.38 355 ASP C O 1
ATOM 8363 N N . HIS C 1 356 ? 51.712 1.700 21.219 1.00 29.73 356 HIS C N 1
ATOM 8364 C CA . HIS C 1 356 ? 53.013 1.168 21.597 1.00 30.72 356 HIS C CA 1
ATOM 8365 C C . HIS C 1 356 ? 53.357 1.071 23.078 1.00 29.45 356 HIS C C 1
ATOM 8366 O O . HIS C 1 356 ? 54.365 0.460 23.438 1.00 28.39 356 HIS C O 1
ATOM 8373 N N . TYR C 1 357 ? 52.538 1.665 23.937 1.00 27.21 357 TYR C N 1
ATOM 8374 C CA . TYR C 1 357 ? 52.805 1.604 25.367 1.00 25.47 357 TYR C CA 1
ATOM 8375 C C . TYR C 1 357 ? 51.588 1.109 26.131 1.00 26.10 357 TYR C C 1
ATOM 8376 O O . TYR C 1 357 ? 50.617 1.837 26.325 1.00 25.49 357 TYR C O 1
ATOM 8385 N N . THR C 1 358 ? 51.655 -0.141 26.570 1.00 27.67 358 THR C N 1
ATOM 8386 C CA . THR C 1 358 ? 50.563 -0.758 27.302 1.00 27.70 358 THR C CA 1
ATOM 8387 C C . THR C 1 358 ? 51.081 -1.404 28.581 1.00 27.76 358 THR C C 1
ATOM 8388 O O . THR C 1 358 ? 51.198 -2.626 28.667 1.00 27.76 358 THR C O 1
ATOM 8392 N N . PRO C 1 359 ? 51.399 -0.586 29.596 1.00 25.96 359 PRO C N 1
ATOM 8393 C CA . PRO C 1 359 ? 51.909 -1.078 30.878 1.00 25.96 359 PRO C CA 1
ATOM 8394 C C . PRO C 1 359 ? 50.852 -1.845 31.659 1.00 25.31 359 PRO C C 1
ATOM 8395 O O . PRO C 1 359 ? 49.701 -1.946 31.236 1.00 25.56 359 PRO C O 1
ATOM 8399 N N . ALA C 1 360 ? 51.253 -2.388 32.802 1.00 26.55 360 ALA C N 1
ATOM 8400 C CA . ALA C 1 360 ? 50.328 -3.124 33.647 1.00 26.69 360 ALA C CA 1
ATOM 8401 C C . ALA C 1 360 ? 49.441 -2.107 34.361 1.00 27.25 360 ALA C C 1
ATOM 8402 O O . ALA C 1 360 ? 49.797 -0.930 34.464 1.00 25.68 360 ALA C O 1
ATOM 8404 N N . THR C 1 361 ? 48.287 -2.560 34.844 1.00 27.65 361 THR C N 1
ATOM 8405 C CA . THR C 1 361 ? 47.358 -1.686 35.551 1.00 29.38 361 THR C CA 1
ATOM 8406 C C . THR C 1 361 ? 47.967 -1.239 36.876 1.00 29.60 361 THR C C 1
ATOM 8407 O O . THR C 1 361 ? 48.554 -2.042 37.599 1.00 30.35 361 THR C O 1
ATOM 8411 N N . PRO C 1 362 ? 47.829 0.053 37.213 1.00 29.97 362 PRO C N 1
ATOM 8412 C CA . PRO C 1 362 ? 48.371 0.606 38.459 1.00 28.93 362 PRO C CA 1
ATOM 8413 C C . PRO C 1 362 ? 47.707 0.018 39.699 1.00 28.90 362 PRO C C 1
ATOM 8414 O O . PRO C 1 362 ? 46.502 -0.219 39.707 1.00 29.30 362 PRO C O 1
ATOM 8418 N N . SER C 1 363 ? 48.499 -0.203 40.743 1.00 27.85 363 SER C N 1
ATOM 8419 C CA . SER C 1 363 ? 47.999 -0.749 42.000 1.00 27.81 363 SER C CA 1
ATOM 8420 C C . SER C 1 363 ? 48.161 0.302 43.083 1.00 27.10 363 SER C C 1
ATOM 8421 O O . SER C 1 363 ? 47.697 0.128 44.209 1.00 27.73 363 SER C O 1
ATOM 8424 N N . SER C 1 364 ? 48.839 1.389 42.735 1.00 24.57 364 SER C N 1
ATOM 8425 C CA . SER C 1 364 ? 49.079 2.479 43.671 1.00 22.10 364 SER C CA 1
ATOM 8426 C C . SER C 1 364 ? 49.306 3.751 42.874 1.00 18.92 364 SER C C 1
ATOM 8427 O O . SER C 1 364 ? 49.459 3.702 41.653 1.00 17.98 364 SER C O 1
ATOM 8430 N N . LEU C 1 365 ? 49.333 4.886 43.565 1.00 17.93 365 LEU C N 1
ATOM 8431 C CA . LEU C 1 365 ? 49.580 6.157 42.901 1.00 17.75 365 LEU C CA 1
ATOM 8432 C C . LEU C 1 365 ? 50.998 6.151 42.354 1.00 18.34 365 LEU C C 1
ATOM 8433 O O . LEU C 1 365 ? 51.289 6.810 41.357 1.00 16.87 365 LEU C O 1
ATOM 8438 N N . GLU C 1 366 ? 51.885 5.410 43.013 1.00 18.66 366 GLU C N 1
ATOM 8439 C CA . GLU C 1 366 ? 53.261 5.310 42.546 1.00 20.81 366 GLU C CA 1
ATOM 8440 C C . GLU C 1 366 ? 53.249 4.742 41.129 1.00 21.09 366 GLU C C 1
ATOM 8441 O O . GLU C 1 366 ? 53.946 5.244 40.246 1.00 22.72 366 GLU C O 1
ATOM 8447 N N . ASP C 1 367 ? 52.452 3.701 40.905 1.00 20.03 367 ASP C N 1
ATOM 8448 C CA . ASP C 1 367 ? 52.363 3.106 39.574 1.00 20.08 367 ASP C CA 1
ATOM 8449 C C . ASP C 1 367 ? 51.761 4.105 38.583 1.00 19.34 367 ASP C C 1
ATOM 8450 O O . ASP C 1 367 ? 52.156 4.154 37.416 1.00 18.36 367 ASP C O 1
ATOM 8455 N N . VAL C 1 368 ? 50.796 4.892 39.049 1.00 18.17 368 VAL C N 1
ATOM 8456 C CA . VAL C 1 368 ? 50.160 5.878 38.187 1.00 16.97 368 VAL C CA 1
ATOM 8457 C C . VAL C 1 368 ? 51.179 6.930 37.753 1.00 16.23 368 VAL C C 1
ATOM 8458 O O . VAL C 1 368 ? 51.250 7.273 36.576 1.00 14.02 368 VAL C O 1
ATOM 8462 N N . PHE C 1 369 ? 51.973 7.426 38.701 1.00 16.82 369 PHE C N 1
ATOM 8463 C CA . PHE C 1 369 ? 53.004 8.425 38.402 1.00 17.42 369 PHE C CA 1
ATOM 8464 C C . PHE C 1 369 ? 53.995 7.857 37.393 1.00 17.90 369 PHE C C 1
ATOM 8465 O O . PHE C 1 369 ? 54.446 8.554 36.479 1.00 16.89 369 PHE C O 1
ATOM 8473 N N . ALA C 1 370 ? 54.328 6.583 37.567 1.00 16.88 370 ALA C N 1
ATOM 8474 C CA . ALA C 1 370 ? 55.269 5.910 36.682 1.00 17.76 370 ALA C CA 1
ATOM 8475 C C . ALA C 1 370 ? 54.714 5.821 35.268 1.00 16.54 370 ALA C C 1
ATOM 8476 O O . ALA C 1 370 ? 55.397 6.152 34.301 1.00 17.59 370 ALA C O 1
ATOM 8478 N N . ILE C 1 371 ? 53.472 5.371 35.149 1.00 15.55 371 ILE C N 1
ATOM 8479 C CA . ILE C 1 371 ? 52.845 5.246 33.840 1.00 17.58 371 ILE C CA 1
ATOM 8480 C C . ILE C 1 371 ? 52.725 6.597 33.162 1.00 16.65 371 ILE C C 1
ATOM 8481 O O . ILE C 1 371 ? 52.990 6.724 31.967 1.00 16.44 371 ILE C O 1
ATOM 8486 N N . ASP C 1 372 ? 52.324 7.607 33.927 1.00 14.97 372 ASP C N 1
ATOM 8487 C CA . ASP C 1 372 ? 52.165 8.949 33.375 1.00 16.12 372 ASP C CA 1
ATOM 8488 C C . ASP C 1 372 ? 53.504 9.417 32.821 1.00 16.20 372 ASP C C 1
ATOM 8489 O O . ASP C 1 372 ? 53.590 9.928 31.704 1.00 17.09 372 ASP C O 1
ATOM 8494 N N . ASN C 1 373 ? 54.549 9.232 33.616 1.00 16.08 373 ASN C N 1
ATOM 8495 C CA . ASN C 1 373 ? 55.892 9.638 33.230 1.00 16.99 373 ASN C CA 1
ATOM 8496 C C . ASN C 1 373 ? 56.350 8.934 31.958 1.00 15.79 373 ASN C C 1
ATOM 8497 O O . ASN C 1 373 ? 56.828 9.575 31.023 1.00 16.28 373 ASN C O 1
ATOM 8502 N N . GLU C 1 374 ? 56.197 7.615 31.926 1.00 15.10 374 GLU C N 1
ATOM 8503 C CA . GLU C 1 374 ? 56.605 6.815 30.774 1.00 15.67 374 GLU C CA 1
ATOM 8504 C C . GLU C 1 374 ? 55.808 7.149 29.510 1.00 15.95 374 GLU C C 1
ATOM 8505 O O . GLU C 1 374 ? 56.375 7.286 28.424 1.00 16.31 374 GLU C O 1
ATOM 8511 N N . ALA C 1 375 ? 54.492 7.277 29.645 1.00 15.22 375 ALA C N 1
ATOM 8512 C CA . ALA C 1 375 ? 53.658 7.609 28.493 1.00 14.73 375 ALA C CA 1
ATOM 8513 C C . ALA C 1 375 ? 54.106 8.946 27.893 1.00 13.63 375 ALA C C 1
ATOM 8514 O O . ALA C 1 375 ? 54.142 9.114 26.668 1.00 15.20 375 ALA C O 1
ATOM 8516 N N . ARG C 1 376 ? 54.458 9.888 28.763 1.00 14.92 376 ARG C N 1
ATOM 8517 C CA . ARG C 1 376 ? 54.911 11.207 28.330 1.00 14.82 376 ARG C CA 1
ATOM 8518 C C . ARG C 1 376 ? 56.200 11.058 27.538 1.00 16.12 376 ARG C C 1
ATOM 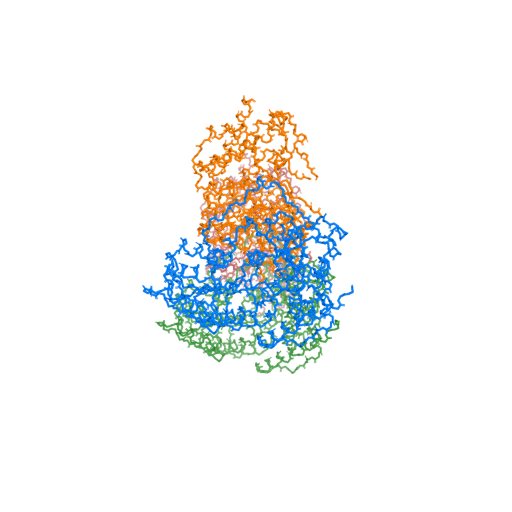8519 O O . ARG C 1 376 ? 56.388 11.702 26.506 1.00 15.68 376 ARG C O 1
ATOM 8527 N N . ILE C 1 377 ? 57.096 10.210 28.025 1.00 15.96 377 ILE C N 1
ATOM 8528 C CA . ILE C 1 377 ? 58.349 9.997 27.324 1.00 17.07 377 ILE C CA 1
ATOM 8529 C C . ILE C 1 377 ? 58.078 9.368 25.960 1.00 15.53 377 ILE C C 1
ATOM 8530 O O . ILE C 1 377 ? 58.620 9.817 24.960 1.00 16.90 377 ILE C O 1
ATOM 8535 N N . GLN C 1 378 ? 57.228 8.342 25.924 1.00 16.61 378 GLN C N 1
ATOM 8536 C CA . GLN C 1 378 ? 56.888 7.652 24.675 1.00 16.80 378 GLN C CA 1
ATOM 8537 C C . GLN C 1 378 ? 56.209 8.597 23.686 1.00 17.58 378 GLN C C 1
ATOM 8538 O O . GLN C 1 378 ? 56.560 8.647 22.501 1.00 18.25 378 GLN C O 1
ATOM 8544 N N . ALA C 1 379 ? 55.222 9.336 24.178 1.00 15.04 379 ALA C N 1
ATOM 8545 C CA . ALA C 1 379 ? 54.496 10.283 23.346 1.00 15.99 379 ALA C CA 1
ATOM 8546 C C . ALA C 1 379 ? 55.467 11.273 22.697 1.00 16.01 379 ALA C C 1
ATOM 8547 O O . ALA C 1 379 ? 55.388 11.526 21.492 1.00 16.49 379 ALA C O 1
ATOM 8549 N N . ALA C 1 380 ? 56.388 11.819 23.490 1.00 15.31 380 ALA C N 1
ATOM 8550 C CA . ALA C 1 380 ? 57.360 12.786 22.979 1.00 16.96 380 ALA C CA 1
ATOM 8551 C C . ALA C 1 380 ? 58.190 12.192 21.847 1.00 18.56 380 ALA C C 1
ATOM 8552 O O . ALA C 1 380 ? 58.396 12.831 20.816 1.00 18.72 380 ALA C O 1
ATOM 8554 N N . ALA C 1 381 ? 58.658 10.964 22.044 1.00 20.07 381 ALA C N 1
ATOM 8555 C CA . ALA C 1 381 ? 59.467 10.283 21.039 1.00 21.96 381 ALA C CA 1
ATOM 8556 C C . ALA C 1 381 ? 58.689 10.114 19.741 1.00 24.09 381 ALA C C 1
ATOM 8557 O O . ALA C 1 381 ? 59.226 10.321 18.651 1.00 24.26 381 ALA C O 1
ATOM 8559 N N . LEU C 1 382 ? 57.425 9.727 19.859 1.00 24.56 382 LEU C N 1
ATOM 8560 C CA . LEU C 1 382 ? 56.587 9.545 18.681 1.00 26.28 382 LEU C CA 1
ATOM 8561 C C . LEU C 1 382 ? 56.298 10.899 18.043 1.00 27.49 382 LEU C C 1
ATOM 8562 O O . LEU C 1 382 ? 56.237 11.023 16.820 1.00 27.60 382 LEU C O 1
ATOM 8567 N N . MET C 1 383 ? 56.127 11.915 18.881 1.00 29.98 383 MET C N 1
ATOM 8568 C CA . MET C 1 383 ? 55.846 13.261 18.400 1.00 32.33 383 MET C CA 1
ATOM 8569 C C . MET C 1 383 ? 57.038 13.774 17.600 1.00 34.71 383 MET C C 1
ATOM 8570 O O . MET C 1 383 ? 56.872 14.463 16.594 1.00 33.95 383 MET C O 1
ATOM 8575 N N . GLU C 1 384 ? 58.241 13.416 18.041 1.00 36.91 384 GLU C N 1
ATOM 8576 C CA . GLU C 1 384 ? 59.458 13.834 17.357 1.00 39.46 384 GLU C CA 1
ATOM 8577 C C . GLU C 1 384 ? 59.647 13.057 16.054 1.00 40.61 384 GLU C C 1
ATOM 8578 O O . GLU C 1 384 ? 60.143 13.594 15.066 1.00 40.80 384 GLU C O 1
ATOM 8584 N N . SER C 1 385 ? 59.247 11.791 16.058 1.00 42.01 385 SER C N 1
ATOM 8585 C CA . SER C 1 385 ? 59.387 10.935 14.886 1.00 44.15 385 SER C CA 1
ATOM 8586 C C . SER C 1 385 ? 58.324 11.186 13.825 1.00 45.48 385 SER C C 1
ATOM 8587 O O . SER C 1 385 ? 58.458 10.744 12.685 1.00 45.22 385 SER C O 1
ATOM 8590 N N . LEU C 1 386 ? 57.271 11.896 14.218 1.00 47.33 386 LEU C N 1
ATOM 8591 C CA . LEU C 1 386 ? 56.157 12.193 13.328 1.00 48.84 386 LEU C CA 1
ATOM 8592 C C . LEU C 1 386 ? 56.609 12.509 11.911 1.00 50.55 386 LEU C C 1
ATOM 8593 O O . LEU C 1 386 ? 57.402 13.419 11.680 1.00 50.09 386 LEU C O 1
ATOM 8598 N N . PRO C 1 387 ? 56.105 11.740 10.937 1.00 52.14 387 PRO C N 1
ATOM 8599 C CA . PRO C 1 387 ? 56.450 11.917 9.525 1.00 53.56 387 PRO C CA 1
ATOM 8600 C C . PRO C 1 387 ? 56.177 13.320 8.977 1.00 55.22 387 PRO C C 1
ATOM 8601 O O . PRO C 1 387 ? 55.179 13.552 8.285 1.00 55.36 387 PRO C O 1
ATOM 8605 N N . ALA C 1 388 ? 57.070 14.258 9.285 1.00 55.47 388 ALA C N 1
ATOM 8606 C CA . ALA C 1 388 ? 56.917 15.632 8.812 1.00 55.98 388 ALA C CA 1
ATOM 8607 C C . ALA C 1 388 ? 58.142 16.042 8.003 1.00 56.06 388 ALA C C 1
ATOM 8608 O O . ALA C 1 388 ? 59.090 15.232 7.906 1.00 56.25 388 ALA C O 1
ATOM 8611 N N . GLN D 1 3 ? 5.009 -7.258 48.369 1.00 47.06 3 GLN D N 1
ATOM 8612 C CA . GLN D 1 3 ? 4.081 -7.453 47.218 1.00 46.09 3 GLN D CA 1
ATOM 8613 C C . GLN D 1 3 ? 3.481 -8.861 47.206 1.00 44.33 3 GLN D C 1
ATOM 8614 O O . GLN D 1 3 ? 3.890 -9.723 47.985 1.00 45.41 3 GLN D O 1
ATOM 8620 N N . PRO D 1 4 ? 2.492 -9.109 46.325 1.00 41.29 4 PRO D N 1
ATOM 8621 C CA . PRO D 1 4 ? 1.920 -8.166 45.354 1.00 38.07 4 PRO D CA 1
ATOM 8622 C C . PRO D 1 4 ? 1.303 -6.938 46.014 1.00 33.56 4 PRO D C 1
ATOM 8623 O O . PRO D 1 4 ? 0.602 -7.049 47.019 1.00 33.16 4 PRO D O 1
ATOM 8627 N N . ARG D 1 5 ? 1.577 -5.772 45.441 1.00 29.05 5 ARG D N 1
ATOM 8628 C CA . ARG D 1 5 ? 1.042 -4.519 45.953 1.00 23.60 5 ARG D CA 1
ATOM 8629 C C . ARG D 1 5 ? -0.388 -4.367 45.429 1.00 20.95 5 ARG D C 1
ATOM 8630 O O . ARG D 1 5 ? -0.653 -4.610 44.249 1.00 18.78 5 ARG D O 1
ATOM 8638 N N . THR D 1 6 ? -1.308 -3.968 46.302 1.00 17.78 6 THR D N 1
ATOM 8639 C CA . THR D 1 6 ? -2.705 -3.803 45.905 1.00 15.27 6 THR D CA 1
ATOM 8640 C C . THR D 1 6 ? -2.952 -2.458 45.224 1.00 14.73 6 THR D C 1
ATOM 8641 O O . THR D 1 6 ? -2.469 -1.416 45.679 1.00 13.06 6 THR D O 1
ATOM 8645 N N . VAL D 1 7 ? -3.718 -2.486 44.139 1.00 12.26 7 VAL D N 1
ATOM 8646 C CA . VAL D 1 7 ? -4.005 -1.274 43.395 1.00 12.82 7 VAL D CA 1
ATOM 8647 C C . VAL D 1 7 ? -5.461 -1.160 42.987 1.00 13.00 7 VAL D C 1
ATOM 8648 O O . VAL D 1 7 ? -6.134 -2.162 42.740 1.00 12.02 7 VAL D O 1
ATOM 8652 N N . THR D 1 8 ? -5.934 0.080 42.915 1.00 13.08 8 THR D N 1
ATOM 8653 C CA . THR D 1 8 ? -7.295 0.387 42.503 1.00 11.96 8 THR D CA 1
ATOM 8654 C C . THR D 1 8 ? -7.218 1.524 41.498 1.00 12.14 8 THR D C 1
ATOM 8655 O O . THR D 1 8 ? -6.412 2.444 41.644 1.00 11.97 8 THR D O 1
ATOM 8659 N N . VAL D 1 9 ? -8.045 1.448 40.463 1.00 12.59 9 VAL D N 1
ATOM 8660 C CA . VAL D 1 9 ? -8.056 2.483 39.446 1.00 11.32 9 VAL D CA 1
ATOM 8661 C C . VAL D 1 9 ? -9.453 3.062 39.300 1.00 11.79 9 VAL D C 1
ATOM 8662 O O . VAL D 1 9 ? -10.366 2.400 38.795 1.00 10.72 9 VAL D O 1
ATOM 8666 N N . LEU D 1 10 ? -9.614 4.293 39.774 1.00 10.17 10 LEU D N 1
ATOM 8667 C CA . LEU D 1 10 ? -10.887 4.998 39.680 1.00 11.98 10 LEU D CA 1
ATOM 8668 C C . LEU D 1 10 ? -10.839 5.710 38.328 1.00 13.94 10 LEU D C 1
ATOM 8669 O O . LEU D 1 10 ? -10.011 6.600 38.126 1.00 14.40 10 LEU D O 1
ATOM 8674 N N . GLY D 1 11 ? -11.721 5.318 37.407 1.00 14.48 11 GLY D N 1
ATOM 8675 C CA . GLY D 1 11 ? -11.725 5.914 36.079 1.00 13.17 11 GLY D CA 1
ATOM 8676 C C . GLY D 1 11 ? -10.749 5.107 35.243 1.00 13.07 11 GLY D C 1
ATOM 8677 O O . GLY D 1 11 ? -9.799 5.637 34.679 1.00 13.94 11 GLY D O 1
ATOM 8678 N N . ALA D 1 12 ? -10.998 3.805 35.162 1.00 11.95 12 ALA D N 1
ATOM 8679 C CA . ALA D 1 12 ? -10.114 2.894 34.449 1.00 12.32 12 ALA D CA 1
ATOM 8680 C C . ALA D 1 12 ? -10.267 2.822 32.936 1.00 13.38 12 ALA D C 1
ATOM 8681 O O . ALA D 1 12 ? -9.433 2.212 32.271 1.00 13.97 12 ALA D O 1
ATOM 8683 N N . THR D 1 13 ? -11.306 3.443 32.387 1.00 13.02 13 THR D N 1
ATOM 8684 C CA . THR D 1 13 ? -11.527 3.366 30.946 1.00 16.10 13 THR D CA 1
ATOM 8685 C C . THR D 1 13 ? -11.257 4.629 30.139 1.00 17.11 13 THR D C 1
ATOM 8686 O O . THR D 1 13 ? -11.498 4.655 28.934 1.00 18.88 13 THR D O 1
ATOM 8690 N N . GLY D 1 14 ? -10.767 5.675 30.795 1.00 18.25 14 GLY D N 1
ATOM 8691 C CA . GLY D 1 14 ? -10.447 6.900 30.082 1.00 17.44 14 GLY D CA 1
ATOM 8692 C C . GLY D 1 14 ? -9.010 6.775 29.603 1.00 18.27 14 GLY D C 1
ATOM 8693 O O . GLY D 1 14 ? -8.389 5.735 29.808 1.00 17.42 14 GLY D O 1
ATOM 8694 N N . SER D 1 15 ? -8.470 7.812 28.972 1.00 19.88 15 SER D N 1
ATOM 8695 C CA . SER D 1 15 ? -7.097 7.740 28.484 1.00 19.37 15 SER D CA 1
ATOM 8696 C C . SER D 1 15 ? -6.112 7.432 29.611 1.00 17.56 15 SER D C 1
ATOM 8697 O O . SER D 1 15 ? -5.281 6.533 29.485 1.00 15.77 15 SER D O 1
ATOM 8700 N N . ILE D 1 16 ? -6.207 8.167 30.715 1.00 16.31 16 ILE D N 1
ATOM 8701 C CA . ILE D 1 16 ? -5.310 7.939 31.846 1.00 14.34 16 ILE D CA 1
ATOM 8702 C C . ILE D 1 16 ? -5.474 6.522 32.401 1.00 13.41 16 ILE D C 1
ATOM 8703 O O . ILE D 1 16 ? -4.491 5.836 32.691 1.00 10.92 16 ILE D O 1
ATOM 8708 N N . GLY D 1 17 ? -6.721 6.097 32.559 1.00 11.88 17 GLY D N 1
ATOM 8709 C CA . GLY D 1 17 ? -6.985 4.771 33.086 1.00 13.11 17 GLY D CA 1
ATOM 8710 C C . GLY D 1 17 ? -6.454 3.683 32.178 1.00 13.53 17 GLY D C 1
ATOM 8711 O O . GLY D 1 17 ? -5.876 2.700 32.644 1.00 14.56 17 GLY D O 1
ATOM 8712 N N . HIS D 1 18 ? -6.644 3.850 30.876 1.00 14.67 18 HIS D N 1
ATOM 8713 C CA . HIS D 1 18 ? -6.161 2.852 29.932 1.00 16.78 18 HIS D CA 1
ATOM 8714 C C . HIS D 1 18 ? -4.636 2.756 30.017 1.00 15.10 18 HIS D C 1
ATOM 8715 O O . HIS D 1 18 ? -4.076 1.659 30.071 1.00 13.17 18 HIS D O 1
ATOM 8722 N N . SER D 1 19 ? -3.968 3.905 30.050 1.00 13.40 19 SER D N 1
ATOM 8723 C CA . SER D 1 19 ? -2.510 3.920 30.143 1.00 12.32 19 SER D CA 1
ATOM 8724 C C . SER D 1 19 ? -2.049 3.310 31.468 1.00 12.33 19 SER D C 1
ATOM 8725 O O . SER D 1 19 ? -1.004 2.655 31.531 1.00 12.09 19 SER D O 1
ATOM 8728 N N . THR D 1 20 ? -2.826 3.534 32.526 1.00 11.02 20 THR D N 1
ATOM 8729 C CA . THR D 1 20 ? -2.494 2.993 33.838 1.00 11.89 20 THR D CA 1
ATOM 8730 C C . THR D 1 20 ? -2.634 1.471 33.809 1.00 13.75 20 THR D C 1
ATOM 8731 O O . THR D 1 20 ? -1.779 0.746 34.327 1.00 13.88 20 THR D O 1
ATOM 8735 N N . LEU D 1 21 ? -3.719 0.988 33.209 1.00 14.48 21 LEU D N 1
ATOM 8736 C CA . LEU D 1 21 ? -3.945 -0.451 33.121 1.00 16.67 21 LEU D CA 1
ATOM 8737 C C . LEU D 1 21 ? -2.873 -1.097 32.260 1.00 17.11 21 LEU D C 1
ATOM 8738 O O . LEU D 1 21 ? -2.456 -2.228 32.512 1.00 18.38 21 LEU D O 1
ATOM 8743 N N . ASP D 1 22 ? -2.422 -0.370 31.245 1.00 18.48 22 ASP D N 1
ATOM 8744 C CA . ASP D 1 22 ? -1.389 -0.885 30.361 1.00 18.27 22 ASP D CA 1
ATOM 8745 C C . ASP D 1 22 ? -0.167 -1.285 31.168 1.00 17.99 22 ASP D C 1
ATOM 8746 O O . ASP D 1 22 ? 0.413 -2.350 30.952 1.00 17.21 22 ASP D O 1
ATOM 8751 N N . LEU D 1 23 ? 0.223 -0.421 32.101 1.00 17.33 23 LEU D N 1
ATOM 8752 C CA . LEU D 1 23 ? 1.390 -0.674 32.937 1.00 15.65 23 LEU D CA 1
ATOM 8753 C C . LEU D 1 23 ? 1.113 -1.720 34.007 1.00 15.16 23 LEU D C 1
ATOM 8754 O O . LEU D 1 23 ? 1.981 -2.525 34.333 1.00 15.04 23 LEU D O 1
ATOM 8759 N N . ILE D 1 24 ? -0.093 -1.694 34.567 1.00 16.04 24 ILE D N 1
ATOM 8760 C CA . ILE D 1 24 ? -0.466 -2.661 35.597 1.00 16.11 24 ILE D CA 1
ATOM 8761 C C . ILE D 1 24 ? -0.505 -4.064 34.984 1.00 15.58 24 ILE D C 1
ATOM 8762 O O . ILE D 1 24 ? 0.032 -5.013 35.549 1.00 13.33 24 ILE D O 1
ATOM 8767 N N . GLU D 1 25 ? -1.123 -4.179 33.815 1.00 16.01 25 GLU D N 1
ATOM 8768 C CA . GLU D 1 25 ? -1.224 -5.465 33.141 1.00 17.73 25 GLU D CA 1
ATOM 8769 C C . GLU D 1 25 ? 0.146 -6.027 32.765 1.00 18.36 25 GLU D C 1
ATOM 8770 O O . GLU D 1 25 ? 0.392 -7.223 32.927 1.00 16.75 25 GLU D O 1
ATOM 8776 N N . ARG D 1 26 ? 1.040 -5.169 32.281 1.00 17.50 26 ARG D N 1
ATOM 8777 C CA . ARG D 1 26 ? 2.383 -5.607 31.907 1.00 18.88 26 ARG D CA 1
ATOM 8778 C C . ARG D 1 26 ? 3.159 -6.113 33.114 1.00 17.66 26 ARG D C 1
ATOM 8779 O O . ARG D 1 26 ? 4.172 -6.785 32.963 1.00 18.72 26 ARG D O 1
ATOM 8787 N N . ASN D 1 27 ? 2.681 -5.786 34.311 1.00 18.28 27 ASN D N 1
ATOM 8788 C CA . ASN D 1 27 ? 3.349 -6.192 35.544 1.00 17.79 27 ASN D CA 1
ATOM 8789 C C . ASN D 1 27 ? 2.370 -6.793 36.539 1.00 18.60 27 ASN D C 1
ATOM 8790 O O . ASN D 1 27 ? 2.529 -6.639 37.752 1.00 16.96 27 ASN D O 1
ATOM 8795 N N . LEU D 1 28 ? 1.360 -7.483 36.025 1.00 18.36 28 LEU D N 1
ATOM 8796 C CA . LEU D 1 28 ? 0.355 -8.086 36.884 1.00 21.15 28 LEU D CA 1
ATOM 8797 C C . LEU D 1 28 ? 0.982 -9.024 37.911 1.00 20.32 28 LEU D C 1
ATOM 8798 O O . LEU D 1 28 ? 0.382 -9.312 38.943 1.00 21.72 28 LEU D O 1
ATOM 8803 N N . ASP D 1 29 ? 2.193 -9.490 37.638 1.00 20.52 29 ASP D N 1
ATOM 8804 C CA . ASP D 1 29 ? 2.871 -10.388 38.567 1.00 22.88 29 ASP D CA 1
ATOM 8805 C C . ASP D 1 29 ? 3.176 -9.728 39.916 1.00 24.66 29 ASP D C 1
ATOM 8806 O O . ASP D 1 29 ? 3.377 -10.419 40.916 1.00 25.63 29 ASP D O 1
ATOM 8811 N N . ARG D 1 30 ? 3.213 -8.398 39.953 1.00 24.68 30 ARG D N 1
ATOM 8812 C CA . ARG D 1 30 ? 3.502 -7.714 41.210 1.00 25.56 30 ARG D CA 1
ATOM 8813 C C . ARG D 1 30 ? 2.383 -6.803 41.703 1.00 23.98 30 ARG D C 1
ATOM 8814 O O . ARG D 1 30 ? 2.526 -6.121 42.718 1.00 23.04 30 ARG D O 1
ATOM 8822 N N . TYR D 1 31 ? 1.266 -6.803 40.989 1.00 22.41 31 TYR D N 1
ATOM 8823 C CA . TYR D 1 31 ? 0.121 -5.992 41.379 1.00 22.12 31 TYR D CA 1
ATOM 8824 C C . TYR D 1 31 ? -1.136 -6.836 41.514 1.00 23.33 31 TYR D C 1
ATOM 8825 O O . TYR D 1 31 ? -1.384 -7.738 40.709 1.00 24.02 31 TYR D O 1
ATOM 8834 N N . GLN D 1 32 ? -1.914 -6.548 42.549 1.00 20.71 32 GLN D N 1
ATOM 8835 C CA . GLN D 1 32 ? -3.176 -7.231 42.776 1.00 21.48 32 GLN D CA 1
ATOM 8836 C C . GLN D 1 32 ? -4.250 -6.166 42.645 1.00 19.44 32 GLN D C 1
ATOM 8837 O O . GLN D 1 32 ? -4.359 -5.278 43.493 1.00 16.85 32 GLN D O 1
ATOM 8843 N N . VAL D 1 33 ? -5.034 -6.247 41.579 1.00 17.78 33 VAL D N 1
ATOM 8844 C CA . VAL D 1 33 ? -6.074 -5.262 41.351 1.00 15.98 33 VAL D CA 1
ATOM 8845 C C . VAL D 1 33 ? -7.252 -5.464 42.285 1.00 17.17 33 VAL D C 1
ATOM 8846 O O . VAL D 1 33 ? -7.856 -6.538 42.322 1.00 15.59 33 VAL D O 1
ATOM 8850 N N . ILE D 1 34 ? -7.562 -4.422 43.050 1.00 15.55 34 ILE D N 1
ATOM 8851 C CA . ILE D 1 34 ? -8.676 -4.460 43.979 1.00 15.38 34 ILE D CA 1
ATOM 8852 C C . ILE D 1 34 ? -9.940 -4.021 43.242 1.00 14.70 34 ILE D C 1
ATOM 8853 O O . ILE D 1 34 ? -10.751 -4.853 42.846 1.00 14.01 34 ILE D O 1
ATOM 8858 N N . ALA D 1 35 ? -10.106 -2.718 43.040 1.00 14.71 35 ALA D N 1
ATOM 8859 C CA . ALA D 1 35 ? -11.292 -2.231 42.339 1.00 13.10 35 ALA D CA 1
ATOM 8860 C C . ALA D 1 35 ? -10.963 -1.428 41.092 1.00 13.07 35 ALA D C 1
ATOM 8861 O O . ALA D 1 35 ? -9.912 -0.798 41.003 1.00 12.74 35 ALA D O 1
ATOM 8863 N N . LEU D 1 36 ? -11.875 -1.476 40.126 1.00 13.29 36 LEU D N 1
ATOM 8864 C CA . LEU D 1 36 ? -11.753 -0.724 38.886 1.00 12.80 36 LEU D CA 1
ATOM 8865 C C . LEU D 1 36 ? -13.112 -0.057 38.685 1.00 12.18 36 LEU D C 1
ATOM 8866 O O . LEU D 1 36 ? -14.147 -0.671 38.949 1.00 11.76 36 LEU D O 1
ATOM 8871 N N . THR D 1 37 ? -13.121 1.196 38.242 1.00 11.16 37 THR D N 1
ATOM 8872 C CA . THR D 1 37 ? -14.390 1.876 38.019 1.00 12.95 37 THR D CA 1
ATOM 8873 C C . THR D 1 37 ? -14.389 2.599 36.685 1.00 13.17 37 THR D C 1
ATOM 8874 O O . THR D 1 37 ? -13.336 2.955 36.167 1.00 13.83 37 THR D O 1
ATOM 8878 N N . ALA D 1 38 ? -15.579 2.797 36.130 1.00 14.25 38 ALA D N 1
ATOM 8879 C CA . ALA D 1 38 ? -15.740 3.505 34.865 1.00 14.42 38 ALA D CA 1
ATOM 8880 C C . ALA D 1 38 ? -17.019 4.318 34.974 1.00 15.79 38 ALA D C 1
ATOM 8881 O O . ALA D 1 38 ? -17.728 4.231 35.979 1.00 17.05 38 ALA D O 1
ATOM 8883 N N . ASN D 1 39 ? -17.312 5.112 33.950 1.00 15.79 39 ASN D N 1
ATOM 8884 C CA . ASN D 1 39 ? -18.510 5.940 33.966 1.00 17.47 39 ASN D CA 1
ATOM 8885 C C . ASN D 1 39 ? -19.664 5.245 33.254 1.00 18.18 39 ASN D C 1
ATOM 8886 O O . ASN D 1 39 ? -20.663 4.880 33.876 1.00 16.67 39 ASN D O 1
ATOM 8891 N N . ARG D 1 40 ? -19.522 5.048 31.948 1.00 18.01 40 ARG D N 1
ATOM 8892 C CA . ARG D 1 40 ? -20.570 4.394 31.177 1.00 19.31 40 ARG D CA 1
ATOM 8893 C C . ARG D 1 40 ? -20.050 3.282 30.279 1.00 18.73 40 ARG D C 1
ATOM 8894 O O . ARG D 1 40 ? -20.835 2.569 29.658 1.00 20.54 40 ARG D O 1
ATOM 8902 N N . ASN D 1 41 ? -18.731 3.121 30.226 1.00 17.30 41 ASN D N 1
ATOM 8903 C CA . ASN D 1 41 ? -18.121 2.098 29.380 1.00 18.31 41 ASN D CA 1
ATOM 8904 C C . ASN D 1 41 ? -18.096 0.730 30.057 1.00 17.93 41 ASN D C 1
ATOM 8905 O O . ASN D 1 41 ? -17.050 0.269 30.519 1.00 17.55 41 ASN D O 1
ATOM 8910 N N . VAL D 1 42 ? -19.252 0.079 30.105 1.00 17.08 42 VAL D N 1
ATOM 8911 C CA . VAL D 1 42 ? -19.365 -1.229 30.736 1.00 17.50 42 VAL D CA 1
ATOM 8912 C C . VAL D 1 42 ? -18.477 -2.289 30.102 1.00 17.19 42 VAL D C 1
ATOM 8913 O O . VAL D 1 42 ? -17.834 -3.072 30.804 1.00 17.48 42 VAL D O 1
ATOM 8917 N N . LYS D 1 43 ? -18.441 -2.317 28.777 1.00 17.27 43 LYS D N 1
ATOM 8918 C CA . LYS D 1 43 ? -17.644 -3.313 28.081 1.00 17.94 43 LYS D CA 1
ATOM 8919 C C . LYS D 1 43 ? -16.169 -3.279 28.469 1.00 17.50 43 LYS D C 1
ATOM 8920 O O . LYS D 1 43 ? -15.600 -4.297 28.870 1.00 15.88 43 LYS D O 1
ATOM 8926 N N . ASP D 1 44 ? -15.546 -2.113 28.359 1.00 17.43 44 ASP D N 1
ATOM 8927 C CA . ASP D 1 44 ? -14.132 -2.013 28.697 1.00 18.83 44 ASP D CA 1
ATOM 8928 C C . ASP D 1 44 ? -13.863 -2.236 30.180 1.00 16.70 44 ASP D C 1
ATOM 8929 O O . ASP D 1 44 ? -12.812 -2.759 30.553 1.00 18.40 44 ASP D O 1
ATOM 8934 N N . LEU D 1 45 ? -14.813 -1.848 31.024 1.00 14.50 45 LEU D N 1
ATOM 8935 C CA . LEU D 1 45 ? -14.658 -2.030 32.464 1.00 14.18 45 LEU D CA 1
ATOM 8936 C C . LEU D 1 45 ? -14.655 -3.513 32.811 1.00 15.43 45 LEU D C 1
ATOM 8937 O O . LEU D 1 45 ? -13.795 -3.988 33.552 1.00 13.54 45 LEU D O 1
ATOM 8942 N N . ALA D 1 46 ? -15.632 -4.238 32.278 1.00 16.39 46 ALA D N 1
ATOM 8943 C CA . ALA D 1 46 ? -15.748 -5.669 32.533 1.00 17.26 46 ALA D CA 1
ATOM 8944 C C . ALA D 1 46 ? -14.503 -6.403 32.041 1.00 18.07 46 ALA D C 1
ATOM 8945 O O . ALA D 1 46 ? -13.938 -7.235 32.754 1.00 17.89 46 ALA D O 1
ATOM 8947 N N . ASP D 1 47 ? -14.078 -6.095 30.820 1.00 19.84 47 ASP D N 1
ATOM 8948 C CA . ASP D 1 47 ? -12.892 -6.731 30.259 1.00 22.41 47 ASP D CA 1
ATOM 8949 C C . ASP D 1 47 ? -11.663 -6.415 31.103 1.00 20.19 47 ASP D C 1
ATOM 8950 O O . ASP D 1 47 ? -10.865 -7.297 31.402 1.00 20.76 47 ASP D O 1
ATOM 8955 N N . ALA D 1 48 ? -11.509 -5.152 31.481 1.00 19.71 48 ALA D N 1
ATOM 8956 C CA . ALA D 1 48 ? -10.360 -4.754 32.287 1.00 18.77 48 ALA D CA 1
ATOM 8957 C C . ALA D 1 48 ? -10.382 -5.491 33.617 1.00 17.05 48 ALA D C 1
ATOM 8958 O O . ALA D 1 48 ? -9.342 -5.923 34.111 1.00 17.66 48 ALA D O 1
ATOM 8960 N N . ALA D 1 49 ? -11.574 -5.634 34.188 1.00 16.16 49 ALA D N 1
ATOM 8961 C CA . ALA D 1 49 ? -11.734 -6.314 35.469 1.00 15.46 49 ALA D CA 1
ATOM 8962 C C . ALA D 1 49 ? -11.365 -7.792 35.385 1.00 14.99 49 ALA D C 1
ATOM 8963 O O . ALA D 1 49 ? -10.622 -8.294 36.222 1.00 15.72 49 ALA D O 1
ATOM 8965 N N . LYS D 1 50 ? -11.889 -8.483 34.377 1.00 15.27 50 LYS D N 1
ATOM 8966 C CA . LYS D 1 50 ? -11.608 -9.908 34.190 1.00 17.14 50 LYS D CA 1
ATOM 8967 C C . LYS D 1 50 ? -10.144 -10.142 33.812 1.00 17.58 50 LYS D C 1
ATOM 8968 O O . LYS D 1 50 ? -9.515 -11.102 34.256 1.00 16.97 50 LYS D O 1
ATOM 8974 N N . ARG D 1 51 ? -9.617 -9.244 32.988 1.00 18.44 51 ARG D N 1
ATOM 8975 C CA . ARG D 1 51 ? -8.241 -9.297 32.506 1.00 19.55 51 ARG D CA 1
ATOM 8976 C C . ARG D 1 51 ? -7.204 -9.109 33.616 1.00 19.93 51 ARG D C 1
ATOM 8977 O O . ARG D 1 51 ? -6.045 -9.501 33.465 1.00 18.76 51 ARG D O 1
ATOM 8985 N N . THR D 1 52 ? -7.618 -8.507 34.727 1.00 17.82 52 THR D N 1
ATOM 8986 C CA . THR D 1 52 ? -6.713 -8.273 35.848 1.00 17.67 52 THR D CA 1
ATOM 8987 C C . THR D 1 52 ? -7.134 -9.045 37.082 1.00 17.88 52 THR D C 1
ATOM 8988 O O . THR D 1 52 ? -6.561 -8.862 38.154 1.00 19.09 52 THR D O 1
ATOM 8992 N N . ASN D 1 53 ? -8.140 -9.901 36.931 1.00 17.62 53 ASN D N 1
ATOM 8993 C CA . ASN D 1 53 ? -8.639 -10.692 38.051 1.00 18.66 53 ASN D CA 1
ATOM 8994 C C . ASN D 1 53 ? -9.027 -9.754 39.190 1.00 17.95 53 ASN D C 1
ATOM 8995 O O . ASN D 1 53 ? -8.830 -10.069 40.363 1.00 18.28 53 ASN D O 1
ATOM 9000 N N . ALA D 1 54 ? -9.578 -8.596 38.837 1.00 18.12 54 ALA D N 1
ATOM 9001 C CA . ALA D 1 54 ? -9.978 -7.601 39.829 1.00 15.56 54 ALA D CA 1
ATOM 9002 C C . ALA D 1 54 ? -11.013 -8.149 40.808 1.00 17.07 54 ALA D C 1
ATOM 9003 O O . ALA D 1 54 ? -11.812 -9.022 40.468 1.00 16.26 54 ALA D O 1
ATOM 9005 N N . LYS D 1 55 ? -10.994 -7.633 42.031 1.00 16.13 55 LYS D N 1
ATOM 9006 C CA . LYS D 1 55 ? -11.947 -8.072 43.036 1.00 18.96 55 LYS D CA 1
ATOM 9007 C C . LYS D 1 55 ? -13.323 -7.450 42.811 1.00 18.22 55 LYS D C 1
ATOM 9008 O O . LYS D 1 55 ? -14.345 -8.054 43.142 1.00 17.03 55 LYS D O 1
ATOM 9014 N N . ARG D 1 56 ? -13.354 -6.250 42.233 1.00 16.42 56 ARG D N 1
ATOM 9015 C CA . ARG D 1 56 ? -14.621 -5.567 42.003 1.00 14.48 56 ARG D CA 1
ATOM 9016 C C . ARG D 1 56 ? -14.566 -4.555 40.868 1.00 14.18 56 ARG D C 1
ATOM 9017 O O . ARG D 1 56 ? -13.541 -3.912 40.639 1.00 15.88 56 ARG D O 1
ATOM 9025 N N . ALA D 1 57 ? -15.684 -4.423 40.163 1.00 12.15 57 ALA D N 1
ATOM 9026 C CA . ALA D 1 57 ? -15.815 -3.478 39.068 1.00 12.78 57 ALA D CA 1
ATOM 9027 C C . ALA D 1 57 ? -17.049 -2.641 39.378 1.00 13.34 57 ALA D C 1
ATOM 9028 O O . ALA D 1 57 ? -18.110 -3.182 39.689 1.00 10.91 57 ALA D O 1
ATOM 9030 N N . VAL D 1 58 ? -16.907 -1.322 39.295 1.00 14.52 58 VAL D N 1
ATOM 9031 C CA . VAL D 1 58 ? -18.013 -0.422 39.588 1.00 14.08 58 VAL D CA 1
ATOM 9032 C C . VAL D 1 58 ? -18.300 0.508 38.421 1.00 15.41 58 VAL D C 1
ATOM 9033 O O . VAL D 1 58 ? -17.400 1.181 37.908 1.00 13.97 58 VAL D O 1
ATOM 9037 N N . ILE D 1 59 ? -19.559 0.535 38.000 1.00 14.37 59 ILE D N 1
ATOM 9038 C CA . ILE D 1 59 ? -19.978 1.401 36.914 1.00 14.52 59 ILE D CA 1
ATOM 9039 C C . ILE D 1 59 ? -20.706 2.544 37.612 1.00 14.69 59 ILE D C 1
ATOM 9040 O O . ILE D 1 59 ? -21.614 2.316 38.407 1.00 15.83 59 ILE D O 1
ATOM 9045 N N . ALA D 1 60 ? -20.282 3.772 37.343 1.00 15.80 60 ALA D N 1
ATOM 9046 C CA . ALA D 1 60 ? -20.875 4.939 37.987 1.00 17.39 60 ALA D CA 1
ATOM 9047 C C . ALA D 1 60 ? -22.374 5.091 37.759 1.00 18.18 60 ALA D C 1
ATOM 9048 O O . ALA D 1 60 ? -23.129 5.347 38.694 1.00 17.51 60 ALA D O 1
ATOM 9050 N N . ASP D 1 61 ? -22.800 4.923 36.515 1.00 19.28 61 ASP D N 1
ATOM 9051 C CA . ASP D 1 61 ? -24.203 5.073 36.158 1.00 20.24 61 ASP D CA 1
ATOM 9052 C C . ASP D 1 61 ? -25.058 3.880 36.614 1.00 19.94 61 ASP D C 1
ATOM 9053 O O . ASP D 1 61 ? -24.939 2.782 36.075 1.00 18.51 61 ASP D O 1
ATOM 9058 N N . PRO D 1 62 ? -25.943 4.092 37.608 1.00 19.47 62 PRO D N 1
ATOM 9059 C CA . PRO D 1 62 ? -26.824 3.048 38.152 1.00 19.49 62 PRO D CA 1
ATOM 9060 C C . PRO D 1 62 ? -27.644 2.354 37.077 1.00 17.76 62 PRO D C 1
ATOM 9061 O O . PRO D 1 62 ? -27.987 1.182 37.203 1.00 15.93 62 PRO D O 1
ATOM 9065 N N . SER D 1 63 ? -27.957 3.099 36.022 1.00 18.75 63 SER D N 1
ATOM 9066 C CA . SER D 1 63 ? -28.737 2.587 34.898 1.00 19.84 63 SER D CA 1
ATOM 9067 C C . SER D 1 63 ? -28.038 1.428 34.200 1.00 18.69 63 SER D C 1
ATOM 9068 O O . SER D 1 63 ? -28.681 0.615 33.536 1.00 20.14 63 SER D O 1
ATOM 9071 N N . LEU D 1 64 ? -26.720 1.357 34.340 1.00 15.92 64 LEU D N 1
ATOM 9072 C CA . LEU D 1 64 ? -25.960 0.310 33.669 1.00 16.99 64 LEU D CA 1
ATOM 9073 C C . LEU D 1 64 ? -25.565 -0.863 34.562 1.00 16.87 64 LEU D C 1
ATOM 9074 O O . LEU D 1 64 ? -24.815 -1.742 34.135 1.00 15.12 64 LEU D O 1
ATOM 9079 N N . TYR D 1 65 ? -26.072 -0.881 35.790 1.00 15.16 65 TYR D N 1
ATOM 9080 C CA . TYR D 1 65 ? -25.745 -1.950 36.719 1.00 19.03 65 TYR D CA 1
ATOM 9081 C C . TYR D 1 65 ? -26.037 -3.325 36.126 1.00 19.43 65 TYR D C 1
ATOM 9082 O O . TYR D 1 65 ? -25.201 -4.220 36.194 1.00 19.06 65 TYR D O 1
ATOM 9091 N N . ASN D 1 66 ? -27.217 -3.487 35.533 1.00 21.38 66 ASN D N 1
ATOM 9092 C CA . ASN D 1 66 ? -27.585 -4.766 34.939 1.00 22.84 66 ASN D CA 1
ATOM 9093 C C . ASN D 1 66 ? -26.653 -5.192 33.828 1.00 21.68 66 ASN D C 1
ATOM 9094 O O . ASN D 1 66 ? -26.272 -6.355 33.756 1.00 21.83 66 ASN D O 1
ATOM 9099 N N . ASP D 1 67 ? -26.283 -4.257 32.960 1.00 21.26 67 ASP D N 1
ATOM 9100 C CA . ASP D 1 67 ? -25.373 -4.579 31.874 1.00 21.55 67 ASP D CA 1
ATOM 9101 C C . ASP D 1 67 ? -24.047 -5.057 32.456 1.00 20.97 67 ASP D C 1
ATOM 9102 O O . ASP D 1 67 ? -23.406 -5.960 31.915 1.00 20.28 67 ASP D O 1
ATOM 9107 N N . LEU D 1 68 ? -23.644 -4.458 33.572 1.00 19.38 68 LEU D N 1
ATOM 9108 C CA . LEU D 1 68 ? -22.392 -4.838 34.211 1.00 20.06 68 LEU D CA 1
ATOM 9109 C C . LEU D 1 68 ? -22.479 -6.247 34.777 1.00 19.67 68 LEU D C 1
ATOM 9110 O O . LEU D 1 68 ? -21.588 -7.061 34.559 1.00 18.28 68 LEU D O 1
ATOM 9115 N N . LYS D 1 69 ? -23.551 -6.527 35.513 1.00 21.85 69 LYS D N 1
ATOM 9116 C CA . LYS D 1 69 ? -23.731 -7.848 36.107 1.00 24.90 69 LYS D CA 1
ATOM 9117 C C . LYS D 1 69 ? -23.700 -8.941 35.051 1.00 25.38 69 LYS D C 1
ATOM 9118 O O . LYS D 1 69 ? -23.106 -9.997 35.257 1.00 25.31 69 LYS D O 1
ATOM 9124 N N . GLU D 1 70 ? -24.337 -8.683 33.915 1.00 27.10 70 GLU D N 1
ATOM 9125 C CA . GLU D 1 70 ? -24.376 -9.662 32.839 1.00 29.59 70 GLU D CA 1
ATOM 9126 C C . GLU D 1 70 ? -22.983 -9.849 32.262 1.00 29.19 70 GLU D C 1
ATOM 9127 O O . GLU D 1 70 ? -22.541 -10.976 32.046 1.00 29.21 70 GLU D O 1
ATOM 9133 N N . ALA D 1 71 ? -22.291 -8.737 32.021 1.00 28.38 71 ALA D N 1
ATOM 9134 C CA . ALA D 1 71 ? -20.939 -8.782 31.477 1.00 26.28 71 ALA D CA 1
ATOM 9135 C C . ALA D 1 71 ? -20.022 -9.576 32.399 1.00 25.20 71 ALA D C 1
ATOM 9136 O O . ALA D 1 71 ? -19.094 -10.237 31.941 1.00 25.58 71 ALA D O 1
ATOM 9138 N N . LEU D 1 72 ? -20.286 -9.513 33.701 1.00 23.94 72 LEU D N 1
ATOM 9139 C CA . LEU D 1 72 ? -19.466 -10.231 34.670 1.00 26.21 72 LEU D CA 1
ATOM 9140 C C . LEU D 1 72 ? -20.076 -11.552 35.132 1.00 27.66 72 LEU D C 1
ATOM 9141 O O . LEU D 1 72 ? -19.612 -12.148 36.107 1.00 27.08 72 LEU D O 1
ATOM 9146 N N . ALA D 1 73 ? -21.108 -12.011 34.431 1.00 28.76 73 ALA D N 1
ATOM 9147 C CA . ALA D 1 73 ? -21.763 -13.267 34.781 1.00 31.02 73 ALA D CA 1
ATOM 9148 C C . ALA D 1 73 ? -20.755 -14.416 34.767 1.00 31.00 73 ALA D C 1
ATOM 9149 O O . ALA D 1 73 ? -19.945 -14.534 33.845 1.00 30.88 73 ALA D O 1
ATOM 9151 N N . GLY D 1 74 ? -20.804 -15.254 35.798 1.00 32.32 74 GLY D N 1
ATOM 9152 C CA . GLY D 1 74 ? -19.891 -16.381 35.878 1.00 32.49 74 GLY D CA 1
ATOM 9153 C C . GLY D 1 74 ? -18.451 -15.957 36.092 1.00 33.10 74 GLY D C 1
ATOM 9154 O O . GLY D 1 74 ? -17.521 -16.666 35.713 1.00 33.75 74 GLY D O 1
ATOM 9155 N N . SER D 1 75 ? -18.271 -14.790 36.702 1.00 32.91 75 SER D N 1
ATOM 9156 C CA . SER D 1 75 ? -16.946 -14.251 36.984 1.00 30.65 75 SER D CA 1
ATOM 9157 C C . SER D 1 75 ? -16.793 -14.035 38.483 1.00 29.82 75 SER D C 1
ATOM 9158 O O . SER D 1 75 ? -17.778 -13.784 39.178 1.00 31.15 75 SER D O 1
ATOM 9161 N N . SER D 1 76 ? -15.565 -14.129 38.984 1.00 27.07 76 SER D N 1
ATOM 9162 C CA . SER D 1 76 ? -15.327 -13.924 40.408 1.00 25.58 76 SER D CA 1
ATOM 9163 C C . SER D 1 76 ? -15.267 -12.425 40.722 1.00 23.37 76 SER D C 1
ATOM 9164 O O . SER D 1 76 ? -15.048 -12.024 41.865 1.00 23.09 76 SER D O 1
ATOM 9167 N N . VAL D 1 77 ? -15.474 -11.606 39.695 1.00 21.32 77 VAL D N 1
ATOM 9168 C CA . VAL D 1 77 ? -15.454 -10.155 39.846 1.00 19.77 77 VAL D CA 1
ATOM 9169 C C . VAL D 1 77 ? -16.784 -9.635 40.386 1.00 19.45 77 VAL D C 1
ATOM 9170 O O . VAL D 1 77 ? -17.841 -9.882 39.802 1.00 19.14 77 VAL D O 1
ATOM 9174 N N . GLU D 1 78 ? -16.723 -8.921 41.504 1.00 19.32 78 GLU D N 1
ATOM 9175 C CA . GLU D 1 78 ? -17.914 -8.339 42.115 1.00 20.97 78 GLU D CA 1
ATOM 9176 C C . GLU D 1 78 ? -18.379 -7.164 41.261 1.00 20.15 78 GLU D C 1
ATOM 9177 O O . GLU D 1 78 ? -17.559 -6.412 40.739 1.00 20.46 78 GLU D O 1
ATOM 9183 N N . ALA D 1 79 ? -19.690 -7.001 41.123 1.00 18.13 79 ALA D N 1
ATOM 9184 C CA . ALA D 1 79 ? -20.236 -5.902 40.335 1.00 17.11 79 ALA D CA 1
ATOM 9185 C C . ALA D 1 79 ? -20.986 -4.911 41.219 1.00 17.52 79 ALA D C 1
ATOM 9186 O O . ALA D 1 79 ? -21.649 -5.301 42.178 1.00 17.58 79 ALA D O 1
ATOM 9188 N N . ALA D 1 80 ? -20.882 -3.625 40.893 1.00 16.40 80 ALA D N 1
ATOM 9189 C CA . ALA D 1 80 ? -21.569 -2.590 41.657 1.00 14.79 80 ALA D CA 1
ATOM 9190 C C . ALA D 1 80 ? -21.804 -1.367 40.779 1.00 15.27 80 ALA D C 1
ATOM 9191 O O . ALA D 1 80 ? -21.200 -1.241 39.714 1.00 13.96 80 ALA D O 1
ATOM 9193 N N . ALA D 1 81 ? -22.675 -0.464 41.223 1.00 15.02 81 ALA D N 1
ATOM 9194 C CA . ALA D 1 81 ? -22.964 0.733 40.440 1.00 15.35 81 ALA D CA 1
ATOM 9195 C C . ALA D 1 81 ? -23.492 1.889 41.280 1.00 16.92 81 ALA D C 1
ATOM 9196 O O . ALA D 1 81 ? -24.013 1.690 42.376 1.00 15.91 81 ALA D O 1
ATOM 9198 N N . GLY D 1 82 ? -23.351 3.103 40.754 1.00 18.55 82 GLY D N 1
ATOM 9199 C CA . GLY D 1 82 ? -23.828 4.275 41.464 1.00 17.57 82 GLY D CA 1
ATOM 9200 C C . GLY D 1 82 ? -22.729 5.064 42.144 1.00 18.98 82 GLY D C 1
ATOM 9201 O O . GLY D 1 82 ? -21.628 4.555 42.384 1.00 16.42 82 GLY D O 1
ATOM 9202 N N . ALA D 1 83 ? -23.035 6.315 42.470 1.00 19.06 83 ALA D N 1
ATOM 9203 C CA . ALA D 1 83 ? -22.079 7.197 43.119 1.00 18.07 83 ALA D CA 1
ATOM 9204 C C . ALA D 1 83 ? -21.517 6.626 44.420 1.00 19.54 83 ALA D C 1
ATOM 9205 O O . ALA D 1 83 ? -20.308 6.701 44.654 1.00 19.09 83 ALA D O 1
ATOM 9207 N N . ASP D 1 84 ? -22.375 6.058 45.267 1.00 18.03 84 ASP D N 1
ATOM 9208 C CA . ASP D 1 84 ? -21.899 5.510 46.538 1.00 19.27 84 ASP D CA 1
ATOM 9209 C C . ASP D 1 84 ? -20.933 4.338 46.358 1.00 17.20 84 ASP D C 1
ATOM 9210 O O . ASP D 1 84 ? -19.993 4.173 47.134 1.00 15.84 84 ASP D O 1
ATOM 9215 N N . ALA D 1 85 ? -21.183 3.517 45.346 1.00 16.44 85 ALA D N 1
ATOM 9216 C CA . ALA D 1 85 ? -20.340 2.359 45.082 1.00 15.60 85 ALA D CA 1
ATOM 9217 C C . ALA D 1 85 ? -18.933 2.797 44.701 1.00 16.15 85 ALA D C 1
ATOM 9218 O O . ALA D 1 85 ? -17.961 2.085 44.961 1.00 15.67 85 ALA D O 1
ATOM 9220 N N . LEU D 1 86 ? -18.829 3.968 44.076 1.00 14.82 86 LEU D N 1
ATOM 9221 C CA . LEU D 1 86 ? -17.531 4.500 43.683 1.00 14.86 86 LEU D CA 1
ATOM 9222 C C . LEU D 1 86 ? -16.751 4.833 44.945 1.00 14.19 86 LEU D C 1
ATOM 9223 O O . LEU D 1 86 ? -15.563 4.530 45.057 1.00 15.28 86 LEU D O 1
ATOM 9228 N N . VAL D 1 87 ? -17.425 5.463 45.897 1.00 14.14 87 VAL D N 1
ATOM 9229 C CA . VAL D 1 87 ? -16.793 5.812 47.155 1.00 14.06 87 VAL D CA 1
ATOM 9230 C C . VAL D 1 87 ? -16.378 4.537 47.887 1.00 14.22 87 VAL D C 1
ATOM 9231 O O . VAL D 1 87 ? -15.253 4.427 48.377 1.00 15.42 87 VAL D O 1
ATOM 9235 N N . GLU D 1 88 ? -17.282 3.566 47.955 1.00 15.52 88 GLU D N 1
ATOM 9236 C CA . GLU D 1 88 ? -16.970 2.309 48.628 1.00 16.25 88 GLU D CA 1
ATOM 9237 C C . GLU D 1 88 ? -15.766 1.635 47.985 1.00 13.88 88 GLU D C 1
ATOM 9238 O O . GLU D 1 88 ? -14.907 1.087 48.673 1.00 14.58 88 GLU D O 1
ATOM 9244 N N . ALA D 1 89 ? -15.704 1.678 46.658 1.00 13.10 89 ALA D N 1
ATOM 9245 C CA . ALA D 1 89 ? -14.589 1.082 45.929 1.00 12.94 89 ALA D CA 1
ATOM 9246 C C . ALA D 1 89 ? -13.272 1.717 46.376 1.00 13.15 89 ALA D C 1
ATOM 9247 O O . ALA D 1 89 ? -12.295 1.024 46.663 1.00 13.67 89 ALA D O 1
ATOM 9249 N N . ALA D 1 90 ? -13.265 3.045 46.436 1.00 13.32 90 ALA D N 1
ATOM 9250 C CA . ALA D 1 90 ? -12.086 3.804 46.825 1.00 13.74 90 ALA D CA 1
ATOM 9251 C C . ALA D 1 90 ? -11.681 3.527 48.270 1.00 13.48 90 ALA D C 1
ATOM 9252 O O . ALA D 1 90 ? -10.578 3.864 48.689 1.00 12.87 90 ALA D O 1
ATOM 9254 N N . MET D 1 91 ? -12.579 2.908 49.026 1.00 15.63 91 MET D N 1
ATOM 9255 C CA . MET D 1 91 ? -12.305 2.607 50.425 1.00 15.12 91 MET D CA 1
ATOM 9256 C C . MET D 1 91 ? -11.956 1.143 50.661 1.00 16.50 91 MET D C 1
ATOM 9257 O O . MET D 1 91 ? -11.809 0.719 51.806 1.00 14.86 91 MET D O 1
ATOM 9262 N N . MET D 1 92 ? -11.804 0.372 49.588 1.00 16.77 92 MET D N 1
ATOM 9263 C CA . MET D 1 92 ? -11.492 -1.044 49.744 1.00 18.79 92 MET D CA 1
ATOM 9264 C C . MET D 1 92 ? -10.086 -1.343 50.265 1.00 18.83 92 MET D C 1
ATOM 9265 O O . MET D 1 92 ? -9.751 -2.500 50.519 1.00 19.44 92 MET D O 1
ATOM 9270 N N . GLY D 1 93 ? -9.261 -0.310 50.415 1.00 18.34 93 GLY D N 1
ATOM 9271 C CA . GLY D 1 93 ? -7.929 -0.517 50.961 1.00 17.91 93 GLY D CA 1
ATOM 9272 C C . GLY D 1 93 ? -6.714 -0.692 50.064 1.00 17.89 93 GLY D C 1
ATOM 9273 O O . GLY D 1 93 ? -5.663 -1.120 50.543 1.00 17.99 93 GLY D O 1
ATOM 9274 N N . ALA D 1 94 ? -6.824 -0.365 48.782 1.00 15.18 94 ALA D N 1
ATOM 9275 C CA . ALA D 1 94 ? -5.678 -0.507 47.891 1.00 14.39 94 ALA D CA 1
ATOM 9276 C C . ALA D 1 94 ? -4.532 0.353 48.399 1.00 14.06 94 ALA D C 1
ATOM 9277 O O . ALA D 1 94 ? -4.747 1.482 48.851 1.00 12.59 94 ALA D O 1
ATOM 9279 N N . ASP D 1 95 ? -3.312 -0.167 48.329 1.00 14.76 95 ASP D N 1
ATOM 9280 C CA . ASP D 1 95 ? -2.175 0.618 48.793 1.00 16.21 95 ASP D CA 1
ATOM 9281 C C . ASP D 1 95 ? -1.882 1.739 47.804 1.00 15.74 95 ASP D C 1
ATOM 9282 O O . ASP D 1 95 ? -1.315 2.768 48.173 1.00 13.72 95 ASP D O 1
ATOM 9287 N N . TRP D 1 96 ? -2.267 1.527 46.546 1.00 13.20 96 TRP D N 1
ATOM 9288 C CA . TRP D 1 96 ? -2.047 2.514 45.491 1.00 14.39 96 TRP D CA 1
ATOM 9289 C C . TRP D 1 96 ? -3.362 2.721 44.756 1.00 13.28 96 TRP D C 1
ATOM 9290 O O . TRP D 1 96 ? -3.984 1.759 44.302 1.00 12.91 96 TRP D O 1
ATOM 9301 N N . THR D 1 97 ? -3.786 3.975 44.649 1.00 13.46 97 THR D N 1
ATOM 9302 C CA . THR D 1 97 ? -5.036 4.302 43.976 1.00 12.11 97 THR D CA 1
ATOM 9303 C C . THR D 1 97 ? -4.832 5.351 42.895 1.00 13.24 97 THR D C 1
ATOM 9304 O O . THR D 1 97 ? -4.272 6.415 43.155 1.00 12.29 97 THR D O 1
ATOM 9308 N N . MET D 1 98 ? -5.276 5.051 41.680 1.00 11.61 98 MET D N 1
ATOM 9309 C CA . MET D 1 98 ? -5.191 6.024 40.603 1.00 12.33 98 MET D CA 1
ATOM 9310 C C . MET D 1 98 ? -6.546 6.718 40.610 1.00 11.85 98 MET D C 1
ATOM 9311 O O . MET D 1 98 ? -7.572 6.094 40.337 1.00 12.81 98 MET D O 1
ATOM 9316 N N . ALA D 1 99 ? -6.552 8.002 40.952 1.00 11.79 99 ALA D N 1
ATOM 9317 C CA . ALA D 1 99 ? -7.792 8.767 40.993 1.00 11.70 99 ALA D CA 1
ATOM 9318 C C . ALA D 1 99 ? -7.939 9.509 39.673 1.00 12.82 99 ALA D C 1
ATOM 9319 O O . ALA D 1 99 ? -7.505 10.662 39.539 1.00 14.47 99 ALA D O 1
ATOM 9321 N N . ALA D 1 100 ? -8.560 8.844 38.703 1.00 12.83 100 ALA D N 1
ATOM 9322 C CA . ALA D 1 100 ? -8.735 9.418 37.369 1.00 13.58 100 ALA D CA 1
ATOM 9323 C C . ALA D 1 100 ? -10.180 9.655 36.938 1.00 13.78 100 ALA D C 1
ATOM 9324 O O . ALA D 1 100 ? -10.456 9.809 35.748 1.00 13.16 100 ALA D O 1
ATOM 9326 N N . ILE D 1 101 ? -11.105 9.665 37.890 1.00 13.58 101 ILE D N 1
ATOM 9327 C CA . ILE D 1 101 ? -12.499 9.947 37.560 1.00 15.59 101 ILE D CA 1
ATOM 9328 C C . ILE D 1 101 ? -12.498 11.451 37.292 1.00 17.14 101 ILE D C 1
ATOM 9329 O O . ILE D 1 101 ? -11.981 12.219 38.100 1.00 15.97 101 ILE D O 1
ATOM 9334 N N . ILE D 1 102 ? -13.067 11.879 36.172 1.00 17.91 102 ILE D N 1
ATOM 9335 C CA . ILE D 1 102 ? -13.066 13.302 35.851 1.00 19.03 102 ILE D CA 1
ATOM 9336 C C . ILE D 1 102 ? -14.277 14.069 36.375 1.00 18.78 102 ILE D C 1
ATOM 9337 O O . ILE D 1 102 ? -15.336 13.490 36.626 1.00 18.80 102 ILE D O 1
ATOM 9342 N N . GLY D 1 103 ? -14.101 15.379 36.546 1.00 17.49 103 GLY D N 1
ATOM 9343 C CA . GLY D 1 103 ? -15.177 16.240 37.014 1.00 16.58 103 GLY D CA 1
ATOM 9344 C C . GLY D 1 103 ? -15.442 16.227 38.509 1.00 16.99 103 GLY D C 1
ATOM 9345 O O . GLY D 1 103 ? -14.774 15.521 39.261 1.00 17.27 103 GLY D O 1
ATOM 9346 N N . CYS D 1 104 ? -16.418 17.019 38.944 1.00 16.33 104 CYS D N 1
ATOM 9347 C CA . CYS D 1 104 ? -16.768 17.078 40.357 1.00 16.44 104 CYS D CA 1
ATOM 9348 C C . CYS D 1 104 ? -17.284 15.721 40.814 1.00 15.73 104 CYS D C 1
ATOM 9349 O O . CYS D 1 104 ? -17.256 15.406 41.998 1.00 13.94 104 CYS D O 1
ATOM 9352 N N . ALA D 1 105 ? -17.744 14.917 39.860 1.00 14.99 105 ALA D N 1
ATOM 9353 C CA . ALA D 1 105 ? -18.260 13.586 40.161 1.00 16.46 105 ALA D CA 1
ATOM 9354 C C . ALA D 1 105 ? -17.160 12.682 40.719 1.00 16.09 105 ALA D C 1
ATOM 9355 O O . ALA D 1 105 ? -17.439 11.619 41.271 1.00 15.83 105 ALA D O 1
ATOM 9357 N N . GLY D 1 106 ? -15.908 13.107 40.583 1.00 14.88 106 GLY D N 1
ATOM 9358 C CA . GLY D 1 106 ? -14.809 12.300 41.089 1.00 14.10 106 GLY D CA 1
ATOM 9359 C C . GLY D 1 106 ? -14.284 12.739 42.444 1.00 14.42 106 GLY D C 1
ATOM 9360 O O . GLY D 1 106 ? -13.447 12.059 43.041 1.00 12.83 106 GLY D O 1
ATOM 9361 N N . LEU D 1 107 ? -14.786 13.866 42.941 1.00 14.26 107 LEU D N 1
ATOM 9362 C CA . LEU D 1 107 ? -14.341 14.405 44.225 1.00 14.85 107 LEU D CA 1
ATOM 9363 C C . LEU D 1 107 ? -14.570 13.493 45.428 1.00 14.49 107 LEU D C 1
ATOM 9364 O O . LEU D 1 107 ? -13.666 13.290 46.238 1.00 16.39 107 LEU D O 1
ATOM 9369 N N . LYS D 1 108 ? -15.779 12.958 45.554 1.00 15.21 108 LYS D N 1
ATOM 9370 C CA . LYS D 1 108 ? -16.114 12.086 46.679 1.00 15.88 108 LYS D CA 1
ATOM 9371 C C . LYS D 1 108 ? -15.200 10.876 46.818 1.00 15.35 108 LYS D C 1
ATOM 9372 O O . LYS D 1 108 ? -14.649 10.624 47.892 1.00 12.74 108 LYS D O 1
ATOM 9378 N N . ALA D 1 109 ? -15.048 10.122 45.736 1.00 13.13 109 ALA D N 1
ATOM 9379 C CA . ALA D 1 109 ? -14.214 8.928 45.760 1.00 12.75 109 ALA D CA 1
ATOM 9380 C C . ALA D 1 109 ? -12.750 9.284 45.965 1.00 12.46 109 ALA D C 1
ATOM 9381 O O . ALA D 1 109 ? -12.024 8.572 46.654 1.00 11.51 109 ALA D O 1
ATOM 9383 N N . THR D 1 110 ? -12.318 10.386 45.363 1.00 12.95 110 THR D N 1
ATOM 9384 C CA . THR D 1 110 ? -10.933 10.822 45.487 1.00 11.94 110 THR D CA 1
ATOM 9385 C C . THR D 1 110 ? -10.603 11.173 46.936 1.00 11.36 110 THR D C 1
ATOM 9386 O O . THR D 1 110 ? -9.577 10.750 47.469 1.00 10.16 110 THR D O 1
ATOM 9390 N N . LEU D 1 111 ? -11.473 11.948 47.574 1.00 12.20 111 LEU D N 1
ATOM 9391 C CA . LEU D 1 111 ? -11.238 12.336 48.961 1.00 10.96 111 LEU D CA 1
ATOM 9392 C C . LEU D 1 111 ? -11.216 11.084 49.821 1.00 11.36 111 LEU D C 1
ATOM 9393 O O . LEU D 1 111 ? -10.380 10.943 50.714 1.00 12.79 111 LEU D O 1
ATOM 9398 N N . ALA D 1 112 ? -12.144 10.177 49.543 1.00 11.05 112 ALA D N 1
ATOM 9399 C CA . ALA D 1 112 ? -12.238 8.929 50.285 1.00 12.91 112 ALA D CA 1
ATOM 9400 C C . ALA D 1 112 ? -10.918 8.169 50.216 1.00 13.91 112 ALA D C 1
ATOM 9401 O O . ALA D 1 112 ? -10.383 7.750 51.243 1.00 14.35 112 ALA D O 1
ATOM 9403 N N . ALA D 1 113 ? -10.394 7.993 49.006 1.00 12.71 113 ALA D N 1
ATOM 9404 C CA . ALA D 1 113 ? -9.129 7.288 48.822 1.00 12.31 113 ALA D CA 1
ATOM 9405 C C . ALA D 1 113 ? -8.033 7.991 49.618 1.00 11.69 113 ALA D C 1
ATOM 9406 O O . ALA D 1 113 ? -7.262 7.355 50.335 1.00 11.16 113 ALA D O 1
ATOM 9408 N N . ILE D 1 114 ? -7.967 9.311 49.484 1.00 10.54 114 ILE D N 1
ATOM 9409 C CA . ILE D 1 114 ? -6.970 10.089 50.206 1.00 12.79 114 ILE D CA 1
ATOM 9410 C C . ILE D 1 114 ? -7.077 9.856 51.718 1.00 13.05 114 ILE D C 1
ATOM 9411 O O . ILE D 1 114 ? -6.064 9.762 52.413 1.00 13.56 114 ILE D O 1
ATOM 9416 N N . ARG D 1 115 ? -8.301 9.744 52.221 1.00 14.54 115 ARG D N 1
ATOM 9417 C CA . ARG D 1 115 ? -8.515 9.534 53.652 1.00 15.95 115 ARG D CA 1
ATOM 9418 C C . ARG D 1 115 ? -8.043 8.177 54.173 1.00 17.30 115 ARG D C 1
ATOM 9419 O O . ARG D 1 115 ? -7.925 7.979 55.383 1.00 16.51 115 ARG D O 1
ATOM 9427 N N . LYS D 1 116 ? -7.765 7.245 53.268 1.00 18.02 116 LYS D N 1
ATOM 9428 C CA . LYS D 1 116 ? -7.283 5.933 53.680 1.00 17.50 116 LYS D CA 1
ATOM 9429 C C . LYS D 1 116 ? -5.801 6.005 54.012 1.00 16.04 116 LYS D C 1
ATOM 9430 O O . LYS D 1 116 ? -5.205 5.033 54.470 1.00 16.88 116 LYS D O 1
ATOM 9436 N N . GLY D 1 117 ? -5.209 7.163 53.743 1.00 15.67 117 GLY D N 1
ATOM 9437 C CA . GLY D 1 117 ? -3.815 7.385 54.075 1.00 15.67 117 GLY D CA 1
ATOM 9438 C C . GLY D 1 117 ? -2.694 6.664 53.359 1.00 15.20 117 GLY D C 1
ATOM 9439 O O . GLY D 1 117 ? -1.544 6.779 53.780 1.00 15.12 117 GLY D O 1
ATOM 9440 N N . LYS D 1 118 ? -2.990 5.932 52.291 1.00 15.16 118 LYS D N 1
ATOM 9441 C CA . LYS D 1 118 ? -1.927 5.234 51.572 1.00 15.26 118 LYS D CA 1
ATOM 9442 C C . LYS D 1 118 ? -1.412 6.087 50.412 1.00 16.22 118 LYS D C 1
ATOM 9443 O O . LYS D 1 118 ? -1.183 7.291 50.577 1.00 17.88 118 LYS D O 1
ATOM 9449 N N . THR D 1 119 ? -1.224 5.483 49.240 1.00 15.14 119 THR D N 1
ATOM 9450 C CA . THR D 1 119 ? -0.718 6.237 48.096 1.00 14.17 119 THR D CA 1
ATOM 9451 C C . THR D 1 119 ? -1.809 6.528 47.079 1.00 13.99 119 THR D C 1
ATOM 9452 O O . THR D 1 119 ? -2.550 5.637 46.672 1.00 12.24 119 THR D O 1
ATOM 9456 N N . VAL D 1 120 ? -1.898 7.789 46.675 1.00 13.26 120 VAL D N 1
ATOM 9457 C CA . VAL D 1 120 ? -2.895 8.198 45.699 1.00 11.45 120 VAL D CA 1
ATOM 9458 C C . VAL D 1 120 ? -2.249 8.970 44.557 1.00 11.34 120 VAL D C 1
ATOM 9459 O O . VAL D 1 120 ? -1.597 9.995 44.769 1.00 12.04 120 VAL D O 1
ATOM 9463 N N . ALA D 1 121 ? -2.413 8.464 43.343 1.00 11.49 121 ALA D N 1
ATOM 9464 C CA . ALA D 1 121 ? -1.883 9.138 42.167 1.00 12.03 121 ALA D CA 1
ATOM 9465 C C . ALA D 1 121 ? -3.078 9.968 41.703 1.00 14.40 121 ALA D C 1
ATOM 9466 O O . ALA D 1 121 ? -4.098 9.419 41.290 1.00 12.91 121 ALA D O 1
ATOM 9468 N N . LEU D 1 122 ? -2.958 11.289 41.793 1.00 15.47 122 LEU D N 1
ATOM 9469 C CA . LEU D 1 122 ? -4.054 12.177 41.431 1.00 15.44 122 LEU D CA 1
ATOM 9470 C C . LEU D 1 122 ? -4.034 12.684 39.996 1.00 15.09 122 LEU D C 1
ATOM 9471 O O . LEU D 1 122 ? -3.068 13.307 39.550 1.00 13.37 122 LEU D O 1
ATOM 9476 N N . ALA D 1 123 ? -5.120 12.408 39.282 1.00 16.20 123 ALA D N 1
ATOM 9477 C CA . ALA D 1 123 ? -5.285 12.846 37.903 1.00 17.79 123 ALA D CA 1
ATOM 9478 C C . ALA D 1 123 ? -6.491 13.784 37.833 1.00 18.67 123 ALA D C 1
ATOM 9479 O O . ALA D 1 123 ? -6.517 14.714 37.030 1.00 22.40 123 ALA D O 1
ATOM 9481 N N . ASN D 1 124 ? -7.486 13.544 38.682 1.00 19.78 124 ASN D N 1
ATOM 9482 C CA . ASN D 1 124 ? -8.683 14.389 38.719 1.00 19.70 124 ASN D CA 1
ATOM 9483 C C . ASN D 1 124 ? -8.276 15.830 39.013 1.00 20.57 124 ASN D C 1
ATOM 9484 O O . ASN D 1 124 ? -7.586 16.096 39.998 1.00 18.51 124 ASN D O 1
ATOM 9489 N N . LYS D 1 125 ? -8.716 16.757 38.166 1.00 20.63 125 LYS D N 1
ATOM 9490 C CA . LYS D 1 125 ? -8.360 18.165 38.323 1.00 20.23 125 LYS D CA 1
ATOM 9491 C C . LYS D 1 125 ? -9.213 18.962 39.304 1.00 20.29 125 LYS D C 1
ATOM 9492 O O . LYS D 1 125 ? -8.699 19.831 40.005 1.00 20.88 125 LYS D O 1
ATOM 9498 N N . GLU D 1 126 ? -10.509 18.683 39.352 1.00 18.10 126 GLU D N 1
ATOM 9499 C CA . GLU D 1 126 ? -11.388 19.411 40.262 1.00 18.60 126 GLU D CA 1
ATOM 9500 C C . GLU D 1 126 ? -10.882 19.310 41.700 1.00 17.60 126 GLU D C 1
ATOM 9501 O O . GLU D 1 126 ? -11.024 20.247 42.489 1.00 16.19 126 GLU D O 1
ATOM 9507 N N . SER D 1 127 ? -10.284 18.168 42.027 1.00 16.24 127 SER D N 1
ATOM 9508 C CA . SER D 1 127 ? -9.765 17.930 43.365 1.00 17.64 127 SER D CA 1
ATOM 9509 C C . SER D 1 127 ? -8.897 19.069 43.880 1.00 18.98 127 SER D C 1
ATOM 9510 O O . SER D 1 127 ? -9.024 19.460 45.038 1.00 20.23 127 SER D O 1
ATOM 9513 N N . LEU D 1 128 ? -8.018 19.602 43.032 1.00 17.67 128 LEU D N 1
ATOM 9514 C CA . LEU D 1 128 ? -7.140 20.689 43.461 1.00 18.80 128 LEU D CA 1
ATOM 9515 C C . LEU D 1 128 ? -7.534 22.068 42.943 1.00 20.30 128 LEU D C 1
ATOM 9516 O O . LEU D 1 128 ? -7.102 23.087 43.482 1.00 22.06 128 LEU D O 1
ATOM 9521 N N . VAL D 1 129 ? -8.347 22.103 41.896 1.00 20.22 129 VAL D N 1
ATOM 9522 C CA . VAL D 1 129 ? -8.783 23.371 41.333 1.00 21.80 129 VAL D CA 1
ATOM 9523 C C . VAL D 1 129 ? -9.960 23.911 42.132 1.00 21.54 129 VAL D C 1
ATOM 9524 O O . VAL D 1 129 ? -10.002 25.090 42.485 1.00 24.10 129 VAL D O 1
ATOM 9528 N N . SER D 1 130 ? -10.908 23.035 42.437 1.00 19.80 130 SER D N 1
ATOM 9529 C CA . SER D 1 130 ? -12.095 23.434 43.169 1.00 18.96 130 SER D CA 1
ATOM 9530 C C . SER D 1 130 ? -12.037 23.116 44.656 1.00 19.47 130 SER D C 1
ATOM 9531 O O . SER D 1 130 ? -12.571 23.869 45.466 1.00 19.80 130 SER D O 1
ATOM 9534 N N . ALA D 1 131 ? -11.390 22.009 45.017 1.00 17.39 131 ALA D N 1
ATOM 9535 C CA . ALA D 1 131 ? -11.304 21.621 46.422 1.00 17.02 131 ALA D CA 1
ATOM 9536 C C . ALA D 1 131 ? -9.868 21.475 46.916 1.00 17.65 131 ALA D C 1
ATOM 9537 O O . ALA D 1 131 ? -9.594 20.680 47.817 1.00 16.66 131 ALA D O 1
ATOM 9539 N N . GLY D 1 132 ? -8.963 22.252 46.326 1.00 18.82 132 GLY D N 1
ATOM 9540 C CA . GLY D 1 132 ? -7.560 22.196 46.700 1.00 17.88 132 GLY D CA 1
ATOM 9541 C C . GLY D 1 132 ? -7.291 22.207 48.194 1.00 18.13 132 GLY D C 1
ATOM 9542 O O . GLY D 1 132 ? -6.676 21.283 48.728 1.00 15.64 132 GLY D O 1
ATOM 9543 N N . GLY D 1 133 ? -7.751 23.253 48.871 1.00 17.78 133 GLY D N 1
ATOM 9544 C CA . GLY D 1 133 ? -7.531 23.356 50.304 1.00 20.52 133 GLY D CA 1
ATOM 9545 C C . GLY D 1 133 ? -7.965 22.134 51.095 1.00 20.73 133 GLY D C 1
ATOM 9546 O O . GLY D 1 133 ? -7.210 21.630 51.933 1.00 22.04 133 GLY D O 1
ATOM 9547 N N . LEU D 1 134 ? -9.178 21.657 50.823 1.00 19.71 134 LEU D N 1
ATOM 9548 C CA . LEU D 1 134 ? -9.745 20.497 51.507 1.00 18.98 134 LEU D CA 1
ATOM 9549 C C . LEU D 1 134 ? -8.976 19.198 51.263 1.00 18.26 134 LEU D C 1
ATOM 9550 O O . LEU D 1 134 ? -8.771 18.405 52.184 1.00 16.66 134 LEU D O 1
ATOM 9555 N N . MET D 1 135 ? -8.571 18.973 50.019 1.00 16.18 135 MET D N 1
ATOM 9556 C CA . MET D 1 135 ? -7.833 17.766 49.669 1.00 16.23 135 MET D CA 1
ATOM 9557 C C . MET D 1 135 ? -6.460 17.730 50.330 1.00 14.85 135 MET D C 1
ATOM 9558 O O . MET D 1 135 ? -6.055 16.707 50.881 1.00 14.23 135 MET D O 1
ATOM 9563 N N . ILE D 1 136 ? -5.744 18.848 50.271 1.00 15.33 136 ILE D N 1
ATOM 9564 C CA . ILE D 1 136 ? -4.419 18.928 50.878 1.00 15.51 136 ILE D CA 1
ATOM 9565 C C . ILE D 1 136 ? -4.519 18.747 52.391 1.00 16.03 136 ILE D C 1
ATOM 9566 O O . ILE D 1 136 ? -3.636 18.152 53.020 1.00 14.98 136 ILE D O 1
ATOM 9571 N N . ASP D 1 137 ? -5.595 19.260 52.979 1.00 16.44 137 ASP D N 1
ATOM 9572 C CA . ASP D 1 137 ? -5.798 19.109 54.415 1.00 16.28 137 ASP D CA 1
ATOM 9573 C C . ASP D 1 137 ? -6.027 17.629 54.709 1.00 16.32 137 ASP D C 1
ATOM 9574 O O . ASP D 1 137 ? -5.523 17.094 55.698 1.00 17.19 137 ASP D O 1
ATOM 9579 N N . ALA D 1 138 ? -6.788 16.966 53.843 1.00 16.10 138 ALA D N 1
ATOM 9580 C CA . ALA D 1 138 ? -7.068 15.545 54.022 1.00 15.63 138 ALA D CA 1
ATOM 9581 C C . ALA D 1 138 ? -5.758 14.764 53.987 1.00 15.16 138 ALA D C 1
ATOM 9582 O O . ALA D 1 138 ? -5.539 13.869 54.797 1.00 16.39 138 ALA D O 1
ATOM 9584 N N . VAL D 1 139 ? -4.894 15.113 53.040 1.00 14.59 139 VAL D N 1
ATOM 9585 C CA . VAL D 1 139 ? -3.595 14.465 52.896 1.00 14.37 139 VAL D CA 1
ATOM 9586 C C . VAL D 1 139 ? -2.773 14.616 54.172 1.00 15.03 139 VAL D C 1
ATOM 9587 O O . VAL D 1 139 ? -2.176 13.653 54.654 1.00 17.07 139 VAL D O 1
ATOM 9591 N N . ARG D 1 140 ? -2.749 15.826 54.723 1.00 16.55 140 ARG D N 1
ATOM 9592 C CA . ARG D 1 140 ? -2.005 16.091 55.949 1.00 18.30 140 ARG D CA 1
ATOM 9593 C C . ARG D 1 140 ? -2.580 15.313 57.130 1.00 18.36 140 ARG D C 1
ATOM 9594 O O . ARG D 1 140 ? -1.838 14.808 57.975 1.00 16.97 140 ARG D O 1
ATOM 9602 N N . GLU D 1 141 ? -3.904 15.211 57.189 1.00 18.00 141 GLU D N 1
ATOM 9603 C CA . GLU D 1 141 ? -4.532 14.499 58.293 1.00 20.05 141 GLU D CA 1
ATOM 9604 C C . GLU D 1 141 ? -4.276 12.997 58.296 1.00 19.14 141 GLU D C 1
ATOM 9605 O O . GLU D 1 141 ? -4.160 12.388 59.360 1.00 17.67 141 GLU D O 1
ATOM 9611 N N . HIS D 1 142 ? -4.182 12.392 57.119 1.00 16.44 142 HIS D N 1
ATOM 9612 C CA . HIS D 1 142 ? -3.977 10.952 57.068 1.00 17.39 142 HIS D CA 1
ATOM 9613 C C . HIS D 1 142 ? -2.608 10.475 56.612 1.00 17.59 142 HIS D C 1
ATOM 9614 O O . HIS D 1 142 ? -2.409 9.282 56.396 1.00 19.08 142 HIS D O 1
ATOM 9621 N N . GLY D 1 143 ? -1.662 11.398 56.489 1.00 17.25 143 GLY D N 1
ATOM 9622 C CA . GLY D 1 143 ? -0.319 11.031 56.066 1.00 17.16 143 GLY D CA 1
ATOM 9623 C C . GLY D 1 143 ? -0.301 10.353 54.707 1.00 17.02 143 GLY D C 1
ATOM 9624 O O . GLY D 1 143 ? 0.497 9.445 54.455 1.00 15.77 143 GLY D O 1
ATOM 9625 N N . THR D 1 144 ? -1.186 10.808 53.828 1.00 15.42 144 THR D N 1
ATOM 9626 C CA . THR D 1 144 ? -1.305 10.265 52.483 1.00 13.96 144 THR D CA 1
ATOM 9627 C C . THR D 1 144 ? -0.145 10.674 51.591 1.00 13.48 144 THR D C 1
ATOM 9628 O O . THR D 1 144 ? 0.381 11.779 51.704 1.00 12.31 144 THR D O 1
ATOM 9632 N N . THR D 1 145 ? 0.248 9.769 50.701 1.00 13.59 145 THR D N 1
ATOM 9633 C CA . THR D 1 145 ? 1.307 10.045 49.742 1.00 14.41 145 THR D CA 1
ATOM 9634 C C . THR D 1 145 ? 0.584 10.465 48.473 1.00 13.73 145 THR D C 1
ATOM 9635 O O . THR D 1 145 ? 0.029 9.628 47.766 1.00 12.36 145 THR D O 1
ATOM 9639 N N . LEU D 1 146 ? 0.587 11.761 48.185 1.00 12.91 146 LEU D N 1
ATOM 9640 C CA . LEU D 1 146 ? -0.103 12.261 47.002 1.00 13.54 146 LEU D CA 1
ATOM 9641 C C . LEU D 1 146 ? 0.872 12.460 45.851 1.00 13.18 146 LEU D C 1
ATOM 9642 O O . LEU D 1 146 ? 1.812 13.241 45.954 1.00 13.18 146 LEU D O 1
ATOM 9647 N N . LEU D 1 147 ? 0.646 11.749 44.755 1.00 11.68 147 LEU D N 1
ATOM 9648 C CA . LEU D 1 147 ? 1.524 11.847 43.600 1.00 13.03 147 LEU D CA 1
ATOM 9649 C C . LEU D 1 147 ? 0.761 12.396 42.400 1.00 11.97 147 LEU D C 1
ATOM 9650 O O . LEU D 1 147 ? -0.202 11.790 41.940 1.00 13.78 147 LEU D O 1
ATOM 9655 N N . PRO D 1 148 ? 1.178 13.566 41.884 1.00 13.02 148 PRO D N 1
ATOM 9656 C CA . PRO D 1 148 ? 0.507 14.174 40.728 1.00 11.08 148 PRO D CA 1
ATOM 9657 C C . PRO D 1 148 ? 0.803 13.412 39.438 1.00 11.29 148 PRO D C 1
ATOM 9658 O O . PRO D 1 148 ? 1.954 13.073 39.161 1.00 9.24 148 PRO D O 1
ATOM 9662 N N . VAL D 1 149 ? -0.244 13.170 38.653 1.00 11.81 149 VAL D N 1
ATOM 9663 C CA . VAL D 1 149 ? -0.145 12.420 37.399 1.00 12.83 149 VAL D CA 1
ATOM 9664 C C . VAL D 1 149 ? 0.066 13.245 36.122 1.00 13.60 149 VAL D C 1
ATOM 9665 O O . VAL D 1 149 ? 0.810 12.833 35.230 1.00 12.48 149 VAL D O 1
ATOM 9669 N N . ASP D 1 150 ? -0.586 14.397 36.018 1.00 15.24 150 ASP D N 1
ATOM 9670 C CA . ASP D 1 150 ? -0.442 15.211 34.817 1.00 14.93 150 ASP D CA 1
ATOM 9671 C C . ASP D 1 150 ? 1.007 15.624 34.537 1.00 14.28 150 ASP D C 1
ATOM 9672 O O . ASP D 1 150 ? 1.790 15.880 35.453 1.00 12.13 150 ASP D O 1
ATOM 9677 N N . SER D 1 151 ? 1.348 15.671 33.254 1.00 11.91 151 SER D N 1
ATOM 9678 C CA . SER D 1 151 ? 2.697 15.990 32.793 1.00 12.22 151 SER D CA 1
ATOM 9679 C C . SER D 1 151 ? 3.477 17.080 33.516 1.00 10.69 151 SER D C 1
ATOM 9680 O O . SER D 1 151 ? 4.572 16.825 34.007 1.00 9.86 151 SER D O 1
ATOM 9683 N N . GLU D 1 152 ? 2.934 18.291 33.562 1.00 9.65 152 GLU D N 1
ATOM 9684 C CA . GLU D 1 152 ? 3.632 19.385 34.212 1.00 10.39 152 GLU D CA 1
ATOM 9685 C C . GLU D 1 152 ? 3.833 19.140 35.698 1.00 10.42 152 GLU D C 1
ATOM 9686 O O . GLU D 1 152 ? 4.949 19.257 36.205 1.00 10.82 152 GLU D O 1
ATOM 9692 N N . HIS D 1 153 ? 2.755 18.802 36.397 1.00 10.17 153 HIS D N 1
ATOM 9693 C CA . HIS D 1 153 ? 2.841 18.555 37.834 1.00 11.15 153 HIS D CA 1
ATOM 9694 C C . HIS D 1 153 ? 3.772 17.400 38.173 1.00 11.56 153 HIS D C 1
ATOM 9695 O O . HIS D 1 153 ? 4.516 17.464 39.153 1.00 11.49 153 HIS D O 1
ATOM 9702 N N . ASN D 1 154 ? 3.734 16.339 37.375 1.00 10.67 154 ASN D N 1
ATOM 9703 C CA . ASN D 1 154 ? 4.601 15.197 37.644 1.00 9.92 154 ASN D CA 1
ATOM 9704 C C . ASN D 1 154 ? 6.058 15.571 37.378 1.00 10.36 154 ASN D C 1
ATOM 9705 O O . ASN D 1 154 ? 6.971 15.086 38.053 1.00 11.00 154 ASN D O 1
ATOM 9710 N N . ALA D 1 155 ? 6.273 16.433 36.390 1.00 10.76 155 ALA D N 1
ATOM 9711 C CA . ALA D 1 155 ? 7.625 16.887 36.072 1.00 10.76 155 ALA D CA 1
ATOM 9712 C C . ALA D 1 155 ? 8.152 17.679 37.263 1.00 10.24 155 ALA D C 1
ATOM 9713 O O . ALA D 1 155 ? 9.269 17.451 37.742 1.00 9.85 155 ALA D O 1
ATOM 9715 N N . ILE D 1 156 ? 7.339 18.621 37.727 1.00 12.53 156 ILE D N 1
ATOM 9716 C CA . ILE D 1 156 ? 7.707 19.449 38.864 1.00 12.10 156 ILE D CA 1
ATOM 9717 C C . ILE D 1 156 ? 8.035 18.567 40.057 1.00 13.09 156 ILE D C 1
ATOM 9718 O O . ILE D 1 156 ? 9.056 18.758 40.719 1.00 13.19 156 ILE D O 1
ATOM 9723 N N . PHE D 1 157 ? 7.167 17.597 40.325 1.00 12.10 157 PHE D N 1
ATOM 9724 C CA . PHE D 1 157 ? 7.370 16.694 41.446 1.00 11.86 157 PHE D CA 1
ATOM 9725 C C . PHE D 1 157 ? 8.714 15.970 41.368 1.00 11.67 157 PHE D C 1
ATOM 9726 O O . PHE D 1 157 ? 9.418 15.852 42.375 1.00 10.91 157 PHE D O 1
ATOM 9734 N N . GLN D 1 158 ? 9.074 15.489 40.181 1.00 10.49 158 GLN D N 1
ATOM 9735 C CA . GLN D 1 158 ? 10.340 14.778 40.003 1.00 10.61 158 GLN D CA 1
ATOM 9736 C C . GLN D 1 158 ? 11.567 15.664 40.214 1.00 10.91 158 GLN D C 1
ATOM 9737 O O . GLN D 1 158 ? 12.671 15.156 40.425 1.00 9.34 158 GLN D O 1
ATOM 9743 N N . CYS D 1 159 ? 11.369 16.981 40.159 1.00 10.71 159 CYS D N 1
ATOM 9744 C CA . CYS D 1 159 ? 12.461 17.950 40.328 1.00 12.56 159 CYS D CA 1
ATOM 9745 C C . CYS D 1 159 ? 12.328 18.767 41.613 1.00 11.98 159 CYS D C 1
ATOM 9746 O O . CYS D 1 159 ? 13.140 19.651 41.870 1.00 14.06 159 CYS D O 1
ATOM 9749 N N . PHE D 1 160 ? 11.313 18.462 42.415 1.00 13.01 160 PHE D N 1
ATOM 9750 C CA . PHE D 1 160 ? 11.027 19.202 43.644 1.00 12.86 160 PHE D CA 1
ATOM 9751 C C . PHE D 1 160 ? 11.709 18.686 44.914 1.00 15.03 160 PHE D C 1
ATOM 9752 O O . PHE D 1 160 ? 11.816 17.481 45.129 1.00 15.28 160 PHE D O 1
ATOM 9760 N N . PRO D 1 161 ? 12.179 19.602 45.776 1.00 16.05 161 PRO D N 1
ATOM 9761 C CA . PRO D 1 161 ? 12.837 19.204 47.025 1.00 17.67 161 PRO D CA 1
ATOM 9762 C C . PRO D 1 161 ? 11.765 18.919 48.077 1.00 19.10 161 PRO D C 1
ATOM 9763 O O . PRO D 1 161 ? 11.389 19.793 48.864 1.00 18.28 161 PRO D O 1
ATOM 9767 N N . HIS D 1 162 ? 11.264 17.694 48.074 1.00 21.16 162 HIS D N 1
ATOM 9768 C CA . HIS D 1 162 ? 10.231 17.303 49.020 1.00 25.96 162 HIS D CA 1
ATOM 9769 C C . HIS D 1 162 ? 10.764 17.435 50.440 1.00 26.79 162 HIS D C 1
ATOM 9770 O O . HIS D 1 162 ? 11.883 17.015 50.727 1.00 28.12 162 HIS D O 1
ATOM 9777 N N . HIS D 1 163 ? 9.964 18.032 51.318 1.00 29.82 163 HIS D N 1
ATOM 9778 C CA . HIS D 1 163 ? 10.337 18.212 52.723 1.00 32.64 163 HIS D CA 1
ATOM 9779 C C . HIS D 1 163 ? 11.296 19.385 52.958 1.00 31.8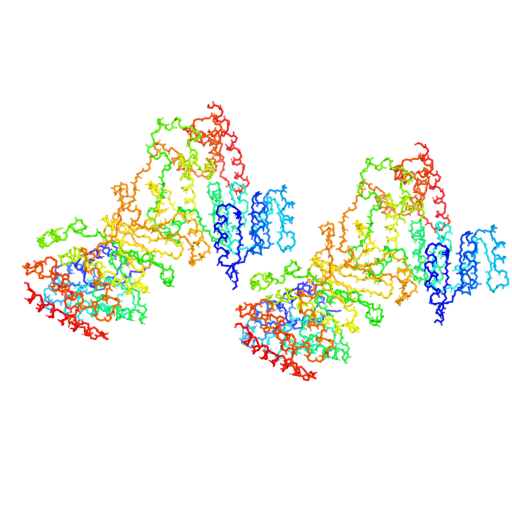1 163 HIS D C 1
ATOM 9780 O O . HIS D 1 163 ? 11.739 19.620 54.085 1.00 32.12 163 HIS D O 1
ATOM 9787 N N . ASN D 1 164 ? 11.610 20.111 51.887 1.00 29.67 164 ASN D N 1
ATOM 9788 C CA . ASN D 1 164 ? 12.481 21.288 51.952 1.00 27.21 164 ASN D CA 1
ATOM 9789 C C . ASN D 1 164 ? 12.022 22.284 50.891 1.00 24.41 164 ASN D C 1
ATOM 9790 O O . ASN D 1 164 ? 12.819 22.753 50.080 1.00 20.93 164 ASN D O 1
ATOM 9795 N N . ARG D 1 165 ? 10.734 22.611 50.911 1.00 22.17 165 ARG D N 1
ATOM 9796 C CA . ARG D 1 165 ? 10.165 23.521 49.927 1.00 23.27 165 ARG D CA 1
ATOM 9797 C C . ARG D 1 165 ? 10.808 24.906 49.895 1.00 22.94 165 ARG D C 1
ATOM 9798 O O . ARG D 1 165 ? 10.687 25.622 48.897 1.00 19.85 165 ARG D O 1
ATOM 9806 N N . ASP D 1 166 ? 11.493 25.289 50.971 1.00 23.02 166 ASP D N 1
ATOM 9807 C CA . ASP D 1 166 ? 12.135 26.602 51.001 1.00 24.08 166 ASP D CA 1
ATOM 9808 C C . ASP D 1 166 ? 13.386 26.680 50.128 1.00 22.44 166 ASP D C 1
ATOM 9809 O O . ASP D 1 166 ? 13.949 27.758 49.943 1.00 20.79 166 ASP D O 1
ATOM 9814 N N . TYR D 1 167 ? 13.822 25.543 49.593 1.00 18.48 167 TYR D N 1
ATOM 9815 C CA . TYR D 1 167 ? 14.991 25.529 48.719 1.00 18.20 167 TYR D CA 1
ATOM 9816 C C . TYR D 1 167 ? 14.612 26.000 47.319 1.00 16.23 167 TYR D C 1
ATOM 9817 O O . TYR D 1 167 ? 15.481 26.231 46.486 1.00 17.51 167 TYR D O 1
ATOM 9826 N N . VAL D 1 168 ? 13.316 26.125 47.058 1.00 14.98 168 VAL D N 1
ATOM 9827 C CA . VAL D 1 168 ? 12.851 26.537 45.740 1.00 13.64 168 VAL D CA 1
ATOM 9828 C C . VAL D 1 168 ? 12.863 28.050 45.520 1.00 15.44 168 VAL D C 1
ATOM 9829 O O . VAL D 1 168 ? 12.366 28.816 46.350 1.00 14.64 168 VAL D O 1
ATOM 9833 N N . ARG D 1 169 ? 13.448 28.471 44.402 1.00 12.93 169 ARG D N 1
ATOM 9834 C CA . ARG D 1 169 ? 13.490 29.882 44.049 1.00 15.45 169 ARG D CA 1
ATOM 9835 C C . ARG D 1 169 ? 12.305 30.150 43.132 1.00 16.01 169 ARG D C 1
ATOM 9836 O O . ARG D 1 169 ? 11.589 31.137 43.290 1.00 15.61 169 ARG D O 1
ATOM 9844 N N . ARG D 1 170 ? 12.098 29.259 42.169 1.00 15.84 170 ARG D N 1
ATOM 9845 C CA . ARG D 1 170 ? 10.976 29.403 41.255 1.00 15.55 170 ARG D CA 1
ATOM 9846 C C . ARG D 1 170 ? 10.614 28.080 40.610 1.00 15.62 170 ARG D C 1
ATOM 9847 O O . ARG D 1 170 ? 11.461 27.201 40.449 1.00 13.81 170 ARG D O 1
ATOM 9855 N N . ILE D 1 171 ? 9.337 27.944 40.267 1.00 15.46 171 ILE D N 1
ATOM 9856 C CA . ILE D 1 171 ? 8.839 26.757 39.583 1.00 14.00 171 ILE D CA 1
ATOM 9857 C C . ILE D 1 171 ? 8.395 27.269 38.221 1.00 15.35 171 ILE D C 1
ATOM 9858 O O . ILE D 1 171 ? 7.627 28.229 38.129 1.00 15.86 171 ILE D O 1
ATOM 9863 N N . ILE D 1 172 ? 8.898 26.637 37.169 1.00 13.67 172 ILE D N 1
ATOM 9864 C CA . ILE D 1 172 ? 8.572 27.035 35.810 1.00 12.84 172 ILE D CA 1
ATOM 9865 C C . ILE D 1 172 ? 7.644 26.016 35.179 1.00 13.67 172 ILE D C 1
ATOM 9866 O O . ILE D 1 172 ? 8.031 24.869 34.949 1.00 13.60 172 ILE D O 1
ATOM 9871 N N . ILE D 1 173 ? 6.411 26.434 34.931 1.00 12.98 173 ILE D N 1
ATOM 9872 C CA . ILE D 1 173 ? 5.434 25.565 34.297 1.00 13.90 173 ILE D CA 1
ATOM 9873 C C . ILE D 1 173 ? 5.534 25.852 32.814 1.00 13.02 173 ILE D C 1
ATOM 9874 O O . ILE D 1 173 ? 5.203 26.951 32.369 1.00 13.76 173 ILE D O 1
ATOM 9879 N N . THR D 1 174 ? 6.010 24.877 32.051 1.00 12.90 174 THR D N 1
ATOM 9880 C CA . THR D 1 174 ? 6.137 25.063 30.613 1.00 14.15 174 THR D CA 1
ATOM 9881 C C . THR D 1 174 ? 4.763 24.943 29.970 1.00 13.85 174 THR D C 1
ATOM 9882 O O . THR D 1 174 ? 3.889 24.251 30.489 1.00 12.13 174 THR D O 1
ATOM 9886 N N . ALA D 1 175 ? 4.583 25.628 28.844 1.00 13.91 175 ALA D N 1
ATOM 9887 C CA . ALA D 1 175 ? 3.314 25.625 28.127 1.00 13.24 175 ALA D CA 1
ATOM 9888 C C . ALA D 1 175 ? 3.545 25.661 26.619 1.00 13.48 175 ALA D C 1
ATOM 9889 O O . ALA D 1 175 ? 4.363 26.442 26.136 1.00 14.62 175 ALA D O 1
ATOM 9891 N N . SER D 1 176 ? 2.824 24.821 25.880 1.00 13.46 176 SER D N 1
ATOM 9892 C CA . SER D 1 176 ? 2.958 24.784 24.427 1.00 14.05 176 SER D CA 1
ATOM 9893 C C . SER D 1 176 ? 2.504 26.110 23.821 1.00 14.74 176 SER D C 1
ATOM 9894 O O . SER D 1 176 ? 3.006 26.542 22.781 1.00 15.20 176 SER D O 1
ATOM 9897 N N . GLY D 1 177 ? 1.552 26.755 24.482 1.00 14.36 177 GLY D N 1
ATOM 9898 C CA . GLY D 1 177 ? 1.039 28.012 23.976 1.00 15.21 177 GLY D CA 1
ATOM 9899 C C . GLY D 1 177 ? -0.270 27.767 23.252 1.00 15.64 177 GLY D C 1
ATOM 9900 O O . GLY D 1 177 ? -0.976 28.703 22.884 1.00 14.29 177 GLY D O 1
ATOM 9901 N N . GLY D 1 178 ? -0.594 26.495 23.045 1.00 14.16 178 GLY D N 1
ATOM 9902 C CA . GLY D 1 178 ? -1.836 26.165 22.369 1.00 16.46 178 GLY D CA 1
ATOM 9903 C C . GLY D 1 178 ? -1.792 26.358 20.863 1.00 17.27 178 GLY D C 1
ATOM 9904 O O . GLY D 1 178 ? -0.768 26.764 20.313 1.00 17.51 178 GLY D O 1
ATOM 9905 N N . PRO D 1 179 ? -2.902 26.074 20.164 1.00 17.38 179 PRO D N 1
ATOM 9906 C CA . PRO D 1 179 ? -2.977 26.217 18.708 1.00 18.54 179 PRO D CA 1
ATOM 9907 C C . PRO D 1 179 ? -2.895 27.655 18.218 1.00 19.08 179 PRO D C 1
ATOM 9908 O O . PRO D 1 179 ? -2.520 27.906 17.071 1.00 19.86 179 PRO D O 1
ATOM 9912 N N . PHE D 1 180 ? -3.233 28.601 19.085 1.00 18.69 180 PHE D N 1
ATOM 9913 C CA . PHE D 1 180 ? -3.203 30.005 18.699 1.00 19.54 180 PHE D CA 1
ATOM 9914 C C . PHE D 1 180 ? -2.075 30.804 19.340 1.00 19.53 180 PHE D C 1
ATOM 9915 O O . PHE D 1 180 ? -2.216 31.997 19.599 1.00 21.56 180 PHE D O 1
ATOM 9923 N N . ARG D 1 181 ? -0.948 30.141 19.573 1.00 19.94 181 ARG D N 1
ATOM 9924 C CA . ARG D 1 181 ? 0.215 30.787 20.171 1.00 19.80 181 ARG D CA 1
ATOM 9925 C C . ARG D 1 181 ? 0.682 31.992 19.359 1.00 21.99 181 ARG D C 1
ATOM 9926 O O . ARG D 1 181 ? 1.100 33.001 19.921 1.00 21.29 181 ARG D O 1
ATOM 9934 N N . THR D 1 182 ? 0.598 31.884 18.036 1.00 23.27 182 THR D N 1
ATOM 9935 C CA . THR D 1 182 ? 1.039 32.958 17.151 1.00 25.34 182 THR D CA 1
ATOM 9936 C C . THR D 1 182 ? -0.113 33.655 16.438 1.00 25.80 182 THR D C 1
ATOM 9937 O O . THR D 1 182 ? 0.092 34.331 15.426 1.00 28.56 182 THR D O 1
ATOM 9941 N N . THR D 1 183 ? -1.320 33.497 16.967 1.00 26.17 183 THR D N 1
ATOM 9942 C CA . THR D 1 183 ? -2.505 34.106 16.371 1.00 24.79 183 THR D CA 1
ATOM 9943 C C . THR D 1 183 ? -2.819 35.455 17.015 1.00 25.82 183 THR D C 1
ATOM 9944 O O . THR D 1 183 ? -2.758 35.598 18.235 1.00 26.12 183 THR D O 1
ATOM 9948 N N . SER D 1 184 ? -3.153 36.442 16.190 1.00 27.59 184 SER D N 1
ATOM 9949 C CA . SER D 1 184 ? -3.480 37.780 16.680 1.00 29.17 184 SER D CA 1
ATOM 9950 C C . SER D 1 184 ? -4.857 37.788 17.337 1.00 30.62 184 SER D C 1
ATOM 9951 O O . SER D 1 184 ? -5.689 36.927 17.053 1.00 29.85 184 SER D O 1
ATOM 9954 N N . LEU D 1 185 ? -5.095 38.762 18.213 1.00 32.01 185 LEU D N 1
ATOM 9955 C CA . LEU D 1 185 ? -6.388 38.875 18.879 1.00 33.45 185 LEU D CA 1
ATOM 9956 C C . LEU D 1 185 ? -7.473 39.045 17.824 1.00 33.06 185 LEU D C 1
ATOM 9957 O O . LEU D 1 185 ? -8.576 38.512 17.957 1.00 33.78 185 LEU D O 1
ATOM 9962 N N . ALA D 1 186 ? -7.148 39.786 16.770 1.00 32.72 186 ALA D N 1
ATOM 9963 C CA . ALA D 1 186 ? -8.089 40.029 15.684 1.00 31.28 186 ALA D CA 1
ATOM 9964 C C . ALA D 1 186 ? -8.522 38.728 15.016 1.00 29.92 186 ALA D C 1
ATOM 9965 O O . ALA D 1 186 ? -9.698 38.553 14.697 1.00 29.57 186 ALA D O 1
ATOM 9967 N N . GLU D 1 187 ? -7.581 37.812 14.803 1.00 28.54 187 GLU D N 1
ATOM 9968 C CA . GLU D 1 187 ? -7.929 36.547 14.163 1.00 28.58 187 GLU D CA 1
ATOM 9969 C C . GLU D 1 187 ? -8.671 35.639 15.133 1.00 27.04 187 GLU D C 1
ATOM 9970 O O . GLU D 1 187 ? -9.582 34.912 14.739 1.00 26.53 187 GLU D O 1
ATOM 9976 N N . MET D 1 188 ? -8.275 35.686 16.400 1.00 26.05 188 MET D N 1
ATOM 9977 C CA . MET D 1 188 ? -8.906 34.858 17.421 1.00 26.08 188 MET D CA 1
ATOM 9978 C C . MET D 1 188 ? -10.387 35.167 17.571 1.00 25.54 188 MET D C 1
ATOM 9979 O O . MET D 1 188 ? -11.192 34.271 17.826 1.00 24.19 188 MET D O 1
ATOM 9984 N N . ALA D 1 189 ? -10.746 36.435 17.406 1.00 24.93 189 ALA D N 1
ATOM 9985 C CA . ALA D 1 189 ? -12.138 36.847 17.525 1.00 25.11 189 ALA D CA 1
ATOM 9986 C C . ALA D 1 189 ? -13.034 36.091 16.549 1.00 25.29 189 ALA D C 1
ATOM 9987 O O . ALA D 1 189 ? -14.213 35.870 16.826 1.00 25.75 189 ALA D O 1
ATOM 9989 N N . THR D 1 190 ? -12.468 35.685 15.415 1.00 25.22 190 THR D N 1
ATOM 9990 C CA . THR D 1 190 ? -13.227 34.979 14.385 1.00 25.00 190 THR D CA 1
ATOM 9991 C C . THR D 1 190 ? -13.134 33.458 14.462 1.00 25.10 190 THR D C 1
ATOM 9992 O O . THR D 1 190 ? -13.781 32.755 13.687 1.00 25.18 190 THR D O 1
ATOM 9996 N N . VAL D 1 191 ? -12.336 32.944 15.389 1.00 22.92 191 VAL D N 1
ATOM 9997 C CA . VAL D 1 191 ? -12.179 31.500 15.511 1.00 22.82 191 VAL D CA 1
ATOM 9998 C C . VAL D 1 191 ? -13.509 30.783 15.740 1.00 23.73 191 VAL D C 1
ATOM 9999 O O . VAL D 1 191 ? -14.291 31.166 16.612 1.00 23.82 191 VAL D O 1
ATOM 10003 N N . THR D 1 192 ? -13.763 29.744 14.947 1.00 22.96 192 THR D N 1
ATOM 10004 C CA . THR D 1 192 ? -15.003 28.977 15.067 1.00 22.53 192 THR D CA 1
ATOM 10005 C C . THR D 1 192 ? -14.790 27.709 15.894 1.00 21.62 192 THR D C 1
ATOM 10006 O O . THR D 1 192 ? -13.668 27.219 16.022 1.00 18.69 192 THR D O 1
ATOM 10010 N N . PRO D 1 193 ? -15.871 27.164 16.471 1.00 22.23 193 PRO D N 1
ATOM 10011 C CA . PRO D 1 193 ? -15.768 25.946 17.282 1.00 23.62 193 PRO D CA 1
ATOM 10012 C C . PRO D 1 193 ? -15.176 24.796 16.474 1.00 23.75 193 PRO D C 1
ATOM 10013 O O . PRO D 1 193 ? -14.450 23.958 17.002 1.00 24.76 193 PRO D O 1
ATOM 10017 N N . GLU D 1 194 ? -15.494 24.769 15.184 1.00 23.27 194 GLU D N 1
ATOM 10018 C CA . GLU D 1 194 ? -15.008 23.715 14.305 1.00 25.73 194 GLU D CA 1
ATOM 10019 C C . GLU D 1 194 ? -13.488 23.731 14.155 1.00 25.11 194 GLU D C 1
ATOM 10020 O O . GLU D 1 194 ? -12.853 22.678 14.119 1.00 25.78 194 GLU D O 1
ATOM 10026 N N . ARG D 1 195 ? -12.901 24.919 14.074 1.00 25.35 195 ARG D N 1
ATOM 10027 C CA . ARG D 1 195 ? -11.454 25.012 13.937 1.00 25.49 195 ARG D CA 1
ATOM 10028 C C . ARG D 1 195 ? -10.780 24.803 15.291 1.00 24.61 195 ARG D C 1
ATOM 10029 O O . ARG D 1 195 ? -9.784 24.093 15.395 1.00 23.80 195 ARG D O 1
ATOM 10037 N N . ALA D 1 196 ? -11.344 25.413 16.328 1.00 24.91 196 ALA D N 1
ATOM 10038 C CA . ALA D 1 196 ? -10.791 25.327 17.676 1.00 24.93 196 ALA D CA 1
ATOM 10039 C C . ALA D 1 196 ? -10.631 23.917 18.238 1.00 25.28 196 ALA D C 1
ATOM 10040 O O . ALA D 1 196 ? -9.679 23.646 18.970 1.00 25.58 196 ALA D O 1
ATOM 10042 N N . VAL D 1 197 ? -11.554 23.020 17.911 1.00 25.32 197 VAL D N 1
ATOM 10043 C CA . VAL D 1 197 ? -11.476 21.660 18.436 1.00 26.99 197 VAL D CA 1
ATOM 10044 C C . VAL D 1 197 ? -10.533 20.754 17.655 1.00 28.06 197 VAL D C 1
ATOM 10045 O O . VAL D 1 197 ? -10.274 19.621 18.062 1.00 27.67 197 VAL D O 1
ATOM 10049 N N . GLN D 1 198 ? -10.022 21.249 16.535 1.00 29.07 198 GLN D N 1
ATOM 10050 C CA . GLN D 1 198 ? -9.114 20.459 15.716 1.00 31.77 198 GLN D CA 1
ATOM 10051 C C . GLN D 1 198 ? -7.818 20.102 16.437 1.00 33.47 198 GLN D C 1
ATOM 10052 O O . GLN D 1 198 ? -7.152 20.961 17.017 1.00 33.41 198 GLN D O 1
ATOM 10058 N N . HIS D 1 199 ? -7.481 18.818 16.402 1.00 36.10 199 HIS D N 1
ATOM 10059 C CA . HIS D 1 199 ? -6.267 18.309 17.023 1.00 39.30 199 HIS D CA 1
ATOM 10060 C C . HIS D 1 199 ? -5.748 17.160 16.161 1.00 40.43 199 HIS D C 1
ATOM 10061 O O . HIS D 1 199 ? -6.504 16.561 15.397 1.00 39.99 199 HIS D O 1
ATOM 10068 N N . PRO D 1 200 ? -4.447 16.845 16.265 1.00 41.73 200 PRO D N 1
ATOM 10069 C CA . PRO D 1 200 ? -3.846 15.760 15.480 1.00 42.44 200 PRO D CA 1
ATOM 10070 C C . PRO D 1 200 ? -4.641 14.454 15.538 1.00 43.76 200 PRO D C 1
ATOM 10071 O O . PRO D 1 200 ? -4.202 13.467 16.130 1.00 45.78 200 PRO D O 1
ATOM 10075 N N . MET D 1 204 ? -9.521 13.258 21.465 1.00 53.64 204 MET D N 1
ATOM 10076 C CA . MET D 1 204 ? -9.490 14.160 22.611 1.00 53.25 204 MET D CA 1
ATOM 10077 C C . MET D 1 204 ? -10.811 14.920 22.744 1.00 50.75 204 MET D C 1
ATOM 10078 O O . MET D 1 204 ? -11.577 15.023 21.784 1.00 51.24 204 MET D O 1
ATOM 10083 N N . GLY D 1 205 ? -11.070 15.451 23.936 1.00 46.83 205 GLY D N 1
ATOM 10084 C CA . GLY D 1 205 ? -12.304 16.177 24.180 1.00 41.12 205 GLY D CA 1
ATOM 10085 C C . GLY D 1 205 ? -12.325 17.614 23.699 1.00 36.78 205 GLY D C 1
ATOM 10086 O O . GLY D 1 205 ? -11.312 18.309 23.735 1.00 35.94 205 GLY D O 1
ATOM 10087 N N . ALA D 1 206 ? -13.495 18.057 23.248 1.00 33.03 206 ALA D N 1
ATOM 10088 C CA . ALA D 1 206 ? -13.673 19.416 22.756 1.00 29.85 206 ALA D CA 1
ATOM 10089 C C . ALA D 1 206 ? -13.300 20.425 23.836 1.00 27.36 206 ALA D C 1
ATOM 10090 O O . ALA D 1 206 ? -12.575 21.381 23.575 1.00 27.54 206 ALA D O 1
ATOM 10092 N N . LYS D 1 207 ? -13.804 20.203 25.046 1.00 24.96 207 LYS D N 1
ATOM 10093 C CA . LYS D 1 207 ? -13.518 21.083 26.177 1.00 24.76 207 LYS D CA 1
ATOM 10094 C C . LYS D 1 207 ? -12.010 21.206 26.388 1.00 23.15 207 LYS D C 1
ATOM 10095 O O . LYS D 1 207 ? -11.481 22.311 26.526 1.00 22.70 207 LYS D O 1
ATOM 10101 N N . ILE D 1 208 ? -11.321 20.071 26.408 1.00 22.42 208 ILE D N 1
ATOM 10102 C CA . ILE D 1 208 ? -9.875 20.072 26.603 1.00 22.12 208 ILE D CA 1
ATOM 10103 C C . ILE D 1 208 ? -9.190 20.861 25.489 1.00 21.00 208 ILE D C 1
ATOM 10104 O O . ILE D 1 208 ? -8.170 21.511 25.710 1.00 18.47 208 ILE D O 1
ATOM 10109 N N . SER D 1 209 ? -9.757 20.802 24.291 1.00 20.51 209 SER D N 1
ATOM 10110 C CA . SER D 1 209 ? -9.188 21.516 23.158 1.00 20.53 209 SER D CA 1
ATOM 10111 C C . SER D 1 209 ? -9.385 23.020 23.293 1.00 19.70 209 SER D C 1
ATOM 10112 O O . SER D 1 209 ? -8.486 23.801 22.981 1.00 18.61 209 SER D O 1
ATOM 10115 N N . ILE D 1 210 ? -10.559 23.428 23.763 1.00 17.55 210 ILE D N 1
ATOM 10116 C CA . ILE D 1 210 ? -10.838 24.849 23.925 1.00 18.21 210 ILE D CA 1
ATOM 10117 C C . ILE D 1 210 ? -9.977 25.438 25.040 1.00 17.75 210 ILE D C 1
ATOM 10118 O O . ILE D 1 210 ? -9.448 26.543 24.909 1.00 18.69 210 ILE D O 1
ATOM 10123 N N . ASP D 1 211 ? -9.841 24.695 26.137 1.00 17.53 211 ASP D N 1
ATOM 10124 C CA . ASP D 1 211 ? -9.030 25.139 27.266 1.00 16.93 211 ASP D CA 1
ATOM 10125 C C . ASP D 1 211 ? -7.577 25.312 26.845 1.00 17.17 211 ASP D C 1
ATOM 10126 O O . ASP D 1 211 ? -6.850 26.135 27.405 1.00 17.64 211 ASP D O 1
ATOM 10131 N N . SER D 1 212 ? -7.156 24.519 25.869 1.00 15.03 212 SER D N 1
ATOM 10132 C CA . SER D 1 212 ? -5.800 24.611 25.361 1.00 18.16 212 SER D CA 1
ATOM 10133 C C . SER D 1 212 ? -5.669 25.866 24.500 1.00 17.07 212 SER D C 1
ATOM 10134 O O . SER D 1 212 ? -4.642 26.536 24.520 1.00 18.12 212 SER D O 1
ATOM 10137 N N . ALA D 1 213 ? -6.724 26.183 23.755 1.00 16.21 213 ALA D N 1
ATOM 10138 C CA . ALA D 1 213 ? -6.724 27.351 22.885 1.00 16.80 213 ALA D CA 1
ATOM 10139 C C . ALA D 1 213 ? -6.749 28.664 23.659 1.00 17.78 213 ALA D C 1
ATOM 10140 O O . ALA D 1 213 ? -6.083 29.628 23.282 1.00 17.99 213 ALA D O 1
ATOM 10142 N N . THR D 1 214 ? -7.517 28.707 24.742 1.00 17.68 214 THR D N 1
ATOM 10143 C CA . THR D 1 214 ? -7.613 29.922 25.550 1.00 17.62 214 THR D CA 1
ATOM 10144 C C . THR D 1 214 ? -6.523 29.968 26.617 1.00 17.92 214 THR D C 1
ATOM 10145 O O . THR D 1 214 ? -6.317 30.998 27.253 1.00 18.22 214 THR D O 1
ATOM 10149 N N . MET D 1 215 ? -5.842 28.838 26.799 1.00 17.22 215 MET D N 1
ATOM 10150 C CA . MET D 1 215 ? -4.792 28.684 27.798 1.00 17.50 215 MET D CA 1
ATOM 10151 C C . MET D 1 215 ? -5.382 28.595 29.204 1.00 17.66 215 MET D C 1
ATOM 10152 O O . MET D 1 215 ? -4.674 28.715 30.201 1.00 17.72 215 MET D O 1
ATOM 10157 N N . MET D 1 216 ? -6.690 28.383 29.281 1.00 19.00 216 MET D N 1
ATOM 10158 C CA . MET D 1 216 ? -7.346 28.228 30.570 1.00 18.98 216 MET D CA 1
ATOM 10159 C C . MET D 1 216 ? -6.766 26.960 31.188 1.00 18.27 216 MET D C 1
ATOM 10160 O O . MET D 1 216 ? -6.688 26.823 32.410 1.00 16.78 216 MET D O 1
ATOM 10165 N N . ASN D 1 217 ? -6.355 26.031 30.333 1.00 17.04 217 ASN D N 1
ATOM 10166 C CA . ASN D 1 217 ? -5.789 24.782 30.821 1.00 18.95 217 ASN D CA 1
ATOM 10167 C C . ASN D 1 217 ? -4.548 25.080 31.652 1.00 18.14 217 ASN D C 1
ATOM 10168 O O . ASN D 1 217 ? -4.341 24.468 32.697 1.00 17.12 217 ASN D O 1
ATOM 10173 N N . LYS D 1 218 ? -3.740 26.040 31.202 1.00 18.05 218 LYS D N 1
ATOM 10174 C CA . LYS D 1 218 ? -2.528 26.407 31.927 1.00 18.83 218 LYS D CA 1
ATOM 10175 C C . LYS D 1 218 ? -2.841 27.113 33.233 1.00 18.21 218 LYS D C 1
ATOM 10176 O O . LYS D 1 218 ? -2.098 26.985 34.212 1.00 16.74 218 LYS D O 1
ATOM 10182 N N . GLY D 1 219 ? -3.936 27.868 33.237 1.00 18.61 219 GLY D N 1
ATOM 10183 C CA . GLY D 1 219 ? -4.333 28.575 34.435 1.00 16.50 219 GLY D CA 1
ATOM 10184 C C . GLY D 1 219 ? -4.732 27.578 35.506 1.00 16.75 219 GLY D C 1
ATOM 10185 O O . GLY D 1 219 ? -4.390 27.742 36.673 1.00 15.78 219 GLY D O 1
ATOM 10186 N N . LEU D 1 220 ? -5.454 26.536 35.104 1.00 16.38 220 LEU D N 1
ATOM 10187 C CA . LEU D 1 220 ? -5.899 25.513 36.041 1.00 16.39 220 LEU D CA 1
ATOM 10188 C C . LEU D 1 220 ? -4.696 24.755 36.595 1.00 16.00 220 LEU D C 1
ATOM 10189 O O . LEU D 1 220 ? -4.663 24.390 37.773 1.00 17.09 220 LEU D O 1
ATOM 10194 N N . GLU D 1 221 ? -3.708 24.529 35.737 1.00 14.95 221 GLU D N 1
ATOM 10195 C CA . GLU D 1 221 ? -2.498 23.826 36.138 1.00 13.64 221 GLU D CA 1
ATOM 10196 C C . GLU D 1 221 ? -1.732 24.640 37.165 1.00 13.58 221 GLU D C 1
ATOM 10197 O O . GLU D 1 221 ? -1.122 24.087 38.082 1.00 12.39 221 GLU D O 1
ATOM 10203 N N . LEU D 1 222 ? -1.765 25.959 37.008 1.00 14.55 222 LEU D N 1
ATOM 10204 C CA . LEU D 1 222 ? -1.081 26.844 37.935 1.00 13.96 222 LEU D CA 1
ATOM 10205 C C . LEU D 1 222 ? -1.737 26.718 39.302 1.00 14.34 222 LEU D C 1
ATOM 10206 O O . LEU D 1 222 ? -1.059 26.597 40.322 1.00 15.40 222 LEU D O 1
ATOM 10211 N N . ILE D 1 223 ? -3.066 26.753 39.311 1.00 14.43 223 ILE D N 1
ATOM 10212 C CA . ILE D 1 223 ? -3.830 26.638 40.546 1.00 15.08 223 ILE D CA 1
ATOM 10213 C C . ILE D 1 223 ? -3.528 25.315 41.238 1.00 14.59 223 ILE D C 1
ATOM 10214 O O . ILE D 1 223 ? -3.275 25.274 42.443 1.00 14.31 223 ILE D O 1
ATOM 10219 N N . GLU D 1 224 ? -3.558 24.235 40.468 1.00 14.56 224 GLU D N 1
ATOM 10220 C CA . GLU D 1 224 ? -3.280 22.911 41.010 1.00 13.90 224 GLU D CA 1
ATOM 10221 C C . GLU D 1 224 ? -1.872 22.844 41.592 1.00 14.18 224 GLU D C 1
ATOM 10222 O O . GLU D 1 224 ? -1.665 22.318 42.689 1.00 15.05 224 GLU D O 1
ATOM 10228 N N . ALA D 1 225 ? -0.909 23.376 40.843 1.00 14.54 225 ALA D N 1
ATOM 10229 C CA . ALA D 1 225 ? 0.491 23.372 41.261 1.00 13.47 225 ALA D CA 1
ATOM 10230 C C . ALA D 1 225 ? 0.657 24.140 42.564 1.00 14.72 225 ALA D C 1
ATOM 10231 O O . ALA D 1 225 ? 1.456 23.766 43.425 1.00 15.10 225 ALA D O 1
ATOM 10233 N N . PHE D 1 226 ? -0.103 25.220 42.702 1.00 16.73 226 PHE D N 1
ATOM 10234 C CA . PHE D 1 226 ? -0.042 26.034 43.906 1.00 17.49 226 PHE D CA 1
ATOM 10235 C C . PHE D 1 226 ? -0.357 25.196 45.144 1.00 15.92 226 PHE D C 1
ATOM 10236 O O . PHE D 1 226 ? 0.336 25.286 46.153 1.00 17.37 226 PHE D O 1
ATOM 10244 N N . HIS D 1 227 ? -1.396 24.371 45.058 1.00 17.12 227 HIS D N 1
ATOM 10245 C CA . HIS D 1 227 ? -1.799 23.522 46.178 1.00 16.42 227 HIS D CA 1
ATOM 10246 C C . HIS D 1 227 ? -0.870 22.336 46.386 1.00 17.59 227 HIS D C 1
ATOM 10247 O O . HIS D 1 227 ? -0.559 21.971 47.517 1.00 15.85 227 HIS D O 1
ATOM 10254 N N . LEU D 1 228 ? -0.430 21.732 45.290 1.00 16.57 228 LEU D N 1
ATOM 10255 C CA . LEU D 1 228 ? 0.455 20.574 45.372 1.00 16.00 228 LEU D CA 1
ATOM 10256 C C . LEU D 1 228 ? 1.812 20.840 45.998 1.00 15.66 228 LEU D C 1
ATOM 10257 O O . LEU D 1 228 ? 2.295 20.043 46.796 1.00 15.31 228 LEU D O 1
ATOM 10262 N N . PHE D 1 229 ? 2.426 21.960 45.636 1.00 15.10 229 PHE D N 1
ATOM 10263 C CA . PHE D 1 229 ? 3.767 22.255 46.108 1.00 16.40 229 PHE D CA 1
ATOM 10264 C C . PHE D 1 229 ? 3.897 23.231 47.269 1.00 17.69 229 PHE D C 1
ATOM 10265 O O . PHE D 1 229 ? 4.952 23.331 47.889 1.00 16.93 229 PHE D O 1
ATOM 10273 N N . GLN D 1 230 ? 2.812 23.932 47.568 1.00 19.09 230 GLN D N 1
ATOM 10274 C CA . GLN D 1 230 ? 2.776 24.847 48.699 1.00 21.11 230 GLN D CA 1
ATOM 10275 C C . GLN D 1 230 ? 3.873 25.900 48.767 1.00 20.55 230 GLN D C 1
ATOM 10276 O O . GLN D 1 230 ? 4.506 26.066 49.812 1.00 21.51 230 GLN D O 1
ATOM 10282 N N . ILE D 1 231 ? 4.118 26.604 47.668 1.00 21.40 231 ILE D N 1
ATOM 10283 C CA . ILE D 1 231 ? 5.114 27.668 47.691 1.00 22.12 231 ILE D CA 1
ATOM 10284 C C . ILE D 1 231 ? 4.429 28.955 47.231 1.00 22.57 231 ILE D C 1
ATOM 10285 O O . ILE D 1 231 ? 3.420 28.913 46.531 1.00 22.86 231 ILE D O 1
ATOM 10290 N N . PRO D 1 232 ? 4.963 30.118 47.629 1.00 22.79 232 PRO D N 1
ATOM 10291 C CA . PRO D 1 232 ? 4.392 31.418 47.255 1.00 22.61 232 PRO D CA 1
ATOM 10292 C C . PRO D 1 232 ? 4.029 31.527 45.771 1.00 23.21 232 PRO D C 1
ATOM 10293 O O . PRO D 1 232 ? 4.810 31.135 44.907 1.00 21.92 232 PRO D O 1
ATOM 10297 N N . LEU D 1 233 ? 2.846 32.062 45.480 1.00 21.84 233 LEU D N 1
ATOM 10298 C CA . LEU D 1 233 ? 2.405 32.217 44.097 1.00 22.95 233 LEU D CA 1
ATOM 10299 C C . LEU D 1 233 ? 3.409 32.986 43.240 1.00 22.26 233 LEU D C 1
ATOM 10300 O O . LEU D 1 233 ? 3.611 32.665 42.070 1.00 22.01 233 LEU D O 1
ATOM 10305 N N . GLU D 1 234 ? 4.029 34.008 43.819 1.00 22.20 234 GLU D N 1
ATOM 10306 C CA . GLU D 1 234 ? 5.000 34.813 43.087 1.00 22.56 234 GLU D CA 1
ATOM 10307 C C . GLU D 1 234 ? 6.197 34.001 42.598 1.00 20.62 234 GLU D C 1
ATOM 10308 O O . GLU D 1 234 ? 6.949 34.458 41.739 1.00 19.14 234 GLU D O 1
ATOM 10314 N N . LYS D 1 235 ? 6.368 32.795 43.133 1.00 18.81 235 LYS D N 1
ATOM 10315 C CA . LYS D 1 235 ? 7.486 31.948 42.728 1.00 17.89 235 LYS D CA 1
ATOM 10316 C C . LYS D 1 235 ? 7.194 31.144 41.468 1.00 17.67 235 LYS D C 1
ATOM 10317 O O . LYS D 1 235 ? 8.074 30.466 40.947 1.00 17.88 235 LYS D O 1
ATOM 10323 N N . PHE D 1 236 ? 5.964 31.220 40.975 1.00 17.42 236 PHE D N 1
ATOM 10324 C CA . PHE D 1 236 ? 5.607 30.488 39.765 1.00 17.64 236 PHE D CA 1
ATOM 10325 C C . PHE D 1 236 ? 5.780 31.321 38.514 1.00 18.77 236 PHE D C 1
ATOM 10326 O O . PHE D 1 236 ? 5.527 32.525 38.508 1.00 19.52 236 PHE D O 1
ATOM 10334 N N . GLU D 1 237 ? 6.210 30.652 37.452 1.00 17.97 237 GLU D N 1
ATOM 10335 C CA . GLU D 1 237 ? 6.416 31.272 36.155 1.00 18.41 237 GLU D CA 1
ATOM 10336 C C . GLU D 1 237 ? 5.864 30.347 35.080 1.00 16.96 237 GLU D C 1
ATOM 10337 O O . GLU D 1 237 ? 6.001 29.128 35.171 1.00 16.06 237 GLU D O 1
ATOM 10343 N N . ILE D 1 238 ? 5.223 30.928 34.075 1.00 15.33 238 ILE D N 1
ATOM 10344 C CA . ILE D 1 238 ? 4.708 30.149 32.961 1.00 16.06 238 ILE D CA 1
ATOM 10345 C C . ILE D 1 238 ? 5.639 30.484 31.802 1.00 15.59 238 ILE D C 1
ATOM 10346 O O . ILE D 1 238 ? 5.838 31.654 31.475 1.00 14.01 238 ILE D O 1
ATOM 10351 N N . LEU D 1 239 ? 6.231 29.458 31.204 1.00 14.00 239 LEU D N 1
ATOM 10352 C CA . LEU D 1 239 ? 7.154 29.664 30.098 1.00 15.30 239 LEU D CA 1
ATOM 10353 C C . LEU D 1 239 ? 6.639 28.952 28.860 1.00 15.45 239 LEU D C 1
ATOM 10354 O O . LEU D 1 239 ? 6.421 27.743 28.887 1.00 16.12 239 LEU D O 1
ATOM 10359 N N . VAL D 1 240 ? 6.430 29.703 27.784 1.00 15.51 240 VAL D N 1
ATOM 10360 C CA . VAL D 1 240 ? 5.949 29.116 26.542 1.00 16.28 240 VAL D CA 1
ATOM 10361 C C . VAL D 1 240 ? 7.096 28.392 25.856 1.00 17.39 240 VAL D C 1
ATOM 10362 O O . VAL D 1 240 ? 8.142 28.973 25.570 1.00 17.24 240 VAL D O 1
ATOM 10366 N N . HIS D 1 241 ? 6.869 27.107 25.611 1.00 16.53 241 HIS D N 1
ATOM 10367 C CA . HIS D 1 241 ? 7.832 26.202 25.006 1.00 15.96 241 HIS D CA 1
ATOM 10368 C C . HIS D 1 241 ? 7.036 25.318 24.042 1.00 15.75 241 HIS D C 1
ATOM 10369 O O . HIS D 1 241 ? 6.489 24.291 24.434 1.00 16.19 241 HIS D O 1
ATOM 10376 N N . PRO D 1 242 ? 6.964 25.717 22.762 1.00 16.08 242 PRO D N 1
ATOM 10377 C CA . PRO D 1 242 ? 6.233 24.998 21.711 1.00 16.79 242 PRO D CA 1
ATOM 10378 C C . PRO D 1 242 ? 6.412 23.481 21.618 1.00 16.97 242 PRO D C 1
ATOM 10379 O O . PRO D 1 242 ? 5.426 22.751 21.563 1.00 17.31 242 PRO D O 1
ATOM 10383 N N . GLN D 1 243 ? 7.656 23.011 21.589 1.00 15.48 243 GLN D N 1
ATOM 10384 C CA . GLN D 1 243 ? 7.921 21.580 21.470 1.00 14.74 243 GLN D CA 1
ATOM 10385 C C . GLN D 1 243 ? 7.364 20.748 22.618 1.00 15.20 243 GLN D C 1
ATOM 10386 O O . GLN D 1 243 ? 7.135 19.545 22.469 1.00 13.66 243 GLN D O 1
ATOM 10392 N N . SER D 1 244 ? 7.157 21.383 23.767 1.00 14.50 244 SER D N 1
ATOM 10393 C CA . SER D 1 244 ? 6.631 20.681 24.931 1.00 15.05 244 SER D CA 1
ATOM 10394 C C . SER D 1 244 ? 7.442 19.448 25.304 1.00 14.22 244 SER D C 1
ATOM 10395 O O . SER D 1 244 ? 6.867 18.444 25.715 1.00 13.03 244 SER D O 1
ATOM 10398 N N . VAL D 1 245 ? 8.764 19.502 25.151 1.00 12.62 245 VAL D N 1
ATOM 10399 C CA . VAL D 1 245 ? 9.580 18.352 25.524 1.00 12.65 245 VAL D CA 1
ATOM 10400 C C . VAL D 1 245 ? 10.032 18.535 26.969 1.00 12.05 245 VAL D C 1
ATOM 10401 O O . VAL D 1 245 ? 10.091 17.575 27.734 1.00 11.20 245 VAL D O 1
ATOM 10405 N N . ILE D 1 246 ? 10.360 19.767 27.347 1.00 12.02 246 ILE D N 1
ATOM 10406 C CA . ILE D 1 246 ? 10.690 20.030 28.744 1.00 13.26 246 ILE D CA 1
ATOM 10407 C C . ILE D 1 246 ? 9.282 20.197 29.323 1.00 14.93 246 ILE D C 1
ATOM 10408 O O . ILE D 1 246 ? 8.527 21.081 28.902 1.00 14.72 246 ILE D O 1
ATOM 10413 N N . HIS D 1 247 ? 8.925 19.332 30.265 1.00 13.26 247 HIS D N 1
ATOM 10414 C CA . HIS D 1 247 ? 7.585 19.334 30.846 1.00 14.91 247 HIS D CA 1
ATOM 10415 C C . HIS D 1 247 ? 7.336 20.271 32.021 1.00 14.24 247 HIS D C 1
ATOM 10416 O O . HIS D 1 247 ? 6.192 20.459 32.432 1.00 14.03 247 HIS D O 1
ATOM 10423 N N . SER D 1 248 ? 8.418 20.845 32.543 1.00 13.69 248 SER D N 1
ATOM 10424 C CA . SER D 1 248 ? 8.412 21.811 33.643 1.00 12.83 248 SER D CA 1
ATOM 10425 C C . SER D 1 248 ? 9.743 21.747 34.372 1.00 13.38 248 SER D C 1
ATOM 10426 O O . SER D 1 248 ? 10.504 20.783 34.213 1.00 10.82 248 SER D O 1
ATOM 10429 N N . MET D 1 249 ? 10.024 22.772 35.172 1.00 11.12 249 MET D N 1
ATOM 10430 C CA . MET D 1 249 ? 11.303 22.855 35.860 1.00 12.47 249 MET D CA 1
ATOM 10431 C C . MET D 1 249 ? 11.222 23.495 37.238 1.00 11.76 249 MET D C 1
ATOM 10432 O O . MET D 1 249 ? 10.259 24.197 37.564 1.00 11.31 249 MET D O 1
ATOM 10437 N N . VAL D 1 250 ? 12.266 23.265 38.030 1.00 10.55 250 VAL D N 1
ATOM 10438 C CA . VAL D 1 250 ? 12.363 23.823 39.373 1.00 11.09 250 VAL D CA 1
ATOM 10439 C C . VAL D 1 250 ? 13.762 24.386 39.594 1.00 11.72 250 VAL D C 1
ATOM 10440 O O . VAL D 1 250 ? 14.751 23.671 39.457 1.00 13.59 250 VAL D O 1
ATOM 10444 N N . GLU D 1 251 ? 13.854 25.669 39.921 1.00 13.43 251 GLU D N 1
ATOM 10445 C CA . GLU D 1 251 ? 15.165 26.264 40.180 1.00 12.89 251 GLU D CA 1
ATOM 10446 C C . GLU D 1 251 ? 15.399 26.298 41.683 1.00 13.14 251 GLU D C 1
ATOM 10447 O O . GLU D 1 251 ? 14.502 26.645 42.451 1.00 14.77 251 GLU D O 1
ATOM 10453 N N . TYR D 1 252 ? 16.613 25.948 42.093 1.00 13.27 252 TYR D N 1
ATOM 10454 C CA . TYR D 1 252 ? 16.983 25.939 43.501 1.00 13.90 252 TYR D CA 1
ATOM 10455 C C . TYR D 1 252 ? 17.735 27.216 43.871 1.00 14.94 252 TYR D C 1
ATOM 10456 O O . TYR D 1 252 ? 18.150 27.976 42.994 1.00 14.86 252 TYR D O 1
ATOM 10465 N N . LEU D 1 253 ? 17.898 27.441 45.173 1.00 15.09 253 LEU D N 1
ATOM 10466 C CA . LEU D 1 253 ? 18.581 28.623 45.700 1.00 17.14 253 LEU D CA 1
ATOM 10467 C C . LEU D 1 253 ? 20.013 28.803 45.201 1.00 16.24 253 LEU D C 1
ATOM 10468 O O . LEU D 1 253 ? 20.529 29.920 45.195 1.00 16.20 253 LEU D O 1
ATOM 10473 N N . ASP D 1 254 ? 20.660 27.716 44.790 1.00 15.51 254 ASP D N 1
ATOM 10474 C CA . ASP D 1 254 ? 22.033 27.810 44.315 1.00 13.57 254 ASP D CA 1
ATOM 10475 C C . ASP D 1 254 ? 22.117 28.134 42.834 1.00 14.06 254 ASP D C 1
ATOM 10476 O O . ASP D 1 254 ? 23.207 28.221 42.270 1.00 12.25 254 ASP D O 1
ATOM 10481 N N . GLY D 1 255 ? 20.957 28.315 42.210 1.00 13.85 255 GLY D N 1
ATOM 10482 C CA . GLY D 1 255 ? 20.919 28.637 40.798 1.00 12.32 255 GLY D CA 1
ATOM 10483 C C . GLY D 1 255 ? 20.671 27.421 39.930 1.00 13.62 255 GLY D C 1
ATOM 10484 O O . GLY D 1 255 ? 20.452 27.540 38.724 1.00 12.72 255 GLY D O 1
ATOM 10485 N N . SER D 1 256 ? 20.699 26.243 40.540 1.00 13.81 256 SER D N 1
ATOM 10486 C CA . SER D 1 256 ? 20.481 25.016 39.790 1.00 12.80 256 SER D CA 1
ATOM 10487 C C . SER D 1 256 ? 19.026 24.818 39.371 1.00 12.10 256 SER D C 1
ATOM 10488 O O . SER D 1 256 ? 18.106 24.936 40.181 1.00 10.78 256 SER D O 1
ATOM 10491 N N . ILE D 1 257 ? 18.825 24.514 38.095 1.00 12.38 257 ILE D N 1
ATOM 10492 C CA . ILE D 1 257 ? 17.482 24.281 37.572 1.00 12.83 257 ILE D CA 1
ATOM 10493 C C . ILE D 1 257 ? 17.345 22.806 37.207 1.00 11.13 257 ILE D C 1
ATOM 10494 O O . ILE D 1 257 ? 18.096 22.297 36.381 1.00 12.47 257 ILE D O 1
ATOM 10499 N N . LEU D 1 258 ? 16.408 22.112 37.841 1.00 9.53 258 LEU D N 1
ATOM 10500 C CA . LEU D 1 258 ? 16.192 20.702 37.529 1.00 9.94 258 LEU D CA 1
ATOM 10501 C C . LEU D 1 258 ? 14.961 20.636 36.634 1.00 10.51 258 LEU D C 1
ATOM 10502 O O . LEU D 1 258 ? 13.934 21.219 36.948 1.00 12.56 258 LEU D O 1
ATOM 10507 N N . ALA D 1 259 ? 15.074 19.938 35.512 1.00 11.81 259 ALA D N 1
ATOM 10508 C CA . ALA D 1 259 ? 13.955 19.823 34.592 1.00 11.62 259 ALA D CA 1
ATOM 10509 C C . ALA D 1 259 ? 13.688 18.371 34.223 1.00 12.21 259 ALA D C 1
ATOM 10510 O O . ALA D 1 259 ? 14.601 17.548 34.199 1.00 12.48 259 ALA D O 1
ATOM 10512 N N . GLN D 1 260 ? 12.425 18.065 33.951 1.00 13.21 260 GLN D N 1
ATOM 10513 C CA . GLN D 1 260 ? 12.038 16.724 33.536 1.00 12.26 260 GLN D CA 1
ATOM 10514 C C . GLN D 1 260 ? 11.717 16.855 32.057 1.00 12.75 260 GLN D C 1
ATOM 10515 O O . GLN D 1 260 ? 10.925 17.708 31.653 1.00 13.00 260 GLN D O 1
ATOM 10521 N N . ILE D 1 261 ? 12.353 16.016 31.250 1.00 12.50 261 ILE D N 1
ATOM 10522 C CA . ILE D 1 261 ? 12.171 16.065 29.806 1.00 13.97 261 ILE D CA 1
ATOM 10523 C C . ILE D 1 261 ? 11.824 14.684 29.277 1.00 13.83 261 ILE D C 1
ATOM 10524 O O . ILE D 1 261 ? 12.126 13.674 29.910 1.00 13.42 261 ILE D O 1
ATOM 10529 N N . GLY D 1 262 ? 11.182 14.638 28.116 1.00 15.92 262 GLY D N 1
ATOM 10530 C CA . GLY D 1 262 ? 10.852 13.347 27.546 1.00 15.58 262 GLY D CA 1
ATOM 10531 C C . GLY D 1 262 ? 9.804 13.363 26.460 1.00 14.48 262 GLY D C 1
ATOM 10532 O O . GLY D 1 262 ? 9.320 14.417 26.049 1.00 12.51 262 GLY D O 1
ATOM 10533 N N . SER D 1 263 ? 9.477 12.168 25.986 1.00 14.99 263 SER D N 1
ATOM 10534 C CA . SER D 1 263 ? 8.460 11.987 24.965 1.00 16.15 263 SER D CA 1
ATOM 10535 C C . SER D 1 263 ? 7.130 12.316 25.641 1.00 16.19 263 SER D C 1
ATOM 10536 O O . SER D 1 263 ? 7.060 12.387 26.865 1.00 16.59 263 SER D O 1
ATOM 10539 N N . PRO D 1 264 ? 6.056 12.496 24.856 1.00 17.30 264 PRO D N 1
ATOM 10540 C CA . PRO D 1 264 ? 4.736 12.824 25.408 1.00 18.38 264 PRO D CA 1
ATOM 10541 C C . PRO D 1 264 ? 3.950 11.675 26.048 1.00 19.46 264 PRO D C 1
ATOM 10542 O O . PRO D 1 264 ? 2.909 11.897 26.668 1.00 21.98 264 PRO D O 1
ATOM 10546 N N . ASP D 1 265 ? 4.446 10.453 25.902 1.00 18.25 265 ASP D N 1
ATOM 10547 C CA . ASP D 1 265 ? 3.774 9.278 26.450 1.00 15.12 265 ASP D CA 1
ATOM 10548 C C . ASP D 1 265 ? 3.388 9.461 27.923 1.00 14.13 265 ASP D C 1
ATOM 10549 O O . ASP D 1 265 ? 4.250 9.697 28.768 1.00 11.86 265 ASP D O 1
ATOM 10554 N N . MET D 1 266 ? 2.099 9.334 28.235 1.00 12.96 266 MET D N 1
ATOM 10555 C CA . MET D 1 266 ? 1.649 9.492 29.615 1.00 11.96 266 MET D CA 1
ATOM 10556 C C . MET D 1 266 ? 2.063 8.343 30.527 1.00 11.53 266 MET D C 1
ATOM 10557 O O . MET D 1 266 ? 1.917 8.428 31.747 1.00 12.55 266 MET D O 1
ATOM 10562 N N . ARG D 1 267 ? 2.579 7.263 29.955 1.00 11.58 267 ARG D N 1
ATOM 10563 C CA . ARG D 1 267 ? 2.998 6.141 30.786 1.00 11.47 267 ARG D CA 1
ATOM 10564 C C . ARG D 1 267 ? 4.268 6.493 31.562 1.00 11.30 267 ARG D C 1
ATOM 10565 O O . ARG D 1 267 ? 4.623 5.825 32.531 1.00 10.77 267 ARG D O 1
ATOM 10573 N N . THR D 1 268 ? 4.943 7.558 31.145 1.00 11.71 268 THR D N 1
ATOM 10574 C CA . THR D 1 268 ? 6.140 7.980 31.853 1.00 12.07 268 THR D CA 1
ATOM 10575 C C . THR D 1 268 ? 5.706 8.556 33.206 1.00 10.92 268 THR D C 1
ATOM 10576 O O . THR D 1 268 ? 6.113 8.054 34.249 1.00 10.38 268 THR D O 1
ATOM 10580 N N . PRO D 1 269 ? 4.870 9.611 33.209 1.00 11.05 269 PRO D N 1
ATOM 10581 C CA . PRO D 1 269 ? 4.460 10.147 34.514 1.00 11.50 269 PRO D CA 1
ATOM 10582 C C . PRO D 1 269 ? 3.641 9.139 35.325 1.00 11.26 269 PRO D C 1
ATOM 10583 O O . PRO D 1 269 ? 3.796 9.034 36.539 1.00 9.06 269 PRO D O 1
ATOM 10587 N N . ILE D 1 270 ? 2.773 8.386 34.656 1.00 11.60 270 ILE D N 1
ATOM 10588 C CA . ILE D 1 270 ? 1.980 7.395 35.369 1.00 11.50 270 ILE D CA 1
ATOM 10589 C C . ILE D 1 270 ? 2.916 6.349 35.960 1.00 9.70 270 ILE D C 1
ATOM 10590 O O . ILE D 1 270 ? 2.760 5.945 37.113 1.00 8.94 270 ILE D O 1
ATOM 10595 N N . GLY D 1 271 ? 3.899 5.925 35.168 1.00 10.43 271 GLY D N 1
ATOM 10596 C CA . GLY D 1 271 ? 4.851 4.935 35.637 1.00 10.03 271 GLY D CA 1
ATOM 10597 C C . GLY D 1 271 ? 5.629 5.449 36.833 1.00 12.07 271 GLY D C 1
ATOM 10598 O O . GLY D 1 271 ? 5.990 4.689 37.738 1.00 11.92 271 GLY D O 1
ATOM 10599 N N . HIS D 1 272 ? 5.896 6.748 36.842 1.00 10.55 272 HIS D N 1
ATOM 10600 C CA . HIS D 1 272 ? 6.623 7.340 37.956 1.00 12.20 272 HIS D CA 1
ATOM 10601 C C . HIS D 1 272 ? 5.801 7.227 39.236 1.00 11.55 272 HIS D C 1
ATOM 10602 O O . HIS D 1 272 ? 6.321 6.838 40.281 1.00 12.01 272 HIS D O 1
ATOM 10609 N N . THR D 1 273 ? 4.513 7.545 39.154 1.00 10.15 273 THR D N 1
ATOM 10610 C CA . THR D 1 273 ? 3.663 7.474 40.339 1.00 11.82 273 THR D CA 1
ATOM 10611 C C . THR D 1 273 ? 3.389 6.033 40.775 1.00 13.05 273 THR D C 1
ATOM 10612 O O . THR D 1 273 ? 3.245 5.749 41.965 1.00 13.37 273 THR D O 1
ATOM 10616 N N . LEU D 1 274 ? 3.317 5.122 39.815 1.00 12.34 274 LEU D N 1
ATOM 10617 C CA . LEU D 1 274 ? 3.035 3.728 40.133 1.00 12.14 274 LEU D CA 1
ATOM 10618 C C . LEU D 1 274 ? 4.169 3.036 40.888 1.00 13.44 274 LEU D C 1
ATOM 10619 O O . LEU D 1 274 ? 3.924 2.300 41.846 1.00 13.90 274 LEU D O 1
ATOM 10624 N N . ALA D 1 275 ? 5.408 3.288 40.476 1.00 12.75 275 ALA D N 1
ATOM 10625 C CA . ALA D 1 275 ? 6.562 2.658 41.116 1.00 15.46 275 ALA D CA 1
ATOM 10626 C C . ALA D 1 275 ? 7.146 3.419 42.300 1.00 15.42 275 ALA D C 1
ATOM 10627 O O . ALA D 1 275 ? 7.893 2.847 43.091 1.00 14.08 275 ALA D O 1
ATOM 10629 N N . TRP D 1 276 ? 6.820 4.704 42.415 1.00 16.73 276 TRP D N 1
ATOM 10630 C CA . TRP D 1 276 ? 7.342 5.536 43.502 1.00 15.75 276 TRP D CA 1
ATOM 10631 C C . TRP D 1 276 ? 7.308 4.801 44.845 1.00 16.40 276 TRP D C 1
ATOM 10632 O O . TRP D 1 276 ? 6.296 4.187 45.196 1.00 14.69 276 TRP D O 1
ATOM 10643 N N . PRO D 1 277 ? 8.390 4.902 45.646 1.00 16.78 277 PRO D N 1
ATOM 10644 C CA . PRO D 1 277 ? 9.640 5.640 45.433 1.00 18.19 277 PRO D CA 1
ATOM 10645 C C . PRO D 1 277 ? 10.616 4.981 44.466 1.00 20.34 277 PRO D C 1
ATOM 10646 O O . PRO D 1 277 ? 11.686 5.524 44.192 1.00 21.23 277 PRO D O 1
ATOM 10650 N N . LYS D 1 278 ? 10.253 3.810 43.955 1.00 19.20 278 LYS D N 1
ATOM 10651 C CA . LYS D 1 278 ? 11.114 3.108 43.014 1.00 19.72 278 LYS D CA 1
ATOM 10652 C C . LYS D 1 278 ? 10.848 3.630 41.609 1.00 18.61 278 LYS D C 1
ATOM 10653 O O . LYS D 1 278 ? 10.100 4.586 41.423 1.00 18.24 278 LYS D O 1
ATOM 10659 N N . ARG D 1 279 ? 11.479 2.998 40.627 1.00 17.48 279 ARG D N 1
ATOM 10660 C CA . ARG D 1 279 ? 11.298 3.345 39.225 1.00 17.05 279 ARG D CA 1
ATOM 10661 C C . ARG D 1 279 ? 10.991 2.038 38.505 1.00 17.88 279 ARG D C 1
ATOM 10662 O O . ARG D 1 279 ? 11.463 0.976 38.918 1.00 18.03 279 ARG D O 1
ATOM 10670 N N . MET D 1 280 ? 10.205 2.112 37.436 1.00 16.95 280 MET D N 1
ATOM 10671 C CA . MET D 1 280 ? 9.849 0.918 36.681 1.00 17.72 280 MET D CA 1
ATOM 10672 C C . MET D 1 280 ? 10.017 1.165 35.192 1.00 17.64 280 MET D C 1
ATOM 10673 O O . MET D 1 280 ? 9.985 2.305 34.738 1.00 17.49 280 MET D O 1
ATOM 10678 N N . GLU D 1 281 ? 10.199 0.094 34.434 1.00 18.02 281 GLU D N 1
ATOM 10679 C CA . GLU D 1 281 ? 10.334 0.216 32.991 1.00 19.69 281 GLU D CA 1
ATOM 10680 C C . GLU D 1 281 ? 8.961 0.474 32.385 1.00 18.60 281 GLU D C 1
ATOM 10681 O O . GLU D 1 281 ? 7.960 -0.053 32.866 1.00 18.41 281 GLU D O 1
ATOM 10687 N N . THR D 1 282 ? 8.908 1.312 31.353 1.00 17.28 282 THR D N 1
ATOM 10688 C CA . THR D 1 282 ? 7.656 1.569 30.648 1.00 17.11 282 THR D CA 1
ATOM 10689 C C . THR D 1 282 ? 8.030 1.551 29.172 1.00 17.84 282 THR D C 1
ATOM 10690 O O . THR D 1 282 ? 9.190 1.736 28.818 1.00 16.79 282 THR D O 1
ATOM 10694 N N . PRO D 1 283 ? 7.060 1.306 28.290 1.00 19.73 283 PRO D N 1
ATOM 10695 C CA . PRO D 1 283 ? 7.415 1.286 26.870 1.00 19.56 283 PRO D CA 1
ATOM 10696 C C . PRO D 1 283 ? 7.549 2.677 26.253 1.00 19.80 283 PRO D C 1
ATOM 10697 O O . PRO D 1 283 ? 7.706 2.821 25.039 1.00 18.43 283 PRO D O 1
ATOM 10701 N N . ALA D 1 284 ? 7.506 3.701 27.097 1.00 17.97 284 ALA D N 1
ATOM 10702 C CA . ALA D 1 284 ? 7.628 5.068 26.620 1.00 18.53 284 ALA D CA 1
ATOM 10703 C C . ALA D 1 284 ? 8.910 5.250 25.809 1.00 18.73 284 ALA D C 1
ATOM 10704 O O . ALA D 1 284 ? 9.978 4.766 26.177 1.00 20.14 284 ALA D O 1
ATOM 10706 N N . GLU D 1 285 ? 8.793 5.961 24.700 1.00 20.39 285 GLU D N 1
ATOM 10707 C CA . GLU D 1 285 ? 9.925 6.212 23.822 1.00 22.39 285 GLU D CA 1
ATOM 10708 C C . GLU D 1 285 ? 10.967 7.147 24.449 1.00 21.82 285 GLU D C 1
ATOM 10709 O O . GLU D 1 285 ? 10.614 8.105 25.138 1.00 20.13 285 GLU D O 1
ATOM 10715 N N . SER D 1 286 ? 12.248 6.858 24.220 1.00 19.01 286 SER D N 1
ATOM 10716 C CA . SER D 1 286 ? 13.319 7.704 24.739 1.00 19.28 286 SER D CA 1
ATOM 10717 C C . SER D 1 286 ? 13.454 8.890 23.786 1.00 19.47 286 SER D C 1
ATOM 10718 O O . SER D 1 286 ? 13.620 8.705 22.579 1.00 20.17 286 SER D O 1
ATOM 10721 N N . LEU D 1 287 ? 13.385 10.101 24.323 1.00 17.62 287 LEU D N 1
ATOM 10722 C CA . LEU D 1 287 ? 13.487 11.291 23.492 1.00 17.79 287 LEU D CA 1
ATOM 10723 C C . LEU D 1 287 ? 14.811 11.349 22.742 1.00 16.90 287 LEU D C 1
ATOM 10724 O O . LEU D 1 287 ? 15.884 11.249 23.338 1.00 15.92 287 LEU D O 1
ATOM 10729 N N . ASP D 1 288 ? 14.722 11.497 21.425 1.00 18.19 288 ASP D N 1
ATOM 10730 C CA . ASP D 1 288 ? 15.908 11.593 20.581 1.00 17.92 288 ASP D CA 1
ATOM 10731 C C . ASP D 1 288 ? 16.179 13.073 20.349 1.00 18.28 288 ASP D C 1
ATOM 10732 O O . ASP D 1 288 ? 15.488 13.721 19.560 1.00 16.81 288 ASP D O 1
ATOM 10737 N N . PHE D 1 289 ? 17.184 13.610 21.031 1.00 17.69 289 PHE D N 1
ATOM 10738 C CA . PHE D 1 289 ? 17.506 15.023 20.889 1.00 17.30 289 PHE D CA 1
ATOM 10739 C C . PHE D 1 289 ? 18.091 15.387 19.526 1.00 16.94 289 PHE D C 1
ATOM 10740 O O . PHE D 1 289 ? 17.949 16.521 19.078 1.00 18.65 289 PHE D O 1
ATOM 10748 N N . THR D 1 290 ? 18.742 14.435 18.866 1.00 19.11 290 THR D N 1
ATOM 10749 C CA . THR D 1 290 ? 19.334 14.704 17.554 1.00 21.29 290 THR D CA 1
ATOM 10750 C C . THR D 1 290 ? 18.262 14.833 16.475 1.00 22.36 290 THR D C 1
ATOM 10751 O O . THR D 1 290 ? 18.485 15.465 15.439 1.00 24.04 290 THR D O 1
ATOM 10755 N N . LYS D 1 291 ? 17.102 14.228 16.718 1.00 22.98 291 LYS D N 1
ATOM 10756 C CA . LYS D 1 291 ? 15.981 14.296 15.780 1.00 23.83 291 LYS D CA 1
ATOM 10757 C C . LYS D 1 291 ? 15.247 15.598 16.065 1.00 22.98 291 LYS D C 1
ATOM 10758 O O . LYS D 1 291 ? 14.887 16.341 15.152 1.00 21.67 291 LYS D O 1
ATOM 10764 N N . LEU D 1 292 ? 15.018 15.845 17.351 1.00 20.02 292 LEU D N 1
ATOM 10765 C CA . LEU D 1 292 ? 14.343 17.046 17.819 1.00 18.94 292 LEU D CA 1
ATOM 10766 C C . LEU D 1 292 ? 15.099 18.255 17.291 1.00 17.82 292 LEU D C 1
ATOM 10767 O O . LEU D 1 292 ? 14.506 19.189 16.748 1.00 16.34 292 LEU D O 1
ATOM 10772 N N . ARG D 1 293 ? 16.416 18.217 17.478 1.00 17.59 293 ARG D N 1
ATOM 10773 C CA . ARG D 1 293 ? 17.336 19.262 17.040 1.00 20.01 293 ARG D CA 1
ATOM 10774 C C . ARG D 1 293 ? 17.183 20.640 17.674 1.00 18.16 293 ARG D C 1
ATOM 10775 O O . ARG D 1 293 ? 18.185 21.294 17.964 1.00 16.46 293 ARG D O 1
ATOM 10783 N N . GLN D 1 294 ? 15.951 21.086 17.905 1.00 18.28 294 GLN D N 1
ATOM 10784 C CA . GLN D 1 294 ? 15.767 22.421 18.462 1.00 18.76 294 GLN D CA 1
ATOM 10785 C C . GLN D 1 294 ? 14.588 22.598 19.425 1.00 18.14 294 GLN D C 1
ATOM 10786 O O . GLN D 1 294 ? 13.520 22.012 19.236 1.00 16.92 294 GLN D O 1
ATOM 10792 N N . MET D 1 295 ? 14.810 23.411 20.459 1.00 15.56 295 MET D N 1
ATOM 10793 C CA . MET D 1 295 ? 13.796 23.741 21.465 1.00 15.49 295 MET D CA 1
ATOM 10794 C C . MET D 1 295 ? 13.668 25.261 21.501 1.00 16.50 295 MET D C 1
ATOM 10795 O O . MET D 1 295 ? 14.676 25.964 21.499 1.00 16.32 295 MET D O 1
ATOM 10800 N N . ASP D 1 296 ? 12.438 25.764 21.539 1.00 16.31 296 ASP D N 1
ATOM 10801 C CA . ASP D 1 296 ? 12.204 27.205 21.586 1.00 17.51 296 ASP D CA 1
ATOM 10802 C C . ASP D 1 296 ? 11.518 27.618 22.886 1.00 16.97 296 ASP D C 1
ATOM 10803 O O . ASP D 1 296 ? 10.780 26.836 23.486 1.00 17.26 296 ASP D O 1
ATOM 10808 N N . PHE D 1 297 ? 11.763 28.854 23.310 1.00 16.18 297 PHE D N 1
ATOM 10809 C CA . PHE D 1 297 ? 11.154 29.380 24.526 1.00 17.64 297 PHE D CA 1
ATOM 10810 C C . PHE D 1 297 ? 10.795 30.848 24.333 1.00 18.34 297 PHE D C 1
ATOM 10811 O O . PHE D 1 297 ? 11.511 31.588 23.660 1.00 17.74 297 PHE D O 1
ATOM 10819 N N . GLU D 1 298 ? 9.679 31.262 24.920 1.00 18.35 298 GLU D N 1
ATOM 10820 C CA . GLU D 1 298 ? 9.238 32.649 24.822 1.00 20.13 298 GLU D CA 1
ATOM 10821 C C . GLU D 1 298 ? 8.318 32.971 25.987 1.00 20.00 298 GLU D C 1
ATOM 10822 O O . GLU D 1 298 ? 7.737 32.071 26.602 1.00 19.40 298 GLU D O 1
ATOM 10828 N N . ALA D 1 299 ? 8.181 34.257 26.288 1.00 19.34 299 ALA D N 1
ATOM 10829 C CA . ALA D 1 299 ? 7.337 34.682 27.394 1.00 19.71 299 ALA D CA 1
ATOM 10830 C C . ALA D 1 299 ? 5.871 34.525 27.044 1.00 19.99 299 ALA D C 1
ATOM 10831 O O . ALA D 1 299 ? 5.469 34.708 25.896 1.00 18.58 299 ALA D O 1
ATOM 10833 N N . PRO D 1 300 ? 5.047 34.157 28.031 1.00 19.83 300 PRO D N 1
ATOM 10834 C CA . PRO D 1 300 ? 3.620 33.999 27.754 1.00 19.91 300 PRO D CA 1
ATOM 10835 C C . PRO D 1 300 ? 3.038 35.384 27.500 1.00 21.08 300 PRO D C 1
ATOM 10836 O O . PRO D 1 300 ? 3.583 36.383 27.969 1.00 20.24 300 PRO D O 1
ATOM 10840 N N . ASP D 1 301 ? 1.947 35.450 26.748 1.00 21.84 301 ASP D N 1
ATOM 10841 C CA . ASP D 1 301 ? 1.316 36.734 26.477 1.00 23.79 301 ASP D CA 1
ATOM 10842 C C . ASP D 1 301 ? 0.060 36.847 27.334 1.00 22.95 301 ASP D C 1
ATOM 10843 O O . ASP D 1 301 ? -1.007 36.365 26.956 1.00 24.21 301 ASP D O 1
ATOM 10848 N N . TYR D 1 302 ? 0.195 37.484 28.492 1.00 23.05 302 TYR D N 1
ATOM 10849 C CA . TYR D 1 302 ? -0.924 37.651 29.408 1.00 23.76 302 TYR D CA 1
ATOM 10850 C C . TYR D 1 302 ? -2.037 38.525 28.837 1.00 23.97 302 TYR D C 1
ATOM 10851 O O . TYR D 1 302 ? -3.200 38.389 29.223 1.00 24.22 302 TYR D O 1
ATOM 10860 N N . GLU D 1 303 ? -1.685 39.415 27.915 1.00 23.48 303 GLU D N 1
ATOM 10861 C CA . GLU D 1 303 ? -2.674 40.297 27.305 1.00 24.42 303 GLU D CA 1
ATOM 10862 C C . GLU D 1 303 ? -3.531 39.556 26.288 1.00 22.73 303 GLU D C 1
ATOM 10863 O O . GLU D 1 303 ? -4.747 39.740 26.236 1.00 24.16 303 GLU D O 1
ATOM 10869 N N . ARG D 1 304 ? -2.896 38.712 25.485 1.00 22.01 304 ARG D N 1
ATOM 10870 C CA . ARG D 1 304 ? -3.614 37.941 24.481 1.00 22.65 304 ARG D CA 1
ATOM 10871 C C . ARG D 1 304 ? -4.298 36.713 25.085 1.00 22.35 304 ARG D C 1
ATOM 10872 O O . ARG D 1 304 ? -5.182 36.121 24.466 1.00 21.58 304 ARG D O 1
ATOM 10880 N N . PHE D 1 305 ? -3.894 36.331 26.293 1.00 19.47 305 PHE D N 1
ATOM 10881 C CA . PHE D 1 305 ? -4.512 35.183 26.947 1.00 20.21 305 PHE D CA 1
ATOM 10882 C C . PHE D 1 305 ? -4.879 35.515 28.385 1.00 19.41 305 PHE D C 1
ATOM 10883 O O . PHE D 1 305 ? -4.242 35.047 29.326 1.00 19.47 305 PHE D O 1
ATOM 10891 N N . PRO D 1 306 ? -5.930 36.330 28.571 1.00 20.13 306 PRO D N 1
ATOM 10892 C CA . PRO D 1 306 ? -6.404 36.748 29.895 1.00 19.16 306 PRO D CA 1
ATOM 10893 C C . PRO D 1 306 ? -6.744 35.615 30.863 1.00 18.90 306 PRO D C 1
ATOM 10894 O O . PRO D 1 306 ? -6.796 35.828 32.078 1.00 17.71 306 PRO D O 1
ATOM 10898 N N . ALA D 1 307 ? -6.978 34.417 30.336 1.00 17.76 307 ALA D N 1
ATOM 10899 C CA . ALA D 1 307 ? -7.286 33.279 31.197 1.00 18.85 307 ALA D CA 1
ATOM 10900 C C . ALA D 1 307 ? -6.171 33.113 32.228 1.00 18.84 307 ALA D C 1
ATOM 10901 O O . ALA D 1 307 ? -6.430 32.814 33.395 1.00 18.63 307 ALA D O 1
ATOM 10903 N N . LEU D 1 308 ? -4.929 33.304 31.791 1.00 20.46 308 LEU D N 1
ATOM 10904 C CA . LEU D 1 308 ? -3.787 33.172 32.692 1.00 20.73 308 LEU D CA 1
ATOM 10905 C C . LEU D 1 308 ? -3.915 34.143 33.864 1.00 21.23 308 LEU D C 1
ATOM 10906 O O . LEU D 1 308 ? -3.699 33.770 35.018 1.00 20.30 308 LEU D O 1
ATOM 10911 N N . THR D 1 309 ? -4.277 35.384 33.563 1.00 20.47 309 THR D N 1
ATOM 10912 C CA . THR D 1 309 ? -4.433 36.406 34.590 1.00 21.62 309 THR D CA 1
ATOM 10913 C C . THR D 1 309 ? -5.591 36.073 35.524 1.00 20.81 309 THR D C 1
ATOM 10914 O O . THR D 1 309 ? -5.485 36.240 36.739 1.00 22.48 309 THR D O 1
ATOM 10918 N N . LEU D 1 310 ? -6.697 35.601 34.959 1.00 20.95 310 LEU D N 1
ATOM 10919 C CA . LEU D 1 310 ? -7.856 35.244 35.769 1.00 20.77 310 LEU D CA 1
ATOM 10920 C C . LEU D 1 310 ? -7.492 34.167 36.782 1.00 21.31 310 LEU D C 1
ATOM 10921 O O . LEU D 1 310 ? -7.928 34.208 37.934 1.00 20.33 310 LEU D O 1
ATOM 10926 N N . ALA D 1 311 ? -6.686 33.205 36.349 1.00 20.10 311 ALA D N 1
ATOM 10927 C CA . ALA D 1 311 ? -6.265 32.125 37.229 1.00 21.59 311 ALA D CA 1
ATOM 10928 C C . ALA D 1 311 ? -5.414 32.681 38.372 1.00 22.34 311 ALA D C 1
ATOM 10929 O O . ALA D 1 311 ? -5.595 32.309 39.533 1.00 20.70 311 ALA D O 1
ATOM 10931 N N . MET D 1 312 ? -4.487 33.574 38.034 1.00 25.08 312 MET D N 1
ATOM 10932 C CA . MET D 1 312 ? -3.614 34.193 39.030 1.00 26.58 312 MET D CA 1
ATOM 10933 C C . MET D 1 312 ? -4.424 34.951 40.076 1.00 25.05 312 MET D C 1
ATOM 10934 O O . MET D 1 312 ? -4.227 34.763 41.275 1.00 24.76 312 MET D O 1
ATOM 10939 N N . GLU D 1 313 ? -5.336 35.805 39.618 1.00 25.61 313 GLU D N 1
ATOM 10940 C CA . GLU D 1 313 ? -6.170 36.590 40.523 1.00 25.35 313 GLU D CA 1
ATOM 10941 C C . GLU D 1 313 ? -7.001 35.671 41.415 1.00 25.07 313 GLU D C 1
ATOM 10942 O O . GLU D 1 313 ? -7.174 35.935 42.606 1.00 24.66 313 GLU D O 1
ATOM 10948 N N . SER D 1 314 ? -7.509 34.589 40.833 1.00 23.70 314 SER D N 1
ATOM 10949 C CA . SER D 1 314 ? -8.316 33.638 41.583 1.00 23.29 314 SER D CA 1
ATOM 10950 C C . SER D 1 314 ? -7.496 33.021 42.712 1.00 24.30 314 SER D C 1
ATOM 10951 O O . SER D 1 314 ? -7.985 32.867 43.830 1.00 24.21 314 SER D O 1
ATOM 10954 N N . ILE D 1 315 ? -6.246 32.674 42.420 1.00 25.72 315 ILE D N 1
ATOM 10955 C CA . ILE D 1 315 ? -5.377 32.086 43.434 1.00 26.83 315 ILE D CA 1
ATOM 10956 C C . ILE D 1 315 ? -5.034 33.106 44.513 1.00 28.29 315 ILE D C 1
ATOM 10957 O O . ILE D 1 315 ? -5.184 32.829 45.702 1.00 28.74 315 ILE D O 1
ATOM 10962 N N . LYS D 1 316 ? -4.562 34.278 44.095 1.00 29.60 316 LYS D N 1
ATOM 10963 C CA . LYS D 1 316 ? -4.201 35.329 45.043 1.00 32.50 316 LYS D CA 1
ATOM 10964 C C . LYS D 1 316 ? -5.341 35.548 46.023 1.00 33.90 316 LYS D C 1
ATOM 10965 O O . LYS D 1 316 ? -5.137 35.586 47.237 1.00 36.40 316 LYS D O 1
ATOM 10971 N N . SER D 1 317 ? -6.545 35.691 45.484 1.00 34.86 317 SER D N 1
ATOM 10972 C CA . SER D 1 317 ? -7.725 35.888 46.307 1.00 35.52 317 SER D CA 1
ATOM 10973 C C . SER D 1 317 ? -7.958 34.628 47.139 1.00 34.96 317 SER D C 1
ATOM 10974 O O . SER D 1 317 ? -8.197 34.701 48.343 1.00 36.13 317 SER D O 1
ATOM 10977 N N . GLY D 1 318 ? -7.871 33.471 46.491 1.00 33.12 318 GLY D N 1
ATOM 10978 C CA . GLY D 1 318 ? -8.068 32.213 47.189 1.00 30.63 318 GLY D CA 1
ATOM 10979 C C . GLY D 1 318 ? -9.529 31.916 47.465 1.00 29.60 318 GLY D C 1
ATOM 10980 O O . GLY D 1 318 ? -10.420 32.395 46.760 1.00 28.03 318 GLY D O 1
ATOM 10981 N N . GLY D 1 319 ? -9.777 31.121 48.498 1.00 27.95 319 GLY D N 1
ATOM 10982 C CA . GLY D 1 319 ? -11.141 30.782 48.844 1.00 26.84 319 GLY D CA 1
ATOM 10983 C C . GLY D 1 319 ? -11.833 29.977 47.763 1.00 26.23 319 GLY D C 1
ATOM 10984 O O . GLY D 1 319 ? -11.275 29.014 47.234 1.00 24.49 319 GLY D O 1
ATOM 10985 N N . ALA D 1 320 ? -13.053 30.379 47.423 1.00 23.30 320 ALA D N 1
ATOM 10986 C CA . ALA D 1 320 ? -13.821 29.673 46.412 1.00 22.92 320 ALA D CA 1
ATOM 10987 C C . ALA D 1 320 ? -13.622 30.234 45.011 1.00 22.15 320 ALA D C 1
ATOM 10988 O O . ALA D 1 320 ? -14.281 29.798 44.069 1.00 22.99 320 ALA D O 1
ATOM 10990 N N . ARG D 1 321 ? -12.717 31.194 44.864 1.00 23.78 321 ARG D N 1
ATOM 10991 C CA . ARG D 1 321 ? -12.479 31.798 43.557 1.00 24.24 321 ARG D CA 1
ATOM 10992 C C . ARG D 1 321 ? -12.115 30.788 42.470 1.00 23.20 321 ARG D C 1
ATOM 10993 O O . ARG D 1 321 ? -12.728 30.772 41.402 1.00 22.00 321 ARG D O 1
ATOM 11001 N N . PRO D 1 322 ? -11.111 29.935 42.722 1.00 21.50 322 PRO D N 1
ATOM 11002 C CA . PRO D 1 322 ? -10.729 28.946 41.708 1.00 21.43 322 PRO D CA 1
ATOM 11003 C C . PRO D 1 322 ? -11.915 28.085 41.270 1.00 19.94 322 PRO D C 1
ATOM 11004 O O . PRO D 1 322 ? -12.100 27.822 40.084 1.00 19.47 322 PRO D O 1
ATOM 11008 N N . ALA D 1 323 ? -12.723 27.658 42.235 1.00 19.37 323 ALA D N 1
ATOM 11009 C CA . ALA D 1 323 ? -13.887 26.836 41.938 1.00 18.28 323 ALA D CA 1
ATOM 11010 C C . ALA D 1 323 ? -14.877 27.583 41.041 1.00 19.04 323 ALA D C 1
ATOM 11011 O O . ALA D 1 323 ? -15.440 27.006 40.107 1.00 17.77 323 ALA D O 1
ATOM 11013 N N . VAL D 1 324 ? -15.091 28.865 41.325 1.00 18.04 324 VAL D N 1
ATOM 11014 C CA . VAL D 1 324 ? -16.015 29.666 40.527 1.00 17.36 324 VAL D CA 1
ATOM 11015 C C . VAL D 1 324 ? -15.460 29.830 39.117 1.00 17.44 324 VAL D C 1
ATOM 11016 O O . VAL D 1 324 ? -16.192 29.723 38.135 1.00 17.45 324 VAL D O 1
ATOM 11020 N N . MET D 1 325 ? -14.159 30.077 39.019 1.00 16.51 325 MET D N 1
ATOM 11021 C CA . MET D 1 325 ? -13.533 30.249 37.712 1.00 16.72 325 MET D CA 1
ATOM 11022 C C . MET D 1 325 ? -13.687 28.995 36.859 1.00 14.84 325 MET D C 1
ATOM 11023 O O . MET D 1 325 ? -14.007 29.072 35.674 1.00 15.74 325 MET D O 1
ATOM 11028 N N . ASN D 1 326 ? -13.447 27.841 37.470 1.00 13.84 326 ASN D N 1
ATOM 11029 C CA . ASN D 1 326 ? -13.551 26.567 36.771 1.00 14.85 326 ASN D CA 1
ATOM 11030 C C . ASN D 1 326 ? -14.978 26.330 36.276 1.00 16.17 326 ASN D C 1
ATOM 11031 O O . ASN D 1 326 ? -15.202 26.037 35.099 1.00 16.22 326 ASN D O 1
ATOM 11036 N N . ALA D 1 327 ? -15.940 26.462 37.183 1.00 16.08 327 ALA D N 1
ATOM 11037 C CA . ALA D 1 327 ? -17.338 26.257 36.841 1.00 16.29 327 ALA D CA 1
ATOM 11038 C C . ALA D 1 327 ? -17.780 27.208 35.738 1.00 15.51 327 ALA D C 1
ATOM 11039 O O . ALA D 1 327 ? -18.459 26.796 34.799 1.00 18.86 327 ALA D O 1
ATOM 11041 N N . ALA D 1 328 ? -17.392 28.475 35.849 1.00 15.39 328 ALA D N 1
ATOM 11042 C CA . ALA D 1 328 ? -17.751 29.470 34.845 1.00 13.32 328 ALA D CA 1
ATOM 11043 C C . ALA D 1 328 ? -17.152 29.097 33.494 1.00 15.72 328 ALA D C 1
ATOM 11044 O O . ALA D 1 328 ? -17.784 29.281 32.452 1.00 15.10 328 ALA D O 1
ATOM 11046 N N . ASN D 1 329 ? -15.928 28.578 33.506 1.00 14.81 329 ASN D N 1
ATOM 11047 C CA . ASN D 1 329 ? -15.282 28.187 32.259 1.00 15.41 329 ASN D CA 1
ATOM 11048 C C . ASN D 1 329 ? -16.037 27.031 31.602 1.00 15.80 329 ASN D C 1
ATOM 11049 O O . ASN D 1 329 ? -16.138 26.967 30.380 1.00 17.22 329 ASN D O 1
ATOM 11054 N N . GLU D 1 330 ? -16.568 26.118 32.410 1.00 15.99 330 GLU D N 1
ATOM 11055 C CA . GLU D 1 330 ? -17.330 24.988 31.878 1.00 16.74 330 GLU D CA 1
ATOM 11056 C C . GLU D 1 330 ? -18.526 25.499 31.069 1.00 17.36 330 GLU D C 1
ATOM 11057 O O . GLU D 1 330 ? -18.797 25.018 29.970 1.00 17.99 330 GLU D O 1
ATOM 11063 N N . ILE D 1 331 ? -19.231 26.484 31.619 1.00 17.24 331 ILE D N 1
ATOM 11064 C CA . ILE D 1 331 ? -20.404 27.058 30.968 1.00 17.79 331 ILE D CA 1
ATOM 11065 C C . ILE D 1 331 ? -20.028 27.849 29.718 1.00 18.53 331 ILE D C 1
ATOM 11066 O O . ILE D 1 331 ? -20.628 27.665 28.656 1.00 18.42 331 ILE D O 1
ATOM 11071 N N . ALA D 1 332 ? -19.034 28.724 29.846 1.00 16.60 332 ALA D N 1
ATOM 11072 C CA . ALA D 1 332 ? -18.589 29.549 28.727 1.00 17.37 332 ALA D CA 1
ATOM 11073 C C . ALA D 1 332 ? -18.077 28.714 27.556 1.00 18.47 332 ALA D C 1
ATOM 11074 O O . ALA D 1 332 ? -18.367 29.020 26.403 1.00 18.32 332 ALA D O 1
ATOM 11076 N N . VAL D 1 333 ? -17.315 27.663 27.848 1.00 17.79 333 VAL D N 1
ATOM 11077 C CA . VAL D 1 333 ? -16.788 26.812 26.784 1.00 18.45 333 VAL D CA 1
ATOM 11078 C C . VAL D 1 333 ? -17.920 26.111 26.036 1.00 18.66 333 VAL D C 1
ATOM 11079 O O . VAL D 1 333 ? -17.924 26.068 24.805 1.00 18.46 333 VAL D O 1
ATOM 11083 N N . ALA D 1 334 ? -18.878 25.565 26.781 1.00 18.98 334 ALA D N 1
ATOM 11084 C CA . ALA D 1 334 ? -20.016 24.882 26.175 1.00 19.96 334 ALA D CA 1
ATOM 11085 C C . ALA D 1 334 ? -20.810 25.864 25.315 1.00 20.32 334 ALA D C 1
ATOM 11086 O O . ALA D 1 334 ? -21.319 25.502 24.251 1.00 20.80 334 ALA D O 1
ATOM 11088 N N . ALA D 1 335 ? -20.913 27.106 25.782 1.00 18.72 335 ALA D N 1
ATOM 11089 C CA . ALA D 1 335 ? -21.635 28.140 25.052 1.00 18.57 335 ALA D CA 1
ATOM 11090 C C . ALA D 1 335 ? -20.921 28.422 23.732 1.00 20.01 335 ALA D C 1
ATOM 11091 O O . ALA D 1 335 ? -21.560 28.606 22.695 1.00 19.23 335 ALA D O 1
ATOM 11093 N N . PHE D 1 336 ? -19.592 28.463 23.778 1.00 18.41 336 PHE D N 1
ATOM 11094 C CA . PHE D 1 336 ? -18.807 28.706 22.576 1.00 20.24 336 PHE D CA 1
ATOM 11095 C C . PHE D 1 336 ? -19.026 27.564 21.592 1.00 20.68 336 PHE D C 1
ATOM 11096 O O . PHE D 1 336 ? -19.326 27.789 20.418 1.00 23.33 336 PHE D O 1
ATOM 11104 N N . LEU D 1 337 ? -18.871 26.337 22.079 1.00 21.07 337 LEU D N 1
ATOM 11105 C CA . LEU D 1 337 ? -19.049 25.154 21.249 1.00 22.10 337 LEU D CA 1
ATOM 11106 C C . LEU D 1 337 ? -20.455 25.074 20.673 1.00 24.45 337 LEU D C 1
ATOM 11107 O O . LEU D 1 337 ? -20.647 24.581 19.561 1.00 23.91 337 LEU D O 1
ATOM 11112 N N . ASP D 1 338 ? -21.432 25.558 21.435 1.00 26.80 338 ASP D N 1
ATOM 11113 C CA . ASP D 1 338 ? -22.830 25.548 21.011 1.00 29.08 338 ASP D CA 1
ATOM 11114 C C . ASP D 1 338 ? -23.106 26.767 20.130 1.00 29.31 338 ASP D C 1
ATOM 11115 O O . ASP D 1 338 ? -24.244 27.013 19.721 1.00 28.88 338 ASP D O 1
ATOM 11120 N N . LYS D 1 339 ? -22.050 27.532 19.863 1.00 28.85 339 LYS D N 1
ATOM 11121 C CA . LYS D 1 339 ? -22.108 28.726 19.025 1.00 27.99 339 LYS D CA 1
ATOM 11122 C C . LYS D 1 339 ? -22.979 29.861 19.552 1.00 28.27 339 LYS D C 1
ATOM 11123 O O . LYS D 1 339 ? -23.608 30.584 18.775 1.00 28.27 339 LYS D O 1
ATOM 11129 N N . LYS D 1 340 ? -22.998 30.030 20.871 1.00 27.38 340 LYS D N 1
ATOM 11130 C CA . LYS D 1 340 ? -23.783 31.090 21.497 1.00 27.57 340 LYS D CA 1
ATOM 11131 C C . LYS D 1 340 ? -22.935 32.334 21.727 1.00 26.33 340 LYS D C 1
ATOM 11132 O O . LYS D 1 340 ? -23.456 33.446 21.796 1.00 25.94 340 LYS D O 1
ATOM 11138 N N . ILE D 1 341 ? -21.627 32.139 21.863 1.00 24.74 341 ILE D N 1
ATOM 11139 C CA . ILE D 1 341 ? -20.709 33.248 22.086 1.00 22.53 341 ILE D CA 1
ATOM 11140 C C . ILE D 1 341 ? -19.457 33.092 21.230 1.00 22.38 341 ILE D C 1
ATOM 11141 O O . ILE D 1 341 ? -19.239 32.046 20.616 1.00 20.86 341 ILE D O 1
ATOM 11146 N N . GLY D 1 342 ? -18.640 34.140 21.194 1.00 21.49 342 GLY D N 1
ATOM 11147 C CA . GLY D 1 342 ? -17.417 34.098 20.414 1.00 21.08 342 GLY D CA 1
ATOM 11148 C C . GLY D 1 342 ? -16.282 33.489 21.213 1.00 20.43 342 GLY D C 1
ATOM 11149 O O . GLY D 1 342 ? -16.389 33.331 22.428 1.00 20.37 342 GLY D O 1
ATOM 11150 N N . PHE D 1 343 ? -15.194 33.145 20.532 1.00 20.27 343 PHE D N 1
ATOM 11151 C CA . PHE D 1 343 ? -14.034 32.549 21.183 1.00 20.11 343 PHE D CA 1
ATOM 11152 C C . PHE D 1 343 ? -13.464 33.425 22.294 1.00 20.91 343 PHE D C 1
ATOM 11153 O O . PHE D 1 343 ? -13.126 32.933 23.370 1.00 21.08 343 PHE D O 1
ATOM 11161 N N . LEU D 1 344 ? -13.349 34.721 22.027 1.00 21.24 344 LEU D N 1
ATOM 11162 C CA . LEU D 1 344 ? -12.805 35.655 23.006 1.00 22.29 344 LEU D CA 1
ATOM 11163 C C . LEU D 1 344 ? -13.761 35.941 24.162 1.00 22.11 344 LEU D C 1
ATOM 11164 O O . LEU D 1 344 ? -13.339 36.412 25.220 1.00 21.44 344 LEU D O 1
ATOM 11169 N N . ASP D 1 345 ? -15.044 35.640 23.970 1.00 21.48 345 ASP D N 1
ATOM 11170 C CA . ASP D 1 345 ? -16.033 35.870 25.020 1.00 22.19 345 ASP D CA 1
ATOM 11171 C C . ASP D 1 345 ? -15.909 34.878 26.179 1.00 22.05 345 ASP D C 1
ATOM 11172 O O . ASP D 1 345 ? -16.333 35.172 27.299 1.00 21.10 345 ASP D O 1
ATOM 11177 N N . ILE D 1 346 ? -15.331 33.707 25.911 1.00 21.03 346 ILE D N 1
ATOM 11178 C CA . ILE D 1 346 ? -15.160 32.689 26.946 1.00 19.21 346 ILE D CA 1
ATOM 11179 C C . ILE D 1 346 ? -14.520 33.279 28.202 1.00 18.22 346 ILE D C 1
ATOM 11180 O O . ILE D 1 346 ? -15.048 33.137 29.305 1.00 16.85 346 ILE D O 1
ATOM 11185 N N . ALA D 1 347 ? -13.380 33.939 28.025 1.00 19.79 347 ALA D N 1
ATOM 11186 C CA . ALA D 1 347 ? -12.666 34.546 29.144 1.00 20.36 347 ALA D CA 1
ATOM 11187 C C . ALA D 1 347 ? -13.455 35.697 29.757 1.00 21.47 347 ALA D C 1
ATOM 11188 O O . ALA D 1 347 ? -13.378 35.934 30.962 1.00 19.79 347 ALA D O 1
ATOM 11190 N N . LYS D 1 348 ? -14.202 36.415 28.924 1.00 22.84 348 LYS D N 1
ATOM 11191 C CA . LYS D 1 348 ? -15.003 37.542 29.397 1.00 24.88 348 LYS D CA 1
ATOM 11192 C C . LYS D 1 348 ? -16.092 37.093 30.357 1.00 22.90 348 LYS D C 1
ATOM 11193 O O . LYS D 1 348 ? -16.352 37.748 31.366 1.00 24.50 348 LYS D O 1
ATOM 11199 N N . ILE D 1 349 ? -16.730 35.974 30.042 1.00 21.34 349 ILE D N 1
ATOM 11200 C CA . ILE D 1 349 ? -17.783 35.447 30.898 1.00 20.66 349 ILE D CA 1
ATOM 11201 C C . ILE D 1 349 ? -17.203 34.968 32.222 1.00 20.00 349 ILE D C 1
ATOM 11202 O O . ILE D 1 349 ? -17.788 35.187 33.283 1.00 20.56 349 ILE D O 1
ATOM 11207 N N . VAL D 1 350 ? -16.052 34.310 32.162 1.00 19.82 350 VAL D N 1
ATOM 11208 C CA . VAL D 1 350 ? -15.415 33.820 33.377 1.00 19.48 350 VAL D CA 1
ATOM 11209 C C . VAL D 1 350 ? -15.061 35.008 34.266 1.00 19.33 350 VAL D C 1
ATOM 11210 O O . VAL D 1 350 ? -15.303 34.983 35.469 1.00 19.08 350 VAL D O 1
ATOM 11214 N N . GLU D 1 351 ? -14.495 36.052 33.671 1.00 20.68 351 GLU D N 1
ATOM 11215 C CA . GLU D 1 351 ? -14.140 37.244 34.435 1.00 23.19 351 GLU D CA 1
ATOM 11216 C C . GLU D 1 351 ? -15.398 37.843 35.063 1.00 23.40 351 GLU D C 1
ATOM 11217 O O . GLU D 1 351 ? -15.442 38.109 36.266 1.00 23.18 351 GLU D O 1
ATOM 11223 N N . LYS D 1 352 ? -16.423 38.049 34.243 1.00 23.30 352 LYS D N 1
ATOM 11224 C CA . LYS D 1 352 ? -17.674 38.607 34.730 1.00 24.10 352 LYS D CA 1
ATOM 11225 C C . LYS D 1 352 ? -18.232 37.789 35.893 1.00 24.59 352 LYS D C 1
ATOM 11226 O O . LYS D 1 352 ? -18.649 38.348 36.908 1.00 23.18 352 LYS D O 1
ATOM 11232 N N . THR D 1 353 ? -18.234 36.466 35.747 1.00 24.16 353 THR D N 1
ATOM 11233 C CA . THR D 1 353 ? -18.743 35.592 36.802 1.00 24.33 353 THR D CA 1
ATOM 11234 C C . THR D 1 353 ? -17.934 35.764 38.088 1.00 24.68 353 THR D C 1
ATOM 11235 O O . THR D 1 353 ? -18.497 35.890 39.176 1.00 26.32 353 THR D O 1
ATOM 11239 N N . LEU D 1 354 ? -16.613 35.775 37.953 1.00 24.99 354 LEU D N 1
ATOM 11240 C CA . LEU D 1 354 ? -15.727 35.930 39.098 1.00 26.02 354 LEU D CA 1
ATOM 11241 C C . LEU D 1 354 ? -15.957 37.247 39.828 1.00 28.24 354 LEU D C 1
ATOM 11242 O O . LEU D 1 354 ? -15.702 37.346 41.028 1.00 27.06 354 LEU D O 1
ATOM 11247 N N . ASP D 1 355 ? -16.435 38.255 39.104 1.00 30.30 355 ASP D N 1
ATOM 11248 C CA . ASP D 1 355 ? -16.696 39.556 39.711 1.00 33.45 355 ASP D CA 1
ATOM 11249 C C . ASP D 1 355 ? -18.064 39.634 40.379 1.00 34.22 355 ASP D C 1
ATOM 11250 O O . ASP D 1 355 ? -18.237 40.362 41.351 1.00 35.07 355 ASP D O 1
ATOM 11255 N N . HIS D 1 356 ? -19.030 38.875 39.869 1.00 35.09 356 HIS D N 1
ATOM 11256 C CA . HIS D 1 356 ? -20.388 38.908 40.405 1.00 36.72 356 HIS D CA 1
ATOM 11257 C C . HIS D 1 356 ? -20.701 37.869 41.485 1.00 35.35 356 HIS D C 1
ATOM 11258 O O . HIS D 1 356 ? -21.590 38.085 42.312 1.00 35.10 356 HIS D O 1
ATOM 11265 N N . TYR D 1 357 ? -19.984 36.748 41.482 1.00 32.85 357 TYR D N 1
ATOM 11266 C CA . TYR D 1 357 ? -20.220 35.694 42.465 1.00 29.41 357 TYR D CA 1
ATOM 11267 C C . TYR D 1 357 ? -18.938 35.376 43.233 1.00 29.37 357 TYR D C 1
ATOM 11268 O O . TYR D 1 357 ? -17.960 34.889 42.668 1.00 27.82 357 TYR D O 1
ATOM 11277 N N . THR D 1 358 ? -18.957 35.662 44.529 1.00 29.14 358 THR D N 1
ATOM 11278 C CA . THR D 1 358 ? -17.808 35.433 45.388 1.00 29.35 358 THR D CA 1
ATOM 11279 C C . THR D 1 358 ? -18.258 34.837 46.717 1.00 29.10 358 THR D C 1
ATOM 11280 O O . THR D 1 358 ? -18.351 35.539 47.722 1.00 29.53 358 THR D O 1
ATOM 11284 N N . PRO D 1 359 ? -18.548 33.526 46.734 1.00 28.23 359 PRO D N 1
ATOM 11285 C CA . PRO D 1 359 ? -18.995 32.809 47.930 1.00 28.26 359 PRO D CA 1
ATOM 11286 C C . PRO D 1 359 ? -17.876 32.568 48.939 1.00 29.02 359 PRO D C 1
ATOM 11287 O O . PRO D 1 359 ? -16.705 32.802 48.646 1.00 28.61 359 PRO D O 1
ATOM 11291 N N . ALA D 1 360 ? -18.248 32.097 50.126 1.00 30.73 360 ALA D N 1
ATOM 11292 C CA . ALA D 1 360 ? -17.282 31.825 51.185 1.00 32.01 360 ALA D CA 1
ATOM 11293 C C . ALA D 1 360 ? -16.423 30.607 50.853 1.00 32.19 360 ALA D C 1
ATOM 11294 O O . ALA D 1 360 ? -16.827 29.747 50.070 1.00 32.80 360 ALA D O 1
ATOM 11296 N N . THR D 1 361 ? -15.236 30.542 51.450 1.00 32.60 361 THR D N 1
ATOM 11297 C CA . THR D 1 361 ? -14.321 29.426 51.228 1.00 33.19 361 THR D CA 1
ATOM 11298 C C . THR D 1 361 ? -15.037 28.123 51.570 1.00 32.86 361 THR D C 1
ATOM 11299 O O . THR D 1 361 ? -15.739 28.042 52.575 1.00 33.01 361 THR D O 1
ATOM 11303 N N . PRO D 1 362 ? -14.875 27.087 50.732 1.00 32.65 362 PRO D N 1
ATOM 11304 C CA . PRO D 1 362 ? -15.527 25.797 50.983 1.00 32.09 362 PRO D CA 1
ATOM 11305 C C . PRO D 1 362 ? -15.049 25.166 52.288 1.00 31.40 362 PRO D C 1
ATOM 11306 O O . PRO D 1 362 ? -13.859 25.189 52.593 1.00 31.70 362 PRO D O 1
ATOM 11310 N N . SER D 1 363 ? -15.976 24.606 53.057 1.00 30.43 363 SER D N 1
ATOM 11311 C CA . SER D 1 363 ? -15.621 23.958 54.315 1.00 30.92 363 SER D CA 1
ATOM 11312 C C . SER D 1 363 ? -15.737 22.444 54.157 1.00 28.73 363 SER D C 1
ATOM 11313 O O . SER D 1 363 ? -15.255 21.683 54.997 1.00 29.55 363 SER D O 1
ATOM 11316 N N . SER D 1 364 ? -16.379 22.021 53.071 1.00 26.05 364 SER D N 1
ATOM 11317 C CA . SER D 1 364 ? -16.578 20.605 52.782 1.00 22.88 364 SER D CA 1
ATOM 11318 C C . SER D 1 364 ? -16.865 20.428 51.296 1.00 21.51 364 SER D C 1
ATOM 11319 O O . SER D 1 364 ? -17.075 21.406 50.580 1.00 21.61 364 SER D O 1
ATOM 11322 N N . LEU D 1 365 ? -16.876 19.184 50.827 1.00 20.12 365 LEU D N 1
ATOM 11323 C CA . LEU D 1 365 ? -17.164 18.935 49.421 1.00 20.15 365 LEU D CA 1
ATOM 11324 C C . LEU D 1 365 ? -18.584 19.399 49.116 1.00 20.83 365 LEU D C 1
ATOM 11325 O O . LEU D 1 365 ? -18.863 19.905 48.027 1.00 20.70 365 LEU D O 1
ATOM 11330 N N . GLU D 1 366 ? -19.480 19.235 50.086 1.00 20.95 366 GLU D N 1
ATOM 11331 C CA . GLU D 1 366 ? -20.860 19.660 49.905 1.00 21.26 366 GLU D CA 1
ATOM 11332 C C . GLU D 1 366 ? -20.891 21.131 49.507 1.00 19.19 366 GLU D C 1
ATOM 11333 O O . GLU D 1 366 ? -21.667 21.528 48.636 1.00 18.66 366 GLU D O 1
ATOM 11339 N N . ASP D 1 367 ? -20.037 21.936 50.137 1.00 18.37 367 ASP D N 1
ATOM 11340 C CA . ASP D 1 367 ? -19.965 23.358 49.821 1.00 18.04 367 ASP D CA 1
ATOM 11341 C C . ASP D 1 367 ? -19.395 23.564 48.423 1.00 17.21 367 ASP D C 1
ATOM 11342 O O . ASP D 1 367 ? -19.818 24.467 47.701 1.00 17.48 367 ASP D O 1
ATOM 11347 N N . VAL D 1 368 ? -18.423 22.736 48.047 1.00 16.17 368 VAL D N 1
ATOM 11348 C CA . VAL D 1 368 ? -17.815 22.851 46.725 1.00 14.77 368 VAL D CA 1
ATOM 11349 C C . VAL D 1 368 ? -18.859 22.589 45.639 1.00 14.79 368 VAL D C 1
ATOM 11350 O O . VAL D 1 368 ? -18.919 23.312 44.651 1.00 14.39 368 VAL D O 1
ATOM 11354 N N . PHE D 1 369 ? -19.681 21.560 45.826 1.00 14.78 369 PHE D N 1
ATOM 11355 C CA . PHE D 1 369 ? -20.716 21.240 44.852 1.00 16.36 369 PHE D CA 1
ATOM 11356 C C . PHE D 1 369 ? -21.674 22.421 44.712 1.00 16.48 369 PHE D C 1
ATOM 11357 O O . PHE D 1 369 ? -22.052 22.794 43.604 1.00 16.77 369 PHE D O 1
ATOM 11365 N N . ALA D 1 370 ? -22.061 23.002 45.843 1.00 15.81 370 ALA D N 1
ATOM 11366 C CA . ALA D 1 370 ? -22.979 24.141 45.842 1.00 18.32 370 ALA D CA 1
ATOM 11367 C C . ALA D 1 370 ? -22.381 25.332 45.103 1.00 17.07 370 ALA D C 1
ATOM 11368 O O . ALA D 1 370 ? -23.062 25.995 44.330 1.00 19.29 370 ALA D O 1
ATOM 11370 N N . ILE D 1 371 ? -21.101 25.595 45.339 1.00 19.30 371 ILE D N 1
ATOM 11371 C CA . ILE D 1 371 ? -20.421 26.704 44.682 1.00 18.53 371 ILE D CA 1
ATOM 11372 C C . ILE D 1 371 ? -20.336 26.476 43.180 1.00 18.36 371 ILE D C 1
ATOM 11373 O O . ILE D 1 371 ? -20.536 27.398 42.390 1.00 18.36 371 ILE D O 1
ATOM 11378 N N . ASP D 1 372 ? -20.031 25.242 42.794 1.00 16.40 372 ASP D N 1
ATOM 11379 C CA . ASP D 1 372 ? -19.922 24.887 41.388 1.00 16.26 372 ASP D CA 1
ATOM 11380 C C . ASP D 1 372 ? -21.278 25.061 40.710 1.00 17.45 372 ASP D C 1
ATOM 11381 O O . ASP D 1 372 ? -21.375 25.645 39.631 1.00 17.40 372 ASP D O 1
ATOM 11386 N N . ASN D 1 373 ? -22.324 24.553 41.354 1.00 18.07 373 ASN D N 1
ATOM 11387 C CA . ASN D 1 373 ? -23.680 24.646 40.817 1.00 19.92 373 ASN D CA 1
ATOM 11388 C C . ASN D 1 373 ? -24.120 26.103 40.663 1.00 19.28 373 ASN D C 1
ATOM 11389 O O . ASN D 1 373 ? -24.632 26.500 39.618 1.00 18.16 373 ASN D O 1
ATOM 11394 N N . GLU D 1 374 ? -23.908 26.894 41.710 1.00 18.01 374 GLU D N 1
ATOM 11395 C CA . GLU D 1 374 ? -24.287 28.302 41.692 1.00 18.12 374 GLU D CA 1
ATOM 11396 C C . GLU D 1 374 ? -23.463 29.107 40.687 1.00 18.85 374 GLU D C 1
ATOM 11397 O O . GLU D 1 374 ? -23.984 30.013 40.041 1.00 18.63 374 GLU D O 1
ATOM 11403 N N . ALA D 1 375 ? -22.175 28.785 40.570 1.00 18.66 375 ALA D N 1
ATOM 11404 C CA . ALA D 1 375 ? -21.302 29.483 39.631 1.00 18.66 375 ALA D CA 1
ATOM 11405 C C . ALA D 1 375 ? -21.771 29.195 38.212 1.00 17.61 375 ALA D C 1
ATOM 11406 O O . ALA D 1 375 ? -21.731 30.069 37.349 1.00 18.81 375 ALA D O 1
ATOM 11408 N N . ARG D 1 376 ? -22.208 27.959 37.977 1.00 17.39 376 ARG D N 1
ATOM 11409 C CA . ARG D 1 376 ? -22.707 27.557 36.666 1.00 17.81 376 ARG D CA 1
ATOM 11410 C C . ARG D 1 376 ? -23.951 28.362 36.321 1.00 17.76 376 ARG D C 1
ATOM 11411 O O . ARG D 1 376 ? -24.099 28.853 35.201 1.00 17.54 376 ARG D O 1
ATOM 11419 N N . ILE D 1 377 ? -24.847 28.501 37.290 1.00 18.66 377 ILE D N 1
ATOM 11420 C CA . ILE D 1 377 ? -26.081 29.241 37.072 1.00 20.20 377 ILE D CA 1
ATOM 11421 C C . ILE D 1 377 ? -25.801 30.713 36.804 1.00 21.54 377 ILE D C 1
ATOM 11422 O O . ILE D 1 377 ? -26.377 31.301 35.888 1.00 23.52 377 ILE D O 1
ATOM 11427 N N . GLN D 1 378 ? -24.909 31.298 37.595 1.00 22.64 378 GLN D N 1
ATOM 11428 C CA . GLN D 1 378 ? -24.540 32.705 37.448 1.00 24.28 378 GLN D CA 1
ATOM 11429 C C . GLN D 1 378 ? -23.867 32.984 36.104 1.00 25.32 378 GLN D C 1
ATOM 11430 O O . GLN D 1 378 ? -24.164 33.984 35.440 1.00 23.02 378 GLN D O 1
ATOM 11436 N N . ALA D 1 379 ? -22.951 32.104 35.710 1.00 22.90 379 ALA D N 1
ATOM 11437 C CA . ALA D 1 379 ? -22.250 32.270 34.446 1.00 24.03 379 ALA D CA 1
ATOM 11438 C C . ALA D 1 379 ? -23.241 32.229 33.291 1.00 23.86 379 ALA D C 1
ATOM 11439 O O . ALA D 1 379 ? -23.229 33.107 32.424 1.00 23.43 379 ALA D O 1
ATOM 11441 N N . ALA D 1 380 ? -24.096 31.210 33.286 1.00 23.10 380 ALA D N 1
ATOM 11442 C CA . ALA D 1 380 ? -25.090 31.045 32.232 1.00 25.44 380 ALA D CA 1
ATOM 11443 C C . ALA D 1 380 ? -25.946 32.296 32.078 1.00 27.31 380 ALA D C 1
ATOM 11444 O O . ALA D 1 380 ? -26.329 32.662 30.968 1.00 26.95 380 ALA D O 1
ATOM 11446 N N . ALA D 1 381 ? -26.238 32.951 33.198 1.00 29.67 381 ALA D N 1
ATOM 11447 C CA . ALA D 1 381 ? -27.052 34.159 33.187 1.00 33.02 381 ALA D CA 1
ATOM 11448 C C . ALA D 1 381 ? -26.319 35.307 32.501 1.00 35.69 381 ALA D C 1
ATOM 11449 O O . ALA D 1 381 ? -26.885 35.999 31.657 1.00 37.60 381 ALA D O 1
ATOM 11451 N N . LEU D 1 382 ? -25.058 35.507 32.867 1.00 37.92 382 LEU D N 1
ATOM 11452 C CA . LEU D 1 382 ? -24.257 36.575 32.281 1.00 41.33 382 LEU D CA 1
ATOM 11453 C C . LEU D 1 382 ? -24.038 36.326 30.795 1.00 43.28 382 LEU D C 1
ATOM 11454 O O . LEU D 1 382 ? -24.024 37.259 29.994 1.00 43.59 382 LEU D O 1
ATOM 11459 N N . MET D 1 383 ? -23.870 35.056 30.441 1.00 46.41 383 MET D N 1
ATOM 11460 C CA . MET D 1 383 ? -23.643 34.650 29.060 1.00 49.78 383 MET D CA 1
ATOM 11461 C C . MET D 1 383 ? -24.863 34.970 28.197 1.00 52.08 383 MET D C 1
ATOM 11462 O O . MET D 1 383 ? -24.753 35.115 26.981 1.00 52.31 383 MET D O 1
ATOM 11467 N N . GLU D 1 384 ? -26.023 35.093 28.837 1.00 55.16 384 GLU D N 1
ATOM 11468 C CA . GLU D 1 384 ? -27.262 35.406 28.133 1.00 58.10 384 GLU D CA 1
ATOM 11469 C C . GLU D 1 384 ? -27.313 36.880 27.754 1.00 59.35 384 GLU D C 1
ATOM 11470 O O . GLU D 1 384 ? -27.615 37.229 26.614 1.00 59.06 384 GLU D O 1
ATOM 11476 N N . SER D 1 385 ? -27.024 37.737 28.728 1.00 60.45 385 SER D N 1
ATOM 11477 C CA . SER D 1 385 ? -27.022 39.183 28.529 1.00 62.24 385 SER D CA 1
ATOM 11478 C C . SER D 1 385 ? -26.199 39.590 27.311 1.00 62.56 385 SER D C 1
ATOM 11479 O O . SER D 1 385 ? -25.002 39.894 27.495 1.00 63.32 385 SER D O 1
#

CATH classification: 3.40.50.720 (+1 more: 1.10.1740.10)

GO terms:
  GO:0030604 1-deoxy-D-xylulose-5-phosphate reductoisomerase activity (F, EXP)